Protein 7DRP (pdb70)

Structure (mmCIF, N/CA/C/O backbone):
data_7DRP
#
_entry.id   7DRP
#
_cell.length_a   89.587
_cell.length_b   91.656
_cell.length_c   98.198
_cell.angle_alpha   90.000
_cell.angle_beta   101.310
_cell.angle_gamma   90.000
#
_symmetry.space_group_name_H-M   'P 1 21 1'
#
loop_
_entity.id
_entity.type
_entity.pdbx_description
1 polymer 'ATP-grasp domain-containing protein'
2 polymer 'PsnA214-38, Precursor peptide, phospho-mimic'
3 non-polymer "ADENOSINE-5'-DIPHOSPHATE"
4 non-polymer 'MAGNESIUM ION'
5 water water
#
loop_
_atom_site.group_PDB
_atom_site.id
_atom_site.type_symbol
_atom_site.label_atom_id
_atom_site.label_alt_id
_atom_site.label_comp_id
_atom_site.label_asym_id
_atom_site.label_entity_id
_atom_site.label_seq_id
_atom_site.pdbx_PDB_ins_code
_atom_site.Cartn_x
_atom_site.Cartn_y
_atom_site.Cartn_z
_atom_site.occupancy
_atom_site.B_iso_or_equiv
_atom_site.auth_seq_id
_atom_site.auth_comp_id
_atom_site.auth_asym_id
_atom_site.auth_atom_id
_atom_site.pdbx_PDB_model_num
ATOM 1 N N . ASN A 1 23 ? 7.707 -18.999 -63.427 1.00 100.74 3 ASN A N 1
ATOM 2 C CA . ASN A 1 23 ? 8.849 -19.892 -63.271 1.00 99.41 3 ASN A CA 1
ATOM 3 C C . ASN A 1 23 ? 9.142 -20.143 -61.797 1.00 97.54 3 ASN A C 1
ATOM 4 O O . ASN A 1 23 ? 10.087 -20.847 -61.455 1.00 101.25 3 ASN A O 1
ATOM 6 N N . LEU A 1 24 ? 8.332 -19.554 -60.923 1.00 98.89 4 LEU A N 1
ATOM 7 C CA . LEU A 1 24 ? 8.538 -19.695 -59.491 1.00 95.05 4 LEU A CA 1
ATOM 8 C C . LEU A 1 24 ? 7.195 -19.562 -58.791 1.00 91.63 4 LEU A C 1
ATOM 9 O O . LEU A 1 24 ? 6.372 -18.724 -59.170 1.00 89.88 4 LEU A O 1
ATOM 14 N N . ASP A 1 25 ? 6.987 -20.399 -57.779 1.00 88.56 5 ASP A N 1
ATOM 15 C CA . ASP A 1 25 ? 5.694 -20.516 -57.118 1.00 87.04 5 ASP A CA 1
ATOM 16 C C . ASP A 1 25 ? 5.489 -19.323 -56.193 1.00 85.59 5 ASP A C 1
ATOM 17 O O . ASP A 1 25 ? 6.181 -19.185 -55.180 1.00 84.82 5 ASP A O 1
ATOM 22 N N . THR A 1 26 ? 4.528 -18.464 -56.544 1.00 85.89 6 THR A N 1
ATOM 23 C CA . THR A 1 26 ? 4.204 -17.291 -55.747 1.00 82.22 6 THR A CA 1
ATOM 24 C C . THR A 1 26 ? 2.797 -17.361 -55.159 1.00 80.82 6 THR A C 1
ATOM 25 O O . THR A 1 26 ? 2.225 -16.322 -54.817 1.00 80.17 6 THR A O 1
ATOM 29 N N . SER A 1 27 ? 2.228 -18.559 -55.025 1.00 77.57 7 SER A N 1
ATOM 30 C CA . SER A 1 27 ? 0.919 -18.664 -54.395 1.00 74.75 7 SER A CA 1
ATOM 31 C C . SER A 1 27 ? 0.971 -18.294 -52.917 1.00 70.16 7 SER A C 1
ATOM 32 O O . SER A 1 27 ? -0.060 -17.927 -52.341 1.00 68.24 7 SER A O 1
ATOM 35 N N . ILE A 1 28 ? 2.149 -18.368 -52.298 1.00 72.19 8 ILE A N 1
ATOM 36 C CA . ILE A 1 28 ? 2.355 -17.933 -50.920 1.00 69.22 8 ILE A CA 1
ATOM 37 C C . ILE A 1 28 ? 3.606 -17.068 -50.878 1.00 68.83 8 ILE A C 1
ATOM 38 O O . ILE A 1 28 ? 4.700 -17.520 -51.249 1.00 69.86 8 ILE A O 1
ATOM 43 N N . VAL A 1 29 ? 3.448 -15.829 -50.415 1.00 68.08 9 VAL A N 1
ATOM 44 C CA . VAL A 1 29 ? 4.541 -14.872 -50.301 1.00 66.63 9 VAL A CA 1
ATOM 45 C C . VAL A 1 29 ? 4.767 -14.569 -48.826 1.00 64.27 9 VAL A C 1
ATOM 46 O O . VAL A 1 29 ? 3.808 -14.363 -48.074 1.00 61.64 9 VAL A O 1
ATOM 50 N N . VAL A 1 30 ? 6.033 -14.558 -48.417 1.00 65.37 10 VAL A N 1
ATOM 51 C CA . VAL A 1 30 ? 6.433 -14.165 -47.074 1.00 64.41 10 VAL A CA 1
ATOM 52 C C . VAL A 1 30 ? 7.224 -12.870 -47.205 1.00 65.40 10 VAL A C 1
ATOM 53 O O . VAL A 1 30 ? 8.300 -12.852 -47.812 1.00 67.03 10 VAL A O 1
ATOM 57 N N . VAL A 1 31 ? 6.702 -11.795 -46.630 1.00 62.94 11 VAL A N 1
ATOM 58 C CA . VAL A 1 31 ? 7.301 -10.470 -46.767 1.00 62.75 11 VAL A CA 1
ATOM 59 C C . VAL A 1 31 ? 8.181 -10.232 -45.547 1.00 61.76 11 VAL A C 1
ATOM 60 O O . VAL A 1 31 ? 7.690 -9.920 -44.459 1.00 58.92 11 VAL A O 1
ATOM 64 N N . GLY A 1 32 ? 9.484 -10.370 -45.731 1.00 61.70 12 GLY A N 1
ATOM 65 C CA . GLY A 1 32 ? 10.408 -10.132 -44.645 1.00 61.23 12 GLY A CA 1
ATOM 66 C C . GLY A 1 32 ? 11.812 -10.495 -45.055 1.00 65.15 12 GLY A C 1
ATOM 67 O O . GLY A 1 32 ? 12.056 -11.060 -46.126 1.00 67.89 12 GLY A O 1
ATOM 68 N N . SER A 1 33 ? 12.744 -10.153 -44.178 1.00 66.04 13 SER A N 1
ATOM 69 C CA . SER A 1 33 ? 14.126 -10.531 -44.418 1.00 69.38 13 SER A CA 1
ATOM 70 C C . SER A 1 33 ? 14.313 -12.017 -44.121 1.00 69.55 13 SER A C 1
ATOM 71 O O . SER A 1 33 ? 13.806 -12.519 -43.114 1.00 68.76 13 SER A O 1
ATOM 74 N N . PRO A 1 34 ? 15.028 -12.744 -44.989 1.00 69.45 14 PRO A N 1
ATOM 75 C CA . PRO A 1 34 ? 15.342 -14.151 -44.685 1.00 70.70 14 PRO A CA 1
ATOM 76 C C . PRO A 1 34 ? 16.204 -14.319 -43.439 1.00 73.50 14 PRO A C 1
ATOM 77 O O . PRO A 1 34 ? 16.308 -15.442 -42.930 1.00 72.88 14 PRO A O 1
ATOM 81 N N . ASP A 1 35 ? 16.722 -13.231 -42.897 1.00 72.52 15 ASP A N 1
ATOM 82 C CA . ASP A 1 35 ? 17.498 -13.302 -41.669 1.00 75.55 15 ASP A CA 1
ATOM 83 C C . ASP A 1 35 ? 16.606 -13.165 -40.458 1.00 70.67 15 ASP A C 1
ATOM 84 O O . ASP A 1 35 ? 17.052 -13.401 -39.337 1.00 70.88 15 ASP A O 1
ATOM 86 N N . ASP A 1 36 ? 15.356 -12.774 -40.672 1.00 70.90 16 ASP A N 1
ATOM 87 C CA . ASP A 1 36 ? 14.404 -12.704 -39.574 1.00 68.42 16 ASP A CA 1
ATOM 88 C C . ASP A 1 36 ? 14.033 -14.113 -39.127 1.00 68.22 16 ASP A C 1
ATOM 89 O O . ASP A 1 36 ? 13.734 -14.980 -39.955 1.00 68.61 16 ASP A O 1
ATOM 94 N N . LEU A 1 37 ? 14.042 -14.337 -37.811 1.00 70.02 17 LEU A N 1
ATOM 95 C CA . LEU A 1 37 ? 13.844 -15.683 -37.281 1.00 71.25 17 LEU A CA 1
ATOM 96 C C . LEU A 1 37 ? 12.417 -16.173 -37.474 1.00 70.22 17 LEU A C 1
ATOM 97 O O . LEU A 1 37 ? 12.196 -17.379 -37.603 1.00 69.62 17 LEU A O 1
ATOM 102 N N . HIS A 1 38 ? 11.438 -15.271 -37.503 1.00 66.45 18 HIS A N 1
ATOM 103 C CA . HIS A 1 38 ? 10.069 -15.707 -37.749 1.00 64.98 18 HIS A CA 1
ATOM 104 C C . HIS A 1 38 ? 9.799 -15.922 -39.234 1.00 65.65 18 HIS A C 1
ATOM 105 O O . HIS A 1 38 ? 9.004 -16.804 -39.587 1.00 66.78 18 HIS A O 1
ATOM 112 N N . VAL A 1 39 ? 10.462 -15.163 -40.110 1.00 65.23 19 VAL A N 1
ATOM 113 C CA . VAL A 1 39 ? 10.486 -15.508 -41.531 1.00 66.30 19 V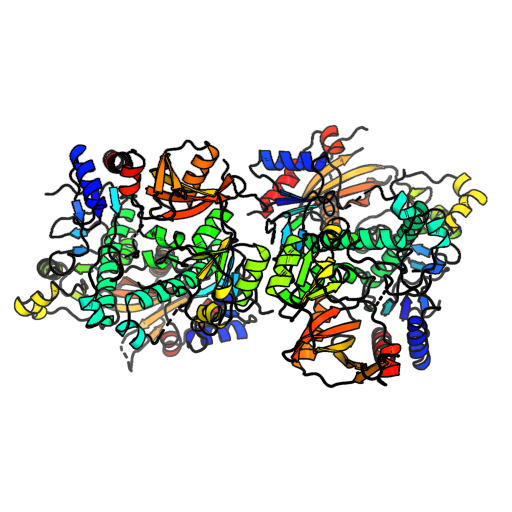AL A CA 1
ATOM 114 C C . VAL A 1 39 ? 11.077 -16.902 -41.718 1.00 69.45 19 VAL A C 1
ATOM 115 O O . VAL A 1 39 ? 10.540 -17.729 -42.468 1.00 71.39 19 VAL A O 1
ATOM 119 N N . GLN A 1 40 ? 12.191 -17.184 -41.032 1.00 66.80 20 GLN A N 1
ATOM 120 C CA . GLN A 1 40 ? 12.788 -18.519 -41.067 1.00 67.42 20 GLN A CA 1
ATOM 121 C C . GLN A 1 40 ? 11.804 -19.572 -40.583 1.00 67.72 20 GLN A C 1
ATOM 122 O O . GLN A 1 40 ? 11.677 -20.646 -41.183 1.00 69.53 20 GLN A O 1
ATOM 128 N N . SER A 1 41 ? 11.120 -19.296 -39.472 1.00 66.59 21 SER A N 1
ATOM 129 C CA . SER A 1 41 ? 10.216 -20.276 -38.884 1.00 66.81 21 SER A CA 1
ATOM 130 C C . SER A 1 41 ? 9.074 -20.604 -39.835 1.00 67.62 21 SER A C 1
ATOM 131 O O . SER A 1 41 ? 8.757 -21.780 -40.064 1.00 70.10 21 SER A O 1
ATOM 134 N N . VAL A 1 42 ? 8.447 -19.576 -40.410 1.00 67.49 22 VAL A N 1
ATOM 135 C CA . VAL A 1 42 ? 7.329 -19.816 -41.313 1.00 67.77 22 VAL A CA 1
ATOM 136 C C . VAL A 1 42 ? 7.805 -20.461 -42.610 1.00 68.97 22 VAL A C 1
ATOM 137 O O . VAL A 1 42 ? 7.097 -21.297 -43.187 1.00 68.22 22 VAL A O 1
ATOM 141 N N . THR A 1 43 ? 9.004 -20.106 -43.086 1.00 67.76 23 THR A N 1
ATOM 142 C CA . THR A 1 43 ? 9.543 -20.760 -44.274 1.00 69.24 23 THR A CA 1
ATOM 143 C C . THR A 1 43 ? 9.768 -22.246 -44.030 1.00 70.67 23 THR A C 1
ATOM 144 O O . THR A 1 43 ? 9.436 -23.083 -44.879 1.00 72.29 23 THR A O 1
ATOM 148 N N . GLU A 1 44 ? 10.337 -22.592 -42.871 1.00 69.66 24 GLU A N 1
ATOM 149 C CA . GLU A 1 44 ? 10.566 -23.995 -42.549 1.00 69.83 24 GLU A CA 1
ATOM 150 C C . GLU A 1 44 ? 9.255 -24.753 -42.414 1.00 69.99 24 GLU A C 1
ATOM 151 O O . GLU A 1 44 ? 9.135 -25.889 -42.890 1.00 72.93 24 GLU A O 1
ATOM 153 N N . GLY A 1 45 ? 8.252 -24.135 -41.786 1.00 68.57 25 GLY A N 1
ATOM 154 C CA . GLY A 1 45 ? 6.953 -24.787 -41.689 1.00 69.46 25 GLY A CA 1
ATOM 155 C C . GLY A 1 45 ? 6.321 -25.020 -43.047 1.00 70.03 25 GLY A C 1
ATOM 156 O O . GLY A 1 45 ? 5.837 -26.121 -43.346 1.00 69.40 25 GLY A O 1
ATOM 157 N N . LEU A 1 46 ? 6.323 -23.992 -43.900 1.00 66.44 26 LEU A N 1
ATOM 158 C CA . LEU A 1 46 ? 5.740 -24.123 -45.231 1.00 66.38 26 LEU A CA 1
ATOM 159 C C . LEU A 1 46 ? 6.469 -25.172 -46.064 1.00 69.45 26 LEU A C 1
ATOM 160 O O . LEU A 1 46 ? 5.833 -25.914 -46.822 1.00 71.12 26 LEU A O 1
ATOM 165 N N . ARG A 1 47 ? 7.798 -25.251 -45.944 1.00 67.69 27 ARG A N 1
ATOM 166 C CA . ARG A 1 47 ? 8.531 -26.323 -46.608 1.00 70.22 27 ARG A CA 1
ATOM 167 C C . ARG A 1 47 ? 8.097 -27.691 -46.085 1.00 70.46 27 ARG A C 1
ATOM 168 O O . ARG A 1 47 ? 7.801 -28.601 -46.867 1.00 71.24 27 ARG A O 1
ATOM 176 N N . ALA A 1 48 ? 8.054 -27.848 -44.758 1.00 69.99 28 ALA A N 1
ATOM 177 C CA . ALA A 1 48 ? 7.649 -29.114 -44.163 1.00 71.50 28 ALA A CA 1
ATOM 178 C C . ALA A 1 48 ? 6.249 -29.530 -44.584 1.00 72.66 28 ALA A C 1
ATOM 179 O O . ALA A 1 48 ? 5.903 -30.710 -44.469 1.00 76.36 28 ALA A O 1
ATOM 181 N N . ARG A 1 49 ? 5.432 -28.591 -45.064 1.00 72.57 29 ARG A N 1
ATOM 182 C CA . ARG A 1 49 ? 4.093 -28.918 -45.540 1.00 70.97 29 ARG A CA 1
ATOM 183 C C . ARG A 1 49 ? 3.973 -28.893 -47.065 1.00 73.13 29 ARG A C 1
ATOM 184 O O . ARG A 1 49 ? 2.857 -28.831 -47.594 1.00 72.87 29 ARG A O 1
ATOM 192 N N . GLY A 1 50 ? 5.093 -28.939 -47.784 1.00 70.41 30 GLY A N 1
ATOM 193 C CA . GLY A 1 50 ? 5.072 -29.169 -49.214 1.00 72.48 30 GLY A CA 1
ATOM 194 C C . GLY A 1 50 ? 5.016 -27.937 -50.092 1.00 70.18 30 GLY A C 1
ATOM 195 O O . GLY A 1 50 ? 5.131 -28.073 -51.320 1.00 70.75 30 GLY A O 1
ATOM 196 N N . HIS A 1 51 ? 4.829 -26.747 -49.523 1.00 71.36 31 HIS A N 1
ATOM 197 C CA . HIS A 1 51 ? 4.829 -25.509 -50.287 1.00 69.63 31 HIS A CA 1
ATOM 198 C C . HIS A 1 51 ? 6.182 -24.823 -50.168 1.00 71.57 31 HIS A C 1
ATOM 199 O O . HIS A 1 51 ? 6.916 -25.021 -49.201 1.00 70.54 31 HIS A O 1
ATOM 206 N N . GLU A 1 52 ? 6.507 -24.020 -51.176 1.00 73.56 32 GLU A N 1
ATOM 207 C CA . GLU A 1 52 ? 7.721 -23.218 -51.166 1.00 75.39 32 GLU A CA 1
ATOM 208 C C . GLU A 1 52 ? 7.342 -21.744 -51.179 1.00 72.57 32 GLU A C 1
ATOM 209 O O . GLU A 1 52 ? 6.716 -21.282 -52.148 1.00 72.51 32 GLU A O 1
ATOM 215 N N . PRO A 1 53 ? 7.684 -20.977 -50.148 1.00 73.35 33 PRO A N 1
ATOM 216 C CA . PRO A 1 53 ? 7.273 -19.569 -50.111 1.00 71.22 33 PRO A CA 1
ATOM 217 C C . PRO A 1 53 ? 8.199 -18.689 -50.934 1.00 71.31 33 PRO A C 1
ATOM 218 O O . PRO A 1 53 ? 9.417 -18.885 -50.967 1.00 71.73 33 PRO A O 1
ATOM 222 N N . TYR A 1 54 ? 7.609 -17.705 -51.610 1.00 70.76 34 TYR A N 1
ATOM 223 C CA . TYR A 1 54 ? 8.405 -16.658 -52.234 1.00 69.60 34 TYR A CA 1
ATOM 224 C C . TYR A 1 54 ? 8.736 -15.625 -51.165 1.00 67.73 34 TYR A C 1
ATOM 225 O O . TYR A 1 54 ? 7.848 -14.920 -50.678 1.00 66.58 34 TYR A O 1
ATOM 234 N N . VAL A 1 55 ? 10.004 -15.556 -50.770 1.00 69.53 35 VAL A N 1
ATOM 235 C CA . VAL A 1 55 ? 10.435 -14.616 -49.747 1.00 66.87 35 VAL A CA 1
ATOM 236 C C . VAL A 1 55 ? 10.733 -13.279 -50.417 1.00 68.64 35 VAL A C 1
ATOM 237 O O . VAL A 1 55 ? 11.645 -13.169 -51.239 1.00 70.52 35 VAL A O 1
ATOM 241 N N . PHE A 1 56 ? 9.944 -12.269 -50.059 1.00 69.21 36 PHE A N 1
ATOM 242 C CA . PHE A 1 56 ? 9.977 -10.942 -50.662 1.00 69.82 36 PHE A CA 1
ATOM 243 C C . PHE A 1 56 ? 10.645 -10.004 -49.664 1.00 69.48 36 PHE A C 1
ATOM 244 O O . PHE A 1 56 ? 10.030 -9.591 -48.679 1.00 67.92 36 PHE A O 1
ATOM 252 N N . ASP A 1 57 ? 11.904 -9.666 -49.930 1.00 72.18 37 ASP A N 1
ATOM 253 C CA . ASP A 1 57 ? 12.752 -8.926 -48.997 1.00 72.38 37 ASP A CA 1
ATOM 254 C C . ASP A 1 57 ? 12.893 -7.490 -49.500 1.00 71.88 37 ASP A C 1
ATOM 255 O O . ASP A 1 57 ? 13.706 -7.204 -50.381 1.00 72.41 37 ASP A O 1
ATOM 260 N N . THR A 1 58 ? 12.106 -6.578 -48.916 1.00 73.17 38 THR A N 1
ATOM 261 C CA . THR A 1 58 ? 12.122 -5.186 -49.352 1.00 72.49 38 THR A CA 1
ATOM 262 C C . THR A 1 58 ? 13.472 -4.521 -49.131 1.00 72.41 38 THR A C 1
ATOM 263 O O . THR A 1 58 ? 13.766 -3.516 -49.782 1.00 73.38 38 THR A O 1
ATOM 267 N N . GLN A 1 59 ? 14.297 -5.040 -48.222 1.00 71.46 39 GLN A N 1
ATOM 268 C CA . GLN A 1 59 ? 15.582 -4.404 -47.960 1.00 74.07 39 GLN A CA 1
ATOM 269 C C . GLN A 1 59 ? 16.584 -4.617 -49.084 1.00 78.56 39 GLN A C 1
ATOM 270 O O . GLN A 1 59 ? 17.676 -4.042 -49.031 1.00 79.68 39 GLN A O 1
ATOM 276 N N . ARG A 1 60 ? 16.249 -5.418 -50.094 1.00 74.28 40 ARG A N 1
ATOM 277 C CA . ARG A 1 60 ? 17.072 -5.556 -51.287 1.00 77.89 40 ARG A CA 1
ATOM 278 C C . ARG A 1 60 ? 16.552 -4.714 -52.439 1.00 79.58 40 ARG A C 1
ATOM 279 O O . ARG A 1 60 ? 17.060 -4.842 -53.554 1.00 81.50 40 ARG A O 1
ATOM 287 N N . PHE A 1 61 ? 15.576 -3.845 -52.183 1.00 75.04 41 PHE A N 1
ATOM 288 C CA . PHE A 1 61 ? 14.799 -3.258 -53.286 1.00 78.61 41 PHE A CA 1
ATOM 289 C C . PHE A 1 61 ? 15.674 -2.567 -54.311 1.00 82.63 41 PHE A C 1
ATOM 290 O O . PHE A 1 61 ? 15.727 -3.036 -55.469 1.00 93.52 41 PHE A O 1
ATOM 298 N N . PRO A 1 62 ? 16.353 -1.452 -54.017 1.00 83.23 42 PRO A N 1
ATOM 299 C CA . PRO A 1 62 ? 17.031 -0.729 -55.097 1.00 79.53 42 PRO A CA 1
ATOM 300 C C . PRO A 1 62 ? 18.256 -1.427 -55.664 1.00 80.03 42 PRO A C 1
ATOM 301 O O . PRO A 1 62 ? 18.369 -1.595 -56.881 1.00 83.41 42 PRO A O 1
ATOM 305 N N . GLU A 1 63 ? 19.175 -1.845 -54.792 1.00 81.00 43 GLU A N 1
ATOM 306 C CA . GLU A 1 63 ? 20.481 -2.308 -55.247 1.00 82.32 43 GLU A CA 1
ATOM 307 C C . GLU A 1 63 ? 20.401 -3.707 -55.856 1.00 83.93 43 GLU A C 1
ATOM 308 O O . GLU A 1 63 ? 20.895 -3.937 -56.968 1.00 84.61 43 GLU A O 1
ATOM 310 N N . GLU A 1 64 ? 19.762 -4.646 -55.157 1.00 80.90 44 GLU A N 1
ATOM 311 C CA . GLU A 1 64 ? 19.749 -6.050 -55.558 1.00 82.49 44 GLU A CA 1
ATOM 312 C C . GLU A 1 64 ? 18.338 -6.571 -55.835 1.00 80.88 44 GLU A C 1
ATOM 313 O O . GLU A 1 64 ? 18.054 -7.749 -55.599 1.00 82.52 44 GLU A O 1
ATOM 319 N N . MET A 1 65 ? 17.445 -5.726 -56.352 1.00 83.97 45 MET A N 1
ATOM 320 C CA . MET A 1 65 ? 16.109 -6.183 -56.720 1.00 83.79 45 MET A CA 1
ATOM 321 C C . MET A 1 65 ? 15.570 -5.282 -57.820 1.00 84.57 45 MET A C 1
ATOM 322 O O . MET A 1 65 ? 16.089 -4.191 -58.067 1.00 86.22 45 MET A O 1
ATOM 327 N N . THR A 1 66 ? 14.514 -5.760 -58.478 1.00 84.67 46 THR A N 1
ATOM 328 C CA . THR A 1 66 ? 13.848 -5.032 -59.546 1.00 84.56 46 THR A CA 1
ATOM 329 C C . THR A 1 66 ? 12.345 -5.164 -59.354 1.00 81.92 46 THR A C 1
ATOM 330 O O . THR A 1 66 ? 11.833 -6.279 -59.224 1.00 83.51 46 THR A O 1
ATOM 334 N N . VAL A 1 67 ? 11.646 -4.027 -59.326 1.00 78.04 47 VAL A N 1
ATOM 335 C CA . VAL A 1 67 ? 10.189 -3.983 -59.243 1.00 77.08 47 VAL A CA 1
ATOM 336 C C . VAL A 1 67 ? 9.669 -3.110 -60.375 1.00 78.45 47 VAL A C 1
ATOM 337 O O . VAL A 1 67 ? 10.282 -2.093 -60.716 1.00 78.55 47 VAL A O 1
ATOM 341 N N . SER A 1 68 ? 8.539 -3.506 -60.955 1.00 72.85 48 SER A N 1
ATOM 342 C CA . SER A 1 68 ? 7.939 -2.781 -62.068 1.00 73.09 48 SER A CA 1
ATOM 343 C C . SER A 1 68 ? 6.427 -2.887 -61.950 1.00 72.50 48 SER A C 1
ATOM 344 O O . SER A 1 68 ? 5.886 -3.994 -61.899 1.00 72.87 48 SER A O 1
ATOM 347 N N . LEU A 1 69 ? 5.753 -1.744 -61.914 1.00 69.06 49 LEU A N 1
ATOM 348 C CA . LEU A 1 69 ? 4.302 -1.693 -61.798 1.00 68.27 49 LEU A CA 1
ATOM 349 C C . LEU A 1 69 ? 3.711 -0.988 -63.006 1.00 70.21 49 LEU A C 1
ATOM 350 O O . LEU A 1 69 ? 4.222 0.049 -63.442 1.00 71.41 49 LEU A O 1
ATOM 355 N N . GLY A 1 70 ? 2.631 -1.554 -63.548 1.00 71.18 50 GLY A N 1
ATOM 356 C CA . GLY A 1 70 ? 1.898 -0.943 -64.632 1.00 71.77 50 GLY A CA 1
ATOM 357 C C . GLY A 1 70 ? 0.610 -0.294 -64.147 1.00 69.06 50 GLY A C 1
ATOM 358 O O . GLY A 1 70 ? 0.228 -0.383 -62.983 1.00 67.26 50 GLY A O 1
ATOM 359 N N . GLU A 1 71 ? -0.070 0.374 -65.082 1.00 74.72 51 GLU A N 1
ATOM 360 C CA . GLU A 1 71 ? -1.315 1.055 -64.738 1.00 75.54 51 GLU A CA 1
ATOM 361 C C . GLU A 1 71 ? -2.432 0.082 -64.385 1.00 77.02 51 GLU A C 1
ATOM 362 O O . GLU A 1 71 ? -3.390 0.474 -63.715 1.00 76.40 51 GLU A O 1
ATOM 368 N N . GLN A 1 72 ? -2.242 -1.187 -64.700 1.00 77.74 52 GLN A N 1
ATOM 369 C CA . GLN A 1 72 ? -3.239 -2.193 -64.390 1.00 77.69 52 GLN A CA 1
ATOM 370 C C . GLN A 1 72 ? -2.844 -2.829 -63.095 1.00 73.88 52 GLN A C 1
ATOM 371 O O . GLN A 1 72 ? -1.650 -2.982 -62.849 1.00 70.54 52 GLN A O 1
ATOM 377 N N . GLY A 1 73 ? -3.830 -3.197 -62.274 1.00 72.25 53 GLY A N 1
ATOM 378 C CA . GLY A 1 73 ? -3.511 -3.739 -60.963 1.00 71.63 53 GLY A CA 1
ATOM 379 C C . GLY A 1 73 ? -2.688 -5.007 -61.040 1.00 72.69 53 GLY A C 1
ATOM 380 O O . GLY A 1 73 ? -1.678 -5.148 -60.347 1.00 76.69 53 GLY A O 1
ATOM 381 N N . ALA A 1 74 ? -3.096 -5.936 -61.906 1.00 70.11 54 ALA A N 1
ATOM 382 C CA . ALA A 1 74 ? -2.407 -7.211 -62.044 1.00 69.55 54 ALA A CA 1
ATOM 383 C C . ALA A 1 74 ? -0.976 -7.072 -62.542 1.00 68.41 54 ALA A C 1
ATOM 384 O O . ALA A 1 74 ? -0.243 -8.067 -62.560 1.00 68.69 54 ALA A O 1
ATOM 386 N N . SER A 1 75 ? -0.556 -5.867 -62.931 1.00 70.81 55 SER A N 1
ATOM 387 C CA . SER A 1 75 ? 0.709 -5.670 -63.635 1.00 70.03 55 SER A CA 1
ATOM 388 C C . SER A 1 75 ? 1.833 -5.379 -62.636 1.00 70.09 55 SER A C 1
ATOM 389 O O . SER A 1 75 ? 2.288 -4.248 -62.461 1.00 69.42 55 SER A O 1
ATOM 392 N N . ILE A 1 76 ? 2.297 -6.450 -61.991 1.00 70.45 56 ILE A N 1
ATOM 393 C CA . ILE A 1 76 ? 3.333 -6.386 -60.968 1.00 69.06 56 ILE A CA 1
ATOM 394 C C . ILE A 1 76 ? 4.451 -7.337 -61.373 1.00 70.32 56 ILE A C 1
ATOM 395 O O . ILE A 1 76 ? 4.199 -8.518 -61.620 1.00 71.89 56 ILE A O 1
ATOM 400 N N . PHE A 1 77 ? 5.684 -6.831 -61.415 1.00 70.53 57 PHE A N 1
ATOM 401 C CA . PHE A 1 77 ? 6.834 -7.590 -61.900 1.00 72.33 57 PHE A CA 1
ATOM 402 C C . PHE A 1 77 ? 7.988 -7.427 -60.922 1.00 73.80 57 PHE A C 1
ATOM 403 O O . PHE A 1 77 ? 8.568 -6.346 -60.830 1.00 75.21 57 PHE A O 1
ATOM 411 N N . VAL A 1 78 ? 8.327 -8.492 -60.202 1.00 78.42 58 VAL A N 1
ATOM 412 C CA . VAL A 1 78 ? 9.414 -8.471 -59.227 1.00 78.78 58 VAL A CA 1
ATOM 413 C C . VAL A 1 78 ? 10.579 -9.280 -59.779 1.00 80.39 58 VAL A C 1
ATOM 414 O O . VAL A 1 78 ? 10.433 -10.477 -60.051 1.00 81.61 58 VAL A O 1
ATOM 418 N N . ASP A 1 79 ? 11.731 -8.626 -59.938 1.00 80.24 59 ASP A N 1
ATOM 419 C CA . ASP A 1 79 ? 12.942 -9.253 -60.473 1.00 83.84 59 ASP A CA 1
ATOM 420 C C . ASP A 1 79 ? 12.662 -9.993 -61.781 1.00 85.85 59 ASP A C 1
ATOM 421 O O . ASP A 1 79 ? 13.258 -11.035 -62.063 1.00 87.72 59 ASP A O 1
ATOM 426 N N . GLY A 1 80 ? 11.757 -9.453 -62.591 1.00 80.57 60 GLY A N 1
ATOM 427 C CA . GLY A 1 80 ? 11.407 -10.056 -63.857 1.00 80.59 60 GLY A CA 1
ATOM 428 C C . GLY A 1 80 ? 10.055 -10.736 -63.872 1.00 80.90 60 GLY A C 1
ATOM 429 O O . GLY A 1 80 ? 9.291 -10.578 -64.828 1.00 82.49 60 GLY A O 1
ATOM 430 N N . GLN A 1 81 ? 9.738 -11.480 -62.815 1.00 81.55 61 GLN A N 1
ATOM 431 C CA . GLN A 1 81 ? 8.569 -12.353 -62.812 1.00 82.60 61 GLN A CA 1
ATOM 432 C C . GLN A 1 81 ? 7.317 -11.604 -62.370 1.00 78.77 61 GLN A C 1
ATOM 433 O O . GLN A 1 81 ? 7.373 -10.737 -61.496 1.00 77.59 61 GLN A O 1
ATOM 439 N N . GLN A 1 82 ? 6.184 -11.966 -62.969 1.00 72.32 62 GLN A N 1
ATOM 440 C CA . GLN A 1 82 ? 4.904 -11.345 -62.652 1.00 71.41 62 GLN A CA 1
ATOM 441 C C . GLN A 1 82 ? 4.248 -12.044 -61.462 1.00 69.14 62 GLN A C 1
ATOM 442 O O . GLN A 1 82 ? 4.025 -13.256 -61.488 1.00 70.93 62 GLN A O 1
ATOM 448 N N . ILE A 1 83 ? 3.936 -11.275 -60.428 1.00 70.62 63 ILE A N 1
ATOM 449 C CA . ILE A 1 83 ? 3.195 -11.758 -59.267 1.00 68.06 63 ILE A CA 1
ATOM 450 C C . ILE A 1 83 ? 1.934 -10.905 -59.182 1.00 68.20 63 ILE A C 1
ATOM 451 O O . ILE A 1 83 ? 1.894 -9.892 -58.482 1.00 67.56 63 ILE A O 1
ATOM 456 N N . ALA A 1 84 ? 0.896 -11.304 -59.919 1.00 69.30 64 ALA A N 1
ATOM 457 C CA . ALA A 1 84 ? -0.344 -10.542 -59.913 1.00 68.30 64 ALA A CA 1
ATOM 458 C C . ALA A 1 84 ? -1.131 -10.780 -58.636 1.00 68.04 64 ALA A C 1
ATOM 459 O O . ALA A 1 84 ? -1.690 -9.840 -58.057 1.00 66.79 64 ALA A O 1
ATOM 461 N N . ARG A 1 85 ? -1.183 -12.024 -58.173 1.00 67.06 65 ARG A N 1
ATOM 462 C CA . ARG A 1 85 ? -2.092 -12.354 -57.093 1.00 66.73 65 ARG A CA 1
ATOM 463 C C . ARG A 1 85 ? -1.660 -13.635 -56.390 1.00 65.87 65 ARG A C 1
ATOM 464 O O . ARG A 1 85 ? -2.021 -14.734 -56.829 1.00 66.77 65 ARG A O 1
ATOM 472 N N . PRO A 1 86 ? -0.869 -13.539 -55.324 1.00 66.79 66 PRO A N 1
ATOM 473 C CA . PRO A 1 86 ? -0.663 -14.701 -54.458 1.00 66.07 66 PRO A CA 1
ATOM 474 C C . PRO A 1 86 ? -1.973 -15.107 -53.806 1.00 65.17 66 PRO A C 1
ATOM 475 O O . PRO A 1 86 ? -2.896 -14.306 -53.654 1.00 64.86 66 PRO A O 1
ATOM 479 N N . ALA A 1 87 ? -2.057 -16.382 -53.420 1.00 63.77 67 ALA A N 1
ATOM 480 C CA . ALA A 1 87 ? -3.227 -16.833 -52.682 1.00 63.18 67 ALA A CA 1
ATOM 481 C C . ALA A 1 87 ? -3.239 -16.257 -51.273 1.00 62.02 67 ALA A C 1
ATOM 482 O O . ALA A 1 87 ? -4.300 -15.888 -50.755 1.00 62.97 67 ALA A O 1
ATOM 484 N N . ALA A 1 88 ? -2.067 -16.154 -50.648 1.00 60.36 68 ALA A N 1
ATOM 485 C CA . ALA A 1 88 ? -1.963 -15.672 -49.282 1.00 58.78 68 ALA A CA 1
ATOM 486 C C . ALA A 1 88 ? -0.580 -15.075 -49.068 1.00 58.43 68 ALA A C 1
ATOM 487 O O . ALA A 1 88 ? 0.375 -15.412 -49.774 1.00 59.08 68 ALA A O 1
ATOM 489 N N . VAL A 1 89 ? -0.484 -14.185 -48.080 1.00 59.72 69 VAL A N 1
ATOM 490 C CA . VAL A 1 89 ? 0.754 -13.469 -47.785 1.00 60.29 69 VAL A CA 1
ATOM 491 C C . VAL A 1 89 ? 0.933 -13.397 -46.277 1.00 59.26 69 VAL A C 1
ATOM 492 O O . VAL A 1 89 ? -0.016 -13.104 -45.544 1.00 57.45 69 VAL A O 1
ATOM 496 N N . TYR A 1 90 ? 2.153 -13.668 -45.813 1.00 59.02 70 TYR A N 1
ATOM 497 C CA . TYR A 1 90 ? 2.534 -13.464 -44.420 1.00 58.32 70 TYR A CA 1
ATOM 498 C C . TYR A 1 90 ? 3.427 -12.229 -44.350 1.00 57.63 70 TYR A C 1
ATOM 499 O O . TYR A 1 90 ? 4.544 -12.231 -44.886 1.00 58.77 70 TYR A O 1
ATOM 508 N N . LEU A 1 91 ? 2.936 -11.181 -43.692 1.00 58.54 71 LEU A N 1
ATOM 509 C CA . LEU A 1 91 ? 3.618 -9.887 -43.651 1.00 58.60 71 LEU A CA 1
ATOM 510 C C . LEU A 1 91 ? 4.369 -9.789 -42.327 1.00 57.70 71 LEU A C 1
ATOM 511 O O . LEU A 1 91 ? 3.816 -9.389 -41.302 1.00 56.30 71 LEU A O 1
ATOM 516 N N . ARG A 1 92 ? 5.648 -10.152 -42.360 1.00 60.90 72 ARG A N 1
ATOM 517 C CA . ARG A 1 92 ? 6.507 -9.915 -41.205 1.00 59.44 72 ARG A CA 1
ATOM 518 C C . ARG A 1 92 ? 6.835 -8.433 -41.075 1.00 58.65 72 ARG A C 1
ATOM 519 O O . ARG A 1 92 ? 6.627 -7.832 -40.015 1.00 55.81 72 ARG A O 1
ATOM 527 N N . SER A 1 93 ? 7.340 -7.820 -42.147 1.00 61.02 73 SER A N 1
ATOM 528 C CA . SER A 1 93 ? 7.660 -6.397 -42.135 1.00 62.56 73 SER A CA 1
ATOM 529 C C . SER A 1 93 ? 7.948 -5.935 -43.552 1.00 62.71 73 SER A C 1
ATOM 530 O O . SER A 1 93 ? 8.478 -6.696 -44.363 1.00 62.78 73 SER A O 1
ATOM 533 N N . LEU A 1 94 ? 7.598 -4.685 -43.834 1.00 59.84 74 LEU A N 1
ATOM 534 C CA . LEU A 1 94 ? 8.025 -4.007 -45.049 1.00 62.61 74 LEU A CA 1
ATOM 535 C C . LEU A 1 94 ? 9.262 -3.146 -44.827 1.00 64.22 74 LEU A C 1
ATOM 536 O O . LEU A 1 94 ? 9.822 -2.634 -45.801 1.00 65.20 74 LEU A O 1
ATOM 541 N N . TYR A 1 95 ? 9.693 -2.975 -43.576 1.00 64.31 75 TYR A N 1
ATOM 542 C CA . TYR A 1 95 ? 10.858 -2.170 -43.215 1.00 64.99 75 TYR A CA 1
ATOM 543 C C . TYR A 1 95 ? 10.732 -0.758 -43.793 1.00 65.10 75 TYR A C 1
ATOM 544 O O . TYR A 1 95 ? 11.474 -0.333 -44.678 1.00 67.05 75 TYR A O 1
ATOM 553 N N . GLN A 1 96 ? 9.755 -0.038 -43.246 1.00 65.84 76 GLN A N 1
ATOM 554 C CA . GLN A 1 96 ? 9.322 1.228 -43.818 1.00 67.57 76 GLN A CA 1
ATOM 555 C C . GLN A 1 96 ? 10.139 2.413 -43.327 1.00 67.11 76 GLN A C 1
ATOM 556 O O . GLN A 1 96 ? 10.256 3.409 -44.052 1.00 67.10 76 GLN A O 1
ATOM 562 N N . SER A 1 97 ? 10.713 2.339 -42.136 1.00 69.70 77 SER A N 1
ATOM 563 C CA . SER A 1 97 ? 11.516 3.421 -41.592 1.00 68.53 77 SER A CA 1
ATOM 564 C C . SER A 1 97 ? 12.872 2.886 -41.160 1.00 68.80 77 SER A C 1
ATOM 565 O O . SER A 1 97 ? 13.020 1.691 -40.880 1.00 69.40 77 SER A O 1
ATOM 568 N N . PRO A 1 98 ? 13.891 3.748 -41.099 1.00 66.01 78 PRO A N 1
ATOM 569 C CA . PRO A 1 98 ? 15.220 3.282 -40.664 1.00 67.99 78 PRO A CA 1
ATOM 570 C C . PRO A 1 98 ? 15.242 2.749 -39.245 1.00 69.21 78 PRO A C 1
ATOM 571 O O . PRO A 1 98 ? 16.167 2.005 -38.892 1.00 71.44 78 PRO A O 1
ATOM 575 N N . GLY A 1 99 ? 14.254 3.094 -38.422 1.00 71.09 79 GLY A N 1
ATOM 576 C CA . GLY A 1 99 ? 14.179 2.578 -37.075 1.00 71.19 79 GLY A CA 1
ATOM 577 C C . GLY A 1 99 ? 13.292 1.361 -36.968 1.00 72.63 79 GLY A C 1
ATOM 578 O O . GLY A 1 99 ? 12.919 0.960 -35.863 1.00 71.72 79 GLY A O 1
ATOM 579 N N . ALA A 1 100 ? 13.050 0.679 -38.070 1.00 74.21 80 ALA A N 1
ATOM 580 C CA . ALA A 1 100 ? 12.279 -0.545 -37.995 1.00 74.54 80 ALA A CA 1
ATOM 581 C C . ALA A 1 100 ? 13.088 -1.673 -37.447 1.00 74.45 80 ALA A C 1
ATOM 582 O O . ALA A 1 100 ? 14.306 -1.604 -37.418 1.00 74.63 80 ALA A O 1
ATOM 584 N N . TYR A 1 101 ? 12.418 -2.732 -37.026 1.00 79.99 81 TYR A N 1
ATOM 585 C CA . TYR A 1 101 ? 13.110 -3.825 -36.366 1.00 81.18 81 TYR A CA 1
ATOM 586 C C . TYR A 1 101 ? 14.301 -4.436 -37.070 1.00 83.54 81 TYR A C 1
ATOM 587 O O . TYR A 1 101 ? 15.422 -4.340 -36.572 1.00 90.99 81 TYR A O 1
ATOM 596 N N . GLY A 1 102 ? 14.096 -5.080 -38.197 1.00 73.50 82 GLY A N 1
ATOM 597 C CA . GLY A 1 102 ? 15.218 -5.759 -38.805 1.00 74.56 82 GLY A CA 1
ATOM 598 C C . GLY A 1 102 ? 16.116 -4.877 -39.614 1.00 73.34 82 GLY A C 1
ATOM 599 O O . GLY A 1 102 ? 16.865 -5.375 -40.437 1.00 74.63 82 GLY A O 1
ATOM 600 N N . VAL A 1 103 ? 16.069 -3.577 -39.376 1.00 73.76 83 VAL A N 1
ATOM 601 C CA . VAL A 1 103 ? 16.829 -2.668 -40.232 1.00 75.73 83 VAL A CA 1
ATOM 602 C C . VAL A 1 103 ? 18.096 -2.225 -39.515 1.00 78.93 83 VAL A C 1
ATOM 603 O O . VAL A 1 103 ? 18.081 -1.963 -38.305 1.00 81.16 83 VAL A O 1
ATOM 607 N N . ASP A 1 104 ? 19.201 -2.153 -40.262 1.00 75.56 84 ASP A N 1
ATOM 608 C CA . ASP A 1 104 ? 20.485 -1.638 -39.789 1.00 78.22 84 ASP A CA 1
ATOM 609 C C . ASP A 1 104 ? 20.805 -0.389 -40.612 1.00 79.08 84 ASP A C 1
ATOM 610 O O . ASP A 1 104 ? 21.508 -0.453 -41.623 1.00 79.90 84 ASP A O 1
ATOM 615 N N . ALA A 1 105 ? 20.295 0.759 -40.168 1.00 76.77 85 ALA A N 1
ATOM 616 C CA . ALA A 1 105 ? 20.408 2.004 -40.918 1.00 77.17 85 ALA A CA 1
ATOM 617 C C . ALA A 1 105 ? 21.153 3.101 -40.168 1.00 76.90 85 ALA A C 1
ATOM 618 O O . ALA A 1 105 ? 21.139 4.253 -40.614 1.00 77.51 85 ALA A O 1
ATOM 620 N N . ASP A 1 106 ? 21.810 2.781 -39.049 1.00 76.47 86 ASP A N 1
ATOM 621 C CA . ASP A 1 106 ? 22.408 3.832 -38.231 1.00 76.06 86 ASP A CA 1
ATOM 622 C C . ASP A 1 106 ? 23.539 4.552 -38.953 1.00 74.46 86 ASP A C 1
ATOM 623 O O . ASP A 1 106 ? 23.750 5.745 -38.718 1.00 74.72 86 ASP A O 1
ATOM 628 N N . LYS A 1 107 ? 24.280 3.865 -39.822 1.00 73.14 87 LYS A N 1
ATOM 629 C CA . LYS A 1 107 ? 25.334 4.533 -40.582 1.00 74.14 87 LYS A CA 1
ATOM 630 C C . LYS A 1 107 ? 24.755 5.606 -41.497 1.00 72.90 87 LYS A C 1
ATOM 631 O O . LYS A 1 107 ? 25.104 6.792 -41.399 1.00 73.09 87 LYS A O 1
ATOM 633 N N . ALA A 1 108 ? 23.850 5.202 -42.391 1.00 72.88 88 ALA A N 1
ATOM 634 C CA . ALA A 1 108 ? 23.246 6.144 -43.327 1.00 71.73 88 ALA A CA 1
ATOM 635 C C . ALA A 1 108 ? 22.504 7.258 -42.603 1.00 70.57 88 ALA A C 1
ATOM 636 O O . ALA A 1 108 ? 22.513 8.408 -43.054 1.00 71.59 88 ALA A O 1
ATOM 638 N N . MET A 1 109 ? 21.853 6.940 -41.481 1.00 71.83 89 MET A N 1
ATOM 639 C CA . MET A 1 109 ? 21.135 7.964 -40.727 1.00 71.47 89 MET A CA 1
ATOM 640 C C . MET A 1 109 ? 22.093 8.932 -40.044 1.00 73.59 89 MET A C 1
ATOM 641 O O . MET A 1 109 ? 21.820 10.134 -39.975 1.00 72.29 89 MET A O 1
ATOM 646 N N . GLN A 1 110 ? 23.224 8.430 -39.541 1.00 73.04 90 GLN A N 1
ATOM 647 C CA . GLN A 1 110 ? 24.237 9.310 -38.971 1.00 76.47 90 GLN A CA 1
ATOM 648 C C . GLN A 1 110 ? 24.789 10.271 -40.015 1.00 77.92 90 GLN A C 1
ATOM 649 O O . GLN A 1 110 ? 24.953 11.467 -39.745 1.00 77.17 90 GLN A O 1
ATOM 655 N N . ASP A 1 111 ? 25.069 9.771 -41.221 1.00 74.29 91 ASP A N 1
ATOM 656 C CA . ASP A 1 111 ? 25.747 10.599 -42.216 1.00 76.37 91 ASP A CA 1
ATOM 657 C C . ASP A 1 111 ? 24.810 11.613 -42.868 1.00 74.41 91 ASP A C 1
ATOM 658 O O . ASP A 1 111 ? 25.169 12.787 -43.013 1.00 77.04 91 ASP A O 1
ATOM 663 N N . ASN A 1 112 ? 23.608 11.190 -43.266 1.00 75.48 92 ASN A N 1
ATOM 664 C CA . ASN A 1 112 ? 22.622 12.109 -43.850 1.00 72.00 92 ASN A CA 1
ATOM 665 C C . ASN A 1 112 ? 21.237 11.528 -43.561 1.00 69.52 92 ASN A C 1
ATOM 666 O O . ASN A 1 112 ? 20.687 10.768 -44.364 1.00 70.59 92 ASN A O 1
ATOM 671 N N . TRP A 1 113 ? 20.673 11.915 -42.415 1.00 72.74 93 TRP A N 1
ATOM 672 C CA . TRP A 1 113 ? 19.395 11.363 -41.988 1.00 70.36 93 TRP A CA 1
ATOM 673 C C . TRP A 1 113 ? 18.248 11.796 -42.895 1.00 70.99 93 TRP A C 1
ATOM 674 O O . TRP A 1 113 ? 17.283 11.045 -43.060 1.00 70.46 93 TRP A O 1
ATOM 685 N N . ARG A 1 114 ? 18.333 12.989 -43.489 1.00 70.02 94 ARG A N 1
ATOM 686 C CA . ARG A 1 114 ? 17.281 13.452 -44.387 1.00 68.86 94 ARG A CA 1
ATOM 687 C C . ARG A 1 114 ? 17.188 12.570 -45.627 1.00 69.07 94 ARG A C 1
ATOM 688 O O . ARG A 1 114 ? 16.113 12.053 -45.962 1.00 68.99 94 ARG A O 1
ATOM 696 N N . ARG A 1 115 ? 18.315 12.386 -46.321 1.00 67.90 95 ARG A N 1
ATOM 697 C CA . ARG A 1 115 ? 18.324 11.562 -47.528 1.00 68.63 95 ARG A CA 1
ATOM 698 C C . ARG A 1 115 ? 17.949 10.120 -47.213 1.00 65.91 95 ARG A C 1
ATOM 699 O O . ARG A 1 115 ? 17.241 9.470 -47.993 1.00 64.62 95 ARG A O 1
ATOM 701 N N . THR A 1 116 ? 18.406 9.602 -46.070 1.00 69.67 96 THR A N 1
ATOM 702 C CA . THR A 1 116 ? 18.080 8.227 -45.701 1.00 67.33 96 THR A CA 1
ATOM 703 C C . THR A 1 116 ? 16.587 8.064 -45.439 1.00 66.40 96 THR A C 1
ATOM 704 O O . THR A 1 116 ? 15.956 7.116 -45.930 1.00 68.07 96 THR A O 1
ATOM 708 N N . LEU A 1 117 ? 16.001 8.986 -44.666 1.00 63.87 97 LEU A N 1
ATOM 709 C CA . LEU A 1 117 ? 14.564 8.935 -44.412 1.00 64.06 97 LEU A CA 1
ATOM 710 C C . LEU A 1 117 ? 13.771 9.044 -45.709 1.00 66.21 97 LEU A C 1
ATOM 711 O O . LEU A 1 117 ? 12.761 8.351 -45.896 1.00 65.09 97 LEU A O 1
ATOM 716 N N . LEU A 1 118 ? 14.218 9.912 -46.625 1.00 65.34 98 LEU A N 1
ATOM 717 C CA . LEU A 1 118 ? 13.539 10.049 -47.914 1.00 65.85 98 LEU A CA 1
ATOM 718 C C . LEU A 1 118 ? 13.599 8.754 -48.719 1.00 63.86 98 LEU A C 1
ATOM 719 O O . LEU A 1 118 ? 12.601 8.338 -49.327 1.00 62.03 98 LEU A O 1
ATOM 724 N N . ALA A 1 119 ? 14.768 8.105 -48.743 1.00 63.37 99 ALA A N 1
ATOM 725 C CA . ALA A 1 119 ? 14.902 6.836 -49.452 1.00 63.04 99 ALA A CA 1
ATOM 726 C C . ALA A 1 119 ? 13.965 5.785 -48.874 1.00 62.15 99 ALA A C 1
ATOM 727 O O . ALA A 1 119 ? 13.312 5.037 -49.620 1.00 62.81 99 ALA A O 1
ATOM 729 N N . PHE A 1 120 ? 13.888 5.712 -47.542 1.00 65.34 100 PHE A N 1
ATOM 730 C CA . PHE A 1 120 ? 12.986 4.748 -46.918 1.00 64.77 100 PHE A CA 1
ATOM 731 C C . PHE A 1 120 ? 11.532 5.037 -47.266 1.00 65.17 100 PHE A C 1
ATOM 732 O O . PHE A 1 120 ? 10.753 4.110 -47.526 1.00 65.93 100 PHE A O 1
ATOM 740 N N . ARG A 1 121 ? 11.145 6.315 -47.282 1.00 62.95 101 ARG A N 1
ATOM 741 C CA . ARG A 1 121 ? 9.772 6.669 -47.636 1.00 64.66 101 ARG A CA 1
ATOM 742 C C . ARG A 1 121 ? 9.455 6.270 -49.074 1.00 67.23 101 ARG A C 1
ATOM 743 O O . ARG A 1 121 ? 8.372 5.740 -49.364 1.00 67.73 101 ARG A O 1
ATOM 745 N N . GLU A 1 122 ? 10.397 6.514 -49.989 1.00 68.03 102 GLU A N 1
ATOM 746 C CA . GLU A 1 122 ? 10.184 6.136 -51.382 1.00 70.46 102 GLU A CA 1
ATOM 747 C C . GLU A 1 122 ? 10.008 4.628 -51.518 1.00 69.90 102 GLU A C 1
ATOM 748 O O . GLU A 1 122 ? 9.065 4.160 -52.166 1.00 70.16 102 GLU A O 1
ATOM 754 N N . ARG A 1 123 ? 10.906 3.848 -50.905 1.00 68.46 103 ARG A N 1
ATOM 755 C CA . ARG A 1 123 ? 10.768 2.393 -50.935 1.00 66.60 103 ARG A CA 1
ATOM 756 C C . ARG A 1 123 ? 9.416 1.959 -50.377 1.00 64.44 103 ARG A C 1
ATOM 757 O O . ARG A 1 123 ? 8.741 1.087 -50.949 1.00 65.36 103 ARG A O 1
ATOM 765 N N . SER A 1 124 ? 9.008 2.574 -49.260 1.00 65.72 104 SER A N 1
ATOM 766 C CA . SER A 1 124 ? 7.761 2.201 -48.605 1.00 65.61 104 SER A CA 1
ATOM 767 C C . SER A 1 124 ? 6.570 2.415 -49.520 1.00 66.43 104 SER A C 1
ATOM 768 O O . SER A 1 124 ? 5.642 1.600 -49.535 1.00 67.77 104 SER A O 1
ATOM 771 N N . THR A 1 125 ? 6.569 3.516 -50.272 1.00 66.06 105 THR A N 1
ATOM 772 C CA . THR A 1 125 ? 5.443 3.791 -51.164 1.00 66.77 105 THR A CA 1
ATOM 773 C C . THR A 1 125 ? 5.217 2.639 -52.145 1.00 68.90 105 THR A C 1
ATOM 774 O O . THR A 1 125 ? 4.099 2.120 -52.271 1.00 71.06 105 THR A O 1
ATOM 778 N N . LEU A 1 126 ? 6.266 2.219 -52.830 1.00 66.53 106 LEU A N 1
ATOM 779 C CA . LEU A 1 126 ? 6.126 1.175 -53.840 1.00 67.09 106 LEU A CA 1
ATOM 780 C C . LEU A 1 126 ? 5.756 -0.149 -53.266 1.00 67.08 106 LEU A C 1
ATOM 781 O O . LEU A 1 126 ? 4.889 -0.816 -53.781 1.00 67.68 106 LEU A O 1
ATOM 786 N N . MET A 1 127 ? 6.409 -0.548 -52.194 1.00 66.65 107 MET A N 1
ATOM 787 C CA . MET A 1 127 ? 6.149 -1.847 -51.626 1.00 65.08 107 MET A CA 1
ATOM 788 C C . MET A 1 127 ? 4.758 -1.918 -51.055 1.00 62.23 107 MET A C 1
ATOM 789 O O . MET A 1 127 ? 4.122 -2.940 -51.122 1.00 61.11 107 MET A O 1
ATOM 794 N N . SER A 1 128 ? 4.272 -0.830 -50.497 1.00 62.58 108 SER A N 1
ATOM 795 C CA . SER A 1 128 ? 2.920 -0.812 -50.005 1.00 62.40 108 SER A CA 1
ATOM 796 C C . SER A 1 128 ? 1.977 -0.901 -51.160 1.00 63.23 108 SER A C 1
ATOM 797 O O . SER A 1 128 ? 1.024 -1.642 -51.095 1.00 64.42 108 SER A O 1
ATOM 800 N N . ALA A 1 129 ? 2.230 -0.146 -52.218 1.00 61.53 109 ALA A N 1
ATOM 801 C CA . ALA A 1 129 ? 1.391 -0.253 -53.406 1.00 62.88 109 ALA A CA 1
ATOM 802 C C . ALA A 1 129 ? 1.281 -1.698 -53.865 1.00 64.59 109 ALA A C 1
ATOM 803 O O . ALA A 1 129 ? 0.199 -2.153 -54.238 1.00 66.28 109 ALA A O 1
ATOM 805 N N . VAL A 1 130 ? 2.391 -2.438 -53.822 1.00 61.10 110 VAL A N 1
ATOM 806 C CA . VAL A 1 130 ? 2.359 -3.857 -54.184 1.00 61.86 110 VAL A CA 1
ATOM 807 C C . VAL A 1 130 ? 1.412 -4.623 -53.259 1.00 59.74 110 VAL A C 1
ATOM 808 O O . VAL A 1 130 ? 0.563 -5.404 -53.713 1.00 60.37 110 VAL A O 1
ATOM 812 N N . LEU A 1 131 ? 1.555 -4.416 -51.948 1.00 61.51 111 LEU A N 1
ATOM 813 C CA . LEU A 1 131 ? 0.725 -5.162 -51.000 1.00 61.07 111 LEU A CA 1
ATOM 814 C C . LEU A 1 131 ? -0.753 -4.806 -51.158 1.00 61.75 111 LEU A C 1
ATOM 815 O O . LEU A 1 131 ? -1.619 -5.693 -51.137 1.00 58.90 111 LEU A O 1
ATOM 820 N N . LEU A 1 132 ? -1.059 -3.516 -51.328 1.00 61.12 112 LEU A N 1
ATOM 821 C CA . LEU A 1 132 ? -2.443 -3.083 -51.506 1.00 60.38 112 LEU A CA 1
ATOM 822 C C . LEU A 1 132 ? -3.024 -3.599 -52.815 1.00 61.97 112 LEU A C 1
ATOM 823 O O . LEU A 1 132 ? -4.215 -3.921 -52.883 1.00 62.01 112 LEU A O 1
ATOM 828 N N . ARG A 1 133 ? -2.199 -3.708 -53.860 1.00 60.25 113 ARG A N 1
ATOM 829 C CA . ARG A 1 133 ? -2.658 -4.310 -55.110 1.00 61.85 113 ARG A CA 1
ATOM 830 C C . ARG A 1 133 ? -2.999 -5.779 -54.921 1.00 61.32 113 ARG A C 1
ATOM 831 O O . ARG A 1 133 ? -4.026 -6.256 -55.418 1.00 61.53 113 ARG A O 1
ATOM 839 N N . TRP A 1 134 ? -2.133 -6.523 -54.233 1.00 60.30 114 TRP A N 1
ATOM 840 C CA . TRP A 1 134 ? -2.433 -7.925 -53.951 1.00 61.04 114 TRP A CA 1
ATOM 841 C C . TRP A 1 134 ? -3.745 -8.054 -53.189 1.00 62.19 114 TRP A C 1
ATOM 842 O O . TRP A 1 134 ? -4.610 -8.865 -53.538 1.00 61.67 114 TRP A O 1
ATOM 853 N N . GLU A 1 135 ? -3.906 -7.249 -52.140 1.00 59.08 115 GLU A N 1
ATOM 854 C CA . GLU A 1 135 ? -5.153 -7.253 -51.379 1.00 61.57 115 GLU A CA 1
ATOM 855 C C . GLU A 1 135 ? -6.342 -6.890 -52.258 1.00 63.55 115 GLU A C 1
ATOM 856 O O . GLU A 1 135 ? -7.457 -7.376 -52.032 1.00 65.76 115 GLU A O 1
ATOM 862 N N . GLU A 1 136 ? -6.127 -6.113 -53.306 1.00 64.26 116 GLU A N 1
ATOM 863 C CA . GLU A 1 136 ? -7.240 -5.694 -54.149 1.00 66.08 116 GLU A CA 1
ATOM 864 C C . GLU A 1 136 ? -7.590 -6.774 -55.129 1.00 65.62 116 GLU A C 1
ATOM 865 O O . GLU A 1 136 ? -8.761 -6.913 -55.460 1.00 66.44 116 GLU A O 1
ATOM 871 N N . ALA A 1 137 ? -6.601 -7.525 -55.608 1.00 64.42 117 ALA A N 1
ATOM 872 C CA . ALA A 1 137 ? -6.885 -8.669 -56.461 1.00 66.21 117 ALA A CA 1
ATOM 873 C C . ALA A 1 137 ? -7.511 -9.832 -55.696 1.00 67.78 117 ALA A C 1
ATOM 874 O O . ALA A 1 137 ? -8.006 -10.774 -56.325 1.00 69.27 117 ALA A O 1
ATOM 876 N N . GLY A 1 138 ? -7.506 -9.789 -54.365 1.00 67.63 118 GLY A N 1
ATOM 877 C CA . GLY A 1 138 ? -8.113 -10.819 -53.552 1.00 64.60 118 GLY A CA 1
ATOM 878 C C . GLY A 1 138 ? -7.147 -11.634 -52.720 1.00 62.97 118 GLY A C 1
ATOM 879 O O . GLY A 1 138 ? -7.578 -12.599 -52.081 1.00 64.46 118 GLY A O 1
ATOM 880 N N . THR A 1 139 ? -5.863 -11.284 -52.706 1.00 63.93 119 THR A N 1
ATOM 881 C CA . THR A 1 139 ? -4.907 -11.985 -51.859 1.00 62.47 119 THR A CA 1
ATOM 882 C C . THR A 1 139 ? -5.316 -11.881 -50.398 1.00 60.56 119 THR A C 1
ATOM 883 O O . THR A 1 139 ? -5.644 -10.798 -49.901 1.00 58.91 119 THR A O 1
ATOM 887 N N . ALA A 1 140 ? -5.302 -13.018 -49.714 1.00 60.31 120 ALA A N 1
ATOM 888 C CA . ALA A 1 140 ? -5.470 -13.044 -48.264 1.00 60.72 120 ALA A CA 1
ATOM 889 C C . ALA A 1 140 ? -4.139 -12.646 -47.638 1.00 58.37 120 ALA A C 1
ATOM 890 O O . ALA A 1 140 ? -3.260 -13.486 -47.427 1.00 58.32 120 ALA A O 1
ATOM 892 N N . VAL A 1 141 ? -3.975 -11.354 -47.371 1.00 59.14 121 VAL A N 1
ATOM 893 C CA . VAL A 1 141 ? -2.769 -10.845 -46.732 1.00 59.81 121 VAL A CA 1
ATOM 894 C C . VAL A 1 141 ? -2.936 -11.027 -45.233 1.00 58.00 121 VAL A C 1
ATOM 895 O O . VAL A 1 141 ? -3.860 -10.473 -44.628 1.00 57.09 121 VAL A O 1
ATOM 899 N N . TYR A 1 142 ? -2.050 -11.807 -44.627 1.00 57.48 122 TYR A N 1
ATOM 900 C CA . TYR A 1 142 ? -2.150 -12.013 -43.187 1.00 56.36 122 TYR A CA 1
ATOM 901 C C . TYR A 1 142 ? -1.549 -10.760 -42.583 1.00 57.50 122 TYR A C 1
ATOM 902 O O . TYR A 1 142 ? -0.332 -10.569 -42.535 1.00 55.54 122 TYR A O 1
ATOM 911 N N . ASN A 1 143 ? -2.474 -9.897 -42.148 1.00 59.19 123 ASN A N 1
ATOM 912 C CA . ASN A 1 143 ? -2.283 -8.546 -41.636 1.00 57.85 123 ASN A CA 1
ATOM 913 C C . ASN A 1 143 ? -1.978 -7.568 -42.760 1.00 56.53 123 ASN A C 1
ATOM 914 O O . ASN A 1 143 ? -0.819 -7.277 -43.075 1.00 56.14 123 ASN A O 1
ATOM 919 N N . SER A 1 144 ? -3.052 -7.085 -43.373 1.00 57.20 124 SER A N 1
ATOM 920 C CA . SER A 1 144 ? -2.964 -5.999 -44.326 1.00 56.22 124 SER A CA 1
ATOM 921 C C . SER A 1 144 ? -2.391 -4.755 -43.651 1.00 55.50 124 SER A C 1
ATOM 922 O O . SER A 1 144 ? -2.677 -4.501 -42.472 1.00 52.88 124 SER A O 1
ATOM 925 N N . PRO A 1 145 ? -1.567 -3.974 -44.350 1.00 56.29 125 PRO A N 1
ATOM 926 C CA . PRO A 1 145 ? -1.134 -2.683 -43.788 1.00 55.46 125 PRO A CA 1
ATOM 927 C C . PRO A 1 145 ? -2.290 -1.740 -43.481 1.00 54.15 125 PRO A C 1
ATOM 928 O O . PRO A 1 145 ? -2.142 -0.854 -42.625 1.00 54.05 125 PRO A O 1
ATOM 932 N N . ARG A 1 146 ? -3.439 -1.911 -44.146 1.00 55.16 126 ARG A N 1
ATOM 933 C CA . ARG A 1 146 ? -4.604 -1.064 -43.883 1.00 55.90 126 ARG A CA 1
ATOM 934 C C . ARG A 1 146 ? -5.065 -1.130 -42.436 1.00 56.63 126 ARG A C 1
ATOM 935 O O . ARG A 1 146 ? -5.811 -0.249 -41.991 1.00 60.12 126 ARG A O 1
ATOM 943 N N . ALA A 1 147 ? -4.652 -2.161 -41.694 1.00 58.32 127 ALA A N 1
ATOM 944 C CA . ALA A 1 147 ? -5.021 -2.264 -40.289 1.00 56.52 127 ALA A CA 1
ATOM 945 C C . ALA A 1 147 ? -4.355 -1.198 -39.427 1.00 55.55 127 ALA A C 1
ATOM 946 O O . ALA A 1 147 ? -4.820 -0.956 -38.309 1.00 56.04 127 ALA A O 1
ATOM 948 N N . SER A 1 148 ? -3.280 -0.563 -39.914 1.00 56.45 128 SER A N 1
ATOM 949 C CA . SER A 1 148 ? -2.515 0.359 -39.082 1.00 55.70 128 SER A CA 1
ATOM 950 C C . SER A 1 148 ? -3.379 1.501 -38.567 1.00 55.15 128 SER A C 1
ATOM 951 O O . SER A 1 148 ? -3.208 1.940 -37.425 1.00 56.59 128 SER A O 1
ATOM 954 N N . ALA A 1 149 ? -4.313 1.991 -39.388 1.00 55.76 129 ALA A N 1
ATOM 955 C CA . ALA A 1 149 ? -5.228 3.037 -38.939 1.00 55.72 129 ALA A CA 1
ATOM 956 C C . ALA A 1 149 ? -5.934 2.634 -37.650 1.00 57.34 129 ALA A C 1
ATOM 957 O O . ALA A 1 149 ? -6.033 3.430 -36.709 1.00 57.30 129 ALA A O 1
ATOM 959 N N . ASN A 1 150 ? -6.412 1.388 -37.579 1.00 57.28 130 ASN A N 1
ATOM 960 C CA . ASN A 1 150 ? -7.067 0.910 -36.369 1.00 55.20 130 ASN A CA 1
ATOM 961 C C . ASN A 1 150 ? -6.081 0.480 -35.292 1.00 56.30 130 ASN A C 1
ATOM 962 O O . ASN A 1 150 ? -6.457 0.425 -34.119 1.00 56.24 130 ASN A O 1
ATOM 967 N N . ILE A 1 151 ? -4.828 0.185 -35.653 1.00 54.24 131 ILE A N 1
ATOM 968 C CA . ILE A 1 151 ? -3.857 -0.219 -34.636 1.00 55.31 131 ILE A CA 1
ATOM 969 C C . ILE A 1 151 ? -3.444 0.964 -33.759 1.00 56.20 131 ILE A C 1
ATOM 970 O O . ILE A 1 151 ? -3.022 0.776 -32.610 1.00 60.23 131 ILE A O 1
ATOM 975 N N . THR A 1 152 ? -3.571 2.192 -34.272 1.00 58.81 132 THR A N 1
ATOM 976 C CA . THR A 1 152 ? -3.289 3.420 -33.530 1.00 56.42 132 THR A CA 1
ATOM 977 C C . THR A 1 152 ? -3.871 3.302 -32.126 1.00 53.64 132 THR A C 1
ATOM 978 O O . THR A 1 152 ? -5.093 3.263 -31.957 1.00 51.70 132 THR A O 1
ATOM 982 N N . LYS A 1 153 ? -2.990 3.260 -31.117 1.00 51.95 133 LYS A N 1
ATOM 983 C CA . LYS A 1 153 ? -3.374 2.753 -29.798 1.00 52.80 133 LYS A CA 1
ATOM 984 C C . LYS A 1 153 ? -4.434 3.623 -29.137 1.00 52.46 133 LYS A C 1
ATOM 985 O O . LYS A 1 153 ? -5.474 3.074 -28.724 1.00 53.33 133 LYS A O 1
ATOM 991 N N . PRO A 1 154 ? -4.271 4.947 -29.003 1.00 55.06 134 PRO A N 1
ATOM 992 C CA . PRO A 1 154 ? -5.332 5.745 -28.363 1.00 53.04 134 PRO A CA 1
ATOM 993 C C . PRO A 1 154 ? -6.651 5.699 -29.114 1.00 53.37 134 PRO A C 1
ATOM 994 O O . PRO A 1 154 ? -7.682 6.074 -28.545 1.00 54.35 134 PRO A O 1
ATOM 998 N N . PHE A 1 155 ? -6.651 5.254 -30.368 1.00 52.94 135 PHE A N 1
ATOM 999 C CA . PHE A 1 155 ? -7.892 4.936 -31.065 1.00 53.57 135 PHE A CA 1
ATOM 1000 C C . PHE A 1 155 ? -8.286 3.479 -30.885 1.00 54.97 135 PHE A C 1
ATOM 1001 O O . PHE A 1 155 ? -9.481 3.171 -30.810 1.00 55.07 135 PHE A O 1
ATOM 1009 N N . GLN A 1 156 ? -7.297 2.580 -30.821 1.00 55.60 136 GLN A N 1
ATOM 1010 C CA . GLN A 1 156 ? -7.586 1.153 -30.750 1.00 54.56 136 GLN A CA 1
ATOM 1011 C C . GLN A 1 156 ? -8.322 0.808 -29.463 1.00 53.65 136 GLN A C 1
ATOM 1012 O O . GLN A 1 156 ? -9.333 0.096 -29.485 1.00 52.81 136 GLN A O 1
ATOM 1018 N N . LEU A 1 157 ? -7.867 1.302 -28.338 1.00 53.43 137 LEU A N 1
ATOM 1019 C CA . LEU A 1 157 ? -8.506 0.932 -27.097 1.00 54.35 137 LEU A CA 1
ATOM 1020 C C . LEU A 1 157 ? -9.897 1.522 -27.005 1.00 56.18 137 LEU A C 1
ATOM 1021 O O . LEU A 1 157 ? -10.788 0.848 -26.495 1.00 58.01 137 LEU A O 1
ATOM 1026 N N . ALA A 1 158 ? -10.108 2.735 -27.522 1.00 56.75 138 ALA A N 1
ATOM 1027 C CA . ALA A 1 158 ? -11.454 3.300 -27.525 1.00 56.84 138 ALA A CA 1
ATOM 1028 C C . ALA A 1 158 ? -12.394 2.481 -28.399 1.00 56.09 138 ALA A C 1
ATOM 1029 O O . ALA A 1 158 ? -13.541 2.212 -28.016 1.00 55.81 138 ALA A O 1
ATOM 1031 N N . LEU A 1 159 ? -11.934 2.090 -29.590 1.00 55.83 139 LEU A N 1
ATOM 1032 C CA . LEU A 1 159 ? -12.745 1.254 -30.471 1.00 55.71 139 LEU A CA 1
ATOM 1033 C C . LEU A 1 159 ? -13.119 -0.057 -29.788 1.00 58.53 139 LEU A C 1
ATOM 1034 O O . LEU A 1 159 ? -14.287 -0.475 -29.798 1.00 58.22 139 LEU A O 1
ATOM 1039 N N . LEU A 1 160 ? -12.152 -0.686 -29.157 1.00 59.03 140 LEU A N 1
ATOM 1040 C CA . LEU A 1 160 ? -12.410 -1.939 -28.490 1.00 59.51 140 LEU A CA 1
ATOM 1041 C C . LEU A 1 160 ? -13.411 -1.771 -27.363 1.00 60.40 140 LEU A C 1
ATOM 1042 O O . LEU A 1 160 ? -14.350 -2.562 -27.235 1.00 62.71 140 LEU A O 1
ATOM 1047 N N . ARG A 1 161 ? -13.208 -0.750 -26.538 1.00 60.77 141 ARG A N 1
ATOM 1048 C CA . ARG A 1 161 ? -14.127 -0.512 -25.429 1.00 61.35 141 ARG A CA 1
ATOM 1049 C C . ARG A 1 161 ? -15.542 -0.257 -25.923 1.00 63.64 141 ARG A C 1
ATOM 1050 O O . ARG A 1 161 ? -16.511 -0.765 -25.349 1.00 64.07 141 ARG A O 1
ATOM 1058 N N . ASP A 1 162 ? -15.678 0.450 -27.037 1.00 61.09 142 ASP A N 1
ATOM 1059 C CA . ASP A 1 162 ? -17.002 0.805 -27.568 1.00 64.27 142 ASP A CA 1
ATOM 1060 C C . ASP A 1 162 ? -17.626 -0.347 -28.272 1.00 64.96 142 ASP A C 1
ATOM 1061 O O . ASP A 1 162 ? -18.779 -0.235 -28.706 1.00 64.28 142 ASP A O 1
ATOM 1063 N N . ALA A 1 163 ? -16.846 -1.387 -28.538 1.00 67.45 143 ALA A N 1
ATOM 1064 C CA . ALA A 1 163 ? -17.412 -2.643 -29.003 1.00 65.93 143 ALA A CA 1
ATOM 1065 C C . ALA A 1 163 ? -17.640 -3.636 -27.869 1.00 65.88 143 ALA A C 1
ATOM 1066 O O . ALA A 1 163 ? -18.013 -4.787 -28.125 1.00 66.06 143 ALA A O 1
ATOM 1068 N N . GLY A 1 164 ? -17.417 -3.222 -26.624 1.00 64.70 144 GLY A N 1
ATOM 1069 C CA . GLY A 1 164 ? -17.705 -4.069 -25.486 1.00 63.68 144 GLY A CA 1
ATOM 1070 C C . GLY A 1 164 ? -16.554 -4.891 -24.956 1.00 63.45 144 GLY A C 1
ATOM 1071 O O . GLY A 1 164 ? -16.787 -5.945 -24.353 1.00 65.83 144 GLY A O 1
ATOM 1072 N N . LEU A 1 165 ? -15.315 -4.450 -25.153 1.00 62.34 145 LEU A N 1
ATOM 1073 C CA . LEU A 1 165 ? -14.181 -5.171 -24.600 1.00 61.14 145 LEU A CA 1
ATOM 1074 C C . LEU A 1 165 ? -13.554 -4.357 -23.483 1.00 59.47 145 LEU A C 1
ATOM 1075 O O . LEU A 1 165 ? -13.314 -3.155 -23.658 1.00 59.59 145 LEU A O 1
ATOM 1080 N N . PRO A 1 166 ? -13.282 -4.967 -22.331 1.00 60.11 146 PRO A N 1
ATOM 1081 C CA . PRO A 1 166 ? -12.731 -4.205 -21.207 1.00 57.50 146 PRO A CA 1
ATOM 1082 C C . PRO A 1 166 ? -11.310 -3.746 -21.505 1.00 56.73 146 PRO A C 1
ATOM 1083 O O . PRO A 1 166 ? -10.474 -4.523 -21.972 1.00 58.68 146 PRO A O 1
ATOM 1087 N N . VAL A 1 167 ? -11.054 -2.468 -21.248 1.00 57.70 147 VAL A N 1
ATOM 1088 C CA . VAL A 1 167 ? -9.729 -1.886 -21.421 1.00 56.06 147 VAL A CA 1
ATOM 1089 C C . VAL A 1 167 ? -9.358 -1.191 -20.112 1.00 58.39 147 VAL A C 1
ATOM 1090 O O . VAL A 1 167 ? -10.242 -0.829 -19.321 1.00 61.16 147 VAL A O 1
ATOM 1094 N N . PRO A 1 168 ? -8.064 -1.008 -19.847 1.00 59.15 148 PRO A N 1
ATOM 1095 C CA . PRO A 1 168 ? -7.683 -0.324 -18.607 1.00 59.13 148 PRO A CA 1
ATOM 1096 C C . PRO A 1 168 ? -8.145 1.123 -18.621 1.00 60.74 148 PRO A C 1
ATOM 1097 O O . PRO A 1 168 ? -8.325 1.732 -19.681 1.00 58.80 148 PRO A O 1
ATOM 1101 N N . ARG A 1 169 ? -8.215 1.708 -17.439 1.00 75.02 149 ARG A N 1
ATOM 1102 C CA . ARG A 1 169 ? -8.537 3.104 -17.337 1.00 73.05 149 ARG A CA 1
ATOM 1103 C C . ARG A 1 169 ? -7.297 3.713 -17.877 1.00 74.68 149 ARG A C 1
ATOM 1104 O O . ARG A 1 169 ? -6.225 3.413 -17.401 1.00 73.54 149 ARG A O 1
ATOM 1112 N N . SER A 1 170 ? -7.427 4.589 -18.850 1.00 57.20 150 SER A N 1
ATOM 1113 C CA . SER A 1 170 ? -6.274 5.116 -19.564 1.00 59.13 150 SER A CA 1
ATOM 1114 C C . SER A 1 170 ? -6.369 6.621 -19.744 1.00 56.57 150 SER A C 1
ATOM 1115 O O . SER A 1 170 ? -7.460 7.192 -19.801 1.00 55.91 150 SER A O 1
ATOM 1118 N N . LEU A 1 171 ? -5.198 7.244 -19.869 1.00 52.33 151 LEU A N 1
ATOM 1119 C CA . LEU A 1 171 ? -5.069 8.670 -20.158 1.00 51.48 151 LEU A CA 1
ATOM 1120 C C . LEU A 1 171 ? -3.844 8.864 -21.045 1.00 51.28 151 LEU A C 1
ATOM 1121 O O . LEU A 1 171 ? -2.716 8.646 -20.594 1.00 51.90 151 LEU A O 1
ATOM 1126 N N . TRP A 1 172 ? -4.058 9.241 -22.301 1.00 48.42 152 TRP A N 1
ATOM 1127 C CA . TRP A 1 172 ? -2.973 9.588 -23.215 1.00 49.68 152 TRP A CA 1
ATOM 1128 C C . TRP A 1 172 ? -2.886 11.108 -23.235 1.00 51.18 152 TRP A C 1
ATOM 1129 O O . TRP A 1 172 ? -3.816 11.774 -23.704 1.00 51.49 152 TRP A O 1
ATOM 1140 N N . THR A 1 173 ? -1.791 11.668 -22.724 1.00 50.07 153 THR A N 1
ATOM 1141 C CA . THR A 1 173 ? -1.771 13.121 -22.594 1.00 51.17 153 THR A CA 1
ATOM 1142 C C . THR A 1 173 ? -0.350 13.659 -22.525 1.00 50.74 153 THR A C 1
ATOM 1143 O O . THR A 1 173 ? 0.619 12.930 -22.312 1.00 49.69 153 THR A O 1
ATOM 1147 N N . ASN A 1 174 ? -0.261 14.977 -22.710 1.00 52.80 154 ASN A N 1
ATOM 1148 C CA . ASN A 1 174 ? 0.946 15.762 -22.478 1.00 54.01 154 ASN A CA 1
ATOM 1149 C C . ASN A 1 174 ? 0.722 16.809 -21.396 1.00 55.45 154 ASN A C 1
ATOM 1150 O O . ASN A 1 174 ? 1.539 17.721 -21.244 1.00 56.69 154 ASN A O 1
ATOM 1155 N N . ASP A 1 175 ? -0.385 16.710 -20.659 1.00 53.09 155 ASP A N 1
ATOM 1156 C CA . ASP A 1 175 ? -0.766 17.682 -19.640 1.00 53.92 155 ASP A CA 1
ATOM 1157 C C . ASP A 1 175 ? -0.464 17.124 -18.258 1.00 54.21 155 ASP A C 1
ATOM 1158 O O . ASP A 1 175 ? -1.059 16.107 -17.859 1.00 54.86 155 ASP A O 1
ATOM 1163 N N . PRO A 1 176 ? 0.435 17.750 -17.493 1.00 54.58 156 PRO A N 1
ATOM 1164 C CA . PRO A 1 176 ? 0.718 17.244 -16.142 1.00 54.84 156 PRO A CA 1
ATOM 1165 C C . PRO A 1 176 ? -0.477 17.324 -15.206 1.00 54.13 156 PRO A C 1
ATOM 1166 O O . PRO A 1 176 ? -0.606 16.479 -14.308 1.00 54.54 156 PRO A O 1
ATOM 1170 N N . GLU A 1 177 ? -1.371 18.279 -15.376 1.00 51.53 157 GLU A N 1
ATOM 1171 C CA . GLU A 1 177 ? -2.497 18.322 -14.476 1.00 52.23 157 GLU A CA 1
ATOM 1172 C C . GLU A 1 177 ? -3.440 17.189 -14.714 1.00 50.84 157 GLU A C 1
ATOM 1173 O O . GLU A 1 177 ? -3.892 16.565 -13.780 1.00 52.31 157 GLU A O 1
ATOM 1179 N N . ALA A 1 178 ? -3.756 16.922 -15.965 1.00 52.03 158 ALA A N 1
ATOM 1180 C CA . ALA A 1 178 ? -4.589 15.757 -16.239 1.00 50.87 158 ALA A CA 1
ATOM 1181 C C . ALA A 1 178 ? -3.989 14.500 -15.632 1.00 50.07 158 ALA A C 1
ATOM 1182 O O . ALA A 1 178 ? -4.722 13.635 -15.147 1.00 48.42 158 ALA A O 1
ATOM 1184 N N . VAL A 1 179 ? -2.658 14.392 -15.624 1.00 49.18 159 VAL A N 1
ATOM 1185 C CA . VAL A 1 179 ? -1.997 13.230 -15.040 1.00 49.59 159 VAL A CA 1
ATOM 1186 C C . VAL A 1 179 ? -2.205 13.197 -13.532 1.00 49.88 159 VAL A C 1
ATOM 1187 O O . VAL A 1 179 ? -2.506 12.149 -12.953 1.00 49.79 159 VAL A O 1
ATOM 1191 N N . ARG A 1 180 ? -2.007 14.340 -12.866 1.00 54.91 160 ARG A N 1
ATOM 1192 C CA . ARG A 1 180 ? -2.203 14.385 -11.419 1.00 53.67 160 ARG A CA 1
ATOM 1193 C C . ARG A 1 180 ? -3.638 14.030 -11.054 1.00 51.88 160 ARG A C 1
ATOM 1194 O O . ARG A 1 180 ? -3.883 13.252 -10.120 1.00 51.91 160 ARG A O 1
ATOM 1202 N N . ARG A 1 181 ? -4.607 14.557 -11.808 1.00 49.52 161 ARG A N 1
ATOM 1203 C CA . ARG A 1 181 ? -6.003 14.255 -11.508 1.00 50.35 161 ARG A CA 1
ATOM 1204 C C . ARG A 1 181 ? -6.359 12.804 -11.833 1.00 51.55 161 ARG A C 1
ATOM 1205 O O . ARG A 1 181 ? -7.142 12.186 -11.106 1.00 53.25 161 ARG A O 1
ATOM 1213 N N . PHE A 1 182 ? -5.775 12.235 -12.891 1.00 51.52 162 PHE A N 1
ATOM 1214 C CA . PHE A 1 182 ? -6.028 10.833 -13.214 1.00 50.52 162 PHE A CA 1
ATOM 1215 C C . PHE A 1 182 ? -5.441 9.916 -12.148 1.00 52.34 162 PHE A C 1
ATOM 1216 O O . PHE A 1 182 ? -6.089 8.952 -11.713 1.00 53.42 162 PHE A O 1
ATOM 1224 N N . HIS A 1 183 ? -4.208 10.193 -11.720 1.00 47.93 163 HIS A N 1
ATOM 1225 C CA . HIS A 1 183 ? -3.596 9.433 -10.639 1.00 49.62 163 HIS A CA 1
ATOM 1226 C C . HIS A 1 183 ? -4.439 9.512 -9.375 1.00 51.46 163 HIS A C 1
ATOM 1227 O O . HIS A 1 183 ? -4.615 8.508 -8.677 1.00 51.38 163 HIS A O 1
ATOM 1234 N N . ALA A 1 184 ? -4.983 10.697 -9.070 1.00 51.69 164 ALA A N 1
ATOM 1235 C CA . ALA A 1 184 ? -5.878 10.820 -7.925 1.00 51.85 164 ALA A CA 1
ATOM 1236 C C . ALA A 1 184 ? -7.176 10.053 -8.137 1.00 52.71 164 ALA A C 1
ATOM 1237 O O . ALA A 1 184 ? -7.752 9.542 -7.171 1.00 53.28 164 ALA A O 1
ATOM 1239 N N . GLU A 1 185 ? -7.629 9.894 -9.346 1.00 49.58 165 GLU A N 1
ATOM 1240 C CA . GLU A 1 185 ? -8.849 9.172 -9.480 1.00 53.71 165 GLU A CA 1
ATOM 1241 C C . GLU A 1 185 ? -8.647 7.707 -9.415 1.00 54.90 165 GLU A C 1
ATOM 1242 O O . GLU A 1 185 ? -9.511 7.046 -8.862 1.00 56.14 165 GLU A O 1
ATOM 1248 N N . VAL A 1 186 ? -7.502 7.195 -9.854 1.00 56.72 166 VAL A N 1
ATOM 1249 C CA . VAL A 1 186 ? -7.326 5.761 -10.043 1.00 55.15 166 VAL A CA 1
ATOM 1250 C C . VAL A 1 186 ? -6.530 5.122 -8.910 1.00 53.36 166 VAL A C 1
ATOM 1251 O O . VAL A 1 186 ? -6.871 4.033 -8.448 1.00 53.65 166 VAL A O 1
ATOM 1255 N N . GLY A 1 187 ? -5.457 5.763 -8.465 1.00 51.62 167 GLY A N 1
ATOM 1256 C CA . GLY A 1 187 ? -4.546 5.138 -7.528 1.00 50.22 167 GLY A CA 1
ATOM 1257 C C . GLY A 1 187 ? -3.206 4.840 -8.170 1.00 51.58 167 GLY A C 1
ATOM 1258 O O . GLY A 1 187 ? -2.618 5.715 -8.815 1.00 53.13 167 GLY A O 1
ATOM 1259 N N . ASP A 1 188 ? -2.710 3.615 -8.014 1.00 55.48 168 ASP A N 1
ATOM 1260 C CA . ASP A 1 188 ? -1.417 3.260 -8.584 1.00 55.77 168 ASP A CA 1
ATOM 1261 C C . ASP A 1 188 ? -1.506 3.206 -10.103 1.00 55.07 168 ASP A C 1
ATOM 1262 O O . ASP A 1 188 ? -2.452 2.636 -10.659 1.00 55.03 168 ASP A O 1
ATOM 1267 N N . CYS A 1 189 ? -0.523 3.801 -10.771 1.00 57.51 169 CYS A N 1
ATOM 1268 C CA . CYS A 1 189 ? -0.528 3.941 -12.217 1.00 55.03 169 CYS A CA 1
ATOM 1269 C C . CYS A 1 189 ? 0.772 3.428 -12.815 1.00 56.11 169 CYS A C 1
ATOM 1270 O O . CYS A 1 189 ? 1.795 3.309 -12.138 1.00 57.82 169 CYS A O 1
ATOM 1273 N N . ILE A 1 190 ? 0.715 3.135 -14.108 1.00 54.21 170 ILE A N 1
ATOM 1274 C CA . ILE A 1 190 ? 1.895 2.888 -14.919 1.00 54.37 170 ILE A CA 1
ATOM 1275 C C . ILE A 1 190 ? 1.934 3.938 -16.020 1.00 52.44 170 ILE A C 1
ATOM 1276 O O . ILE A 1 190 ? 0.920 4.565 -16.351 1.00 51.85 170 ILE A O 1
ATOM 1281 N N . TYR A 1 191 ? 3.121 4.126 -16.600 1.00 51.07 171 TYR A N 1
ATOM 1282 C CA . TYR A 1 191 ? 3.257 4.890 -17.830 1.00 50.62 171 TYR A CA 1
ATOM 1283 C C . TYR A 1 191 ? 4.016 4.064 -18.859 1.00 52.29 171 TYR A C 1
ATOM 1284 O O . TYR A 1 191 ? 4.901 3.276 -18.520 1.00 53.39 171 TYR A O 1
ATOM 1293 N N . LYS A 1 192 ? 3.630 4.244 -20.121 1.00 52.26 172 LYS A N 1
ATOM 1294 C CA . LYS A 1 192 ? 4.197 3.512 -21.246 1.00 51.70 172 LYS A CA 1
ATOM 1295 C C . LYS A 1 192 ? 4.053 4.372 -22.496 1.00 52.89 172 LYS A C 1
ATOM 1296 O O . LYS A 1 192 ? 3.351 5.393 -22.474 1.00 53.65 172 LYS A O 1
ATOM 1302 N N . PRO A 1 193 ? 4.744 4.025 -23.585 1.00 52.66 173 PRO A N 1
ATOM 1303 C CA . PRO A 1 193 ? 4.650 4.847 -24.798 1.00 52.32 173 PRO A CA 1
ATOM 1304 C C . PRO A 1 193 ? 3.247 4.865 -25.389 1.00 52.47 173 PRO A C 1
ATOM 1305 O O . PRO A 1 193 ? 2.461 3.927 -25.233 1.00 51.52 173 PRO A O 1
ATOM 1309 N N . VAL A 1 194 ? 2.945 5.959 -26.087 1.00 55.51 174 VAL A N 1
ATOM 1310 C CA . VAL A 1 194 ? 1.698 6.047 -26.840 1.00 55.60 174 VAL A CA 1
ATOM 1311 C C . VAL A 1 194 ? 1.682 5.010 -27.955 1.00 55.09 174 VAL A C 1
ATOM 1312 O O . VAL A 1 194 ? 0.680 4.322 -28.172 1.00 56.18 174 VAL A O 1
ATOM 1316 N N . ALA A 1 195 ? 2.793 4.886 -28.679 1.00 55.73 175 ALA A N 1
ATOM 1317 C CA . ALA A 1 195 ? 2.909 3.955 -29.795 1.00 57.43 175 ALA A CA 1
ATOM 1318 C C . ALA A 1 195 ? 3.783 2.750 -29.467 1.00 58.20 175 ALA A C 1
ATOM 1319 O O . ALA A 1 195 ? 3.393 1.611 -29.733 1.00 58.34 175 ALA A O 1
ATOM 1321 N N . GLY A 1 196 ? 4.952 2.976 -28.891 1.00 54.59 176 GLY A N 1
ATOM 1322 C CA . GLY A 1 196 ? 5.835 1.885 -28.540 1.00 54.66 176 GLY A CA 1
ATOM 1323 C C . GLY A 1 196 ? 7.250 2.392 -28.370 1.00 56.45 176 GLY A C 1
ATOM 1324 O O . GLY A 1 196 ? 7.541 3.572 -28.566 1.00 57.38 176 GLY A O 1
ATOM 1325 N N . GLY A 1 197 ? 8.118 1.477 -27.979 1.00 59.59 177 GLY A N 1
ATOM 1326 C CA . GLY A 1 197 ? 9.535 1.746 -27.904 1.00 61.61 177 GLY A CA 1
ATOM 1327 C C . GLY A 1 197 ? 10.140 1.915 -26.518 1.00 61.39 177 GLY A C 1
ATOM 1328 O O . GLY A 1 197 ? 11.252 2.448 -26.419 1.00 61.85 177 GLY A O 1
ATOM 1329 N N . ALA A 1 198 ? 9.462 1.472 -25.465 1.00 58.26 178 ALA A N 1
ATOM 1330 C CA . ALA A 1 198 ? 10.011 1.519 -24.116 1.00 56.55 178 ALA A CA 1
ATOM 1331 C C . ALA A 1 198 ? 9.166 0.626 -23.229 1.00 57.33 178 ALA A C 1
ATOM 1332 O O . ALA A 1 198 ? 7.988 0.387 -23.512 1.00 56.53 178 ALA A O 1
ATOM 1334 N N . ARG A 1 199 ? 9.747 0.191 -22.130 1.00 58.32 179 ARG A N 1
ATOM 1335 C CA . ARG A 1 199 ? 9.040 -0.661 -21.213 1.00 58.44 179 ARG A CA 1
ATOM 1336 C C . ARG A 1 199 ? 8.058 0.086 -20.393 1.00 55.84 179 ARG A C 1
ATOM 1337 O O . ARG A 1 199 ? 8.196 1.293 -20.221 1.00 55.36 179 ARG A O 1
ATOM 1339 N N . THR A 1 200 ? 7.035 -0.614 -19.926 1.00 57.04 180 THR A N 1
ATOM 1340 C CA . THR A 1 200 ? 6.096 -0.005 -18.990 1.00 55.12 180 THR A CA 1
ATOM 1341 C C . THR A 1 200 ? 6.759 0.157 -17.629 1.00 55.31 180 THR A C 1
ATOM 1342 O O . THR A 1 200 ? 7.456 -0.740 -17.152 1.00 54.58 180 THR A O 1
ATOM 1346 N N . ARG A 1 201 ? 6.561 1.316 -17.010 1.00 52.75 181 ARG A N 1
ATOM 1347 C CA . ARG A 1 201 ? 7.082 1.593 -15.681 1.00 54.09 181 ARG A CA 1
ATOM 1348 C C . ARG A 1 201 ? 5.944 1.965 -14.745 1.00 54.38 181 ARG A C 1
ATOM 1349 O O . ARG A 1 201 ? 4.848 2.324 -15.182 1.00 54.24 181 ARG A O 1
ATOM 1357 N N . LYS A 1 202 ? 6.215 1.883 -13.445 1.00 55.28 182 LYS A N 1
ATOM 1358 C CA . LYS A 1 202 ? 5.283 2.398 -12.460 1.00 56.44 182 LYS A CA 1
ATOM 1359 C C . LYS A 1 202 ? 5.443 3.904 -12.342 1.00 55.37 182 LYS A C 1
ATOM 1360 O O . LYS A 1 202 ? 6.557 4.432 -12.388 1.00 55.34 182 LYS A O 1
ATOM 1366 N N . LEU A 1 203 ? 4.320 4.597 -12.195 1.00 57.06 183 LEU A N 1
ATOM 1367 C CA . LEU A 1 203 ? 4.333 6.021 -11.885 1.00 58.26 183 LEU A CA 1
ATOM 1368 C C . LEU A 1 203 ? 4.701 6.185 -10.417 1.00 60.01 183 LEU A C 1
ATOM 1369 O O . LEU A 1 203 ? 3.853 6.056 -9.532 1.00 57.86 183 LEU A O 1
ATOM 1374 N N . GLU A 1 204 ? 5.977 6.444 -10.145 1.00 59.18 184 GLU A N 1
ATOM 1375 C CA . GLU A 1 204 ? 6.432 6.682 -8.786 1.00 61.93 184 GLU A CA 1
ATOM 1376 C C . GLU A 1 204 ? 6.187 8.139 -8.406 1.00 60.68 184 GLU A C 1
ATOM 1377 O O . GLU A 1 204 ? 5.742 8.956 -9.219 1.00 60.73 184 GLU A O 1
ATOM 1383 N N . ALA A 1 205 ? 6.482 8.476 -7.149 1.00 61.95 185 ALA A N 1
ATOM 1384 C CA . ALA A 1 205 ? 6.205 9.827 -6.662 1.00 61.57 185 ALA A CA 1
ATOM 1385 C C . ALA A 1 205 ? 7.105 10.860 -7.331 1.00 61.90 185 ALA A C 1
ATOM 1386 O O . ALA A 1 205 ? 6.659 11.968 -7.643 1.00 60.89 185 ALA A O 1
ATOM 1388 N N . LYS A 1 206 ? 8.376 10.514 -7.553 1.00 61.26 186 LYS A N 1
ATOM 1389 C CA . LYS A 1 206 ? 9.295 11.425 -8.228 1.00 63.47 186 LYS A CA 1
ATOM 1390 C C . LYS A 1 206 ? 8.756 11.855 -9.587 1.00 62.48 186 LYS A C 1
ATOM 1391 O O . LYS A 1 206 ? 8.968 12.994 -10.019 1.00 63.04 186 LYS A O 1
ATOM 1397 N N . ASP A 1 207 ? 8.031 10.960 -10.266 1.00 61.80 187 ASP A N 1
ATOM 1398 C CA . ASP A 1 207 ? 7.578 11.236 -11.623 1.00 60.39 187 ASP A CA 1
ATOM 1399 C C . ASP A 1 207 ? 6.484 12.292 -11.670 1.00 60.43 187 ASP A C 1
ATOM 1400 O O . ASP A 1 207 ? 6.221 12.844 -12.745 1.00 60.66 187 ASP A O 1
ATOM 1405 N N . LEU A 1 208 ? 5.903 12.622 -10.521 1.00 62.00 188 LEU A N 1
ATOM 1406 C CA . LEU A 1 208 ? 4.850 13.631 -10.449 1.00 60.52 188 LEU A CA 1
ATOM 1407 C C . LEU A 1 208 ? 5.397 14.951 -9.969 1.00 61.28 188 LEU A C 1
ATOM 1408 O O . LEU A 1 208 ? 4.678 15.956 -9.983 1.00 59.53 188 LEU A O 1
ATOM 1413 N N . GLU A 1 209 ? 6.681 14.965 -9.636 1.00 56.15 189 GLU A N 1
ATOM 1414 C CA . GLU A 1 209 ? 7.332 16.194 -9.235 1.00 58.65 189 GLU A CA 1
ATOM 1415 C C . GLU A 1 209 ? 7.486 17.021 -10.466 1.00 61.23 189 GLU A C 1
ATOM 1416 O O . GLU A 1 209 ? 7.535 16.459 -11.562 1.00 65.34 189 GLU A O 1
ATOM 1418 N N . ALA A 1 210 ? 7.633 18.332 -10.313 1.00 63.05 190 ALA A N 1
ATOM 1419 C CA . ALA A 1 210 ? 7.602 19.235 -11.463 1.00 61.01 190 ALA A CA 1
ATOM 1420 C C . ALA A 1 210 ? 8.739 18.958 -12.443 1.00 60.39 190 ALA A C 1
ATOM 1421 O O . ALA A 1 210 ? 8.510 18.828 -13.652 1.00 60.07 190 ALA A O 1
ATOM 1423 N N . ASP A 1 211 ? 9.975 18.860 -11.942 1.00 64.25 191 ASP A N 1
ATOM 1424 C CA . ASP A 1 211 ? 11.136 18.694 -12.814 1.00 64.01 191 ASP A CA 1
ATOM 1425 C C . ASP A 1 211 ? 11.048 17.440 -13.671 1.00 64.76 191 ASP A C 1
ATOM 1426 O O . ASP A 1 211 ? 11.766 17.337 -14.673 1.00 65.55 191 ASP A O 1
ATOM 1428 N N . ARG A 1 212 ? 10.190 16.491 -13.312 1.00 62.19 192 ARG A N 1
ATOM 1429 C CA . ARG A 1 212 ? 9.968 15.278 -14.085 1.00 60.34 192 ARG A CA 1
ATOM 1430 C C . ARG A 1 212 ? 8.697 15.352 -14.923 1.00 58.79 192 ARG A C 1
ATOM 1431 O O . ARG A 1 212 ? 8.737 15.127 -16.135 1.00 59.31 192 ARG A O 1
ATOM 1439 N N . ILE A 1 213 ? 7.566 15.694 -14.297 1.00 58.73 193 ILE A N 1
ATOM 1440 C CA . ILE A 1 213 ? 6.284 15.674 -14.986 1.00 58.74 193 ILE A CA 1
ATOM 1441 C C . ILE A 1 213 ? 6.192 16.758 -16.049 1.00 60.26 193 ILE A C 1
ATOM 1442 O O . ILE A 1 213 ? 5.412 16.623 -16.998 1.00 58.07 193 ILE A O 1
ATOM 1447 N N . GLU A 1 214 ? 6.994 17.823 -15.936 1.00 63.73 194 GLU A N 1
ATOM 1448 C CA . GLU A 1 214 ? 6.964 18.899 -16.921 1.00 65.68 194 GLU A CA 1
ATOM 1449 C C . GLU A 1 214 ? 7.478 18.475 -18.288 1.00 63.77 194 GLU A C 1
ATOM 1450 O O . GLU A 1 214 ? 7.203 19.168 -19.274 1.00 63.24 194 GLU A O 1
ATOM 1452 N N . ARG A 1 215 ? 8.208 17.361 -18.379 1.00 58.94 195 ARG A N 1
ATOM 1453 C CA . ARG A 1 215 ? 8.780 16.969 -19.662 1.00 57.86 195 ARG A CA 1
ATOM 1454 C C . ARG A 1 215 ? 7.741 16.435 -20.635 1.00 56.10 195 ARG A C 1
ATOM 1455 O O . ARG A 1 215 ? 8.087 16.173 -21.793 1.00 56.59 195 ARG A O 1
ATOM 1463 N N . LEU A 1 216 ? 6.487 16.261 -20.202 1.00 56.70 196 LEU A N 1
ATOM 1464 C CA . LEU A 1 216 ? 5.408 15.898 -21.114 1.00 55.26 196 LEU A CA 1
ATOM 1465 C C . LEU A 1 216 ? 5.222 16.918 -22.227 1.00 58.00 196 LEU A C 1
ATOM 1466 O O . LEU A 1 216 ? 4.560 16.610 -23.223 1.00 58.06 196 LEU A O 1
ATOM 1471 N N . SER A 1 217 ? 5.792 18.115 -22.087 1.00 59.08 197 SER A N 1
ATOM 1472 C CA . SER A 1 217 ? 5.766 19.096 -23.166 1.00 59.83 197 SER A CA 1
ATOM 1473 C C . SER A 1 217 ? 6.544 18.633 -24.391 1.00 58.58 197 SER A C 1
ATOM 1474 O O . SER A 1 217 ? 6.362 19.199 -25.474 1.00 59.91 197 SER A O 1
ATOM 1477 N N . ALA A 1 218 ? 7.399 17.619 -24.249 1.00 58.07 198 ALA A N 1
ATOM 1478 C CA . ALA A 1 218 ? 8.162 17.131 -25.395 1.00 56.59 198 ALA A CA 1
ATOM 1479 C C . ALA A 1 218 ? 7.374 16.114 -26.212 1.00 55.31 198 ALA A C 1
ATOM 1480 O O . ALA A 1 218 ? 7.401 16.149 -27.447 1.00 55.96 198 ALA A O 1
ATOM 1482 N N . ALA A 1 219 ? 6.656 15.206 -25.549 1.00 54.78 199 ALA A N 1
ATOM 1483 C CA . ALA A 1 219 ? 5.891 14.190 -26.256 1.00 53.48 199 ALA A CA 1
ATOM 1484 C C . ALA A 1 219 ? 4.864 13.605 -25.302 1.00 52.37 199 ALA A C 1
ATOM 1485 O O . ALA A 1 219 ? 5.169 13.447 -24.109 1.00 51.26 199 ALA A O 1
ATOM 1487 N N . PRO A 1 220 ? 3.661 13.275 -25.772 1.00 52.46 200 PRO A N 1
ATOM 1488 C CA . PRO A 1 220 ? 2.656 12.683 -24.880 1.00 51.35 200 PRO A CA 1
ATOM 1489 C C . PRO A 1 220 ? 3.061 11.292 -24.408 1.00 51.96 200 PRO A C 1
ATOM 1490 O O . PRO A 1 220 ? 3.919 10.626 -24.989 1.00 54.07 200 PRO A O 1
ATOM 1494 N N . VAL A 1 221 ? 2.411 10.857 -23.328 1.00 49.47 201 VAL A N 1
ATOM 1495 C CA . VAL A 1 221 ? 2.692 9.586 -22.672 1.00 48.20 201 VAL A CA 1
ATOM 1496 C C . VAL A 1 221 ? 1.360 8.930 -22.336 1.00 49.65 201 VAL A C 1
ATOM 1497 O O . VAL A 1 221 ? 0.330 9.605 -22.212 1.00 49.03 201 VAL A O 1
ATOM 1501 N N . CYS A 1 222 ? 1.367 7.590 -22.237 1.00 49.60 202 CYS A N 1
ATOM 1502 C CA . CYS A 1 222 ? 0.184 6.824 -21.868 1.00 49.97 202 CYS A CA 1
ATOM 1503 C C . CYS A 1 222 ? 0.257 6.442 -20.395 1.00 50.13 202 CYS A C 1
ATOM 1504 O O . CYS A 1 222 ? 1.234 5.827 -19.958 1.00 50.31 202 CYS A O 1
ATOM 1507 N N . PHE A 1 223 ? -0.771 6.809 -19.638 1.00 51.33 203 PHE A N 1
ATOM 1508 C CA . PHE A 1 223 ? -0.878 6.493 -18.224 1.00 48.69 203 PHE A CA 1
ATOM 1509 C C . PHE A 1 223 ? -2.062 5.559 -18.026 1.00 49.42 203 PHE A C 1
ATOM 1510 O O . PHE A 1 223 ? -3.104 5.723 -18.669 1.00 50.43 203 PHE A O 1
ATOM 1518 N N . GLN A 1 224 ? -1.908 4.578 -17.141 1.00 52.88 204 GLN A N 1
ATOM 1519 C CA . GLN A 1 224 ? -2.958 3.582 -16.998 1.00 53.15 204 GLN A CA 1
ATOM 1520 C C . GLN A 1 224 ? -3.040 3.093 -15.563 1.00 52.84 204 GLN A C 1
ATOM 1521 O O . GLN A 1 224 ? -2.074 3.168 -14.798 1.00 50.86 204 GLN A O 1
ATOM 1527 N N . GLU A 1 225 ? -4.222 2.587 -15.211 1.00 51.16 205 GLU A N 1
ATOM 1528 C CA . GLU A 1 225 ? -4.387 1.891 -13.942 1.00 52.77 205 GLU A CA 1
ATOM 1529 C C . GLU A 1 225 ? -3.445 0.691 -13.886 1.00 53.41 205 GLU A C 1
ATOM 1530 O O . GLU A 1 225 ? -3.293 -0.043 -14.866 1.00 54.82 205 GLU A O 1
ATOM 1536 N N . LEU A 1 226 ? -2.777 0.515 -12.749 1.00 49.54 206 LEU A N 1
ATOM 1537 C CA . LEU A 1 226 ? -1.840 -0.594 -12.597 1.00 52.77 206 LEU A CA 1
ATOM 1538 C C . LEU A 1 226 ? -2.648 -1.860 -12.384 1.00 53.24 206 LEU A C 1
ATOM 1539 O O . LEU A 1 226 ? -3.109 -2.132 -11.275 1.00 51.55 206 LEU A O 1
ATOM 1544 N N . LEU A 1 227 ? -2.831 -2.639 -13.449 1.00 53.64 207 LEU A N 1
ATOM 1545 C CA . LEU A 1 227 ? -3.437 -3.955 -13.306 1.00 55.46 207 LEU A CA 1
ATOM 1546 C C . LEU A 1 227 ? -2.467 -4.894 -12.609 1.00 57.11 207 LEU A C 1
ATOM 1547 O O . LEU A 1 227 ? -1.282 -4.945 -12.948 1.00 61.25 207 LEU A O 1
ATOM 1552 N N . THR A 1 228 ? -2.971 -5.638 -11.626 1.00 58.11 208 THR A N 1
ATOM 1553 C CA . THR A 1 228 ? -2.121 -6.440 -10.758 1.00 58.24 208 THR A CA 1
ATOM 1554 C C . THR A 1 228 ? -2.191 -7.936 -11.034 1.00 59.33 208 THR A C 1
ATOM 1555 O O . THR A 1 228 ? -1.350 -8.681 -10.516 1.00 59.93 208 THR A O 1
ATOM 1559 N N . GLY A 1 229 ? -3.154 -8.394 -11.832 1.00 58.59 209 GLY A N 1
ATOM 1560 C CA . GLY A 1 229 ? -3.244 -9.803 -12.166 1.00 60.82 209 GLY A CA 1
ATOM 1561 C C . GLY A 1 229 ? -2.177 -10.228 -13.156 1.00 63.73 209 GLY A C 1
ATOM 1562 O O . GLY A 1 229 ? -1.107 -9.620 -13.226 1.00 63.42 209 GLY A O 1
ATOM 1563 N N . ASP A 1 230 ? -2.487 -11.238 -13.939 1.00 63.60 210 ASP A N 1
ATOM 1564 C CA . ASP A 1 230 ? -1.488 -11.771 -14.816 1.00 65.93 210 ASP A CA 1
ATOM 1565 C C . ASP A 1 230 ? -1.584 -11.430 -16.254 1.00 61.87 210 ASP A C 1
ATOM 1566 O O . ASP A 1 230 ? -2.673 -11.142 -16.742 1.00 61.97 210 ASP A O 1
ATOM 1568 N N . ASP A 1 231 ? -0.435 -11.396 -16.912 1.00 61.92 211 ASP A N 1
ATOM 1569 C CA . ASP A 1 231 ? -0.392 -11.218 -18.355 1.00 62.32 211 ASP A CA 1
ATOM 1570 C C . ASP A 1 231 ? -0.804 -12.506 -19.054 1.00 62.39 211 ASP A C 1
ATOM 1571 O O . ASP A 1 231 ? -0.309 -13.587 -18.725 1.00 63.05 211 ASP A O 1
ATOM 1576 N N . VAL A 1 232 ? -1.709 -12.403 -20.025 1.00 59.06 212 VAL A N 1
ATOM 1577 C CA . VAL A 1 232 ? -2.039 -13.518 -20.901 1.00 58.49 212 VAL A CA 1
ATOM 1578 C C . VAL A 1 232 ? -1.856 -13.067 -22.346 1.00 57.86 212 VAL A C 1
ATOM 1579 O O . VAL A 1 232 ? -2.158 -11.921 -22.698 1.00 57.78 212 VAL A O 1
ATOM 1583 N N . ARG A 1 233 ? -1.330 -13.969 -23.170 1.00 57.02 213 ARG A N 1
ATOM 1584 C CA . ARG A 1 233 ? -1.197 -13.764 -24.605 1.00 55.95 213 ARG A CA 1
ATOM 1585 C C . ARG A 1 233 ? -2.114 -14.749 -25.312 1.00 55.82 213 ARG A C 1
ATOM 1586 O O . ARG A 1 233 ? -1.995 -15.964 -25.112 1.00 58.06 213 ARG A O 1
ATOM 1594 N N . VAL A 1 234 ? -3.031 -14.230 -26.115 1.00 55.63 214 VAL A N 1
ATOM 1595 C CA . VAL A 1 234 ? -4.025 -15.040 -26.810 1.00 55.93 214 VAL A CA 1
ATOM 1596 C C . VAL A 1 234 ? -3.778 -14.923 -28.303 1.00 55.84 214 VAL A C 1
ATOM 1597 O O . VAL A 1 234 ? -3.902 -13.836 -28.872 1.00 54.13 214 VAL A O 1
ATOM 1601 N N . TYR A 1 235 ? -3.428 -16.031 -28.941 1.00 55.85 215 TYR A N 1
ATOM 1602 C CA . TYR A 1 235 ? -3.234 -16.039 -30.381 1.00 55.29 215 TYR A CA 1
ATOM 1603 C C . TYR A 1 235 ? -4.552 -16.359 -31.068 1.00 55.73 215 TYR A C 1
ATOM 1604 O O . TYR A 1 235 ? -5.252 -17.298 -30.671 1.00 58.22 215 TYR A O 1
ATOM 1613 N N . VAL A 1 236 ? -4.885 -15.579 -32.092 1.00 54.69 216 VAL A N 1
ATOM 1614 C CA . VAL A 1 236 ? -6.099 -15.772 -32.875 1.00 58.01 216 VAL A CA 1
ATOM 1615 C C . VAL A 1 236 ? -5.702 -15.860 -34.341 1.00 61.58 216 VAL A C 1
ATOM 1616 O O . VAL A 1 236 ? -4.991 -14.980 -34.853 1.00 61.24 216 VAL A O 1
ATOM 1620 N N . ILE A 1 237 ? -6.152 -16.925 -35.008 1.00 64.00 217 ILE A N 1
ATOM 1621 C CA . ILE A 1 237 ? -5.923 -17.143 -36.432 1.00 64.12 217 ILE A CA 1
ATOM 1622 C C . ILE A 1 237 ? -7.257 -17.515 -37.068 1.00 65.10 217 ILE A C 1
ATOM 1623 O O . ILE A 1 237 ? -7.922 -18.454 -36.613 1.00 64.55 217 ILE A O 1
ATOM 1628 N N . ASP A 1 238 ? -7.649 -16.767 -38.096 1.00 62.89 218 ASP A N 1
ATOM 1629 C CA . ASP A 1 238 ? -8.880 -16.992 -38.855 1.00 65.43 218 ASP A CA 1
ATOM 1630 C C . ASP A 1 238 ? -10.069 -17.279 -37.939 1.00 68.68 218 ASP A C 1
ATOM 1631 O O . ASP A 1 238 ? -10.764 -18.287 -38.065 1.00 70.19 218 ASP A O 1
ATOM 1636 N N . ASP A 1 239 ? -10.278 -16.367 -36.991 1.00 70.15 219 ASP A N 1
ATOM 1637 C CA . ASP A 1 239 ? -11.453 -16.391 -36.118 1.00 72.17 219 ASP A CA 1
ATOM 1638 C C . ASP A 1 239 ? -11.515 -17.653 -35.258 1.00 70.00 219 ASP A C 1
ATOM 1639 O O . ASP A 1 239 ? -12.598 -18.102 -34.869 1.00 69.68 219 ASP A O 1
ATOM 1644 N N . GLN A 1 240 ? -10.358 -18.234 -34.964 1.00 68.52 220 GLN A N 1
ATOM 1645 C CA . GLN A 1 240 ? -10.263 -19.308 -33.985 1.00 69.70 220 GLN A CA 1
ATOM 1646 C C . GLN A 1 240 ? -9.098 -19.008 -33.058 1.00 66.14 220 GLN A C 1
ATOM 1647 O O . GLN A 1 240 ? -8.016 -18.625 -33.514 1.00 65.45 220 GLN A O 1
ATOM 1653 N N . VAL A 1 241 ? -9.323 -19.166 -31.757 1.00 64.96 221 VAL A N 1
ATOM 1654 C CA . VAL A 1 241 ? -8.249 -19.011 -30.783 1.00 62.23 221 VAL A CA 1
ATOM 1655 C C . VAL A 1 241 ? -7.342 -20.233 -30.874 1.00 62.93 221 VAL A C 1
ATOM 1656 O O . VAL A 1 241 ? -7.798 -21.369 -30.702 1.00 64.74 221 VAL A O 1
ATOM 1660 N N . ILE A 1 242 ? -6.063 -20.001 -31.157 1.00 61.55 222 ILE A N 1
ATOM 1661 C CA . ILE A 1 242 ? -5.106 -21.094 -31.234 1.00 63.31 222 ILE A CA 1
ATOM 1662 C C . ILE A 1 242 ? -4.692 -21.544 -29.840 1.00 62.45 222 ILE A C 1
ATOM 1663 O O . ILE A 1 242 ? -4.637 -22.745 -29.555 1.00 65.24 222 ILE A O 1
ATOM 1668 N N . CYS A 1 243 ? -4.402 -20.591 -28.951 1.00 64.05 223 CYS A N 1
ATOM 1669 C CA . CYS A 1 243 ? -4.048 -20.888 -27.569 1.00 64.41 223 CYS A CA 1
ATOM 1670 C C . CYS A 1 243 ? -3.977 -19.595 -26.768 1.00 61.79 223 CYS A C 1
ATOM 1671 O O . CYS A 1 243 ? -3.691 -18.526 -27.314 1.00 61.73 223 CYS A O 1
ATOM 1674 N N . ALA A 1 244 ? -4.231 -19.716 -25.470 1.00 59.63 224 ALA A N 1
ATOM 1675 C CA . ALA A 1 244 ? -4.027 -18.641 -24.513 1.00 60.49 224 ALA A CA 1
ATOM 1676 C C . ALA A 1 244 ? -2.853 -19.019 -23.621 1.00 62.53 224 ALA A C 1
ATOM 1677 O O . ALA A 1 244 ? -2.882 -20.069 -22.971 1.00 64.04 224 ALA A O 1
ATOM 1679 N N . LEU A 1 245 ? -1.823 -18.181 -23.604 1.00 62.46 225 LEU A N 1
ATOM 1680 C CA . LEU A 1 245 ? -0.616 -18.430 -22.826 1.00 62.03 225 LEU A CA 1
ATOM 1681 C C . LEU A 1 245 ? -0.528 -17.411 -21.697 1.00 63.84 225 LEU A C 1
ATOM 1682 O O . LEU A 1 245 ? -0.563 -16.200 -21.942 1.00 63.55 225 LEU A O 1
ATOM 1687 N N . ARG A 1 246 ? -0.329 -17.924 -20.488 1.00 65.06 226 ARG A N 1
ATOM 1688 C CA . ARG A 1 246 ? -0.210 -17.077 -19.328 1.00 65.78 226 ARG A CA 1
ATOM 1689 C C . ARG A 1 246 ? 1.208 -16.891 -18.923 1.00 65.61 226 ARG A C 1
ATOM 1690 O O . ARG A 1 246 ? 1.940 -17.846 -18.781 1.00 65.84 226 ARG A O 1
ATOM 1698 N N . ILE A 1 247 ? 1.586 -15.657 -18.705 1.00 66.84 227 ILE A N 1
ATOM 1699 C CA . ILE A 1 247 ? 2.942 -15.303 -18.304 1.00 67.97 227 ILE A CA 1
ATOM 1700 C C . ILE A 1 247 ? 2.916 -14.972 -16.822 1.00 71.23 227 ILE A C 1
ATOM 1701 O O . ILE A 1 247 ? 2.122 -14.130 -16.381 1.00 72.37 227 ILE A O 1
ATOM 1706 N N . VAL A 1 248 ? 3.778 -15.624 -16.052 1.00 74.46 228 VAL A N 1
ATOM 1707 C CA . VAL A 1 248 ? 3.898 -15.331 -14.633 1.00 76.54 228 VAL A CA 1
ATOM 1708 C C . VAL A 1 248 ? 5.347 -14.967 -14.331 1.00 78.78 228 VAL A C 1
ATOM 1709 O O . VAL A 1 248 ? 6.289 -15.495 -14.939 1.00 79.05 228 VAL A O 1
ATOM 1713 N N . THR A 1 249 ? 5.507 -14.039 -13.395 1.00 78.25 229 THR A N 1
ATOM 1714 C CA . THR A 1 249 ? 6.806 -13.518 -13.002 1.00 82.06 229 THR A CA 1
ATOM 1715 C C . THR A 1 249 ? 7.275 -14.222 -11.737 1.00 83.42 229 THR A C 1
ATOM 1716 O O . THR A 1 249 ? 6.558 -14.251 -10.728 1.00 83.22 229 THR A O 1
ATOM 1720 N N . ASP A 1 250 ? 8.483 -14.775 -11.794 1.00 83.19 230 ASP A N 1
ATOM 1721 C CA . ASP A 1 250 ? 9.083 -15.491 -10.670 1.00 84.96 230 ASP A CA 1
ATOM 1722 C C . ASP A 1 250 ? 9.659 -14.473 -9.693 1.00 87.20 230 ASP A C 1
ATOM 1723 O O . ASP A 1 250 ? 10.801 -14.026 -9.826 1.00 88.99 230 ASP A O 1
ATOM 1728 N N . GLU A 1 251 ? 8.913 -14.152 -8.654 1.00 99.40 231 GLU A N 1
ATOM 1729 C CA . GLU A 1 251 ? 9.405 -13.212 -7.668 1.00 96.00 231 GLU A CA 1
ATOM 1730 C C . GLU A 1 251 ? 10.165 -13.924 -6.576 1.00 92.24 231 GLU A C 1
ATOM 1731 O O . GLU A 1 251 ? 10.539 -13.284 -5.588 1.00 94.66 231 GLU A O 1
ATOM 1733 N N . ILE A 1 252 ? 10.457 -15.204 -6.768 1.00 77.29 232 ILE A N 1
ATOM 1734 C CA . ILE A 1 252 ? 11.084 -16.016 -5.729 1.00 74.04 232 ILE A CA 1
ATOM 1735 C C . ILE A 1 252 ? 12.478 -15.479 -5.424 1.00 72.75 232 ILE A C 1
ATOM 1736 O O . ILE A 1 252 ? 12.725 -14.944 -4.336 1.00 74.77 232 ILE A O 1
ATOM 1741 N N . ASP A 1 253 ? 13.405 -15.606 -6.371 1.00 69.92 233 ASP A N 1
ATOM 1742 C CA . ASP A 1 253 ? 14.781 -15.152 -6.186 1.00 69.86 233 ASP A CA 1
ATOM 1743 C C . ASP A 1 253 ? 14.916 -13.756 -6.780 1.00 72.14 233 ASP A C 1
ATOM 1744 O O . ASP A 1 253 ? 14.828 -13.581 -8.000 1.00 72.83 233 ASP A O 1
ATOM 1749 N N . PHE A 1 254 ? 15.135 -12.760 -5.914 1.00 70.50 234 PHE A N 1
ATOM 1750 C CA . PHE A 1 254 ? 15.229 -11.378 -6.371 1.00 71.14 234 PHE A CA 1
ATOM 1751 C C . PHE A 1 254 ? 16.457 -11.126 -7.234 1.00 71.01 234 PHE A C 1
ATOM 1752 O O . PHE A 1 254 ? 16.554 -10.047 -7.828 1.00 73.05 234 PHE A O 1
ATOM 1760 N N . ARG A 1 255 ? 17.387 -12.079 -7.320 1.00 69.99 235 ARG A N 1
ATOM 1761 C CA . ARG A 1 255 ? 18.613 -11.890 -8.082 1.00 69.69 235 ARG A CA 1
ATOM 1762 C C . ARG A 1 255 ? 18.488 -12.334 -9.530 1.00 72.11 235 ARG A C 1
ATOM 1763 O O . ARG A 1 255 ? 19.166 -11.772 -10.401 1.00 74.74 235 ARG A O 1
ATOM 1771 N N . GLN A 1 256 ? 17.645 -13.335 -9.818 1.00 74.23 236 GLN A N 1
ATOM 1772 C CA . GLN A 1 256 ? 17.482 -13.865 -11.165 1.00 76.16 236 GLN A CA 1
ATOM 1773 C C . GLN A 1 256 ? 16.009 -14.231 -11.373 1.00 76.92 236 GLN A C 1
ATOM 1774 O O . GLN A 1 256 ? 15.624 -15.399 -11.431 1.00 76.64 236 GLN A O 1
ATOM 1780 N N . ALA A 1 257 ? 15.166 -13.209 -11.488 1.00 81.00 237 ALA A N 1
ATOM 1781 C CA . ALA A 1 257 ? 13.759 -13.437 -11.780 1.00 82.22 237 ALA A CA 1
ATOM 1782 C C . ALA A 1 257 ? 13.598 -13.952 -13.204 1.00 83.28 237 ALA A C 1
ATOM 1783 O O . ALA A 1 257 ? 14.089 -13.334 -14.157 1.00 82.93 237 ALA A O 1
ATOM 1785 N N . GLU A 1 258 ? 12.928 -15.087 -13.346 1.00 86.04 238 GLU A N 1
ATOM 1786 C CA . GLU A 1 258 ? 12.627 -15.676 -14.641 1.00 86.56 238 GLU A CA 1
ATOM 1787 C C . GLU A 1 258 ? 11.152 -15.483 -14.971 1.00 86.11 238 GLU A C 1
ATOM 1788 O O . GLU A 1 258 ? 10.350 -15.054 -14.137 1.00 85.23 238 GLU A O 1
ATOM 1790 N N . GLU A 1 259 ? 10.806 -15.788 -16.214 1.00 86.56 239 GLU A N 1
ATOM 1791 C CA . GLU A 1 259 ? 9.430 -15.736 -16.691 1.00 83.82 239 GLU A CA 1
ATOM 1792 C C . GLU A 1 259 ? 8.969 -17.153 -16.999 1.00 81.65 239 GLU A C 1
ATOM 1793 O O . GLU A 1 259 ? 9.680 -17.908 -17.669 1.00 81.30 239 GLU A O 1
ATOM 1795 N N . ARG A 1 260 ? 7.789 -17.517 -16.502 1.00 78.54 240 ARG A N 1
ATOM 1796 C CA . ARG A 1 260 ? 7.217 -18.833 -16.745 1.00 76.32 240 ARG A CA 1
ATOM 1797 C C . ARG A 1 260 ? 5.972 -18.668 -17.605 1.00 72.81 240 ARG A C 1
ATOM 1798 O O . ARG A 1 260 ? 5.021 -17.986 -17.208 1.00 72.50 240 ARG A O 1
ATOM 1800 N N . ILE A 1 261 ? 5.991 -19.269 -18.785 1.00 73.36 241 ILE A N 1
ATOM 1801 C CA . ILE A 1 261 ? 4.857 -19.212 -19.685 1.00 68.26 241 ILE A CA 1
ATOM 1802 C C . ILE A 1 261 ? 4.225 -20.590 -19.806 1.00 67.03 241 ILE A C 1
ATOM 1803 O O . ILE A 1 261 ? 4.925 -21.589 -20.018 1.00 69.34 241 ILE A O 1
ATOM 1808 N N . GLU A 1 262 ? 2.912 -20.645 -19.629 1.00 64.60 242 GLU A N 1
ATOM 1809 C CA . GLU A 1 262 ? 2.201 -21.914 -19.716 1.00 67.93 242 GLU A CA 1
ATOM 1810 C C . GLU A 1 262 ? 0.860 -21.706 -20.397 1.00 66.51 242 GLU A C 1
ATOM 1811 O O . GLU A 1 262 ? 0.209 -20.676 -20.218 1.00 65.25 242 GLU A O 1
ATOM 1817 N N . ALA A 1 263 ? 0.445 -22.693 -21.186 1.00 63.83 243 ALA A N 1
ATOM 1818 C CA . ALA A 1 263 ? -0.877 -22.638 -21.792 1.00 63.58 243 ALA A CA 1
ATOM 1819 C C . ALA A 1 263 ? -1.950 -22.780 -20.719 1.00 63.21 243 ALA A C 1
ATOM 1820 O O . ALA A 1 263 ? -1.743 -23.418 -19.683 1.00 65.18 243 ALA A O 1
ATOM 1822 N N . ILE A 1 264 ? -3.098 -22.143 -20.960 1.00 64.62 244 ILE A N 1
ATOM 1823 C CA . ILE A 1 264 ? -4.220 -22.197 -20.031 1.00 64.70 244 ILE A CA 1
ATOM 1824 C C . ILE A 1 264 ? -5.518 -22.306 -20.816 1.00 64.78 244 ILE A C 1
ATOM 1825 O O . ILE A 1 264 ? -5.577 -22.032 -22.016 1.00 64.88 244 ILE A O 1
ATOM 1830 N N . GLU A 1 265 ? -6.567 -22.717 -20.114 1.00 64.72 245 GLU A N 1
ATOM 1831 C CA . GLU A 1 265 ? -7.916 -22.714 -20.651 1.00 66.14 245 GLU A CA 1
ATOM 1832 C C . GLU A 1 265 ? -8.592 -21.388 -20.339 1.00 66.79 245 GLU A C 1
ATOM 1833 O O . GLU A 1 265 ? -8.355 -20.774 -19.292 1.00 67.72 245 GLU A O 1
ATOM 1835 N N . ILE A 1 266 ? -9.427 -20.937 -21.272 1.00 66.18 246 ILE A N 1
ATOM 1836 C CA . ILE A 1 266 ? -10.218 -19.725 -21.107 1.00 64.68 246 ILE A CA 1
ATOM 1837 C C . ILE A 1 266 ? -11.650 -20.049 -21.504 1.00 63.65 246 ILE A C 1
ATOM 1838 O O . ILE A 1 266 ? -11.895 -20.926 -22.341 1.00 64.00 246 ILE A O 1
ATOM 1843 N N . SER A 1 267 ? -12.599 -19.349 -20.885 1.00 64.86 247 SER A N 1
ATOM 1844 C CA . SER A 1 267 ? -14.006 -19.573 -21.176 1.00 67.17 247 SER A CA 1
ATOM 1845 C C . SER A 1 267 ? -14.308 -19.263 -22.640 1.00 69.72 247 SER A C 1
ATOM 1846 O O . SER A 1 267 ? -13.526 -18.619 -23.343 1.00 69.99 247 SER A O 1
ATOM 1849 N N . ASP A 1 268 ? -15.464 -19.742 -23.105 1.00 69.30 248 ASP A N 1
ATOM 1850 C CA . ASP A 1 268 ? -15.898 -19.399 -24.456 1.00 72.18 248 ASP A CA 1
ATOM 1851 C C . ASP A 1 268 ? -16.158 -17.906 -24.582 1.00 71.28 248 ASP A C 1
ATOM 1852 O O . ASP A 1 268 ? -15.999 -17.339 -25.670 1.00 72.62 248 ASP A O 1
ATOM 1857 N N . GLU A 1 269 ? -16.557 -17.260 -23.483 1.00 70.31 249 GLU A N 1
ATOM 1858 C CA . GLU A 1 269 ? -16.740 -15.813 -23.464 1.00 67.55 249 GLU A CA 1
ATOM 1859 C C . GLU A 1 269 ? -15.455 -15.094 -23.860 1.00 66.21 249 GLU A C 1
ATOM 1860 O O . GLU A 1 269 ? -15.460 -14.236 -24.753 1.00 65.63 249 GLU A O 1
ATOM 1866 N N . VAL A 1 270 ? -14.342 -15.435 -23.206 1.00 68.92 250 VAL A N 1
ATOM 1867 C CA . VAL A 1 270 ? -13.061 -14.798 -23.500 1.00 65.99 250 VAL A CA 1
ATOM 1868 C C . VAL A 1 270 ? -12.633 -15.092 -24.933 1.00 66.82 250 VAL A C 1
ATOM 1869 O O . VAL A 1 270 ? -12.132 -14.208 -25.641 1.00 65.37 250 VAL A O 1
ATOM 1873 N N . LYS A 1 271 ? -12.817 -16.340 -25.377 1.00 65.57 251 LYS A N 1
ATOM 1874 C CA . LYS A 1 271 ? -12.484 -16.713 -26.749 1.00 66.95 251 LYS A CA 1
ATOM 1875 C C . LYS A 1 271 ? -13.230 -15.847 -27.761 1.00 66.98 251 LYS A C 1
ATOM 1876 O O . LYS A 1 271 ? -12.629 -15.282 -28.688 1.00 65.81 251 LYS A O 1
ATOM 1882 N N . ASP A 1 272 ? -14.553 -15.753 -27.608 1.00 65.89 252 ASP A N 1
ATOM 1883 C CA . ASP A 1 272 ? -15.359 -14.987 -28.549 1.00 67.79 252 ASP A CA 1
ATOM 1884 C C . ASP A 1 272 ? -15.027 -13.501 -28.489 1.00 65.20 252 ASP A C 1
ATOM 1885 O O . ASP A 1 272 ? -15.060 -12.821 -29.519 1.00 64.56 252 ASP A O 1
ATOM 1890 N N . GLN A 1 273 ? -14.689 -12.983 -27.303 1.00 66.45 253 GLN A N 1
ATOM 1891 C CA . GLN A 1 273 ? -14.282 -11.586 -27.220 1.00 64.66 253 GLN A CA 1
ATOM 1892 C C . GLN A 1 273 ? -12.973 -11.351 -27.968 1.00 64.15 253 GLN A C 1
ATOM 1893 O O . GLN A 1 273 ? -12.822 -10.343 -28.671 1.00 64.89 253 GLN A O 1
ATOM 1899 N N . CYS A 1 274 ? -12.023 -12.285 -27.852 1.00 62.60 254 CYS A N 1
ATOM 1900 C CA . CYS A 1 274 ? -10.772 -12.160 -28.593 1.00 61.09 254 CYS A CA 1
ATOM 1901 C C . CYS A 1 274 ? -11.008 -12.206 -30.100 1.00 60.38 254 CYS A C 1
ATOM 1902 O O . CYS A 1 274 ? -10.387 -11.447 -30.861 1.00 60.47 254 CYS A O 1
ATOM 1905 N N . VAL A 1 275 ? -11.910 -13.081 -30.549 1.00 59.34 255 VAL A N 1
ATOM 1906 C CA . VAL A 1 275 ? -12.193 -13.169 -31.980 1.00 60.44 255 VAL A CA 1
ATOM 1907 C C . VAL A 1 275 ? -12.879 -11.900 -32.482 1.00 61.30 255 VAL A C 1
ATOM 1908 O O . VAL A 1 275 ? -12.556 -11.385 -33.566 1.00 62.07 255 VAL A O 1
ATOM 1912 N N . ARG A 1 276 ? -13.839 -11.379 -31.713 1.00 62.30 256 ARG A N 1
ATOM 1913 C CA . ARG A 1 276 ? -14.470 -10.108 -32.059 1.00 61.66 256 ARG A CA 1
ATOM 1914 C C . ARG A 1 276 ? -13.443 -8.990 -32.142 1.00 57.22 256 ARG A C 1
ATOM 1915 O O . ARG A 1 276 ? -13.499 -8.155 -33.048 1.00 57.17 256 ARG A O 1
ATOM 1923 N N . ALA A 1 277 ? -12.501 -8.956 -31.194 1.00 56.76 257 ALA A N 1
ATOM 1924 C CA . ALA A 1 277 ? -11.450 -7.947 -31.215 1.00 57.01 257 ALA A CA 1
ATOM 1925 C C . ALA A 1 277 ? -10.627 -8.042 -32.491 1.00 58.69 257 ALA A C 1
ATOM 1926 O O . ALA A 1 277 ? -10.339 -7.026 -33.137 1.00 59.55 257 ALA A O 1
ATOM 1928 N N . ALA A 1 278 ? -10.232 -9.263 -32.861 1.00 56.68 258 ALA A N 1
ATOM 1929 C CA . ALA A 1 278 ? -9.442 -9.454 -34.073 1.00 57.01 258 ALA A CA 1
ATOM 1930 C C . ALA A 1 278 ? -10.190 -8.950 -35.304 1.00 57.03 258 ALA A C 1
ATOM 1931 O O . ALA A 1 278 ? -9.641 -8.186 -36.109 1.00 58.84 258 ALA A O 1
ATOM 1933 N N . LYS A 1 279 ? -11.449 -9.369 -35.469 1.00 56.60 259 LYS A N 1
ATOM 1934 C CA . LYS A 1 279 ? -12.233 -8.913 -36.619 1.00 58.16 259 LYS A CA 1
ATOM 1935 C C . LYS A 1 279 ? -12.439 -7.405 -36.588 1.00 58.18 259 LYS A C 1
ATOM 1936 O O . LYS A 1 279 ? -12.492 -6.759 -37.641 1.00 58.83 259 LYS A O 1
ATOM 1938 N N . LEU A 1 280 ? -12.545 -6.830 -35.393 1.00 59.88 260 LEU A N 1
ATOM 1939 C CA . LEU A 1 280 ? -12.831 -5.409 -35.254 1.00 57.29 260 LEU A CA 1
ATOM 1940 C C . LEU A 1 280 ? -11.645 -4.568 -35.705 1.00 57.66 260 LEU A C 1
ATOM 1941 O O . LEU A 1 280 ? -11.782 -3.663 -36.538 1.00 57.30 260 LEU A O 1
ATOM 1946 N N . VAL A 1 281 ? -10.464 -4.843 -35.146 1.00 55.79 261 VAL A N 1
ATOM 1947 C CA . VAL A 1 281 ? -9.270 -4.132 -35.583 1.00 54.67 261 VAL A CA 1
ATOM 1948 C C . VAL A 1 281 ? -8.989 -4.424 -37.050 1.00 55.30 261 VAL A C 1
ATOM 1949 O O . VAL A 1 281 ? -8.585 -3.537 -37.812 1.00 54.22 261 VAL A O 1
ATOM 1953 N N . GLY A 1 282 ? -9.221 -5.665 -37.475 1.00 56.07 262 GLY A N 1
ATOM 1954 C CA . GLY A 1 282 ? -9.092 -6.025 -38.875 1.00 56.50 262 GLY A CA 1
ATOM 1955 C C . GLY A 1 282 ? -7.894 -6.897 -39.188 1.00 58.05 262 GLY A C 1
ATOM 1956 O O . GLY A 1 282 ? -7.239 -6.718 -40.218 1.00 59.21 262 GLY A O 1
ATOM 1957 N N . LEU A 1 283 ? -7.605 -7.856 -38.318 1.00 55.95 263 LEU A N 1
ATOM 1958 C CA . LEU A 1 283 ? -6.461 -8.732 -38.475 1.00 55.95 263 LEU A CA 1
ATOM 1959 C C . LEU A 1 283 ? -6.924 -10.158 -38.733 1.00 57.75 263 LEU A C 1
ATOM 1960 O O . LEU A 1 283 ? -8.029 -10.558 -38.353 1.00 57.18 263 LEU A O 1
ATOM 1965 N N . ARG A 1 284 ? -6.061 -10.918 -39.402 1.00 55.72 264 ARG A N 1
ATOM 1966 C CA . ARG A 1 284 ? -6.254 -12.349 -39.583 1.00 55.78 264 ARG A CA 1
ATOM 1967 C C . ARG A 1 284 ? -5.399 -13.188 -38.651 1.00 56.67 264 ARG A C 1
ATOM 1968 O O . ARG A 1 284 ? -5.810 -14.291 -38.278 1.00 59.44 264 ARG A O 1
ATOM 1976 N N . TYR A 1 285 ? -4.219 -12.694 -38.282 1.00 56.89 265 TYR A N 1
ATOM 1977 C CA . TYR A 1 285 ? -3.327 -13.353 -37.331 1.00 57.17 265 TYR A CA 1
ATOM 1978 C C . TYR A 1 285 ? -2.923 -12.322 -36.286 1.00 56.91 265 TYR A C 1
ATOM 1979 O O . TYR A 1 285 ? -2.268 -11.327 -36.617 1.00 56.04 265 TYR A O 1
ATOM 1988 N N . THR A 1 286 ? -3.307 -12.540 -35.034 1.00 56.75 266 THR A N 1
ATOM 1989 C CA . THR A 1 286 ? -2.976 -11.565 -34.007 1.00 55.67 266 THR A CA 1
ATOM 1990 C C . THR A 1 286 ? -2.591 -12.243 -32.703 1.00 53.80 266 THR A C 1
ATOM 1991 O O . THR A 1 286 ? -3.089 -13.319 -32.367 1.00 54.54 266 THR A O 1
ATOM 1995 N N . GLY A 1 287 ? -1.670 -11.605 -31.988 1.00 56.08 267 GLY A N 1
ATOM 1996 C CA . GLY A 1 287 ? -1.394 -11.939 -30.611 1.00 56.02 267 GLY A CA 1
ATOM 1997 C C . GLY A 1 287 ? -1.960 -10.866 -29.701 1.00 57.38 267 GLY A C 1
ATOM 1998 O O . GLY A 1 287 ? -1.353 -9.806 -29.527 1.00 58.61 267 GLY A O 1
ATOM 1999 N N . MET A 1 288 ? -3.154 -11.110 -29.159 1.00 57.40 268 MET A N 1
ATOM 2000 C CA . MET A 1 288 ? -3.737 -10.220 -28.164 1.00 56.33 268 MET A CA 1
ATOM 2001 C C . MET A 1 288 ? -2.916 -10.277 -26.889 1.00 54.87 268 MET A C 1
ATOM 2002 O O . MET A 1 288 ? -2.675 -11.364 -26.353 1.00 55.54 268 MET A O 1
ATOM 2007 N N . ASP A 1 289 ? -2.470 -9.121 -26.410 1.00 55.46 269 ASP A N 1
ATOM 2008 C CA . ASP A 1 289 ? -1.966 -8.993 -25.051 1.00 54.25 269 ASP A CA 1
ATOM 2009 C C . ASP A 1 289 ? -3.117 -8.528 -24.173 1.00 55.23 269 ASP A C 1
ATOM 2010 O O . ASP A 1 289 ? -3.665 -7.441 -24.402 1.00 55.77 269 ASP A O 1
ATOM 2015 N N . ILE A 1 290 ? -3.504 -9.371 -23.207 1.00 57.04 270 ILE A N 1
ATOM 2016 C CA . ILE A 1 290 ? -4.509 -9.039 -22.208 1.00 55.28 270 ILE A CA 1
ATOM 2017 C C . ILE A 1 290 ? -3.872 -9.161 -20.828 1.00 56.23 270 ILE A C 1
ATOM 2018 O O . ILE A 1 290 ? -2.823 -9.788 -20.650 1.00 56.82 270 ILE A O 1
ATOM 2023 N N . LYS A 1 291 ? -4.536 -8.565 -19.845 1.00 59.53 271 LYS A N 1
ATOM 2024 C CA . LYS A 1 291 ? -4.008 -8.511 -18.489 1.00 59.40 271 LYS A CA 1
ATOM 2025 C C . LYS A 1 291 ? -5.176 -8.445 -17.517 1.00 59.55 271 LYS A C 1
ATOM 2026 O O . LYS A 1 291 ? -6.138 -7.709 -17.749 1.00 57.31 271 LYS A O 1
ATOM 2032 N N . ALA A 1 292 ? -5.089 -9.217 -16.439 1.00 60.46 272 ALA A N 1
ATOM 2033 C CA . ALA A 1 292 ? -6.169 -9.299 -15.468 1.00 61.26 272 ALA A CA 1
ATOM 2034 C C . ALA A 1 292 ? -5.974 -8.289 -14.346 1.00 61.01 272 ALA A C 1
ATOM 2035 O O . ALA A 1 292 ? -4.850 -7.941 -13.981 1.00 61.58 272 ALA A O 1
ATOM 2037 N N . GLY A 1 293 ? -7.089 -7.809 -13.803 1.00 61.23 273 GLY A N 1
ATOM 2038 C CA . GLY A 1 293 ? -7.054 -6.918 -12.667 1.00 61.56 273 GLY A CA 1
ATOM 2039 C C . GLY A 1 293 ? -6.959 -7.682 -11.360 1.00 61.87 273 GLY A C 1
ATOM 2040 O O . GLY A 1 293 ? -6.779 -8.901 -11.320 1.00 60.85 273 GLY A O 1
ATOM 2041 N N . ALA A 1 294 ? -7.075 -6.935 -10.260 1.00 60.76 274 ALA A N 1
ATOM 2042 C CA . ALA A 1 294 ? -7.132 -7.568 -8.948 1.00 62.14 274 ALA A CA 1
ATOM 2043 C C . ALA A 1 294 ? -8.381 -8.425 -8.798 1.00 63.70 274 ALA A C 1
ATOM 2044 O O . ALA A 1 294 ? -8.367 -9.420 -8.062 1.00 62.79 274 ALA A O 1
ATOM 2046 N N . ASP A 1 295 ? -9.465 -8.057 -9.483 1.00 62.97 275 ASP A N 1
ATOM 2047 C CA . ASP A 1 295 ? -10.683 -8.855 -9.496 1.00 65.43 275 ASP A CA 1
ATOM 2048 C C . ASP A 1 295 ? -10.530 -10.159 -10.269 1.00 66.69 275 ASP A C 1
ATOM 2049 O O . ASP A 1 295 ? -11.453 -10.982 -10.246 1.00 67.90 275 ASP A O 1
ATOM 2054 N N . GLY A 1 296 ? -9.412 -10.355 -10.968 1.00 66.98 276 GLY A N 1
ATOM 2055 C CA . GLY A 1 296 ? -9.197 -11.566 -1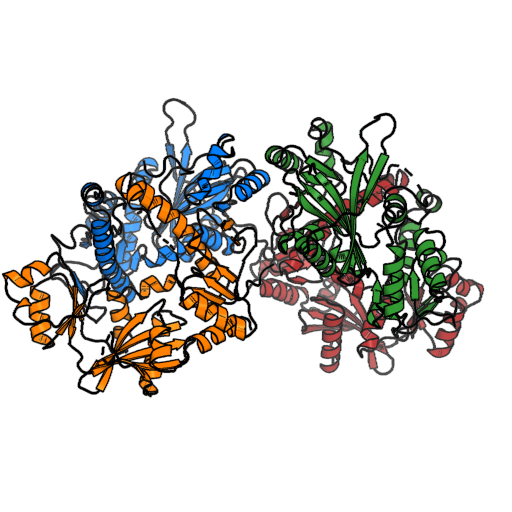1.738 1.00 65.85 276 GLY A CA 1
ATOM 2056 C C . GLY A 1 296 ? -9.822 -11.578 -13.108 1.00 64.86 276 GLY A C 1
ATOM 2057 O O . GLY A 1 296 ? -9.949 -12.651 -13.707 1.00 66.27 276 GLY A O 1
ATOM 2058 N N . ASN A 1 297 ? -10.224 -10.424 -13.628 1.00 65.46 277 ASN A N 1
ATOM 2059 C CA . ASN A 1 297 ? -10.820 -10.320 -14.952 1.00 66.69 277 ASN A CA 1
ATOM 2060 C C . ASN A 1 297 ? -9.875 -9.586 -15.891 1.00 64.94 277 ASN A C 1
ATOM 2061 O O . ASN A 1 297 ? -9.226 -8.612 -15.501 1.00 64.00 277 ASN A O 1
ATOM 2066 N N . TYR A 1 298 ? -9.812 -10.048 -17.136 1.00 62.82 278 TYR A N 1
ATOM 2067 C CA . TYR A 1 298 ? -8.844 -9.530 -18.092 1.00 60.86 278 TYR A CA 1
ATOM 2068 C C . TYR A 1 298 ? -9.317 -8.221 -18.706 1.00 58.38 278 TYR A C 1
ATOM 2069 O O . TYR A 1 298 ? -10.506 -8.043 -18.984 1.00 56.90 278 TYR A O 1
ATOM 2078 N N . ARG A 1 299 ? -8.373 -7.311 -18.918 1.00 56.90 279 ARG A N 1
ATOM 2079 C CA . ARG A 1 299 ? -8.567 -6.154 -19.775 1.00 56.85 279 ARG A CA 1
ATOM 2080 C C . ARG A 1 299 ? -7.673 -6.312 -20.997 1.00 55.20 279 ARG A C 1
ATOM 2081 O O . ARG A 1 299 ? -6.598 -6.911 -20.921 1.00 54.97 279 ARG A O 1
ATOM 2089 N N . VAL A 1 300 ? -8.120 -5.763 -22.121 1.00 56.21 280 VAL A N 1
ATOM 2090 C CA . VAL A 1 300 ? -7.325 -5.804 -23.343 1.00 54.76 280 VAL A CA 1
ATOM 2091 C C . VAL A 1 300 ? -6.242 -4.734 -23.267 1.00 52.22 280 VAL A C 1
ATOM 2092 O O . VAL A 1 300 ? -6.531 -3.553 -23.039 1.00 50.49 280 VAL A O 1
ATOM 2096 N N . LEU A 1 301 ? -4.985 -5.149 -23.433 1.00 53.67 281 LEU A N 1
ATOM 2097 C CA . LEU A 1 301 ? -3.888 -4.199 -23.541 1.00 52.26 281 LEU A CA 1
ATOM 2098 C C . LEU A 1 301 ? -3.616 -3.819 -24.989 1.00 53.42 281 LEU A C 1
ATOM 2099 O O . LEU A 1 301 ? -3.510 -2.629 -25.307 1.00 53.72 281 LEU A O 1
ATOM 2104 N N . GLU A 1 302 ? -3.505 -4.802 -25.880 1.00 52.87 282 GLU A N 1
ATOM 2105 C CA . GLU A 1 302 ? -3.290 -4.447 -27.278 1.00 54.42 282 GLU A CA 1
ATOM 2106 C C . GLU A 1 302 ? -3.548 -5.657 -28.159 1.00 54.63 282 GLU A C 1
ATOM 2107 O O . GLU A 1 302 ? -3.570 -6.798 -27.694 1.00 53.46 282 GLU A O 1
ATOM 2113 N N . LEU A 1 303 ? -3.754 -5.378 -29.441 1.00 54.82 283 LEU A N 1
ATOM 2114 C CA . LEU A 1 303 ? -3.675 -6.373 -30.498 1.00 54.35 283 LEU A CA 1
ATOM 2115 C C . LEU A 1 303 ? -2.437 -6.067 -31.324 1.00 55.73 283 LEU A C 1
ATOM 2116 O O . LEU A 1 303 ? -2.237 -4.924 -31.743 1.00 58.14 283 LEU A O 1
ATOM 2121 N N . ASN A 1 304 ? -1.599 -7.078 -31.531 1.00 58.35 284 ASN A N 1
ATOM 2122 C CA . ASN A 1 304 ? -0.376 -6.923 -32.301 1.00 57.78 284 ASN A CA 1
ATOM 2123 C C . ASN A 1 304 ? -0.628 -7.338 -33.743 1.00 59.87 284 ASN A C 1
ATOM 2124 O O . ASN A 1 304 ? -1.278 -8.353 -34.005 1.00 60.24 284 ASN A O 1
ATOM 2129 N N . ALA A 1 305 ? -0.126 -6.531 -34.683 1.00 57.88 285 ALA A N 1
ATOM 2130 C CA . ALA A 1 305 ? -0.368 -6.757 -36.103 1.00 57.85 285 ALA A CA 1
ATOM 2131 C C . ALA A 1 305 ? 0.731 -7.561 -36.779 1.00 58.61 285 ALA A C 1
ATOM 2132 O O . ALA A 1 305 ? 0.532 -8.029 -37.903 1.00 58.91 285 ALA A O 1
ATOM 2134 N N . SER A 1 306 ? 1.887 -7.716 -36.137 1.00 60.63 286 SER A N 1
ATOM 2135 C CA . SER A 1 306 ? 2.927 -8.622 -36.595 1.00 61.84 286 SER A CA 1
ATOM 2136 C C . SER A 1 306 ? 3.501 -9.342 -35.371 1.00 60.35 286 SER A C 1
ATOM 2137 O O . SER A 1 306 ? 4.681 -9.247 -35.044 1.00 60.47 286 SER A O 1
ATOM 2140 N N . ALA A 1 307 ? 2.633 -10.070 -34.673 1.00 61.78 287 ALA A N 1
ATOM 2141 C CA . ALA A 1 307 ? 3.025 -10.723 -33.433 1.00 61.10 287 ALA A CA 1
ATOM 2142 C C . ALA A 1 307 ? 4.102 -11.770 -33.686 1.00 62.27 287 ALA A C 1
ATOM 2143 O O . ALA A 1 307 ? 4.108 -12.444 -34.717 1.00 64.13 287 ALA A O 1
ATOM 2145 N N . MET A 1 308 ? 5.031 -11.884 -32.742 1.00 61.14 288 MET A N 1
ATOM 2146 C CA . MET A 1 308 ? 5.991 -12.976 -32.703 1.00 62.29 288 MET A CA 1
ATOM 2147 C C . MET A 1 308 ? 5.409 -14.177 -31.951 1.00 61.02 288 MET A C 1
ATOM 2148 O O . MET A 1 308 ? 4.407 -14.074 -31.241 1.00 60.07 288 MET A O 1
ATOM 2153 N N . PHE A 1 309 ? 6.061 -15.332 -32.105 1.00 59.57 289 PHE A N 1
ATOM 2154 C CA . PHE A 1 309 ? 5.559 -16.524 -31.438 1.00 60.69 289 PHE A CA 1
ATOM 2155 C C . PHE A 1 309 ? 6.642 -17.496 -30.974 1.00 62.52 289 PHE A C 1
ATOM 2156 O O . PHE A 1 309 ? 6.362 -18.379 -30.160 1.00 64.17 289 PHE A O 1
ATOM 2164 N N . ARG A 1 310 ? 7.872 -17.345 -31.475 1.00 59.17 290 ARG A N 1
ATOM 2165 C CA . ARG A 1 310 ? 8.906 -18.346 -31.214 1.00 61.79 290 ARG A CA 1
ATOM 2166 C C . ARG A 1 310 ? 9.249 -18.436 -29.731 1.00 61.83 290 ARG A C 1
ATOM 2167 O O . ARG A 1 310 ? 9.420 -19.539 -29.195 1.00 64.84 290 ARG A O 1
ATOM 2175 N N . GLY A 1 311 ? 9.373 -17.293 -29.055 1.00 58.79 291 GLY A N 1
ATOM 2176 C CA . GLY A 1 311 ? 9.643 -17.324 -27.625 1.00 58.56 291 GLY A CA 1
ATOM 2177 C C . GLY A 1 311 ? 8.534 -18.005 -26.846 1.00 59.77 291 GLY A C 1
ATOM 2178 O O . GLY A 1 311 ? 8.787 -18.850 -25.978 1.00 61.20 291 GLY A O 1
ATOM 2179 N N . PHE A 1 312 ? 7.304 -17.732 -27.202 1.00 61.57 292 PHE A N 1
ATOM 2180 C CA . PHE A 1 312 ? 6.211 -18.305 -26.470 1.00 61.33 292 PHE A CA 1
ATOM 2181 C C . PHE A 1 312 ? 6.101 -19.757 -26.875 1.00 60.21 292 PHE A C 1
ATOM 2182 O O . PHE A 1 312 ? 5.882 -20.598 -26.034 1.00 59.24 292 PHE A O 1
ATOM 2190 N N . GLU A 1 313 ? 6.243 -20.063 -28.162 1.00 58.73 293 GLU A N 1
ATOM 2191 C CA . GLU A 1 313 ? 6.271 -21.453 -28.606 1.00 61.80 293 GLU A CA 1
ATOM 2192 C C . GLU A 1 313 ? 7.245 -22.276 -27.776 1.00 64.69 293 GLU A C 1
ATOM 2193 O O . GLU A 1 313 ? 6.918 -23.386 -27.337 1.00 66.22 293 GLU A O 1
ATOM 2199 N N . GLY A 1 314 ? 8.450 -21.747 -27.557 1.00 60.84 294 GLY A N 1
ATOM 2200 C CA . GLY A 1 314 ? 9.446 -22.492 -26.811 1.00 63.94 294 GLY A CA 1
ATOM 2201 C C . GLY A 1 314 ? 9.117 -22.609 -25.335 1.00 65.04 294 GLY A C 1
ATOM 2202 O O . GLY A 1 314 ? 9.128 -23.704 -24.768 1.00 65.40 294 GLY A O 1
ATOM 2203 N N . ARG A 1 315 ? 8.845 -21.495 -24.677 1.00 63.83 295 ARG A N 1
ATOM 2204 C CA . ARG A 1 315 ? 8.625 -21.525 -23.240 1.00 63.02 295 ARG A CA 1
ATOM 2205 C C . ARG A 1 315 ? 7.349 -22.187 -22.794 1.00 60.88 295 ARG A C 1
ATOM 2206 O O . ARG A 1 315 ? 7.322 -22.773 -21.721 1.00 59.75 295 ARG A O 1
ATOM 2208 N N . ALA A 1 316 ? 6.299 -22.097 -23.604 1.00 67.34 296 ALA A N 1
ATOM 2209 C CA . ALA A 1 316 ? 5.029 -22.716 -23.246 1.00 64.17 296 ALA A CA 1
ATOM 2210 C C . ALA A 1 316 ? 4.836 -24.101 -23.847 1.00 65.95 296 ALA A C 1
ATOM 2211 O O . ALA A 1 316 ? 3.861 -24.777 -23.494 1.00 66.38 296 ALA A O 1
ATOM 2213 N N . ASN A 1 317 ? 5.732 -24.533 -24.741 1.00 67.94 297 ASN A N 1
ATOM 2214 C CA . ASN A 1 317 ? 5.649 -25.838 -25.400 1.00 70.70 297 ASN A CA 1
ATOM 2215 C C . ASN A 1 317 ? 4.323 -25.979 -26.152 1.00 70.13 297 ASN A C 1
ATOM 2216 O O . ASN A 1 317 ? 3.524 -26.882 -25.900 1.00 71.94 297 ASN A O 1
ATOM 2221 N N . VAL A 1 318 ? 4.101 -25.049 -27.077 1.00 67.08 298 VAL A N 1
ATOM 2222 C CA . VAL A 1 318 ? 2.901 -25.017 -27.897 1.00 66.43 298 VAL A CA 1
ATOM 2223 C C . VAL A 1 318 ? 3.318 -24.776 -29.339 1.00 67.76 298 VAL A C 1
ATOM 2224 O O . VAL A 1 318 ? 4.479 -24.492 -29.632 1.00 69.41 298 VAL A O 1
ATOM 2228 N N . ASP A 1 319 ? 2.353 -24.893 -30.247 1.00 66.25 299 ASP A N 1
ATOM 2229 C CA . ASP A 1 319 ? 2.605 -24.750 -31.677 1.00 67.23 299 ASP A CA 1
ATOM 2230 C C . ASP A 1 319 ? 1.761 -23.606 -32.230 1.00 65.20 299 ASP A C 1
ATOM 2231 O O . ASP A 1 319 ? 0.535 -23.724 -32.338 1.00 64.75 299 ASP A O 1
ATOM 2236 N N . ILE A 1 320 ? 2.424 -22.506 -32.584 1.00 64.75 300 ILE A N 1
ATOM 2237 C CA . ILE A 1 320 ? 1.785 -21.394 -33.271 1.00 62.92 300 ILE A CA 1
ATOM 2238 C C . ILE A 1 320 ? 2.205 -21.322 -34.738 1.00 62.58 300 ILE A C 1
ATOM 2239 O O . ILE A 1 320 ? 1.390 -20.995 -35.601 1.00 63.97 300 ILE A O 1
ATOM 2244 N N . CYS A 1 321 ? 3.464 -21.649 -35.041 1.00 61.71 301 CYS A N 1
ATOM 2245 C CA . CYS A 1 321 ? 3.944 -21.603 -36.420 1.00 64.28 301 CYS A CA 1
ATOM 2246 C C . CYS A 1 321 ? 3.136 -22.538 -37.320 1.00 65.71 301 CYS A C 1
ATOM 2247 O O . CYS A 1 321 ? 2.775 -22.180 -38.450 1.00 66.09 301 CYS A O 1
ATOM 2250 N N . GLY A 1 322 ? 2.846 -23.741 -36.823 1.00 64.79 302 GLY A N 1
ATOM 2251 C CA . GLY A 1 322 ? 2.072 -24.723 -37.544 1.00 67.57 302 GLY A CA 1
ATOM 2252 C C . GLY A 1 322 ? 0.703 -24.241 -37.989 1.00 67.83 302 GLY A C 1
ATOM 2253 O O . GLY A 1 322 ? 0.367 -24.297 -39.174 1.00 69.35 302 GLY A O 1
ATOM 2254 N N . PRO A 1 323 ? -0.132 -23.801 -37.041 1.00 65.67 303 PRO A N 1
ATOM 2255 C CA . PRO A 1 323 ? -1.464 -23.301 -37.428 1.00 63.94 303 PRO A CA 1
ATOM 2256 C C . PRO A 1 323 ? -1.416 -22.125 -38.395 1.00 63.26 303 PRO A C 1
ATOM 2257 O O . PRO A 1 323 ? -2.275 -22.018 -39.281 1.00 62.82 303 PRO A O 1
ATOM 2261 N N . LEU A 1 324 ? -0.423 -21.244 -38.255 1.00 63.36 304 LEU A N 1
ATOM 2262 C CA . LEU A 1 324 ? -0.271 -20.131 -39.186 1.00 62.20 304 LEU A CA 1
ATOM 2263 C C . LEU A 1 324 ? 0.037 -20.631 -40.593 1.00 63.91 304 LEU A C 1
ATOM 2264 O O . LEU A 1 324 ? -0.598 -20.205 -41.574 1.00 63.79 304 LEU A O 1
ATOM 2269 N N . CYS A 1 325 ? 1.011 -21.536 -40.709 1.00 61.70 305 CYS A N 1
ATOM 2270 C CA . CYS A 1 325 ? 1.321 -22.136 -42.003 1.00 63.48 305 CYS A CA 1
ATOM 2271 C C . CYS A 1 325 ? 0.108 -22.839 -42.591 1.00 64.54 305 CYS A C 1
ATOM 2272 O O . CYS A 1 325 ? -0.126 -22.785 -43.805 1.00 64.27 305 CYS A O 1
ATOM 2275 N N . ASP A 1 326 ? -0.680 -23.499 -41.744 1.00 63.92 306 ASP A N 1
ATOM 2276 C CA . ASP A 1 326 ? -1.848 -24.219 -42.240 1.00 66.96 306 ASP A CA 1
ATOM 2277 C C . ASP A 1 326 ? -2.928 -23.265 -42.729 1.00 63.35 306 ASP A C 1
ATOM 2278 O O . ASP A 1 326 ? -3.625 -23.575 -43.698 1.00 61.55 306 ASP A O 1
ATOM 2283 N N . ALA A 1 327 ? -3.079 -22.103 -42.091 1.00 65.06 307 ALA A N 1
ATOM 2284 C CA . ALA A 1 327 ? -4.003 -21.092 -42.611 1.00 63.73 307 ALA A CA 1
ATOM 2285 C C . ALA A 1 327 ? -3.545 -20.580 -43.972 1.00 64.08 307 ALA A C 1
ATOM 2286 O O . ALA A 1 327 ? -4.339 -20.488 -44.928 1.00 64.22 307 ALA A O 1
ATOM 2288 N N . LEU A 1 328 ? -2.256 -20.241 -44.079 1.00 63.51 308 LEU A N 1
ATOM 2289 C CA . LEU A 1 328 ? -1.715 -19.784 -45.358 1.00 62.98 308 LEU A CA 1
ATOM 2290 C C . LEU A 1 328 ? -1.955 -20.813 -46.459 1.00 64.84 308 LEU A C 1
ATOM 2291 O O . LEU A 1 328 ? -2.367 -20.466 -47.573 1.00 64.31 308 LEU A O 1
ATOM 2296 N N . ILE A 1 329 ? -1.716 -22.092 -46.155 1.00 63.85 309 ILE A N 1
ATOM 2297 C CA . ILE A 1 329 ? -1.905 -23.145 -47.147 1.00 65.38 309 ILE A CA 1
ATOM 2298 C C . ILE A 1 329 ? -3.380 -23.319 -47.475 1.00 65.38 309 ILE A C 1
ATOM 2299 O O . ILE A 1 329 ? -3.754 -23.485 -48.643 1.00 64.84 309 ILE A O 1
ATOM 2304 N N . ALA A 1 330 ? -4.242 -23.284 -46.453 1.00 61.81 310 ALA A N 1
ATOM 2305 C CA . ALA A 1 330 ? -5.677 -23.379 -46.677 1.00 62.85 310 ALA A CA 1
ATOM 2306 C C . ALA A 1 330 ? -6.152 -22.330 -47.668 1.00 64.16 310 ALA A C 1
ATOM 2307 O O . ALA A 1 330 ? -7.118 -22.560 -48.404 1.00 64.92 310 ALA A O 1
ATOM 2309 N N . GLN A 1 331 ? -5.498 -21.169 -47.690 1.00 64.82 311 GLN A N 1
ATOM 2310 C CA . GLN A 1 331 ? -5.891 -20.147 -48.658 1.00 66.10 311 GLN A CA 1
ATOM 2311 C C . GLN A 1 331 ? -5.630 -20.593 -50.099 1.00 69.80 311 GLN A C 1
ATOM 2312 O O . GLN A 1 331 ? -6.427 -20.292 -50.994 1.00 70.42 311 GLN A O 1
ATOM 2318 N N . THR A 1 332 ? -4.528 -21.312 -50.349 1.00 67.73 312 THR A N 1
ATOM 2319 C CA . THR A 1 332 ? -4.229 -21.724 -51.720 1.00 68.36 312 THR A CA 1
ATOM 2320 C C . THR A 1 332 ? -5.257 -22.709 -52.261 1.00 71.41 312 THR A C 1
ATOM 2321 O O . THR A 1 332 ? -5.429 -22.792 -53.480 1.00 70.99 312 THR A O 1
ATOM 2325 N N . LYS A 1 333 ? -5.925 -23.469 -51.394 1.00 68.37 313 LYS A N 1
ATOM 2326 C CA . LYS A 1 333 ? -7.019 -24.323 -51.842 1.00 72.02 313 LYS A CA 1
ATOM 2327 C C . LYS A 1 333 ? -8.324 -23.557 -51.985 1.00 73.11 313 LYS A C 1
ATOM 2328 O O . LYS A 1 333 ? -9.250 -24.053 -52.633 1.00 73.66 313 LYS A O 1
ATOM 2334 N N . ARG A 1 334 ? -8.412 -22.361 -51.408 1.00 75.87 314 ARG A N 1
ATOM 2335 C CA . ARG A 1 334 ? -9.629 -21.560 -51.431 1.00 75.78 314 ARG A CA 1
ATOM 2336 C C . ARG A 1 334 ? -9.790 -20.855 -52.775 1.00 77.66 314 ARG A C 1
ATOM 2337 O O . ARG A 1 334 ? -10.189 -21.475 -53.763 1.00 79.36 314 ARG A O 1
ATOM 2339 N N . ASN B 1 23 ? -17.686 26.438 -24.279 1.00 79.60 3 ASN B N 1
ATOM 2340 C CA . ASN B 1 23 ? -16.984 27.709 -24.355 1.00 79.78 3 ASN B CA 1
ATOM 2341 C C . ASN B 1 23 ? -16.890 28.200 -25.787 1.00 81.03 3 ASN B C 1
ATOM 2342 O O . ASN B 1 23 ? -17.420 29.255 -26.118 1.00 84.05 3 ASN B O 1
ATOM 2344 N N . LEU B 1 24 ? -16.208 27.451 -26.638 1.00 86.49 4 LEU B N 1
ATOM 2345 C CA . LEU B 1 24 ? -16.089 27.798 -28.019 1.00 84.62 4 LEU B CA 1
ATOM 2346 C C . LEU B 1 24 ? -16.993 26.849 -28.751 1.00 83.43 4 LEU B C 1
ATOM 2347 O O . LEU B 1 24 ? -17.321 25.784 -28.241 1.00 81.74 4 LEU B O 1
ATOM 2352 N N . ASP B 1 25 ? -17.421 27.238 -29.940 1.00 81.89 5 ASP B N 1
ATOM 2353 C CA . ASP B 1 25 ? -18.287 26.384 -30.724 1.00 83.28 5 ASP B CA 1
ATOM 2354 C C . ASP B 1 25 ? -17.437 25.353 -31.413 1.00 82.55 5 ASP B C 1
ATOM 2355 O O . ASP B 1 25 ? -16.570 25.692 -32.213 1.00 84.93 5 ASP B O 1
ATOM 2360 N N . THR B 1 26 ? -17.683 24.090 -31.112 1.00 84.53 6 THR B N 1
ATOM 2361 C CA . THR B 1 26 ? -16.871 23.010 -31.656 1.00 78.90 6 THR B CA 1
ATOM 2362 C C . THR B 1 26 ? -17.581 22.243 -32.761 1.00 76.43 6 THR B C 1
ATOM 2363 O O . THR B 1 26 ? -17.113 21.173 -33.160 1.00 77.19 6 THR B O 1
ATOM 2367 N N . SER B 1 27 ? -18.707 22.753 -33.266 1.00 77.40 7 SER B N 1
ATOM 2368 C CA . SER B 1 27 ? -19.436 22.030 -34.298 1.00 76.28 7 SER B CA 1
ATOM 2369 C C . SER B 1 27 ? -18.662 21.978 -35.608 1.00 75.27 7 SER B C 1
ATOM 2370 O O . SER B 1 27 ? -18.816 21.022 -36.375 1.00 74.53 7 SER B O 1
ATOM 2373 N N . ILE B 1 28 ? -17.826 22.976 -35.881 1.00 75.17 8 ILE B N 1
ATOM 2374 C CA . ILE B 1 28 ? -16.997 22.997 -37.082 1.00 73.83 8 ILE B CA 1
ATOM 2375 C C . ILE B 1 28 ? -15.555 23.234 -36.658 1.00 72.84 8 ILE B C 1
ATOM 2376 O O . ILE B 1 28 ? -15.261 24.226 -35.975 1.00 73.52 8 ILE B O 1
ATOM 2381 N N . VAL B 1 29 ? -14.666 22.331 -37.055 1.00 72.72 9 VAL B N 1
ATOM 2382 C CA . VAL B 1 29 ? -13.270 22.352 -36.636 1.00 69.94 9 VAL B CA 1
ATOM 2383 C C . VAL B 1 29 ? -12.378 22.456 -37.866 1.00 69.45 9 VAL B C 1
ATOM 2384 O O . VAL B 1 29 ? -12.665 21.862 -38.910 1.00 71.24 9 VAL B O 1
ATOM 2388 N N . VAL B 1 30 ? -11.298 23.221 -37.738 1.00 66.88 10 VAL B N 1
ATOM 2389 C CA . VAL B 1 30 ? -10.327 23.447 -38.799 1.00 68.99 10 VAL B CA 1
ATOM 2390 C C . VAL B 1 30 ? -8.968 23.050 -38.245 1.00 71.20 10 VAL B C 1
ATOM 2391 O O . VAL B 1 30 ? -8.416 23.747 -37.392 1.00 73.51 10 VAL B O 1
ATOM 2395 N N . VAL B 1 31 ? -8.430 21.936 -38.722 1.00 69.19 11 VAL B N 1
ATOM 2396 C CA . VAL B 1 31 ? -7.157 21.425 -38.229 1.00 68.65 11 VAL B CA 1
ATOM 2397 C C . VAL B 1 31 ? -6.032 22.062 -39.033 1.00 71.33 11 VAL B C 1
ATOM 2398 O O . VAL B 1 31 ? -6.022 21.986 -40.265 1.00 72.46 11 VAL B O 1
ATOM 2402 N N . GLY B 1 32 ? -5.092 22.704 -38.347 1.00 73.42 12 GLY B N 1
ATOM 2403 C CA . GLY B 1 32 ? -3.999 23.348 -39.037 1.00 76.27 12 GLY B CA 1
ATOM 2404 C C . GLY B 1 32 ? -3.627 24.689 -38.435 1.00 77.89 12 GLY B C 1
ATOM 2405 O O . GLY B 1 32 ? -4.357 25.235 -37.596 1.00 77.37 12 GLY B O 1
ATOM 2406 N N . SER B 1 33 ? -2.489 25.233 -38.865 1.00 79.81 13 SER B N 1
ATOM 2407 C CA . SER B 1 33 ? -2.003 26.489 -38.311 1.00 80.69 13 SER B CA 1
ATOM 2408 C C . SER B 1 33 ? -2.857 27.649 -38.811 1.00 81.36 13 SER B C 1
ATOM 2409 O O . SER B 1 33 ? -3.245 27.678 -39.983 1.00 79.93 13 SER B O 1
ATOM 2412 N N . PRO B 1 34 ? -3.167 28.621 -37.948 1.00 80.20 14 PRO B N 1
ATOM 2413 C CA . PRO B 1 34 ? -3.919 29.804 -38.400 1.00 80.26 14 PRO B CA 1
ATOM 2414 C C . PRO B 1 34 ? -3.121 30.701 -39.320 1.00 82.51 14 PRO B C 1
ATOM 2415 O O . PRO B 1 34 ? -3.707 31.588 -39.954 1.00 82.92 14 PRO B O 1
ATOM 2419 N N . ASP B 1 35 ? -1.807 30.515 -39.405 1.00 82.87 15 ASP B N 1
ATOM 2420 C CA . ASP B 1 35 ? -0.990 31.265 -40.345 1.00 85.32 15 ASP B CA 1
ATOM 2421 C C . ASP B 1 35 ? -0.966 30.627 -41.724 1.00 85.90 15 ASP B C 1
ATOM 2422 O O . ASP B 1 35 ? -0.415 31.223 -42.655 1.00 85.59 15 ASP B O 1
ATOM 2427 N N . ASP B 1 36 ? -1.542 29.437 -41.870 1.00 84.36 16 ASP B N 1
ATOM 2428 C CA . ASP B 1 36 ? -1.751 28.833 -43.179 1.00 83.91 16 ASP B CA 1
ATOM 2429 C C . ASP B 1 36 ? -2.831 29.601 -43.927 1.00 81.78 16 ASP B C 1
ATOM 2430 O O . ASP B 1 36 ? -3.908 29.861 -43.383 1.00 79.42 16 ASP B O 1
ATOM 2435 N N . LEU B 1 37 ? -2.538 29.962 -45.181 1.00 82.67 17 LEU B N 1
ATOM 2436 C CA . LEU B 1 37 ? -3.430 30.846 -45.929 1.00 81.89 17 LEU B CA 1
ATOM 2437 C C . LEU B 1 37 ? -4.788 30.207 -46.194 1.00 81.40 17 LEU B C 1
ATOM 2438 O O . LEU B 1 37 ? -5.814 30.900 -46.163 1.00 81.34 17 LEU B O 1
ATOM 2443 N N . HIS B 1 38 ? -4.827 28.897 -46.450 1.00 84.07 18 HIS B N 1
ATOM 2444 C CA . HIS B 1 38 ? -6.113 28.245 -46.678 1.00 82.44 18 HIS B CA 1
ATOM 2445 C C . HIS B 1 38 ? -6.925 28.138 -45.398 1.00 80.94 18 HIS B C 1
ATOM 2446 O O . HIS B 1 38 ? -8.160 28.198 -45.446 1.00 81.66 18 HIS B O 1
ATOM 2453 N N . VAL B 1 39 ? -6.258 27.992 -44.251 1.00 81.43 19 VAL B N 1
ATOM 2454 C CA . VAL B 1 39 ? -6.963 28.050 -42.973 1.00 79.76 19 VAL B CA 1
ATOM 2455 C C . VAL B 1 39 ? -7.618 29.415 -42.788 1.00 81.80 19 VAL B C 1
ATOM 2456 O O . VAL B 1 39 ? -8.773 29.513 -42.357 1.00 82.94 19 VAL B O 1
ATOM 2460 N N . GLN B 1 40 ? -6.886 30.490 -43.103 1.00 78.95 20 GLN B N 1
ATOM 2461 C CA . GLN B 1 40 ? -7.459 31.830 -43.023 1.00 80.48 20 GLN B CA 1
ATOM 2462 C C . GLN B 1 40 ? -8.645 31.979 -43.967 1.00 81.16 20 GLN B C 1
ATOM 2463 O O . GLN B 1 40 ? -9.676 32.556 -43.597 1.00 81.43 20 GLN B O 1
ATOM 2469 N N . SER B 1 41 ? -8.511 31.475 -45.197 1.00 81.21 21 SER B N 1
ATOM 2470 C CA . SER B 1 41 ? -9.609 31.563 -46.157 1.00 82.34 21 SER B CA 1
ATOM 2471 C C . SER B 1 41 ? -10.856 30.874 -45.626 1.00 81.13 21 SER B C 1
ATOM 2472 O O . SER B 1 41 ? -11.945 31.464 -45.609 1.00 81.23 21 SER B O 1
ATOM 2475 N N . VAL B 1 42 ? -10.714 29.626 -45.170 1.00 83.26 22 VAL B N 1
ATOM 2476 C CA . VAL B 1 42 ? -11.877 28.884 -44.698 1.00 82.88 22 VAL B CA 1
ATOM 2477 C C . VAL B 1 42 ? -12.436 29.498 -43.422 1.00 83.53 22 VAL B C 1
ATOM 2478 O O . VAL B 1 42 ? -13.656 29.513 -43.221 1.00 82.53 22 VAL B O 1
ATOM 2482 N N . THR B 1 43 ? -11.575 30.027 -42.550 1.00 81.95 23 THR B N 1
ATOM 2483 C CA . THR B 1 43 ? -12.050 30.645 -41.319 1.00 83.74 23 THR B CA 1
ATOM 2484 C C . THR B 1 43 ? -12.891 31.875 -41.621 1.00 86.18 23 THR B C 1
ATOM 2485 O O . THR B 1 43 ? -13.993 32.024 -41.086 1.00 85.46 23 THR B O 1
ATOM 2489 N N . GLU B 1 44 ? -12.397 32.765 -42.489 1.00 85.29 24 GLU B N 1
ATOM 2490 C CA . GLU B 1 44 ? -13.189 33.932 -42.862 1.00 86.64 24 GLU B CA 1
ATOM 2491 C C . GLU B 1 44 ? -14.442 33.533 -43.628 1.00 85.36 24 GLU B C 1
ATOM 2492 O O . GLU B 1 44 ? -15.490 34.173 -43.481 1.00 87.21 24 GLU B O 1
ATOM 2494 N N . GLY B 1 45 ? -14.350 32.500 -44.467 1.00 88.24 25 GLY B N 1
ATOM 2495 C CA . GLY B 1 45 ? -15.515 32.062 -45.214 1.00 87.28 25 GLY B CA 1
ATOM 2496 C C . GLY B 1 45 ? -16.607 31.521 -44.314 1.00 86.40 25 GLY B C 1
ATOM 2497 O O . GLY B 1 45 ? -17.793 31.740 -44.568 1.00 86.18 25 GLY B O 1
ATOM 2498 N N . LEU B 1 46 ? -16.225 30.809 -43.252 1.00 88.98 26 LEU B N 1
ATOM 2499 C CA . LEU B 1 46 ? -17.196 30.367 -42.257 1.00 86.62 26 LEU B CA 1
ATOM 2500 C C . LEU B 1 46 ? -17.683 31.537 -41.416 1.00 87.71 26 LEU B C 1
ATOM 2501 O O . LEU B 1 46 ? -18.865 31.606 -41.056 1.00 87.08 26 LEU B O 1
ATOM 2506 N N . ARG B 1 47 ? -16.777 32.463 -41.096 1.00 84.83 27 ARG B N 1
ATOM 2507 C CA . ARG B 1 47 ? -17.106 33.637 -40.295 1.00 86.54 27 ARG B CA 1
ATOM 2508 C C . ARG B 1 47 ? -18.195 34.461 -40.961 1.00 88.65 27 ARG B C 1
ATOM 2509 O O . ARG B 1 47 ? -19.198 34.817 -40.331 1.00 88.80 27 ARG B O 1
ATOM 2517 N N . ALA B 1 48 ? -18.012 34.771 -42.244 1.00 88.47 28 ALA B N 1
ATOM 2518 C CA . ALA B 1 48 ? -18.971 35.551 -43.015 1.00 87.64 28 ALA B CA 1
ATOM 2519 C C . ALA B 1 48 ? -20.272 34.805 -43.284 1.00 88.51 28 ALA B C 1
ATOM 2520 O O . ALA B 1 48 ? -21.174 35.390 -43.885 1.00 88.91 28 ALA B O 1
ATOM 2522 N N . ARG B 1 49 ? -20.401 33.581 -42.788 1.00 87.70 29 ARG B N 1
ATOM 2523 C CA . ARG B 1 49 ? -21.610 32.799 -43.011 1.00 89.29 29 ARG B CA 1
ATOM 2524 C C . ARG B 1 49 ? -22.351 32.526 -41.731 1.00 92.65 29 ARG B C 1
ATOM 2525 O O . ARG B 1 49 ? -23.475 32.041 -41.772 1.00 92.37 29 ARG B O 1
ATOM 2533 N N . GLY B 1 50 ? -21.742 32.812 -40.590 1.00 90.73 30 GLY B N 1
ATOM 2534 C CA . GLY B 1 50 ? -22.438 32.693 -39.323 1.00 92.22 30 GLY B CA 1
ATOM 2535 C C . GLY B 1 50 ? -21.875 31.672 -38.355 1.00 90.73 30 GLY B C 1
ATOM 2536 O O . GLY B 1 50 ? -22.463 31.438 -37.292 1.00 90.31 30 GLY B O 1
ATOM 2537 N N . HIS B 1 51 ? -20.743 31.057 -38.691 1.00 93.11 31 HIS B N 1
ATOM 2538 C CA . HIS B 1 51 ? -20.122 30.064 -37.827 1.00 88.67 31 HIS B CA 1
ATOM 2539 C C . HIS B 1 51 ? -18.683 30.457 -37.542 1.00 88.48 31 HIS B C 1
ATOM 2540 O O . HIS B 1 51 ? -17.910 30.712 -38.472 1.00 90.67 31 HIS B O 1
ATOM 2547 N N . GLU B 1 52 ? -18.332 30.511 -36.257 1.00 88.00 32 GLU B N 1
ATOM 2548 C CA . GLU B 1 52 ? -16.943 30.666 -35.853 1.00 86.99 32 GLU B CA 1
ATOM 2549 C C . GLU B 1 52 ? -16.336 29.280 -35.721 1.00 81.94 32 GLU B C 1
ATOM 2550 O O . GLU B 1 52 ? -16.698 28.545 -34.789 1.00 82.07 32 GLU B O 1
ATOM 2556 N N . PRO B 1 53 ? -15.443 28.870 -36.616 1.00 82.64 33 PRO B N 1
ATOM 2557 C CA . PRO B 1 53 ? -14.828 27.551 -36.480 1.00 80.35 33 PRO B CA 1
ATOM 2558 C C . PRO B 1 53 ? -13.857 27.518 -35.314 1.00 76.69 33 PRO B C 1
ATOM 2559 O O . PRO B 1 53 ? -13.163 28.501 -35.032 1.00 75.29 33 PRO B O 1
ATOM 2563 N N . TYR B 1 54 ? -13.821 26.384 -34.623 1.00 73.80 34 TYR B N 1
ATOM 2564 C CA . TYR B 1 54 ? -12.715 26.127 -33.715 1.00 71.29 34 TYR B CA 1
ATOM 2565 C C . TYR B 1 54 ? -11.494 25.751 -34.545 1.00 72.16 34 TYR B C 1
ATOM 2566 O O . TYR B 1 54 ? -11.571 24.878 -35.413 1.00 72.29 34 TYR B O 1
ATOM 2575 N N . VAL B 1 55 ? -10.370 26.413 -34.286 1.00 70.58 35 VAL B N 1
ATOM 2576 C CA . VAL B 1 55 ? -9.135 26.189 -35.024 1.00 71.32 35 VAL B CA 1
ATOM 2577 C C . VAL B 1 55 ? -8.202 25.359 -34.150 1.00 71.04 35 VAL B C 1
ATOM 2578 O O . VAL B 1 55 ? -7.779 25.799 -33.075 1.00 68.11 35 VAL B O 1
ATOM 2582 N N . PHE B 1 56 ? -7.880 24.158 -34.632 1.00 70.33 36 PHE B N 1
ATOM 2583 C CA . PHE B 1 56 ? -7.098 23.163 -33.904 1.00 71.46 36 PHE B CA 1
ATOM 2584 C C . PHE B 1 56 ? -5.669 23.304 -34.417 1.00 77.99 36 PHE B C 1
ATOM 2585 O O . PHE B 1 56 ? -5.214 22.576 -35.301 1.00 79.21 36 PHE B O 1
ATOM 2593 N N . ASP B 1 57 ? -4.959 24.285 -33.860 1.00 76.09 37 ASP B N 1
ATOM 2594 C CA . ASP B 1 57 ? -3.577 24.555 -34.254 1.00 75.85 37 ASP B CA 1
ATOM 2595 C C . ASP B 1 57 ? -2.745 23.410 -33.698 1.00 73.41 37 ASP B C 1
ATOM 2596 O O . ASP B 1 57 ? -2.371 23.406 -32.522 1.00 72.71 37 ASP B O 1
ATOM 2601 N N . THR B 1 58 ? -2.446 22.428 -34.552 1.00 76.31 38 THR B N 1
ATOM 2602 C CA . THR B 1 58 ? -1.715 21.244 -34.121 1.00 72.60 38 THR B CA 1
ATOM 2603 C C . THR B 1 58 ? -0.219 21.507 -33.987 1.00 69.39 38 THR B C 1
ATOM 2604 O O . THR B 1 58 ? 0.467 20.740 -33.304 1.00 66.92 38 THR B O 1
ATOM 2608 N N . GLN B 1 59 ? 0.299 22.557 -34.632 1.00 72.37 39 GLN B N 1
ATOM 2609 C CA . GLN B 1 59 ? 1.714 22.879 -34.492 1.00 69.50 39 GLN B CA 1
ATOM 2610 C C . GLN B 1 59 ? 2.053 23.261 -33.058 1.00 70.69 39 GLN B C 1
ATOM 2611 O O . GLN B 1 59 ? 3.181 23.044 -32.607 1.00 68.42 39 GLN B O 1
ATOM 2613 N N . ARG B 1 60 ? 1.100 23.726 -32.290 1.00 68.82 40 ARG B N 1
ATOM 2614 C CA . ARG B 1 60 ? 1.411 24.039 -30.924 1.00 69.58 40 ARG B CA 1
ATOM 2615 C C . ARG B 1 60 ? 1.220 22.855 -30.063 1.00 68.11 40 ARG B C 1
ATOM 2616 O O . ARG B 1 60 ? 1.297 22.999 -28.869 1.00 65.36 40 ARG B O 1
ATOM 2624 N N . PHE B 1 61 ? 1.115 21.661 -30.625 1.00 61.50 41 PHE B N 1
ATOM 2625 C CA . PHE B 1 61 ? 0.671 20.524 -29.823 1.00 65.78 41 PHE B CA 1
ATOM 2626 C C . PHE B 1 61 ? 1.571 20.219 -28.629 1.00 72.89 41 PHE B C 1
ATOM 2627 O O . PHE B 1 61 ? 1.150 20.467 -27.497 1.00 87.46 41 PHE B O 1
ATOM 2635 N N . PRO B 1 62 ? 2.787 19.691 -28.794 1.00 68.81 42 PRO B N 1
ATOM 2636 C CA . PRO B 1 62 ? 3.489 19.183 -27.599 1.00 64.20 42 PRO B CA 1
ATOM 2637 C C . PRO B 1 62 ? 3.853 20.274 -26.608 1.00 61.81 42 PRO B C 1
ATOM 2638 O O . PRO B 1 62 ? 3.583 20.143 -25.406 1.00 60.40 42 PRO B O 1
ATOM 2642 N N . GLU B 1 63 ? 4.452 21.360 -27.089 1.00 65.30 43 GLU B N 1
ATOM 2643 C CA . GLU B 1 63 ? 5.079 22.349 -26.222 1.00 65.09 43 GLU B CA 1
ATOM 2644 C C . GLU B 1 63 ? 4.118 23.413 -25.698 1.00 65.87 43 GLU B C 1
ATOM 2645 O O . GLU B 1 63 ? 4.316 23.917 -24.586 1.00 65.70 43 GLU B O 1
ATOM 2647 N N . GLU B 1 64 ? 3.078 23.776 -26.454 1.00 65.56 44 GLU B N 1
ATOM 2648 C CA . GLU B 1 64 ? 2.264 24.935 -26.104 1.00 69.09 44 GLU B CA 1
ATOM 2649 C C . GLU B 1 64 ? 0.765 24.643 -26.089 1.00 66.92 44 GLU B C 1
ATOM 2650 O O . GLU B 1 64 ? -0.034 25.587 -26.070 1.00 69.08 44 GLU B O 1
ATOM 2656 N N . MET B 1 65 ? 0.361 23.376 -26.093 1.00 63.56 45 MET B N 1
ATOM 2657 C CA . MET B 1 65 ? -1.045 23.012 -26.154 1.00 61.64 45 MET B CA 1
ATOM 2658 C C . MET B 1 65 ? -1.210 21.651 -25.494 1.00 61.76 45 MET B C 1
ATOM 2659 O O . MET B 1 65 ? -0.283 20.839 -25.480 1.00 68.01 45 MET B O 1
ATOM 2664 N N . THR B 1 66 ? -2.386 21.405 -24.924 1.00 59.02 46 THR B N 1
ATOM 2665 C CA . THR B 1 66 ? -2.626 20.169 -24.192 1.00 56.58 46 THR B CA 1
ATOM 2666 C C . THR B 1 66 ? -3.760 19.391 -24.840 1.00 56.49 46 THR B C 1
ATOM 2667 O O . THR B 1 66 ? -4.854 19.930 -25.050 1.00 57.54 46 THR B O 1
ATOM 2671 N N . VAL B 1 67 ? -3.492 18.126 -25.150 1.00 55.93 47 VAL B N 1
ATOM 2672 C CA . VAL B 1 67 ? -4.491 17.174 -25.622 1.00 55.09 47 VAL B CA 1
ATOM 2673 C C . VAL B 1 67 ? -4.502 15.998 -24.655 1.00 54.01 47 VAL B C 1
ATOM 2674 O O . VAL B 1 67 ? -3.445 15.544 -24.200 1.00 53.94 47 VAL B O 1
ATOM 2678 N N . SER B 1 68 ? -5.698 15.515 -24.325 1.00 52.92 48 SER B N 1
ATOM 2679 C CA . SER B 1 68 ? -5.853 14.403 -23.400 1.00 53.16 48 SER B CA 1
ATOM 2680 C C . SER B 1 68 ? -6.946 13.469 -23.902 1.00 52.85 48 SER B C 1
ATOM 2681 O O . SER B 1 68 ? -8.058 13.912 -24.204 1.00 52.84 48 SER B O 1
ATOM 2684 N N . LEU B 1 69 ? -6.621 12.182 -23.991 1.00 51.27 49 LEU B N 1
ATOM 2685 C CA . LEU B 1 69 ? -7.547 11.159 -24.453 1.00 52.13 49 LEU B CA 1
ATOM 2686 C C . LEU B 1 69 ? -7.744 10.121 -23.354 1.00 50.77 49 LEU B C 1
ATOM 2687 O O . LEU B 1 69 ? -6.769 9.583 -22.818 1.00 47.65 49 LEU B O 1
ATOM 2692 N N . GLY B 1 70 ? -9.011 9.861 -23.014 1.00 54.72 50 GLY B N 1
ATOM 2693 C CA . GLY B 1 70 ? -9.374 8.762 -22.146 1.00 54.92 50 GLY B CA 1
ATOM 2694 C C . GLY B 1 70 ? -9.838 7.566 -22.958 1.00 57.03 50 GLY B C 1
ATOM 2695 O O . GLY B 1 70 ? -10.053 7.645 -24.164 1.00 57.56 50 GLY B O 1
ATOM 2696 N N . GLU B 1 71 ? -9.992 6.432 -22.263 1.00 55.70 51 GLU B N 1
ATOM 2697 C CA . GLU B 1 71 ? -10.330 5.187 -22.954 1.00 58.03 51 GLU B CA 1
ATOM 2698 C C . GLU B 1 71 ? -11.709 5.234 -23.610 1.00 60.52 51 GLU B C 1
ATOM 2699 O O . GLU B 1 71 ? -11.950 4.494 -24.571 1.00 60.88 51 GLU B O 1
ATOM 2705 N N . GLN B 1 72 ? -12.554 6.173 -23.205 1.00 59.65 52 GLN B N 1
ATOM 2706 C CA . GLN B 1 72 ? -13.849 6.353 -23.843 1.00 62.12 52 GLN B CA 1
ATOM 2707 C C . GLN B 1 72 ? -13.614 7.229 -25.024 1.00 60.18 52 GLN B C 1
ATOM 2708 O O . GLN B 1 72 ? -12.884 8.215 -24.907 1.00 58.53 52 GLN B O 1
ATOM 2714 N N . GLY B 1 73 ? -14.247 6.905 -26.148 1.00 60.42 53 GLY B N 1
ATOM 2715 C CA . GLY B 1 73 ? -13.981 7.640 -27.373 1.00 59.76 53 GLY B CA 1
ATOM 2716 C C . GLY B 1 73 ? -14.245 9.127 -27.253 1.00 59.69 53 GLY B C 1
ATOM 2717 O O . GLY B 1 73 ? -13.556 9.933 -27.881 1.00 61.26 53 GLY B O 1
ATOM 2718 N N . ALA B 1 74 ? -15.232 9.513 -26.448 1.00 62.46 54 ALA B N 1
ATOM 2719 C CA . ALA B 1 74 ? -15.632 10.910 -26.328 1.00 61.37 54 ALA B CA 1
ATOM 2720 C C . ALA B 1 74 ? -14.831 11.681 -25.284 1.00 60.72 54 ALA B C 1
ATOM 2721 O O . ALA B 1 74 ? -15.063 12.883 -25.110 1.00 62.34 54 ALA B O 1
ATOM 2723 N N . SER B 1 75 ? -13.911 11.024 -24.578 1.00 61.48 55 SER B N 1
ATOM 2724 C CA . SER B 1 75 ? -13.024 11.702 -23.629 1.00 60.11 55 SER B CA 1
ATOM 2725 C C . SER B 1 75 ? -11.836 12.297 -24.387 1.00 59.22 55 SER B C 1
ATOM 2726 O O . SER B 1 75 ? -10.703 11.820 -24.329 1.00 59.04 55 SER B O 1
ATOM 2729 N N . ILE B 1 76 ? -12.123 13.366 -25.119 1.00 59.57 56 ILE B N 1
ATOM 2730 C CA . ILE B 1 76 ? -11.120 14.104 -25.881 1.00 60.53 56 ILE B CA 1
ATOM 2731 C C . ILE B 1 76 ? -11.123 15.534 -25.358 1.00 61.20 56 ILE B C 1
ATOM 2732 O O . ILE B 1 76 ? -12.147 16.224 -25.441 1.00 60.26 56 ILE B O 1
ATOM 2737 N N . PHE B 1 77 ? -9.988 15.975 -24.823 1.00 60.46 57 PHE B N 1
ATOM 2738 C CA . PHE B 1 77 ? -9.887 17.275 -24.166 1.00 60.75 57 PHE B CA 1
ATOM 2739 C C . PHE B 1 77 ? -8.740 18.061 -24.784 1.00 60.71 57 PHE B C 1
ATOM 2740 O O . PHE B 1 77 ? -7.580 17.655 -24.686 1.00 61.15 57 PHE B O 1
ATOM 2748 N N . VAL B 1 78 ? -9.060 19.189 -25.403 1.00 62.67 58 VAL B N 1
ATOM 2749 C CA . VAL B 1 78 ? -8.077 20.085 -25.996 1.00 60.57 58 VAL B CA 1
ATOM 2750 C C . VAL B 1 78 ? -8.048 21.354 -25.154 1.00 60.32 58 VAL B C 1
ATOM 2751 O O . VAL B 1 78 ? -9.063 22.051 -25.042 1.00 58.45 58 VAL B O 1
ATOM 2755 N N . ASP B 1 79 ? -6.892 21.643 -24.556 1.00 57.96 59 ASP B N 1
ATOM 2756 C CA . ASP B 1 79 ? -6.695 22.841 -23.733 1.00 59.87 59 ASP B CA 1
ATOM 2757 C C . ASP B 1 79 ? -7.773 22.957 -22.656 1.00 59.40 59 ASP B C 1
ATOM 2758 O O . ASP B 1 79 ? -8.319 24.032 -22.400 1.00 60.58 59 ASP B O 1
ATOM 2763 N N . GLY B 1 80 ? -8.083 21.824 -22.025 1.00 62.05 60 GLY B N 1
ATOM 2764 C CA . GLY B 1 80 ? -9.030 21.763 -20.941 1.00 60.11 60 GLY B CA 1
ATOM 2765 C C . GLY B 1 80 ? -10.475 21.584 -21.364 1.00 60.71 60 GLY B C 1
ATOM 2766 O O . GLY B 1 80 ? -11.284 21.105 -20.569 1.00 62.86 60 GLY B O 1
ATOM 2767 N N . GLN B 1 81 ? -10.815 21.948 -22.596 1.00 62.21 61 GLN B N 1
ATOM 2768 C CA . GLN B 1 81 ? -12.186 21.870 -23.075 1.00 64.13 61 GLN B CA 1
ATOM 2769 C C . GLN B 1 81 ? -12.416 20.552 -23.805 1.00 66.64 61 GLN B C 1
ATOM 2770 O O . GLN B 1 81 ? -11.592 20.129 -24.622 1.00 68.97 61 GLN B O 1
ATOM 2776 N N . GLN B 1 82 ? -13.549 19.917 -23.514 1.00 63.88 62 GLN B N 1
ATOM 2777 C CA . GLN B 1 82 ? -13.883 18.644 -24.132 1.00 64.16 62 GLN B CA 1
ATOM 2778 C C . GLN B 1 82 ? -14.420 18.861 -25.540 1.00 64.54 62 GLN B C 1
ATOM 2779 O O . GLN B 1 82 ? -15.306 19.694 -25.754 1.00 66.12 62 GLN B O 1
ATOM 2785 N N . ILE B 1 83 ? -13.877 18.117 -26.503 1.00 65.94 63 ILE B N 1
ATOM 2786 C CA . ILE B 1 83 ? -14.343 18.140 -27.891 1.00 66.44 63 ILE B CA 1
ATOM 2787 C C . ILE B 1 83 ? -14.628 16.689 -28.267 1.00 67.31 63 ILE B C 1
ATOM 2788 O O . ILE B 1 83 ? -13.731 15.954 -28.702 1.00 67.47 63 ILE B O 1
ATOM 2793 N N . ALA B 1 84 ? -15.882 16.266 -28.110 1.00 67.61 64 ALA B N 1
ATOM 2794 C CA . ALA B 1 84 ? -16.226 14.859 -28.309 1.00 67.24 64 ALA B CA 1
ATOM 2795 C C . ALA B 1 84 ? -16.461 14.541 -29.783 1.00 67.74 64 ALA B C 1
ATOM 2796 O O . ALA B 1 84 ? -15.821 13.646 -30.345 1.00 67.43 64 ALA B O 1
ATOM 2798 N N . ARG B 1 85 ? -17.377 15.264 -30.426 1.00 65.32 65 ARG B N 1
ATOM 2799 C CA . ARG B 1 85 ? -17.805 14.929 -31.783 1.00 65.74 65 ARG B CA 1
ATOM 2800 C C . ARG B 1 85 ? -18.200 16.199 -32.513 1.00 66.86 65 ARG B C 1
ATOM 2801 O O . ARG B 1 85 ? -19.362 16.625 -32.472 1.00 69.74 65 ARG B O 1
ATOM 2809 N N . PRO B 1 86 ? -17.251 16.841 -33.191 1.00 66.80 66 PRO B N 1
ATOM 2810 C CA . PRO B 1 86 ? -17.610 17.931 -34.096 1.00 65.82 66 PRO B CA 1
ATOM 2811 C C . PRO B 1 86 ? -18.515 17.426 -35.209 1.00 66.87 66 PRO B C 1
ATOM 2812 O O . PRO B 1 86 ? -18.520 16.242 -35.552 1.00 68.20 66 PRO B O 1
ATOM 2816 N N . ALA B 1 87 ? -19.306 18.342 -35.768 1.00 68.33 67 ALA B N 1
ATOM 2817 C CA . ALA B 1 87 ? -20.157 17.975 -36.896 1.00 68.80 67 ALA B CA 1
ATOM 2818 C C . ALA B 1 87 ? -19.342 17.794 -38.170 1.00 69.30 67 ALA B C 1
ATOM 2819 O O . ALA B 1 87 ? -19.599 16.868 -38.947 1.00 68.93 67 ALA B O 1
ATOM 2821 N N . ALA B 1 88 ? -18.357 18.658 -38.395 1.00 69.56 68 ALA B N 1
ATOM 2822 C CA . ALA B 1 88 ? -17.492 18.538 -39.560 1.00 69.41 68 ALA B CA 1
ATOM 2823 C C . ALA B 1 88 ? -16.091 19.002 -39.191 1.00 68.06 68 ALA B C 1
ATOM 2824 O O . ALA B 1 88 ? -15.900 19.779 -38.253 1.00 67.45 68 ALA B O 1
ATOM 2826 N N . VAL B 1 89 ? -15.111 18.510 -39.941 1.00 65.91 69 VAL B N 1
ATOM 2827 C CA . VAL B 1 89 ? -13.710 18.872 -39.740 1.00 65.66 69 VAL B CA 1
ATOM 2828 C C . VAL B 1 89 ? -13.071 19.073 -41.104 1.00 66.78 69 VAL B C 1
ATOM 2829 O O . VAL B 1 89 ? -13.126 18.180 -41.957 1.00 68.47 69 VAL B O 1
ATOM 2833 N N . TYR B 1 90 ? -12.471 20.242 -41.315 1.00 65.92 70 TYR B N 1
ATOM 2834 C CA . TYR B 1 90 ? -11.658 20.504 -42.498 1.00 68.16 70 TYR B CA 1
ATOM 2835 C C . TYR B 1 90 ? -10.201 20.265 -42.118 1.00 67.98 70 TYR B C 1
ATOM 2836 O O . TYR B 1 90 ? -9.569 21.105 -41.471 1.00 67.78 70 TYR B O 1
ATOM 2845 N N . LEU B 1 91 ? -9.679 19.107 -42.519 1.00 69.49 71 LEU B N 1
ATOM 2846 C CA . LEU B 1 91 ? -8.296 18.737 -42.246 1.00 71.22 71 LEU B CA 1
ATOM 2847 C C . LEU B 1 91 ? -7.404 19.358 -43.317 1.00 75.23 71 LEU B C 1
ATOM 2848 O O . LEU B 1 91 ? -7.394 18.909 -44.467 1.00 76.69 71 LEU B O 1
ATOM 2853 N N . ARG B 1 92 ? -6.654 20.392 -42.939 1.00 72.88 72 ARG B N 1
ATOM 2854 C CA . ARG B 1 92 ? -5.660 20.987 -43.824 1.00 77.51 72 ARG B CA 1
ATOM 2855 C C . ARG B 1 92 ? -4.321 20.263 -43.712 1.00 80.76 72 ARG B C 1
ATOM 2856 O O . ARG B 1 92 ? -3.850 19.653 -44.679 1.00 82.12 72 ARG B O 1
ATOM 2864 N N . SER B 1 93 ? -3.699 20.317 -42.536 1.00 79.99 73 SER B N 1
ATOM 2865 C CA . SER B 1 93 ? -2.430 19.645 -42.313 1.00 82.10 73 SER B CA 1
ATOM 2866 C C . SER B 1 93 ? -2.344 19.208 -40.861 1.00 83.66 73 SER B C 1
ATOM 2867 O O . SER B 1 93 ? -3.170 19.586 -40.025 1.00 83.85 73 SER B O 1
ATOM 2869 N N . LEU B 1 94 ? -1.327 18.405 -40.569 1.00 85.54 74 LEU B N 1
ATOM 2870 C CA . LEU B 1 94 ? -1.124 17.892 -39.222 1.00 82.90 74 LEU B CA 1
ATOM 2871 C C . LEU B 1 94 ? 0.295 18.149 -38.732 1.00 83.26 74 LEU B C 1
ATOM 2872 O O . LEU B 1 94 ? 0.595 17.965 -37.552 1.00 82.29 74 LEU B O 1
ATOM 2877 N N . VAL B 1 103 ? 8.915 20.758 -38.919 1.00 87.64 83 VAL B N 1
ATOM 2878 C CA . VAL B 1 103 ? 9.426 21.278 -37.659 1.00 87.48 83 VAL B CA 1
ATOM 2879 C C . VAL B 1 103 ? 10.947 21.243 -37.667 1.00 91.14 83 VAL B C 1
ATOM 2880 O O . VAL B 1 103 ? 11.556 20.551 -38.481 1.00 92.81 83 VAL B O 1
ATOM 2882 N N . ASP B 1 104 ? 11.560 21.993 -36.756 1.00 86.51 84 ASP B N 1
ATOM 2883 C CA . ASP B 1 104 ? 13.014 22.038 -36.643 1.00 89.28 84 ASP B CA 1
ATOM 2884 C C . ASP B 1 104 ? 13.472 20.921 -35.713 1.00 90.76 84 ASP B C 1
ATOM 2885 O O . ASP B 1 104 ? 13.188 20.951 -34.511 1.00 93.57 84 ASP B O 1
ATOM 2890 N N . ALA B 1 105 ? 14.198 19.939 -36.271 1.00 87.16 85 ALA B N 1
ATOM 2891 C CA . ALA B 1 105 ? 14.751 18.857 -35.465 1.00 81.57 85 ALA B CA 1
ATOM 2892 C C . ALA B 1 105 ? 16.110 18.388 -35.971 1.00 76.46 85 ALA B C 1
ATOM 2893 O O . ALA B 1 105 ? 16.502 17.252 -35.684 1.00 75.91 85 ALA B O 1
ATOM 2895 N N . ASP B 1 106 ? 16.837 19.231 -36.704 1.00 75.60 86 ASP B N 1
ATOM 2896 C CA . ASP B 1 106 ? 18.111 18.803 -37.278 1.00 75.86 86 ASP B CA 1
ATOM 2897 C C . ASP B 1 106 ? 19.115 18.444 -36.188 1.00 74.31 86 ASP B C 1
ATOM 2898 O O . ASP B 1 106 ? 19.780 17.403 -36.258 1.00 74.85 86 ASP B O 1
ATOM 2903 N N . LYS B 1 107 ? 19.221 19.292 -35.158 1.00 78.40 87 LYS B N 1
ATOM 2904 C CA . LYS B 1 107 ? 20.127 19.014 -34.047 1.00 76.58 87 LYS B CA 1
ATOM 2905 C C . LYS B 1 107 ? 19.762 17.710 -33.345 1.00 74.52 87 LYS B C 1
ATOM 2906 O O . LYS B 1 107 ? 20.629 16.862 -33.089 1.00 74.25 87 LYS B O 1
ATOM 2908 N N . ALA B 1 108 ? 18.480 17.540 -33.020 1.00 71.66 88 ALA B N 1
ATOM 2909 C CA . ALA B 1 108 ? 18.035 16.308 -32.375 1.00 71.25 88 ALA B CA 1
ATOM 2910 C C . ALA B 1 108 ? 18.317 15.093 -33.247 1.00 72.24 88 ALA B C 1
ATOM 2911 O O . ALA B 1 108 ? 18.773 14.053 -32.757 1.00 71.18 88 ALA B O 1
ATOM 2913 N N . MET B 1 109 ? 18.055 15.210 -34.552 1.00 67.77 89 MET B N 1
ATOM 2914 C CA . MET B 1 109 ? 18.282 14.096 -35.465 1.00 69.51 89 MET B CA 1
ATOM 2915 C C . MET B 1 109 ? 19.754 13.733 -35.561 1.00 73.67 89 MET B C 1
ATOM 2916 O O . MET B 1 109 ? 20.085 12.558 -35.745 1.00 74.26 89 MET B O 1
ATOM 2921 N N . GLN B 1 110 ? 20.652 14.712 -35.432 1.00 71.69 90 GLN B N 1
ATOM 2922 C CA . GLN B 1 110 ? 22.075 14.386 -35.436 1.00 76.93 90 GLN B CA 1
ATOM 2923 C C . GLN B 1 110 ? 22.527 13.799 -34.103 1.00 78.92 90 GLN B C 1
ATOM 2924 O O . GLN B 1 110 ? 23.434 12.963 -34.075 1.00 80.09 90 GLN B O 1
ATOM 2930 N N . ASP B 1 111 ? 21.852 14.139 -33.024 1.00 78.01 91 ASP B N 1
ATOM 2931 C CA . ASP B 1 111 ? 22.297 13.664 -31.736 1.00 78.39 91 ASP B CA 1
ATOM 2932 C C . ASP B 1 111 ? 21.877 12.240 -31.487 1.00 74.88 91 ASP B C 1
ATOM 2933 O O . ASP B 1 111 ? 22.700 11.415 -31.076 1.00 76.09 91 ASP B O 1
ATOM 2938 N N . ASN B 1 112 ? 20.623 11.932 -31.767 1.00 76.58 92 ASN B N 1
ATOM 2939 C CA . ASN B 1 112 ? 20.079 10.602 -31.477 1.00 72.63 92 ASN B CA 1
ATOM 2940 C C . ASN B 1 112 ? 18.818 10.462 -32.336 1.00 67.60 92 ASN B C 1
ATOM 2941 O O . ASN B 1 112 ? 17.738 10.895 -31.936 1.00 66.60 92 ASN B O 1
ATOM 2946 N N . TRP B 1 113 ? 18.975 9.846 -33.509 1.00 69.66 93 TRP B N 1
ATOM 2947 C CA . TRP B 1 113 ? 17.878 9.829 -34.475 1.00 66.30 93 TRP B CA 1
ATOM 2948 C C . TRP B 1 113 ? 16.780 8.844 -34.087 1.00 65.62 93 TRP B C 1
ATOM 2949 O O . TRP B 1 113 ? 15.606 9.084 -34.394 1.00 64.62 93 TRP B O 1
ATOM 2960 N N . ARG B 1 114 ? 17.120 7.743 -33.408 1.00 64.51 94 ARG B N 1
ATOM 2961 C CA . ARG B 1 114 ? 16.091 6.802 -32.966 1.00 63.08 94 ARG B CA 1
ATOM 2962 C C . ARG B 1 114 ? 15.150 7.453 -31.952 1.00 61.25 94 ARG B C 1
ATOM 2963 O O . ARG B 1 114 ? 13.920 7.382 -32.086 1.00 59.09 94 ARG B O 1
ATOM 2971 N N . ARG B 1 115 ? 15.721 8.088 -30.926 1.00 63.86 95 ARG B N 1
ATOM 2972 C CA . ARG B 1 115 ? 14.916 8.767 -29.914 1.00 64.56 95 ARG B CA 1
ATOM 2973 C C . ARG B 1 115 ? 14.002 9.815 -30.546 1.00 63.53 95 ARG B C 1
ATOM 2974 O O . ARG B 1 115 ? 12.812 9.906 -30.206 1.00 62.19 95 ARG B O 1
ATOM 2982 N N . THR B 1 116 ? 14.538 10.602 -31.481 1.00 63.76 96 THR B N 1
ATOM 2983 C CA . THR B 1 116 ? 13.759 11.678 -32.086 1.00 63.08 96 THR B CA 1
ATOM 2984 C C . THR B 1 116 ? 12.633 11.134 -32.960 1.00 62.35 96 THR B C 1
ATOM 2985 O O . THR B 1 116 ? 11.494 11.625 -32.890 1.00 61.62 96 THR B O 1
ATOM 2989 N N . LEU B 1 117 ? 12.933 10.132 -33.793 1.00 61.75 97 LEU B N 1
ATOM 2990 C CA . LEU B 1 117 ? 11.893 9.511 -34.609 1.00 61.64 97 LEU B CA 1
ATOM 2991 C C . LEU B 1 117 ? 10.786 8.935 -33.737 1.00 60.89 97 LEU B C 1
ATOM 2992 O O . LEU B 1 117 ? 9.596 9.104 -34.039 1.00 60.54 97 LEU B O 1
ATOM 2997 N N . LEU B 1 118 ? 11.155 8.275 -32.635 1.00 59.41 98 LEU B N 1
ATOM 2998 C CA . LEU B 1 118 ? 10.142 7.711 -31.747 1.00 59.11 98 LEU B CA 1
ATOM 2999 C C . LEU B 1 118 ? 9.276 8.803 -31.119 1.00 57.99 98 LEU B C 1
ATOM 3000 O O . LEU B 1 118 ? 8.049 8.650 -31.015 1.00 57.32 98 LEU B O 1
ATOM 3005 N N . ALA B 1 119 ? 9.889 9.910 -30.692 1.00 57.45 99 ALA B N 1
ATOM 3006 C CA . ALA B 1 119 ? 9.118 10.987 -30.071 1.00 56.45 99 ALA B CA 1
ATOM 3007 C C . ALA B 1 119 ? 8.129 11.601 -31.061 1.00 57.50 99 ALA B C 1
ATOM 3008 O O . ALA B 1 119 ? 6.964 11.874 -30.719 1.00 57.84 99 ALA B O 1
ATOM 3010 N N . PHE B 1 120 ? 8.582 11.824 -32.300 1.00 54.71 100 PHE B N 1
ATOM 3011 C CA . PHE B 1 120 ? 7.675 12.316 -33.328 1.00 56.70 100 PHE B CA 1
ATOM 3012 C C . PHE B 1 120 ? 6.531 11.338 -33.563 1.00 57.11 100 PHE B C 1
ATOM 3013 O O . PHE B 1 120 ? 5.385 11.755 -33.796 1.00 57.81 100 PHE B O 1
ATOM 3021 N N . ARG B 1 121 ? 6.822 10.034 -33.507 1.00 57.19 101 ARG B N 1
ATOM 3022 C CA . ARG B 1 121 ? 5.759 9.053 -33.672 1.00 55.59 101 ARG B CA 1
ATOM 3023 C C . ARG B 1 121 ? 4.744 9.143 -32.535 1.00 54.63 101 ARG B C 1
ATOM 3024 O O . ARG B 1 121 ? 3.538 8.993 -32.758 1.00 54.03 101 ARG B O 1
ATOM 3032 N N . GLU B 1 122 ? 5.217 9.398 -31.309 1.00 55.22 102 GLU B N 1
ATOM 3033 C CA . GLU B 1 122 ? 4.295 9.568 -30.184 1.00 55.22 102 GLU B CA 1
ATOM 3034 C C . GLU B 1 122 ? 3.328 10.722 -30.439 1.00 54.46 102 GLU B C 1
ATOM 3035 O O . GLU B 1 122 ? 2.093 10.569 -30.337 1.00 54.57 102 GLU B O 1
ATOM 3041 N N . ARG B 1 123 ? 3.883 11.894 -30.767 1.00 53.14 103 ARG B N 1
ATOM 3042 C CA . ARG B 1 123 ? 3.048 13.069 -31.017 1.00 53.13 103 ARG B CA 1
ATOM 3043 C C . ARG B 1 123 ? 2.040 12.806 -32.137 1.00 53.56 103 ARG B C 1
ATOM 3044 O O . ARG B 1 123 ? 0.823 13.030 -31.984 1.00 54.82 103 ARG B O 1
ATOM 3052 N N . SER B 1 124 ? 2.535 12.305 -33.275 1.00 51.89 104 SER B N 1
ATOM 3053 C CA . SER B 1 124 ? 1.673 12.075 -34.423 1.00 52.49 104 SER B CA 1
ATOM 3054 C C . SER B 1 124 ? 0.612 11.023 -34.139 1.00 54.29 104 SER B C 1
ATOM 3055 O O . SER B 1 124 ? -0.507 11.123 -34.651 1.00 53.74 104 SER B O 1
ATOM 3058 N N . THR B 1 125 ? 0.943 10.013 -33.328 1.00 57.79 105 THR B N 1
ATOM 3059 C CA . THR B 1 125 ? -0.040 9.000 -32.983 1.00 55.66 105 THR B CA 1
ATOM 3060 C C . THR B 1 125 ? -1.185 9.608 -32.194 1.00 53.80 105 THR B C 1
ATOM 3061 O O . THR B 1 125 ? -2.353 9.315 -32.471 1.00 51.94 105 THR B O 1
ATOM 3065 N N . LEU B 1 126 ? -0.879 10.471 -31.217 1.00 53.21 106 LEU B N 1
ATOM 3066 C CA . LEU B 1 126 ? -1.968 11.105 -30.468 1.00 54.54 106 LEU B CA 1
ATOM 3067 C C . LEU B 1 126 ? -2.870 11.931 -31.388 1.00 55.38 106 LEU B C 1
ATOM 3068 O O . LEU B 1 126 ? -4.109 11.856 -31.309 1.00 56.75 106 LEU B O 1
ATOM 3073 N N . MET B 1 127 ? -2.269 12.720 -32.289 1.00 55.09 107 MET B N 1
ATOM 3074 C CA . MET B 1 127 ? -3.097 13.560 -33.168 1.00 56.81 107 MET B CA 1
ATOM 3075 C C . MET B 1 127 ? -3.944 12.714 -34.133 1.00 55.71 107 MET B C 1
ATOM 3076 O O . MET B 1 127 ? -5.146 12.986 -34.334 1.00 55.38 107 MET B O 1
ATOM 3081 N N . SER B 1 128 ? -3.337 11.687 -34.734 1.00 57.84 108 SER B N 1
ATOM 3082 C CA . SER B 1 128 ? -4.088 10.779 -35.593 1.00 57.66 108 SER B CA 1
ATOM 3083 C C . SER B 1 128 ? -5.241 10.133 -34.835 1.00 55.87 108 SER B C 1
ATOM 3084 O O . SER B 1 128 ? -6.339 9.981 -35.380 1.00 56.36 108 SER B O 1
ATOM 3087 N N . ALA B 1 129 ? -5.004 9.749 -33.577 1.00 53.48 109 ALA B N 1
ATOM 3088 C CA . ALA B 1 129 ? -6.059 9.149 -32.769 1.00 55.71 109 ALA B CA 1
ATOM 3089 C C . ALA B 1 129 ? -7.215 10.114 -32.565 1.00 56.91 109 ALA B C 1
ATOM 3090 O O . ALA B 1 129 ? -8.380 9.699 -32.563 1.00 57.15 109 ALA B O 1
ATOM 3092 N N . VAL B 1 130 ? -6.915 11.403 -32.369 1.00 57.78 110 VAL B N 1
ATOM 3093 C CA . VAL B 1 130 ? -7.987 12.401 -32.282 1.00 56.53 110 VAL B CA 1
ATOM 3094 C C . VAL B 1 130 ? -8.859 12.357 -33.536 1.00 56.49 110 VAL B C 1
ATOM 3095 O O . VAL B 1 130 ? -10.093 12.212 -33.470 1.00 54.84 110 VAL B O 1
ATOM 3099 N N . LEU B 1 131 ? -8.221 12.500 -34.700 1.00 57.27 111 LEU B N 1
ATOM 3100 C CA . LEU B 1 131 ? -8.987 12.520 -35.952 1.00 59.86 111 LEU B CA 1
ATOM 3101 C C . LEU B 1 131 ? -9.782 11.230 -36.148 1.00 59.58 111 LEU B C 1
ATOM 3102 O O . LEU B 1 131 ? -10.941 11.258 -36.597 1.00 58.12 111 LEU B O 1
ATOM 3107 N N . LEU B 1 132 ? -9.188 10.091 -35.794 1.00 60.39 112 LEU B N 1
ATOM 3108 C CA . LEU B 1 132 ? -9.850 8.811 -36.011 1.00 60.04 112 LEU B CA 1
ATOM 3109 C C . LEU B 1 132 ? -11.043 8.636 -35.079 1.00 58.74 112 LEU B C 1
ATOM 3110 O O . LEU B 1 132 ? -12.100 8.148 -35.506 1.00 57.45 112 LEU B O 1
ATOM 3115 N N . ARG B 1 133 ? -10.894 9.018 -33.802 1.00 60.37 113 ARG B N 1
ATOM 3116 C CA . ARG B 1 133 ? -12.020 8.960 -32.872 1.00 59.74 113 ARG B CA 1
ATOM 3117 C C . ARG B 1 133 ? -13.168 9.827 -33.359 1.00 61.14 113 ARG B C 1
ATOM 3118 O O . ARG B 1 133 ? -14.337 9.424 -33.274 1.00 63.30 113 ARG B O 1
ATOM 3126 N N . TRP B 1 134 ? -12.860 11.030 -33.853 1.00 61.67 114 TRP B N 1
ATOM 3127 C CA . TRP B 1 134 ? -13.914 11.886 -34.385 1.00 62.22 114 TRP B CA 1
ATOM 3128 C C . TRP B 1 134 ? -14.642 11.208 -35.536 1.00 64.84 114 TRP B C 1
ATOM 3129 O O . TRP B 1 134 ? -15.878 11.131 -35.545 1.00 65.49 114 TRP B O 1
ATOM 3140 N N . GLU B 1 135 ? -13.886 10.704 -36.517 1.00 61.33 115 GLU B N 1
ATOM 3141 C CA . GLU B 1 135 ? -14.514 10.056 -37.670 1.00 62.44 115 GLU B CA 1
ATOM 3142 C C . GLU B 1 135 ? -15.374 8.865 -37.243 1.00 60.86 115 GLU B C 1
ATOM 3143 O O . GLU B 1 135 ? -16.477 8.667 -37.766 1.00 62.62 115 GLU B O 1
ATOM 3149 N N . GLU B 1 136 ? -14.890 8.069 -36.290 1.00 62.17 116 GLU B N 1
ATOM 3150 C CA . GLU B 1 136 ? -15.671 6.932 -35.804 1.00 64.15 116 GLU B CA 1
ATOM 3151 C C . GLU B 1 136 ? -16.900 7.385 -35.023 1.00 63.92 116 GLU B C 1
ATOM 3152 O O . GLU B 1 136 ? -17.907 6.671 -34.986 1.00 65.50 116 GLU B O 1
ATOM 3158 N N . ALA B 1 137 ? -16.837 8.569 -34.407 1.00 67.45 117 ALA B N 1
ATOM 3159 C CA . ALA B 1 137 ? -17.995 9.094 -33.693 1.00 69.00 117 ALA B CA 1
ATOM 3160 C C . ALA B 1 137 ? -19.103 9.552 -34.637 1.00 69.91 117 ALA B C 1
ATOM 3161 O O . ALA B 1 137 ? -20.266 9.611 -34.225 1.00 69.31 117 ALA B O 1
ATOM 3163 N N . GLY B 1 138 ? -18.772 9.868 -35.885 1.00 68.22 118 GLY B N 1
ATOM 3164 C CA . GLY B 1 138 ? -19.767 10.312 -36.839 1.00 69.27 118 GLY B CA 1
ATOM 3165 C C . GLY B 1 138 ? -19.407 11.635 -37.485 1.00 67.78 118 GLY B C 1
ATOM 3166 O O . GLY B 1 138 ? -20.119 12.118 -38.372 1.00 68.90 118 GLY B O 1
ATOM 3167 N N . THR B 1 139 ? -18.301 12.228 -37.043 1.00 66.88 119 THR B N 1
ATOM 3168 C CA . THR B 1 139 ? -17.837 13.487 -37.609 1.00 66.10 119 THR B CA 1
ATOM 3169 C C . THR B 1 139 ? -17.563 13.332 -39.099 1.00 68.40 119 THR B C 1
ATOM 3170 O O . THR B 1 139 ? -16.940 12.359 -39.535 1.00 69.12 119 THR B O 1
ATOM 3174 N N . ALA B 1 140 ? -18.042 14.293 -39.885 1.00 65.96 120 ALA B N 1
ATOM 3175 C CA . ALA B 1 140 ? -17.710 14.355 -41.304 1.00 65.56 120 ALA B CA 1
ATOM 3176 C C . ALA B 1 140 ? -16.362 15.054 -41.425 1.00 66.53 120 ALA B C 1
ATOM 3177 O O . ALA B 1 140 ? -16.274 16.279 -41.334 1.00 67.93 120 ALA B O 1
ATOM 3179 N N . VAL B 1 141 ? -15.306 14.273 -41.603 1.00 66.79 121 VAL B N 1
ATOM 3180 C CA . VAL B 1 141 ? -13.959 14.804 -41.751 1.00 65.89 121 VAL B CA 1
ATOM 3181 C C . VAL B 1 141 ? -13.688 15.002 -43.232 1.00 68.02 121 VAL B C 1
ATOM 3182 O O . VAL B 1 141 ? -13.733 14.048 -44.015 1.00 67.79 121 VAL B O 1
ATOM 3186 N N . TYR B 1 142 ? -13.404 16.238 -43.625 1.00 68.51 122 TYR B N 1
ATOM 3187 C CA . TYR B 1 142 ? -13.207 16.517 -45.040 1.00 70.87 122 TYR B CA 1
ATOM 3188 C C . TYR B 1 142 ? -11.798 16.092 -45.405 1.00 72.02 122 TYR B C 1
ATOM 3189 O O . TYR B 1 142 ? -10.821 16.807 -45.167 1.00 69.24 122 TYR B O 1
ATOM 3198 N N . ASN B 1 143 ? -11.736 14.884 -45.976 1.00 71.91 123 ASN B N 1
ATOM 3199 C CA . ASN B 1 143 ? -10.546 14.076 -46.219 1.00 72.18 123 ASN B CA 1
ATOM 3200 C C . ASN B 1 143 ? -10.022 13.496 -44.909 1.00 70.78 123 ASN B C 1
ATOM 3201 O O . ASN B 1 143 ? -9.251 14.137 -44.184 1.00 68.98 123 ASN B O 1
ATOM 3206 N N . SER B 1 144 ? -10.485 12.284 -44.605 1.00 67.04 124 SER B N 1
ATOM 3207 C CA . SER B 1 144 ? -10.003 11.540 -43.459 1.00 63.61 124 SER B CA 1
ATOM 3208 C C . SER B 1 144 ? -8.605 10.999 -43.742 1.00 61.20 124 SER B C 1
ATOM 3209 O O . SER B 1 144 ? -8.294 10.656 -44.889 1.00 61.06 124 SER B O 1
ATOM 3212 N N . PRO B 1 145 ? -7.739 10.913 -42.726 1.00 61.61 125 PRO B N 1
ATOM 3213 C CA . PRO B 1 145 ? -6.391 10.368 -42.961 1.00 61.40 125 PRO B CA 1
ATOM 3214 C C . PRO B 1 145 ? -6.390 8.913 -43.392 1.00 61.48 125 PRO B C 1
ATOM 3215 O O . PRO B 1 145 ? -5.405 8.467 -43.999 1.00 63.25 125 PRO B O 1
ATOM 3219 N N . ARG B 1 146 ? -7.464 8.164 -43.119 1.00 59.62 126 ARG B N 1
ATOM 3220 C CA . ARG B 1 146 ? -7.553 6.786 -43.593 1.00 61.15 126 ARG B CA 1
ATOM 3221 C C . ARG B 1 146 ? -7.349 6.690 -45.095 1.00 63.97 126 ARG B C 1
ATOM 3222 O O . ARG B 1 146 ? -6.884 5.658 -45.591 1.00 66.51 126 ARG B O 1
ATOM 3230 N N . ALA B 1 147 ? -7.698 7.749 -45.830 1.00 61.50 127 ALA B N 1
ATOM 3231 C CA . ALA B 1 147 ? -7.599 7.736 -47.281 1.00 61.62 127 ALA B CA 1
ATOM 3232 C C . ALA B 1 147 ? -6.162 7.626 -47.764 1.00 62.43 127 ALA B C 1
ATOM 3233 O O . ALA B 1 147 ? -5.950 7.319 -48.940 1.00 64.39 127 ALA B O 1
ATOM 3235 N N . SER B 1 148 ? -5.176 7.874 -46.894 1.00 61.79 128 SER B N 1
ATOM 3236 C CA . SER B 1 148 ? -3.780 7.861 -47.324 1.00 63.01 128 SER B CA 1
ATOM 3237 C C . SER B 1 148 ? -3.426 6.565 -48.039 1.00 64.58 128 SER B C 1
ATOM 3238 O O . SER B 1 148 ? -2.695 6.579 -49.036 1.00 63.86 128 SER B O 1
ATOM 3241 N N . ALA B 1 149 ? -3.952 5.434 -47.552 1.00 64.37 129 ALA B N 1
ATOM 3242 C CA . ALA B 1 149 ? -3.640 4.141 -48.157 1.00 64.08 129 ALA B CA 1
ATOM 3243 C C . ALA B 1 149 ? -4.079 4.085 -49.616 1.00 64.50 129 ALA B C 1
ATOM 3244 O O . ALA B 1 149 ? -3.367 3.532 -50.462 1.00 65.45 129 ALA B O 1
ATOM 3246 N N . ASN B 1 150 ? -5.242 4.655 -49.933 1.00 61.94 130 ASN B N 1
ATOM 3247 C CA . ASN B 1 150 ? -5.653 4.694 -51.332 1.00 64.41 130 ASN B CA 1
ATOM 3248 C C . ASN B 1 150 ? -4.887 5.756 -52.112 1.00 66.98 130 ASN B C 1
ATOM 3249 O O . ASN B 1 150 ? -4.741 5.627 -53.331 1.00 69.87 130 ASN B O 1
ATOM 3254 N N . ILE B 1 151 ? -4.392 6.790 -51.465 1.00 64.73 131 ILE B N 1
ATOM 3255 C CA . ILE B 1 151 ? -3.691 7.844 -52.177 1.00 66.44 131 ILE B CA 1
ATOM 3256 C C . ILE B 1 151 ? -2.346 7.361 -52.675 1.00 66.19 131 ILE B C 1
ATOM 3257 O O . ILE B 1 151 ? -1.823 7.936 -53.632 1.00 66.49 131 ILE B O 1
ATOM 3262 N N . THR B 1 152 ? -1.770 6.351 -52.026 1.00 68.22 132 THR B N 1
ATOM 3263 C CA . THR B 1 152 ? -0.523 5.738 -52.466 1.00 67.24 132 THR B CA 1
ATOM 3264 C C . THR B 1 152 ? -0.608 5.661 -53.984 1.00 66.61 132 THR B C 1
ATOM 3265 O O . THR B 1 152 ? -1.471 4.968 -54.534 1.00 67.87 132 THR B O 1
ATOM 3269 N N . LYS B 1 153 ? 0.279 6.402 -54.659 1.00 66.95 133 LYS B N 1
ATOM 3270 C CA . LYS B 1 153 ? 0.155 6.720 -56.078 1.00 68.67 133 LYS B CA 1
ATOM 3271 C C . LYS B 1 153 ? 0.226 5.451 -56.931 1.00 68.88 133 LYS B C 1
ATOM 3272 O O . LYS B 1 153 ? -0.696 5.209 -57.729 1.00 69.40 133 LYS B O 1
ATOM 3278 N N . PRO B 1 154 ? 1.261 4.607 -56.798 1.00 67.77 134 PRO B N 1
ATOM 3279 C CA . PRO B 1 154 ? 1.327 3.407 -57.647 1.00 68.74 134 PRO B CA 1
ATOM 3280 C C . PRO B 1 154 ? 0.168 2.460 -57.416 1.00 68.42 134 PRO B C 1
ATOM 3281 O O . PRO B 1 154 ? -0.071 1.585 -58.255 1.00 71.80 134 PRO B O 1
ATOM 3285 N N . PHE B 1 155 ? -0.555 2.604 -56.306 1.00 67.53 135 PHE B N 1
ATOM 3286 C CA . PHE B 1 155 ? -1.809 1.894 -56.097 1.00 68.08 135 PHE B CA 1
ATOM 3287 C C . PHE B 1 155 ? -3.030 2.725 -56.447 1.00 69.20 135 PHE B C 1
ATOM 3288 O O . PHE B 1 155 ? -4.029 2.162 -56.904 1.00 70.10 135 PHE B O 1
ATOM 3296 N N . GLN B 1 156 ? -2.986 4.042 -56.219 1.00 68.80 136 GLN B N 1
ATOM 3297 C CA . GLN B 1 156 ? -4.124 4.889 -56.560 1.00 67.22 136 GLN B CA 1
ATOM 3298 C C . GLN B 1 156 ? -4.455 4.795 -58.040 1.00 67.95 136 GLN B C 1
ATOM 3299 O O . GLN B 1 156 ? -5.627 4.659 -58.420 1.00 68.16 136 GLN B O 1
ATOM 3305 N N . LEU B 1 157 ? -3.430 4.864 -58.894 1.00 66.31 137 LEU B N 1
ATOM 3306 C CA . LEU B 1 157 ? -3.686 4.814 -60.330 1.00 70.70 137 LEU B CA 1
ATOM 3307 C C . LEU B 1 157 ? -4.259 3.462 -60.744 1.00 71.64 137 LEU B C 1
ATOM 3308 O O . LEU B 1 157 ? -5.149 3.396 -61.603 1.00 74.25 137 LEU B O 1
ATOM 3313 N N . ALA B 1 158 ? -3.785 2.378 -60.132 1.00 70.06 138 ALA B N 1
ATOM 3314 C CA . ALA B 1 158 ? -4.329 1.060 -60.446 1.00 70.88 138 ALA B CA 1
ATOM 3315 C C . ALA B 1 158 ? -5.768 0.929 -59.964 1.00 69.78 138 ALA B C 1
ATOM 3316 O O . ALA B 1 158 ? -6.609 0.334 -60.652 1.00 70.84 138 ALA B O 1
ATOM 3318 N N . LEU B 1 159 ? -6.068 1.472 -58.781 1.00 69.14 139 LEU B N 1
ATOM 3319 C CA . LEU B 1 159 ? -7.442 1.461 -58.287 1.00 69.61 139 LEU B CA 1
ATOM 3320 C C . LEU B 1 159 ? -8.369 2.191 -59.242 1.00 71.82 139 LEU B C 1
ATOM 3321 O O . LEU B 1 159 ? -9.474 1.722 -59.527 1.00 70.77 139 LEU B O 1
ATOM 3326 N N . LEU B 1 160 ? -7.931 3.346 -59.749 1.00 73.09 140 LEU B N 1
ATOM 3327 C CA . LEU B 1 160 ? -8.752 4.083 -60.708 1.00 73.34 140 LEU B CA 1
ATOM 3328 C C . LEU B 1 160 ? -8.872 3.339 -62.036 1.00 75.04 140 LEU B C 1
ATOM 3329 O O . LEU B 1 160 ? -9.942 3.327 -62.653 1.00 78.23 140 LEU B O 1
ATOM 3334 N N . ARG B 1 161 ? -7.802 2.700 -62.490 1.00 71.74 141 ARG B N 1
ATOM 3335 C CA . ARG B 1 161 ? -7.838 1.970 -63.754 1.00 74.72 141 ARG B CA 1
ATOM 3336 C C . ARG B 1 161 ? -8.777 0.802 -63.718 1.00 77.98 141 ARG B C 1
ATOM 3337 O O . ARG B 1 161 ? -9.659 0.705 -64.563 1.00 80.58 141 ARG B O 1
ATOM 3345 N N . ASP B 1 162 ? -8.548 -0.117 -62.785 1.00 78.09 142 ASP B N 1
ATOM 3346 C CA . ASP B 1 162 ? -9.384 -1.313 -62.714 1.00 79.33 142 ASP B CA 1
ATOM 3347 C C . ASP B 1 162 ? -10.843 -1.004 -62.417 1.00 79.33 142 ASP B C 1
ATOM 3348 O O . ASP B 1 162 ? -11.669 -1.927 -62.432 1.00 80.53 142 ASP B O 1
ATOM 3353 N N . ALA B 1 163 ? -11.184 0.252 -62.157 1.00 80.53 143 ALA B N 1
ATOM 3354 C CA . ALA B 1 163 ? -12.559 0.649 -61.893 1.00 79.13 143 ALA B CA 1
ATOM 3355 C C . ALA B 1 163 ? -13.223 1.303 -63.096 1.00 81.56 143 ALA B C 1
ATOM 3356 O O . ALA B 1 163 ? -14.332 1.835 -62.964 1.00 82.02 143 ALA B O 1
ATOM 3358 N N . GLY B 1 164 ? -12.578 1.283 -64.259 1.00 79.23 144 GLY B N 1
ATOM 3359 C CA . GLY B 1 164 ? -13.172 1.808 -65.471 1.00 80.43 144 GLY B CA 1
ATOM 3360 C C . GLY B 1 164 ? -12.870 3.258 -65.777 1.00 78.67 144 GLY B C 1
ATOM 3361 O O . GLY B 1 164 ? -13.377 3.778 -66.781 1.00 79.59 144 GLY B O 1
ATOM 3362 N N . LEU B 1 165 ? -12.073 3.928 -64.956 1.00 81.72 145 LEU B N 1
ATOM 3363 C CA . LEU B 1 165 ? -11.754 5.325 -65.215 1.00 80.58 145 LEU B CA 1
ATOM 3364 C C . LEU B 1 165 ? -10.480 5.446 -66.039 1.00 80.20 145 LEU B C 1
ATOM 3365 O O . LEU B 1 165 ? -9.575 4.613 -65.924 1.00 78.19 145 LEU B O 1
ATOM 3370 N N . PRO B 1 166 ? -10.378 6.478 -66.877 1.00 79.84 146 PRO B N 1
ATOM 3371 C CA . PRO B 1 166 ? -9.235 6.578 -67.801 1.00 79.45 146 PRO B CA 1
ATOM 3372 C C . PRO B 1 166 ? -7.974 7.031 -67.081 1.00 75.66 146 PRO B C 1
ATOM 3373 O O . PRO B 1 166 ? -7.991 7.999 -66.313 1.00 72.75 146 PRO B O 1
ATOM 3377 N N . VAL B 1 167 ? -6.872 6.328 -67.336 1.00 71.77 147 VAL B N 1
ATOM 3378 C CA . VAL B 1 167 ? -5.580 6.684 -66.751 1.00 69.68 147 VAL B CA 1
ATOM 3379 C C . VAL B 1 167 ? -4.504 6.556 -67.808 1.00 71.70 147 VAL B C 1
ATOM 3380 O O . VAL B 1 167 ? -4.611 5.761 -68.752 1.00 75.58 147 VAL B O 1
ATOM 3384 N N . PRO B 1 168 ? -3.450 7.353 -67.686 1.00 71.77 148 PRO B N 1
ATOM 3385 C CA . PRO B 1 168 ? -2.306 7.202 -68.590 1.00 73.20 148 PRO B CA 1
ATOM 3386 C C . PRO B 1 168 ? -1.606 5.871 -68.364 1.00 73.54 148 PRO B C 1
ATOM 3387 O O . PRO B 1 168 ? -1.534 5.375 -67.238 1.00 71.97 148 PRO B O 1
ATOM 3391 N N . ARG B 1 169 ? -0.994 5.357 -69.422 1.00 72.43 149 ARG B N 1
ATOM 3392 C CA . ARG B 1 169 ? -0.232 4.131 -69.334 1.00 73.74 149 ARG B CA 1
ATOM 3393 C C . ARG B 1 169 ? 0.994 4.477 -68.571 1.00 71.51 149 ARG B C 1
ATOM 3394 O O . ARG B 1 169 ? 1.688 5.411 -68.957 1.00 71.66 149 ARG B O 1
ATOM 3402 N N . SER B 1 170 ? 1.337 3.678 -67.561 1.00 73.82 150 SER B N 1
ATOM 3403 C CA . SER B 1 170 ? 2.391 4.067 -66.638 1.00 73.36 150 SER B CA 1
ATOM 3404 C C . SER B 1 170 ? 3.332 2.896 -66.391 1.00 76.17 150 SER B C 1
ATOM 3405 O O . SER B 1 170 ? 3.042 1.743 -66.724 1.00 78.28 150 SER B O 1
ATOM 3408 N N . LEU B 1 171 ? 4.478 3.225 -65.789 1.00 76.21 151 LEU B N 1
ATOM 3409 C CA . LEU B 1 171 ? 5.501 2.236 -65.453 1.00 73.75 151 LEU B CA 1
ATOM 3410 C C . LEU B 1 171 ? 6.323 2.816 -64.302 1.00 72.39 151 LEU B C 1
ATOM 3411 O O . LEU B 1 171 ? 7.170 3.683 -64.526 1.00 74.71 151 LEU B O 1
ATOM 3416 N N . TRP B 1 172 ? 6.050 2.352 -63.086 1.00 71.33 152 TRP B N 1
ATOM 3417 C CA . TRP B 1 172 ? 6.911 2.634 -61.944 1.00 69.66 152 TRP B CA 1
ATOM 3418 C C . TRP B 1 172 ? 8.015 1.589 -61.939 1.00 69.96 152 TRP B C 1
ATOM 3419 O O . TRP B 1 172 ? 7.725 0.388 -61.898 1.00 72.03 152 TRP B O 1
ATOM 3430 N N . THR B 1 173 ? 9.271 2.024 -61.977 1.00 74.13 153 THR B N 1
ATOM 3431 C CA . THR B 1 173 ? 10.314 1.015 -62.114 1.00 76.75 153 THR B CA 1
ATOM 3432 C C . THR B 1 173 ? 11.673 1.523 -61.662 1.00 79.04 153 THR B C 1
ATOM 3433 O O . THR B 1 173 ? 11.879 2.719 -61.403 1.00 79.45 153 THR B O 1
ATOM 3437 N N . ASN B 1 174 ? 12.610 0.562 -61.627 1.00 82.34 154 ASN B N 1
ATOM 3438 C CA . ASN B 1 174 ? 14.005 0.823 -61.325 1.00 84.21 154 ASN B CA 1
ATOM 3439 C C . ASN B 1 174 ? 14.752 -0.096 -62.312 1.00 88.88 154 ASN B C 1
ATOM 3440 O O . ASN B 1 174 ? 15.928 -0.366 -62.129 1.00 93.21 154 ASN B O 1
ATOM 3445 N N . ASP B 1 175 ? 14.081 -0.585 -63.354 1.00 87.32 155 ASP B N 1
ATOM 3446 C CA . ASP B 1 175 ? 14.696 -1.493 -64.343 1.00 89.56 155 ASP B CA 1
ATOM 3447 C C . ASP B 1 175 ? 14.869 -0.899 -65.710 1.00 90.24 155 ASP B C 1
ATOM 3448 O O . ASP B 1 175 ? 13.898 -0.619 -66.392 1.00 89.77 155 ASP B O 1
ATOM 3453 N N . PRO B 1 176 ? 16.111 -0.750 -66.140 1.00 91.39 156 PRO B N 1
ATOM 3454 C CA . PRO B 1 176 ? 16.344 -0.110 -67.425 1.00 94.51 156 PRO B CA 1
ATOM 3455 C C . PRO B 1 176 ? 15.661 -0.793 -68.599 1.00 96.88 156 PRO B C 1
ATOM 3456 O O . PRO B 1 176 ? 15.231 -0.112 -69.518 1.00 97.17 156 PRO B O 1
ATOM 3460 N N . GLU B 1 177 ? 15.560 -2.111 -68.577 1.00 93.36 157 GLU B N 1
ATOM 3461 C CA . GLU B 1 177 ? 14.944 -2.850 -69.673 1.00 95.29 157 GLU B CA 1
ATOM 3462 C C . GLU B 1 177 ? 13.447 -2.585 -69.751 1.00 93.31 157 GLU B C 1
ATOM 3463 O O . GLU B 1 177 ? 12.891 -2.435 -70.847 1.00 95.41 157 GLU B O 1
ATOM 3469 N N . ALA B 1 178 ? 12.776 -2.533 -68.599 1.00 89.79 158 ALA B N 1
ATOM 3470 C CA . ALA B 1 178 ? 11.353 -2.211 -68.593 1.00 86.65 158 ALA B CA 1
ATOM 3471 C C . ALA B 1 178 ? 11.091 -0.853 -69.227 1.00 86.06 158 ALA B C 1
ATOM 3472 O O . ALA B 1 178 ? 10.091 -0.683 -69.930 1.00 87.29 158 ALA B O 1
ATOM 3474 N N . VAL B 1 179 ? 11.986 0.110 -69.014 1.00 85.93 159 VAL B N 1
ATOM 3475 C CA . VAL B 1 179 ? 11.842 1.422 -69.635 1.00 85.08 159 VAL B CA 1
ATOM 3476 C C . VAL B 1 179 ? 12.052 1.327 -71.139 1.00 88.04 159 VAL B C 1
ATOM 3477 O O . VAL B 1 179 ? 11.318 1.943 -71.921 1.00 90.47 159 VAL B O 1
ATOM 3481 N N . ARG B 1 180 ? 13.085 0.593 -71.566 1.00 90.07 160 ARG B N 1
ATOM 3482 C CA . ARG B 1 180 ? 13.348 0.459 -72.997 1.00 90.86 160 ARG B CA 1
ATOM 3483 C C . ARG B 1 180 ? 12.160 -0.167 -73.713 1.00 90.68 160 ARG B C 1
ATOM 3484 O O . ARG B 1 180 ? 11.848 0.197 -74.853 1.00 93.53 160 ARG B O 1
ATOM 3492 N N . ARG B 1 181 ? 11.467 -1.091 -73.049 1.00 86.93 161 ARG B N 1
ATOM 3493 C CA . ARG B 1 181 ? 10.295 -1.710 -73.656 1.00 87.50 161 ARG B CA 1
ATOM 3494 C C . ARG B 1 181 ? 9.069 -0.802 -73.579 1.00 86.06 161 ARG B C 1
ATOM 3495 O O . ARG B 1 181 ? 8.277 -0.744 -74.531 1.00 84.99 161 ARG B O 1
ATOM 3503 N N . PHE B 1 182 ? 8.910 -0.069 -72.474 1.00 82.84 162 PHE B N 1
ATOM 3504 C CA . PHE B 1 182 ? 7.753 0.804 -72.304 1.00 81.49 162 PHE B CA 1
ATOM 3505 C C . PHE B 1 182 ? 7.780 1.956 -73.304 1.00 83.99 162 PHE B C 1
ATOM 3506 O O . PHE B 1 182 ? 6.747 2.324 -73.881 1.00 84.03 162 PHE B O 1
ATOM 3514 N N . HIS B 1 183 ? 8.963 2.540 -73.522 1.00 84.91 163 HIS B N 1
ATOM 3515 C CA . HIS B 1 183 ? 9.104 3.574 -74.544 1.00 85.49 163 HIS B CA 1
ATOM 3516 C C . HIS B 1 183 ? 8.754 3.028 -75.921 1.00 84.22 163 HIS B C 1
ATOM 3517 O O . HIS B 1 183 ? 7.929 3.600 -76.640 1.00 83.66 163 HIS B O 1
ATOM 3524 N N . ALA B 1 184 ? 9.369 1.904 -76.300 1.00 79.90 164 ALA B N 1
ATOM 3525 C CA . ALA B 1 184 ? 9.093 1.270 -77.587 1.00 82.01 164 ALA B CA 1
ATOM 3526 C C . ALA B 1 184 ? 7.624 0.921 -77.751 1.00 85.01 164 ALA B C 1
ATOM 3527 O O . ALA B 1 184 ? 7.156 0.767 -78.884 1.00 88.74 164 ALA B O 1
ATOM 3529 N N . GLU B 1 185 ? 6.865 0.900 -76.680 1.00 84.88 165 GLU B N 1
ATOM 3530 C CA . GLU B 1 185 ? 5.485 0.513 -76.812 1.00 86.96 165 GLU B CA 1
ATOM 3531 C C . GLU B 1 185 ? 4.557 1.686 -76.851 1.00 85.86 165 GLU B C 1
ATOM 3532 O O . GLU B 1 185 ? 3.680 1.703 -77.702 1.00 88.60 165 GLU B O 1
ATOM 3534 N N . VAL B 1 186 ? 4.744 2.664 -75.968 1.00 84.59 166 VAL B N 1
ATOM 3535 C CA . VAL B 1 186 ? 3.797 3.771 -75.866 1.00 83.66 166 VAL B CA 1
ATOM 3536 C C . VAL B 1 186 ? 4.196 4.984 -76.698 1.00 86.30 166 VAL B C 1
ATOM 3537 O O . VAL B 1 186 ? 3.408 5.941 -76.788 1.00 89.16 166 VAL B O 1
ATOM 3541 N N . GLY B 1 187 ? 5.373 4.976 -77.312 1.00 84.37 167 GLY B N 1
ATOM 3542 C CA . GLY B 1 187 ? 5.832 6.144 -78.037 1.00 85.46 167 GLY B CA 1
ATOM 3543 C C . GLY B 1 187 ? 6.574 7.108 -77.136 1.00 85.55 167 GLY B C 1
ATOM 3544 O O . GLY B 1 187 ? 7.382 6.687 -76.303 1.00 84.06 167 GLY B O 1
ATOM 3545 N N . ASP B 1 188 ? 6.319 8.404 -77.289 1.00 83.77 168 ASP B N 1
ATOM 3546 C CA . ASP B 1 188 ? 6.941 9.389 -76.410 1.00 82.31 168 ASP B CA 1
ATOM 3547 C C . ASP B 1 188 ? 6.323 9.317 -75.021 1.00 79.16 168 ASP B C 1
ATOM 3548 O O . ASP B 1 188 ? 5.109 9.147 -74.870 1.00 78.61 168 ASP B O 1
ATOM 3553 N N . CYS B 1 189 ? 7.166 9.450 -74.003 1.00 82.63 169 CYS B N 1
ATOM 3554 C CA . CYS B 1 189 ? 6.709 9.372 -72.629 1.00 82.21 169 CYS B CA 1
ATOM 3555 C C . CYS B 1 189 ? 7.486 10.366 -71.774 1.00 80.10 169 CYS B C 1
ATOM 3556 O O . CYS B 1 189 ? 8.489 10.949 -72.197 1.00 79.35 169 CYS B O 1
ATOM 3559 N N . ILE B 1 190 ? 6.982 10.557 -70.557 1.00 82.20 170 ILE B N 1
ATOM 3560 C CA . ILE B 1 190 ? 7.532 11.471 -69.567 1.00 80.16 170 ILE B CA 1
ATOM 3561 C C . ILE B 1 190 ? 7.878 10.671 -68.323 1.00 78.75 170 ILE B C 1
ATOM 3562 O O . ILE B 1 190 ? 7.483 9.518 -68.175 1.00 78.42 170 ILE B O 1
ATOM 3567 N N . TYR B 1 191 ? 8.629 11.296 -67.419 1.00 79.76 171 TYR B N 1
ATOM 3568 C CA . TYR B 1 191 ? 8.920 10.650 -66.151 1.00 78.13 171 TYR B CA 1
ATOM 3569 C C . TYR B 1 191 ? 8.827 11.662 -65.022 1.00 77.34 171 TYR B C 1
ATOM 3570 O O . TYR B 1 191 ? 9.358 12.771 -65.120 1.00 79.48 171 TYR B O 1
ATOM 3579 N N . LYS B 1 192 ? 8.137 11.260 -63.963 1.00 75.43 172 LYS B N 1
ATOM 3580 C CA . LYS B 1 192 ? 7.987 12.012 -62.731 1.00 76.36 172 LYS B CA 1
ATOM 3581 C C . LYS B 1 192 ? 8.521 11.189 -61.565 1.00 76.91 172 LYS B C 1
ATOM 3582 O O . LYS B 1 192 ? 8.790 9.991 -61.713 1.00 77.46 172 LYS B O 1
ATOM 3588 N N . PRO B 1 193 ? 8.751 11.810 -60.410 1.00 80.17 173 PRO B N 1
ATOM 3589 C CA . PRO B 1 193 ? 9.311 11.062 -59.281 1.00 79.15 173 PRO B CA 1
ATOM 3590 C C . PRO B 1 193 ? 8.255 10.204 -58.609 1.00 78.87 173 PRO B C 1
ATOM 3591 O O . PRO B 1 193 ? 7.058 10.505 -58.648 1.00 77.12 173 PRO B O 1
ATOM 3595 N N . VAL B 1 194 ? 8.724 9.121 -57.982 1.00 78.88 174 VAL B N 1
ATOM 3596 C CA . VAL B 1 194 ? 7.835 8.236 -57.228 1.00 81.92 174 VAL B CA 1
ATOM 3597 C C . VAL B 1 194 ? 7.027 9.030 -56.206 1.00 90.62 174 VAL B C 1
ATOM 3598 O O . VAL B 1 194 ? 5.807 8.852 -56.076 1.00 89.92 174 VAL B O 1
ATOM 3602 N N . ALA B 1 195 ? 7.698 9.907 -55.463 1.00 88.84 175 ALA B N 1
ATOM 3603 C CA . ALA B 1 195 ? 7.024 10.667 -54.414 1.00 88.65 175 ALA B CA 1
ATOM 3604 C C . ALA B 1 195 ? 6.316 11.894 -54.985 1.00 89.18 175 ALA B C 1
ATOM 3605 O O . ALA B 1 195 ? 5.108 12.073 -54.799 1.00 91.99 175 ALA B O 1
ATOM 3607 N N . GLY B 1 196 ? 7.054 12.742 -55.691 1.00 88.84 176 GLY B N 1
ATOM 3608 C CA . GLY B 1 196 ? 6.536 13.980 -56.227 1.00 87.38 176 GLY B CA 1
ATOM 3609 C C . GLY B 1 196 ? 7.503 15.100 -55.928 1.00 85.39 176 GLY B C 1
ATOM 3610 O O . GLY B 1 196 ? 8.612 14.867 -55.459 1.00 87.71 176 GLY B O 1
ATOM 3611 N N . GLY B 1 197 ? 7.069 16.325 -56.201 1.00 84.34 177 GLY B N 1
ATOM 3612 C CA . GLY B 1 197 ? 7.894 17.482 -55.937 1.00 83.92 177 GLY B CA 1
ATOM 3613 C C . GLY B 1 197 ? 9.046 17.673 -56.906 1.00 84.60 177 GLY B C 1
ATOM 3614 O O . GLY B 1 197 ? 10.174 17.976 -56.483 1.00 88.04 177 GLY B O 1
ATOM 3615 N N . ALA B 1 198 ? 8.797 17.491 -58.199 1.00 83.80 178 ALA B N 1
ATOM 3616 C CA . ALA B 1 198 ? 9.771 17.798 -59.235 1.00 81.63 178 ALA B CA 1
ATOM 3617 C C . ALA B 1 198 ? 9.033 17.920 -60.560 1.00 81.19 178 ALA B C 1
ATOM 3618 O O . ALA B 1 198 ? 7.970 17.323 -60.749 1.00 80.41 178 ALA B O 1
ATOM 3620 N N . ARG B 1 199 ? 9.594 18.687 -61.469 1.00 76.42 179 ARG B N 1
ATOM 3621 C CA . ARG B 1 199 ? 8.915 18.897 -62.716 1.00 76.17 179 ARG B CA 1
ATOM 3622 C C . ARG B 1 199 ? 8.892 17.669 -63.583 1.00 74.16 179 ARG B C 1
ATOM 3623 O O . ARG B 1 199 ? 9.859 16.888 -63.617 1.00 74.25 179 ARG B O 1
ATOM 3631 N N . THR B 1 200 ? 7.762 17.456 -64.226 1.00 78.06 180 THR B N 1
ATOM 3632 C CA . THR B 1 200 ? 7.634 16.372 -65.190 1.00 76.80 180 THR B CA 1
ATOM 3633 C C . THR B 1 200 ? 8.547 16.631 -66.380 1.00 79.71 180 THR B C 1
ATOM 3634 O O . THR B 1 200 ? 8.525 17.712 -66.974 1.00 82.31 180 THR B O 1
ATOM 3638 N N . ARG B 1 201 ? 9.350 15.632 -66.730 1.00 79.44 181 ARG B N 1
ATOM 3639 C CA . ARG B 1 201 ? 10.348 15.766 -67.781 1.00 80.93 181 ARG B CA 1
ATOM 3640 C C . ARG B 1 201 ? 10.069 14.770 -68.900 1.00 83.32 181 ARG B C 1
ATOM 3641 O O . ARG B 1 201 ? 9.593 13.657 -68.652 1.00 84.48 181 ARG B O 1
ATOM 3649 N N . LYS B 1 202 ? 10.379 15.180 -70.127 1.00 83.19 182 LYS B N 1
ATOM 3650 C CA . LYS B 1 202 ? 10.130 14.354 -71.301 1.00 82.62 182 LYS B CA 1
ATOM 3651 C C . LYS B 1 202 ? 11.274 13.372 -71.507 1.00 82.04 182 LYS B C 1
ATOM 3652 O O . LYS B 1 202 ? 12.449 13.750 -71.452 1.00 81.29 182 LYS B O 1
ATOM 3654 N N . LEU B 1 203 ? 10.974 12.102 -71.729 1.00 86.36 183 LEU B N 1
ATOM 3655 C CA . LEU B 1 203 ? 12.033 11.121 -71.877 1.00 87.24 183 LEU B CA 1
ATOM 3656 C C . LEU B 1 203 ? 12.505 11.144 -73.296 1.00 90.68 183 LEU B C 1
ATOM 3657 O O . LEU B 1 203 ? 11.738 10.910 -74.224 1.00 92.66 183 LEU B O 1
ATOM 3662 N N . GLU B 1 204 ? 13.773 11.448 -73.469 1.00 92.99 184 GLU B N 1
ATOM 3663 C CA . GLU B 1 204 ? 14.327 11.494 -74.790 1.00 99.28 184 GLU B CA 1
ATOM 3664 C C . GLU B 1 204 ? 15.261 10.325 -74.932 1.00 100.52 184 GLU B C 1
ATOM 3665 O O . GLU B 1 204 ? 15.658 9.726 -73.942 1.00 96.89 184 GLU B O 1
ATOM 3671 N N . ALA B 1 205 ? 15.647 10.004 -76.159 1.00 104.49 185 ALA B N 1
ATOM 3672 C CA . ALA B 1 205 ? 16.485 8.838 -76.406 1.00 106.57 185 ALA B CA 1
ATOM 3673 C C . ALA B 1 205 ? 17.909 8.971 -75.920 1.00 109.95 185 ALA B C 1
ATOM 3674 O O . ALA B 1 205 ? 18.661 8.004 -75.905 1.00 109.53 185 ALA B O 1
ATOM 3676 N N . LYS B 1 206 ? 18.289 10.164 -75.506 1.00 113.78 186 LYS B N 1
ATOM 3677 C CA . LYS B 1 206 ? 19.609 10.355 -74.979 1.00 112.36 186 LYS B CA 1
ATOM 3678 C C . LYS B 1 206 ? 19.627 9.718 -73.634 1.00 109.12 186 LYS B C 1
ATOM 3679 O O . LYS B 1 206 ? 20.643 9.186 -73.198 1.00 110.59 186 LYS B O 1
ATOM 3681 N N . ASP B 1 207 ? 18.487 9.766 -72.965 1.00 111.90 187 ASP B N 1
ATOM 3682 C CA . ASP B 1 207 ? 18.417 9.215 -71.639 1.00 108.55 187 ASP B CA 1
ATOM 3683 C C . ASP B 1 207 ? 18.507 7.705 -71.686 1.00 109.05 187 ASP B C 1
ATOM 3684 O O . ASP B 1 207 ? 19.045 7.105 -70.779 1.00 108.65 187 ASP B O 1
ATOM 3689 N N . LEU B 1 208 ? 18.011 7.083 -72.749 1.00 108.29 188 LEU B N 1
ATOM 3690 C CA . LEU B 1 208 ? 18.001 5.625 -72.820 1.00 107.95 188 LEU B CA 1
ATOM 3691 C C . LEU B 1 208 ? 19.344 4.936 -73.087 1.00 111.95 188 LEU B C 1
ATOM 3692 O O . LEU B 1 208 ? 19.410 3.723 -73.023 1.00 112.40 188 LEU B O 1
ATOM 3697 N N . GLU B 1 209 ? 20.403 5.681 -73.384 1.00 109.98 189 GLU B N 1
ATOM 3698 C CA . GLU B 1 209 ? 21.707 5.099 -73.652 1.00 111.97 189 GLU B CA 1
ATOM 3699 C C . GLU B 1 209 ? 22.278 4.470 -72.383 1.00 112.49 189 GLU B C 1
ATOM 3700 O O . GLU B 1 209 ? 21.908 4.824 -71.261 1.00 113.97 189 GLU B O 1
ATOM 3706 N N . ALA B 1 210 ? 23.190 3.520 -72.586 1.00 117.15 190 ALA B N 1
ATOM 3707 C CA . ALA B 1 210 ? 23.752 2.684 -71.531 1.00 113.29 190 ALA B CA 1
ATOM 3708 C C . ALA B 1 210 ? 24.161 3.450 -70.277 1.00 111.19 190 ALA B C 1
ATOM 3709 O O . ALA B 1 210 ? 23.606 3.238 -69.190 1.00 107.35 190 ALA B O 1
ATOM 3711 N N . ASP B 1 211 ? 25.139 4.346 -70.428 1.00 113.46 191 ASP B N 1
ATOM 3712 C CA . ASP B 1 211 ? 25.680 5.069 -69.280 1.00 116.75 191 ASP B CA 1
ATOM 3713 C C . ASP B 1 211 ? 24.611 5.946 -68.633 1.00 117.35 191 ASP B C 1
ATOM 3714 O O . ASP B 1 211 ? 24.479 5.987 -67.403 1.00 115.37 191 ASP B O 1
ATOM 3716 N N . ARG B 1 212 ? 23.821 6.648 -69.453 1.00 115.79 192 ARG B N 1
ATOM 3717 C CA . ARG B 1 212 ? 22.821 7.567 -68.916 1.00 112.90 192 ARG B CA 1
ATOM 3718 C C . ARG B 1 212 ? 21.723 6.817 -68.165 1.00 109.39 192 ARG B C 1
ATOM 3719 O O . ARG B 1 212 ? 21.363 7.188 -67.042 1.00 107.04 192 ARG B O 1
ATOM 3721 N N . ILE B 1 213 ? 21.182 5.758 -68.768 1.00 109.18 193 ILE B N 1
ATOM 3722 C CA . ILE B 1 213 ? 20.024 5.102 -68.170 1.00 107.21 193 ILE B CA 1
ATOM 3723 C C . ILE B 1 213 ? 20.430 4.231 -66.990 1.00 103.77 193 ILE B C 1
ATOM 3724 O O . ILE B 1 213 ? 19.614 3.973 -66.099 1.00 101.34 193 ILE B O 1
ATOM 3729 N N . GLU B 1 214 ? 21.684 3.765 -66.950 1.00 108.41 194 GLU B N 1
ATOM 3730 C CA . GLU B 1 214 ? 22.114 2.882 -65.871 1.00 104.55 194 GLU B CA 1
ATOM 3731 C C . GLU B 1 214 ? 21.933 3.513 -64.495 1.00 101.35 194 GLU B C 1
ATOM 3732 O O . GLU B 1 214 ? 21.856 2.784 -63.502 1.00 100.36 194 GLU B O 1
ATOM 3734 N N . ARG B 1 215 ? 21.843 4.844 -64.415 1.00 102.46 195 ARG B N 1
ATOM 3735 C CA . ARG B 1 215 ? 21.588 5.546 -63.162 1.00 98.39 195 ARG B CA 1
ATOM 3736 C C . ARG B 1 215 ? 20.186 5.305 -62.617 1.00 96.42 195 ARG B C 1
ATOM 3737 O O . ARG B 1 215 ? 19.873 5.796 -61.526 1.00 95.45 195 ARG B O 1
ATOM 3739 N N . LEU B 1 216 ? 19.342 4.567 -63.336 1.00 94.98 196 LEU B N 1
ATOM 3740 C CA . LEU B 1 216 ? 17.974 4.322 -62.906 1.00 93.15 196 LEU B CA 1
ATOM 3741 C C . LEU B 1 216 ? 17.859 3.166 -61.919 1.00 93.60 196 LEU B C 1
ATOM 3742 O O . LEU B 1 216 ? 16.907 3.130 -61.131 1.00 91.38 196 LEU B O 1
ATOM 3747 N N . SER B 1 217 ? 18.816 2.232 -61.931 1.00 93.12 197 SER B N 1
ATOM 3748 C CA . SER B 1 217 ? 18.698 1.022 -61.123 1.00 93.70 197 SER B CA 1
ATOM 3749 C C . SER B 1 217 ? 18.728 1.304 -59.626 1.00 88.42 197 SER B C 1
ATOM 3750 O O . SER B 1 217 ? 18.368 0.424 -58.836 1.00 86.91 197 SER B O 1
ATOM 3753 N N . ALA B 1 218 ? 19.149 2.498 -59.220 1.00 90.69 198 ALA B N 1
ATOM 3754 C CA . ALA B 1 218 ? 19.105 2.907 -57.823 1.00 86.10 198 ALA B CA 1
ATOM 3755 C C . ALA B 1 218 ? 18.163 4.079 -57.586 1.00 83.35 198 ALA B C 1
ATOM 3756 O O . ALA B 1 218 ? 18.025 4.528 -56.443 1.00 81.19 198 ALA B O 1
ATOM 3758 N N . ALA B 1 219 ? 17.508 4.580 -58.630 1.00 87.07 199 ALA B N 1
ATOM 3759 C CA . ALA B 1 219 ? 16.637 5.753 -58.548 1.00 85.37 199 ALA B CA 1
ATOM 3760 C C . ALA B 1 219 ? 15.328 5.432 -59.251 1.00 84.15 199 ALA B C 1
ATOM 3761 O O . ALA B 1 219 ? 15.116 5.829 -60.405 1.00 85.80 199 ALA B O 1
ATOM 3763 N N . PRO B 1 220 ? 14.426 4.715 -58.583 1.00 83.66 200 PRO B N 1
ATOM 3764 C CA . PRO B 1 220 ? 13.135 4.395 -59.200 1.00 82.49 200 PRO B CA 1
ATOM 3765 C C . PRO B 1 220 ? 12.357 5.661 -59.516 1.00 82.40 200 PRO B C 1
ATOM 3766 O O . PRO B 1 220 ? 12.352 6.618 -58.737 1.00 82.67 200 PRO B O 1
ATOM 3770 N N . VAL B 1 221 ? 11.695 5.670 -60.677 1.00 80.02 201 VAL B N 1
ATOM 3771 C CA . VAL B 1 221 ? 10.813 6.771 -61.055 1.00 79.23 201 VAL B CA 1
ATOM 3772 C C . VAL B 1 221 ? 9.574 6.210 -61.742 1.00 76.24 201 VAL B C 1
ATOM 3773 O O . VAL B 1 221 ? 9.481 5.014 -62.045 1.00 74.59 201 VAL B O 1
ATOM 3777 N N . CYS B 1 222 ? 8.613 7.098 -61.990 1.00 76.02 202 CYS B N 1
ATOM 3778 C CA . CYS B 1 222 ? 7.410 6.797 -62.748 1.00 75.36 202 CYS B CA 1
ATOM 3779 C C . CYS B 1 222 ? 7.566 7.299 -64.181 1.00 76.69 202 CYS B C 1
ATOM 3780 O O . CYS B 1 222 ? 8.057 8.405 -64.412 1.00 76.63 202 CYS B O 1
ATOM 3783 N N . PHE B 1 223 ? 7.166 6.467 -65.137 1.00 73.85 203 PHE B N 1
ATOM 3784 C CA . PHE B 1 223 ? 7.092 6.830 -66.541 1.00 73.32 203 PHE B CA 1
ATOM 3785 C C . PHE B 1 223 ? 5.638 6.771 -66.988 1.00 74.25 203 PHE B C 1
ATOM 3786 O O . PHE B 1 223 ? 4.861 5.958 -66.486 1.00 73.78 203 PHE B O 1
ATOM 3794 N N . GLN B 1 224 ? 5.273 7.624 -67.940 1.00 73.51 204 GLN B N 1
ATOM 3795 C CA . GLN B 1 224 ? 3.906 7.657 -68.449 1.00 73.98 204 GLN B CA 1
ATOM 3796 C C . GLN B 1 224 ? 3.904 8.167 -69.878 1.00 78.25 204 GLN B C 1
ATOM 3797 O O . GLN B 1 224 ? 4.651 9.080 -70.212 1.00 79.45 204 GLN B O 1
ATOM 3803 N N . GLU B 1 225 ? 3.028 7.606 -70.710 1.00 74.48 205 GLU B N 1
ATOM 3804 C CA . GLU B 1 225 ? 2.852 8.142 -72.054 1.00 76.87 205 GLU B CA 1
ATOM 3805 C C . GLU B 1 225 ? 2.606 9.647 -71.984 1.00 78.45 205 GLU B C 1
ATOM 3806 O O . GLU B 1 225 ? 1.843 10.131 -71.141 1.00 78.19 205 GLU B O 1
ATOM 3812 N N . LEU B 1 226 ? 3.289 10.391 -72.853 1.00 77.23 206 LEU B N 1
ATOM 3813 C CA . LEU B 1 226 ? 3.164 11.843 -72.850 1.00 76.89 206 LEU B CA 1
ATOM 3814 C C . LEU B 1 226 ? 1.804 12.242 -73.405 1.00 78.00 206 LEU B C 1
ATOM 3815 O O . LEU B 1 226 ? 1.476 11.924 -74.555 1.00 79.27 206 LEU B O 1
ATOM 3820 N N . LEU B 1 227 ? 1.005 12.922 -72.587 1.00 79.45 207 LEU B N 1
ATOM 3821 C CA . LEU B 1 227 ? -0.286 13.451 -73.010 1.00 80.23 207 LEU B CA 1
ATOM 3822 C C . LEU B 1 227 ? -0.086 14.884 -73.486 1.00 82.66 207 LEU B C 1
ATOM 3823 O O . LEU B 1 227 ? 0.431 15.721 -72.740 1.00 80.40 207 LEU B O 1
ATOM 3828 N N . THR B 1 228 ? -0.487 15.161 -74.725 1.00 80.80 208 THR B N 1
ATOM 3829 C CA . THR B 1 228 ? -0.270 16.466 -75.336 1.00 80.48 208 THR B CA 1
ATOM 3830 C C . THR B 1 228 ? -1.387 17.461 -75.052 1.00 79.20 208 THR B C 1
ATOM 3831 O O . THR B 1 228 ? -1.207 18.654 -75.317 1.00 81.38 208 THR B O 1
ATOM 3835 N N . GLY B 1 229 ? -2.525 17.010 -74.533 1.00 80.62 209 GLY B N 1
ATOM 3836 C CA . GLY B 1 229 ? -3.627 17.901 -74.242 1.00 82.35 209 GLY B CA 1
ATOM 3837 C C . GLY B 1 229 ? -3.386 1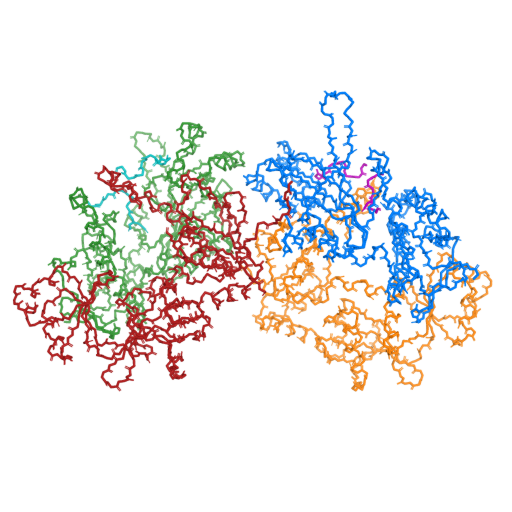8.748 -73.002 1.00 83.20 209 GLY B C 1
ATOM 3838 O O . GLY B 1 229 ? -2.334 18.705 -72.364 1.00 83.29 209 GLY B O 1
ATOM 3839 N N . ASP B 1 230 ? -4.407 19.526 -72.655 1.00 85.25 210 ASP B N 1
ATOM 3840 C CA . ASP B 1 230 ? -4.283 20.530 -71.606 1.00 87.15 210 ASP B CA 1
ATOM 3841 C C . ASP B 1 230 ? -4.621 19.967 -70.233 1.00 83.60 210 ASP B C 1
ATOM 3842 O O . ASP B 1 230 ? -5.412 19.027 -70.097 1.00 83.12 210 ASP B O 1
ATOM 3847 N N . ASP B 1 231 ? -4.010 20.563 -69.207 1.00 86.99 211 ASP B N 1
ATOM 3848 C CA . ASP B 1 231 ? -4.275 20.182 -67.825 1.00 82.50 211 ASP B CA 1
ATOM 3849 C C . ASP B 1 231 ? -5.566 20.815 -67.331 1.00 79.96 211 ASP B C 1
ATOM 3850 O O . ASP B 1 231 ? -5.873 21.963 -67.655 1.00 81.10 211 ASP B O 1
ATOM 3855 N N . VAL B 1 232 ? -6.326 20.058 -66.542 1.00 77.38 212 VAL B N 1
ATOM 3856 C CA . VAL B 1 232 ? -7.542 20.545 -65.905 1.00 77.08 212 VAL B CA 1
ATOM 3857 C C . VAL B 1 232 ? -7.553 20.059 -64.463 1.00 76.62 212 VAL B C 1
ATOM 3858 O O . VAL B 1 232 ? -7.395 18.859 -64.209 1.00 76.38 212 VAL B O 1
ATOM 3862 N N . ARG B 1 233 ? -7.858 20.980 -63.552 1.00 78.05 213 ARG B N 1
ATOM 3863 C CA . ARG B 1 233 ? -8.049 20.615 -62.165 1.00 76.74 213 ARG B CA 1
ATOM 3864 C C . ARG B 1 233 ? -9.532 20.680 -61.903 1.00 76.72 213 ARG B C 1
ATOM 3865 O O . ARG B 1 233 ? -10.134 21.729 -62.044 1.00 77.24 213 ARG B O 1
ATOM 3873 N N . VAL B 1 234 ? -10.124 19.562 -61.543 1.00 78.68 214 VAL B N 1
ATOM 3874 C CA . VAL B 1 234 ? -11.551 19.467 -61.267 1.00 77.89 214 VAL B CA 1
ATOM 3875 C C . VAL B 1 234 ? -11.732 19.383 -59.760 1.00 77.38 214 VAL B C 1
ATOM 3876 O O . VAL B 1 234 ? -11.127 18.528 -59.103 1.00 75.47 214 VAL B O 1
ATOM 3880 N N . TYR B 1 235 ? -12.554 20.267 -59.209 1.00 82.51 215 TYR B N 1
ATOM 3881 C CA . TYR B 1 235 ? -12.814 20.285 -57.777 1.00 79.91 215 TYR B CA 1
ATOM 3882 C C . TYR B 1 235 ? -14.126 19.564 -57.502 1.00 80.23 215 TYR B C 1
ATOM 3883 O O . TYR B 1 235 ? -15.144 19.863 -58.133 1.00 80.58 215 TYR B O 1
ATOM 3892 N N . VAL B 1 236 ? -14.098 18.610 -56.585 1.00 79.94 216 VAL B N 1
ATOM 3893 C CA . VAL B 1 236 ? -15.302 17.908 -56.157 1.00 80.29 216 VAL B CA 1
ATOM 3894 C C . VAL B 1 236 ? -15.487 18.146 -54.668 1.00 80.69 216 VAL B C 1
ATOM 3895 O O . VAL B 1 236 ? -14.532 18.023 -53.889 1.00 79.34 216 VAL B O 1
ATOM 3899 N N . ILE B 1 237 ? -16.715 18.491 -54.280 1.00 82.00 217 ILE B N 1
ATOM 3900 C CA . ILE B 1 237 ? -17.075 18.711 -52.884 1.00 82.44 217 ILE B CA 1
ATOM 3901 C C . ILE B 1 237 ? -18.432 18.062 -52.635 1.00 84.27 217 ILE B C 1
ATOM 3902 O O . ILE B 1 237 ? -19.467 18.591 -53.058 1.00 84.46 217 ILE B O 1
ATOM 3907 N N . ASP B 1 238 ? -18.431 16.910 -51.955 1.00 83.17 218 ASP B N 1
ATOM 3908 C CA . ASP B 1 238 ? -19.650 16.166 -51.608 1.00 85.86 218 ASP B CA 1
ATOM 3909 C C . ASP B 1 238 ? -20.369 15.657 -52.855 1.00 86.37 218 ASP B C 1
ATOM 3910 O O . ASP B 1 238 ? -21.554 15.925 -53.064 1.00 87.25 218 ASP B O 1
ATOM 3915 N N . ASP B 1 239 ? -19.634 14.916 -53.686 1.00 85.46 219 ASP B N 1
ATOM 3916 C CA . ASP B 1 239 ? -20.190 14.242 -54.859 1.00 88.11 219 ASP B CA 1
ATOM 3917 C C . ASP B 1 239 ? -20.742 15.227 -55.887 1.00 87.85 219 ASP B C 1
ATOM 3918 O O . ASP B 1 239 ? -21.624 14.880 -56.679 1.00 88.27 219 ASP B O 1
ATOM 3923 N N . GLN B 1 240 ? -20.228 16.451 -55.894 1.00 87.27 220 GLN B N 1
ATOM 3924 C CA . GLN B 1 240 ? -20.612 17.465 -56.864 1.00 87.14 220 GLN B CA 1
ATOM 3925 C C . GLN B 1 240 ? -19.357 18.153 -57.381 1.00 85.93 220 GLN B C 1
ATOM 3926 O O . GLN B 1 240 ? -18.462 18.495 -56.599 1.00 83.80 220 GLN B O 1
ATOM 3932 N N . VAL B 1 241 ? -19.294 18.348 -58.695 1.00 88.73 221 VAL B N 1
ATOM 3933 C CA . VAL B 1 241 ? -18.188 19.078 -59.302 1.00 86.96 221 VAL B CA 1
ATOM 3934 C C . VAL B 1 241 ? -18.460 20.570 -59.171 1.00 85.67 221 VAL B C 1
ATOM 3935 O O . VAL B 1 241 ? -19.456 21.083 -59.691 1.00 86.03 221 VAL B O 1
ATOM 3939 N N . ILE B 1 242 ? -17.565 21.268 -58.473 1.00 85.60 222 ILE B N 1
ATOM 3940 C CA . ILE B 1 242 ? -17.719 22.694 -58.206 1.00 86.33 222 ILE B CA 1
ATOM 3941 C C . ILE B 1 242 ? -17.314 23.520 -59.422 1.00 90.10 222 ILE B C 1
ATOM 3942 O O . ILE B 1 242 ? -18.020 24.452 -59.818 1.00 92.93 222 ILE B O 1
ATOM 3947 N N . CYS B 1 243 ? -16.176 23.191 -60.030 1.00 85.81 223 CYS B N 1
ATOM 3948 C CA . CYS B 1 243 ? -15.692 23.876 -61.225 1.00 87.72 223 CYS B CA 1
ATOM 3949 C C . CYS B 1 243 ? -14.601 23.026 -61.863 1.00 87.00 223 CYS B C 1
ATOM 3950 O O . CYS B 1 243 ? -14.168 22.014 -61.307 1.00 87.74 223 CYS B O 1
ATOM 3953 N N . ALA B 1 244 ? -14.170 23.451 -63.047 1.00 84.43 224 ALA B N 1
ATOM 3954 C CA . ALA B 1 244 ? -13.027 22.867 -63.737 1.00 83.80 224 ALA B CA 1
ATOM 3955 C C . ALA B 1 244 ? -12.212 24.005 -64.327 1.00 82.75 224 ALA B C 1
ATOM 3956 O O . ALA B 1 244 ? -12.775 24.920 -64.931 1.00 83.34 224 ALA B O 1
ATOM 3958 N N . LEU B 1 245 ? -10.893 23.946 -64.154 1.00 82.28 225 LEU B N 1
ATOM 3959 C CA . LEU B 1 245 ? -10.001 25.031 -64.541 1.00 84.57 225 LEU B CA 1
ATOM 3960 C C . LEU B 1 245 ? -8.889 24.496 -65.429 1.00 86.08 225 LEU B C 1
ATOM 3961 O O . LEU B 1 245 ? -8.237 23.508 -65.079 1.00 85.19 225 LEU B O 1
ATOM 3966 N N . ARG B 1 246 ? -8.677 25.141 -66.571 1.00 85.51 226 ARG B N 1
ATOM 3967 C CA . ARG B 1 246 ? -7.579 24.822 -67.464 1.00 88.79 226 ARG B CA 1
ATOM 3968 C C . ARG B 1 246 ? -6.380 25.701 -67.146 1.00 90.94 226 ARG B C 1
ATOM 3969 O O . ARG B 1 246 ? -6.526 26.902 -66.884 1.00 91.54 226 ARG B O 1
ATOM 3977 N N . ILE B 1 247 ? -5.197 25.084 -67.182 1.00 92.29 227 ILE B N 1
ATOM 3978 C CA . ILE B 1 247 ? -3.925 25.724 -66.888 1.00 92.76 227 ILE B CA 1
ATOM 3979 C C . ILE B 1 247 ? -3.040 25.589 -68.119 1.00 97.00 227 ILE B C 1
ATOM 3980 O O . ILE B 1 247 ? -3.056 24.553 -68.793 1.00 97.93 227 ILE B O 1
ATOM 3985 N N . VAL B 1 248 ? -2.284 26.640 -68.424 1.00 98.57 228 VAL B N 1
ATOM 3986 C CA . VAL B 1 248 ? -1.377 26.623 -69.567 1.00 100.68 228 VAL B CA 1
ATOM 3987 C C . VAL B 1 248 ? -0.221 27.593 -69.341 1.00 101.69 228 VAL B C 1
ATOM 3988 O O . VAL B 1 248 ? 0.841 27.203 -68.852 1.00 100.99 228 VAL B O 1
ATOM 3992 N N . ALA B 1 257 ? 6.619 32.688 -63.779 1.00 89.26 237 ALA B N 1
ATOM 3993 C CA . ALA B 1 257 ? 5.501 32.801 -62.851 1.00 86.87 237 ALA B CA 1
ATOM 3994 C C . ALA B 1 257 ? 4.268 33.349 -63.552 1.00 93.62 237 ALA B C 1
ATOM 3995 O O . ALA B 1 257 ? 3.515 34.122 -62.971 1.00 92.39 237 ALA B O 1
ATOM 3997 N N . GLU B 1 258 ? 4.066 32.950 -64.806 1.00 100.98 238 GLU B N 1
ATOM 3998 C CA . GLU B 1 258 ? 2.976 33.486 -65.625 1.00 101.82 238 GLU B CA 1
ATOM 3999 C C . GLU B 1 258 ? 2.244 32.314 -66.271 1.00 99.25 238 GLU B C 1
ATOM 4000 O O . GLU B 1 258 ? 2.549 31.913 -67.396 1.00 100.27 238 GLU B O 1
ATOM 4002 N N . GLU B 1 259 ? 1.272 31.766 -65.545 1.00 102.91 239 GLU B N 1
ATOM 4003 C CA . GLU B 1 259 ? 0.416 30.696 -66.038 1.00 101.17 239 GLU B CA 1
ATOM 4004 C C . GLU B 1 259 ? -1.010 31.219 -66.167 1.00 102.05 239 GLU B C 1
ATOM 4005 O O . GLU B 1 259 ? -1.457 32.033 -65.354 1.00 101.84 239 GLU B O 1
ATOM 4007 N N . ARG B 1 260 ? -1.710 30.751 -67.198 1.00 104.87 240 ARG B N 1
ATOM 4008 C CA . ARG B 1 260 ? -3.066 31.195 -67.494 1.00 102.21 240 ARG B CA 1
ATOM 4009 C C . ARG B 1 260 ? -4.051 30.120 -67.052 1.00 97.45 240 ARG B C 1
ATOM 4010 O O . ARG B 1 260 ? -3.984 28.979 -67.524 1.00 97.62 240 ARG B O 1
ATOM 4012 N N . ILE B 1 261 ? -4.965 30.489 -66.160 1.00 99.09 241 ILE B N 1
ATOM 4013 C CA . ILE B 1 261 ? -5.944 29.570 -65.597 1.00 95.12 241 ILE B CA 1
ATOM 4014 C C . ILE B 1 261 ? -7.332 30.145 -65.851 1.00 94.27 241 ILE B C 1
ATOM 4015 O O . ILE B 1 261 ? -7.623 31.279 -65.452 1.00 95.15 241 ILE B O 1
ATOM 4020 N N . GLU B 1 262 ? -8.189 29.357 -66.502 1.00 90.93 242 GLU B N 1
ATOM 4021 C CA . GLU B 1 262 ? -9.541 29.813 -66.803 1.00 92.42 242 GLU B CA 1
ATOM 4022 C C . GLU B 1 262 ? -10.514 28.646 -66.718 1.00 92.44 242 GLU B C 1
ATOM 4023 O O . GLU B 1 262 ? -10.151 27.498 -66.969 1.00 91.75 242 GLU B O 1
ATOM 4029 N N . ALA B 1 263 ? -11.763 28.953 -66.378 1.00 93.29 243 ALA B N 1
ATOM 4030 C CA . ALA B 1 263 ? -12.758 27.913 -66.168 1.00 88.77 243 ALA B CA 1
ATOM 4031 C C . ALA B 1 263 ? -13.133 27.228 -67.481 1.00 90.31 243 ALA B C 1
ATOM 4032 O O . ALA B 1 263 ? -13.098 27.828 -68.559 1.00 93.12 243 ALA B O 1
ATOM 4034 N N . ILE B 1 264 ? -13.496 25.950 -67.371 1.00 91.06 244 ILE B N 1
ATOM 4035 C CA . ILE B 1 264 ? -13.917 25.127 -68.502 1.00 90.64 244 ILE B CA 1
ATOM 4036 C C . ILE B 1 264 ? -15.273 24.522 -68.169 1.00 90.97 244 ILE B C 1
ATOM 4037 O O . ILE B 1 264 ? -15.605 24.303 -66.999 1.00 89.67 244 ILE B O 1
ATOM 4042 N N . GLU B 1 265 ? -16.068 24.270 -69.209 1.00 88.93 245 GLU B N 1
ATOM 4043 C CA . GLU B 1 265 ? -17.248 23.420 -69.117 1.00 88.02 245 GLU B CA 1
ATOM 4044 C C . GLU B 1 265 ? -16.846 22.018 -69.567 1.00 87.76 245 GLU B C 1
ATOM 4045 O O . GLU B 1 265 ? -16.420 21.830 -70.712 1.00 89.72 245 GLU B O 1
ATOM 4047 N N . ILE B 1 266 ? -16.970 21.045 -68.669 1.00 88.75 246 ILE B N 1
ATOM 4048 C CA . ILE B 1 266 ? -16.641 19.660 -68.976 1.00 89.87 246 ILE B CA 1
ATOM 4049 C C . ILE B 1 266 ? -17.928 18.849 -69.032 1.00 91.33 246 ILE B C 1
ATOM 4050 O O . ILE B 1 266 ? -18.970 19.240 -68.497 1.00 93.10 246 ILE B O 1
ATOM 4055 N N . SER B 1 267 ? -17.843 17.698 -69.695 1.00 91.23 247 SER B N 1
ATOM 4056 C CA . SER B 1 267 ? -19.020 16.876 -69.940 1.00 92.63 247 SER B CA 1
ATOM 4057 C C . SER B 1 267 ? -19.600 16.350 -68.634 1.00 92.60 247 SER B C 1
ATOM 4058 O O . SER B 1 267 ? -18.911 16.252 -67.615 1.00 90.69 247 SER B O 1
ATOM 4061 N N . ASP B 1 268 ? -20.895 16.020 -68.670 1.00 94.19 248 ASP B N 1
ATOM 4062 C CA . ASP B 1 268 ? -21.511 15.310 -67.552 1.00 95.98 248 ASP B CA 1
ATOM 4063 C C . ASP B 1 268 ? -20.891 13.933 -67.376 1.00 94.98 248 ASP B C 1
ATOM 4064 O O . ASP B 1 268 ? -20.804 13.429 -66.251 1.00 93.62 248 ASP B O 1
ATOM 4069 N N . GLU B 1 269 ? -20.464 13.313 -68.479 1.00 98.79 249 GLU B N 1
ATOM 4070 C CA . GLU B 1 269 ? -19.720 12.059 -68.413 1.00 96.42 249 GLU B CA 1
ATOM 4071 C C . GLU B 1 269 ? -18.457 12.218 -67.573 1.00 92.16 249 GLU B C 1
ATOM 4072 O O . GLU B 1 269 ? -18.211 11.438 -66.641 1.00 89.32 249 GLU B O 1
ATOM 4078 N N . VAL B 1 270 ? -17.656 13.244 -67.871 1.00 96.39 250 VAL B N 1
ATOM 4079 C CA . VAL B 1 270 ? -16.405 13.462 -67.145 1.00 90.79 250 VAL B CA 1
ATOM 4080 C C . VAL B 1 270 ? -16.680 13.927 -65.719 1.00 88.55 250 VAL B C 1
ATOM 4081 O O . VAL B 1 270 ? -15.952 13.571 -64.781 1.00 84.43 250 VAL B O 1
ATOM 4085 N N . LYS B 1 271 ? -17.731 14.726 -65.527 1.00 89.14 251 LYS B N 1
ATOM 4086 C CA . LYS B 1 271 ? -18.116 15.136 -64.178 1.00 89.64 251 LYS B CA 1
ATOM 4087 C C . LYS B 1 271 ? -18.476 13.929 -63.310 1.00 91.31 251 LYS B C 1
ATOM 4088 O O . LYS B 1 271 ? -18.063 13.836 -62.143 1.00 89.58 251 LYS B O 1
ATOM 4094 N N . ASP B 1 272 ? -19.171 12.965 -63.879 1.00 88.65 252 ASP B N 1
ATOM 4095 C CA . ASP B 1 272 ? -19.525 11.777 -63.126 1.00 90.85 252 ASP B CA 1
ATOM 4096 C C . ASP B 1 272 ? -18.308 10.945 -62.867 1.00 87.15 252 ASP B C 1
ATOM 4097 O O . ASP B 1 272 ? -18.173 10.384 -61.782 1.00 85.26 252 ASP B O 1
ATOM 4102 N N . GLN B 1 273 ? -17.446 10.825 -63.873 1.00 92.55 253 GLN B N 1
ATOM 4103 C CA . GLN B 1 273 ? -16.195 10.101 -63.664 1.00 87.59 253 GLN B CA 1
ATOM 4104 C C . GLN B 1 273 ? -15.403 10.693 -62.506 1.00 83.92 253 GLN B C 1
ATOM 4105 O O . GLN B 1 273 ? -14.837 9.960 -61.691 1.00 81.84 253 GLN B O 1
ATOM 4111 N N . CYS B 1 274 ? -15.354 12.022 -62.410 1.00 86.85 254 CYS B N 1
ATOM 4112 C CA . CYS B 1 274 ? -14.589 12.661 -61.339 1.00 83.35 254 CYS B CA 1
ATOM 4113 C C . CYS B 1 274 ? -15.221 12.398 -59.974 1.00 80.88 254 CYS B C 1
ATOM 4114 O O . CYS B 1 274 ? -14.518 12.069 -59.004 1.00 78.71 254 CYS B O 1
ATOM 4117 N N . VAL B 1 275 ? -16.546 12.554 -59.875 1.00 82.25 255 VAL B N 1
ATOM 4118 C CA . VAL B 1 275 ? -17.238 12.224 -58.630 1.00 80.56 255 VAL B CA 1
ATOM 4119 C C . VAL B 1 275 ? -16.980 10.773 -58.238 1.00 80.64 255 VAL B C 1
ATOM 4120 O O . VAL B 1 275 ? -16.789 10.453 -57.057 1.00 78.00 255 VAL B O 1
ATOM 4124 N N . ARG B 1 276 ? -16.933 9.877 -59.227 1.00 79.17 256 ARG B N 1
ATOM 4125 C CA . ARG B 1 276 ? -16.717 8.462 -58.945 1.00 78.04 256 ARG B CA 1
ATOM 4126 C C . ARG B 1 276 ? -15.295 8.200 -58.470 1.00 77.07 256 ARG B C 1
ATOM 4127 O O . ARG B 1 276 ? -15.083 7.406 -57.546 1.00 77.38 256 ARG B O 1
ATOM 4135 N N . ALA B 1 277 ? -14.309 8.838 -59.101 1.00 79.55 257 ALA B N 1
ATOM 4136 C CA . ALA B 1 277 ? -12.925 8.694 -58.656 1.00 75.30 257 ALA B CA 1
ATOM 4137 C C . ALA B 1 277 ? -12.768 9.156 -57.215 1.00 72.26 257 ALA B C 1
ATOM 4138 O O . ALA B 1 277 ? -12.118 8.487 -56.401 1.00 71.52 257 ALA B O 1
ATOM 4140 N N . ALA B 1 278 ? -13.369 10.302 -56.880 1.00 72.13 258 ALA B N 1
ATOM 4141 C CA . ALA B 1 278 ? -13.288 10.797 -55.507 1.00 72.81 258 ALA B CA 1
ATOM 4142 C C . ALA B 1 278 ? -14.001 9.865 -54.532 1.00 74.55 258 ALA B C 1
ATOM 4143 O O . ALA B 1 278 ? -13.532 9.656 -53.405 1.00 73.50 258 ALA B O 1
ATOM 4145 N N . LYS B 1 279 ? -15.135 9.294 -54.943 1.00 73.48 259 LYS B N 1
ATOM 4146 C CA . LYS B 1 279 ? -15.827 8.335 -54.089 1.00 74.83 259 LYS B CA 1
ATOM 4147 C C . LYS B 1 279 ? -15.010 7.063 -53.906 1.00 73.31 259 LYS B C 1
ATOM 4148 O O . LYS B 1 279 ? -15.082 6.422 -52.852 1.00 71.64 259 LYS B O 1
ATOM 4154 N N . LEU B 1 280 ? -14.219 6.693 -54.914 1.00 70.79 260 LEU B N 1
ATOM 4155 C CA . LEU B 1 280 ? -13.469 5.447 -54.861 1.00 69.55 260 LEU B CA 1
ATOM 4156 C C . LEU B 1 280 ? -12.214 5.585 -54.012 1.00 68.87 260 LEU B C 1
ATOM 4157 O O . LEU B 1 280 ? -11.868 4.669 -53.256 1.00 69.84 260 LEU B O 1
ATOM 4162 N N . VAL B 1 281 ? -11.505 6.710 -54.130 1.00 69.81 261 VAL B N 1
ATOM 4163 C CA . VAL B 1 281 ? -10.329 6.924 -53.290 1.00 67.68 261 VAL B CA 1
ATOM 4164 C C . VAL B 1 281 ? -10.721 7.284 -51.861 1.00 66.10 261 VAL B C 1
ATOM 4165 O O . VAL B 1 281 ? -9.924 7.090 -50.934 1.00 63.82 261 VAL B O 1
ATOM 4169 N N . GLY B 1 282 ? -11.936 7.788 -51.654 1.00 67.82 262 GLY B N 1
ATOM 4170 C CA . GLY B 1 282 ? -12.415 8.077 -50.319 1.00 66.46 262 GLY B CA 1
ATOM 4171 C C . GLY B 1 282 ? -12.139 9.493 -49.858 1.00 68.37 262 GLY B C 1
ATOM 4172 O O . GLY B 1 282 ? -11.621 9.707 -48.757 1.00 68.47 262 GLY B O 1
ATOM 4173 N N . LEU B 1 283 ? -12.501 10.471 -50.685 1.00 71.17 263 LEU B N 1
ATOM 4174 C CA . LEU B 1 283 ? -12.267 11.878 -50.389 1.00 69.89 263 LEU B CA 1
ATOM 4175 C C . LEU B 1 283 ? -13.578 12.640 -50.482 1.00 71.91 263 LEU B C 1
ATOM 4176 O O . LEU B 1 283 ? -14.279 12.553 -51.496 1.00 73.49 263 LEU B O 1
ATOM 4181 N N . ARG B 1 284 ? -13.916 13.379 -49.421 1.00 70.81 264 ARG B N 1
ATOM 4182 C CA . ARG B 1 284 ? -15.096 14.237 -49.436 1.00 72.02 264 ARG B CA 1
ATOM 4183 C C . ARG B 1 284 ? -14.875 15.509 -50.244 1.00 73.64 264 ARG B C 1
ATOM 4184 O O . ARG B 1 284 ? -15.844 16.124 -50.691 1.00 73.65 264 ARG B O 1
ATOM 4192 N N . TYR B 1 285 ? -13.616 15.907 -50.430 1.00 76.74 265 TYR B N 1
ATOM 4193 C CA . TYR B 1 285 ? -13.279 17.113 -51.176 1.00 75.93 265 TYR B CA 1
ATOM 4194 C C . TYR B 1 285 ? -11.919 16.897 -51.818 1.00 74.49 265 TYR B C 1
ATOM 4195 O O . TYR B 1 285 ? -10.965 16.522 -51.131 1.00 73.56 265 TYR B O 1
ATOM 4204 N N . THR B 1 286 ? -11.828 17.113 -53.127 1.00 73.24 266 THR B N 1
ATOM 4205 C CA . THR B 1 286 ? -10.553 16.897 -53.801 1.00 74.05 266 THR B CA 1
ATOM 4206 C C . THR B 1 286 ? -10.389 17.835 -54.983 1.00 74.85 266 THR B C 1
ATOM 4207 O O . THR B 1 286 ? -11.365 18.295 -55.583 1.00 77.01 266 THR B O 1
ATOM 4211 N N . GLY B 1 287 ? -9.128 18.117 -55.295 1.00 75.24 267 GLY B N 1
ATOM 4212 C CA . GLY B 1 287 ? -8.735 18.717 -56.548 1.00 75.66 267 GLY B CA 1
ATOM 4213 C C . GLY B 1 287 ? -8.033 17.687 -57.409 1.00 74.72 267 GLY B C 1
ATOM 4214 O O . GLY B 1 287 ? -6.879 17.329 -57.146 1.00 73.98 267 GLY B O 1
ATOM 4215 N N . MET B 1 288 ? -8.709 17.280 -58.457 1.00 72.66 268 MET B N 1
ATOM 4216 C CA . MET B 1 288 ? -8.183 16.266 -59.315 1.00 74.88 268 MET B CA 1
ATOM 4217 C C . MET B 1 288 ? -7.405 16.837 -60.452 1.00 76.54 268 MET B C 1
ATOM 4218 O O . MET B 1 288 ? -7.919 17.727 -61.121 1.00 77.98 268 MET B O 1
ATOM 4223 N N . ASP B 1 289 ? -6.142 16.449 -60.585 1.00 74.91 269 ASP B N 1
ATOM 4224 C CA . ASP B 1 289 ? -5.368 16.795 -61.767 1.00 74.83 269 ASP B CA 1
ATOM 4225 C C . ASP B 1 289 ? -5.663 15.752 -62.835 1.00 76.79 269 ASP B C 1
ATOM 4226 O O . ASP B 1 289 ? -5.401 14.559 -62.630 1.00 76.50 269 ASP B O 1
ATOM 4231 N N . ILE B 1 290 ? -6.245 16.200 -63.952 1.00 76.42 270 ILE B N 1
ATOM 4232 C CA . ILE B 1 290 ? -6.496 15.369 -65.122 1.00 75.83 270 ILE B CA 1
ATOM 4233 C C . ILE B 1 290 ? -5.844 16.038 -66.320 1.00 77.31 270 ILE B C 1
ATOM 4234 O O . ILE B 1 290 ? -5.644 17.257 -66.343 1.00 77.06 270 ILE B O 1
ATOM 4239 N N . LYS B 1 291 ? -5.478 15.237 -67.313 1.00 74.32 271 LYS B N 1
ATOM 4240 C CA . LYS B 1 291 ? -4.868 15.766 -68.523 1.00 75.18 271 LYS B CA 1
ATOM 4241 C C . LYS B 1 291 ? -5.422 15.100 -69.747 1.00 76.25 271 LYS B C 1
ATOM 4242 O O . LYS B 1 291 ? -5.465 13.866 -69.832 1.00 74.37 271 LYS B O 1
ATOM 4248 N N . ALA B 1 292 ? -5.840 15.916 -70.698 1.00 74.55 272 ALA B N 1
ATOM 4249 C CA . ALA B 1 292 ? -6.351 15.396 -71.958 1.00 77.89 272 ALA B CA 1
ATOM 4250 C C . ALA B 1 292 ? -5.209 14.871 -72.821 1.00 84.09 272 ALA B C 1
ATOM 4251 O O . ALA B 1 292 ? -4.051 15.274 -72.677 1.00 85.00 272 ALA B O 1
ATOM 4253 N N . GLY B 1 293 ? -5.548 13.943 -73.714 1.00 81.72 273 GLY B N 1
ATOM 4254 C CA . GLY B 1 293 ? -4.633 13.468 -74.722 1.00 81.20 273 GLY B CA 1
ATOM 4255 C C . GLY B 1 293 ? -4.857 14.176 -76.047 1.00 83.30 273 GLY B C 1
ATOM 4256 O O . GLY B 1 293 ? -5.686 15.075 -76.177 1.00 83.14 273 GLY B O 1
ATOM 4257 N N . ALA B 1 294 ? -4.085 13.746 -77.046 1.00 84.61 274 ALA B N 1
ATOM 4258 C CA . ALA B 1 294 ? -4.232 14.307 -78.385 1.00 84.01 274 ALA B CA 1
ATOM 4259 C C . ALA B 1 294 ? -5.628 14.071 -78.944 1.00 82.31 274 ALA B C 1
ATOM 4260 O O . ALA B 1 294 ? -6.136 14.895 -79.714 1.00 83.19 274 ALA B O 1
ATOM 4262 N N . ASP B 1 295 ? -6.270 12.970 -78.555 1.00 83.13 275 ASP B N 1
ATOM 4263 C CA . ASP B 1 295 ? -7.601 12.631 -79.041 1.00 85.40 275 ASP B CA 1
ATOM 4264 C C . ASP B 1 295 ? -8.719 13.359 -78.304 1.00 84.33 275 ASP B C 1
ATOM 4265 O O . ASP B 1 295 ? -9.895 13.104 -78.593 1.00 84.61 275 ASP B O 1
ATOM 4270 N N . GLY B 1 296 ? -8.397 14.248 -77.370 1.00 84.04 276 GLY B N 1
ATOM 4271 C CA . GLY B 1 296 ? -9.419 15.005 -76.674 1.00 82.33 276 GLY B CA 1
ATOM 4272 C C . GLY B 1 296 ? -10.129 14.277 -75.559 1.00 78.67 276 GLY B C 1
ATOM 4273 O O . GLY B 1 296 ? -11.229 14.687 -75.175 1.00 76.68 276 GLY B O 1
ATOM 4274 N N . ASN B 1 297 ? -9.547 13.210 -75.023 1.00 80.52 277 ASN B N 1
ATOM 4275 C CA . ASN B 1 297 ? -10.115 12.478 -73.899 1.00 79.71 277 ASN B CA 1
ATOM 4276 C C . ASN B 1 297 ? -9.253 12.719 -72.666 1.00 76.71 277 ASN B C 1
ATOM 4277 O O . ASN B 1 297 ? -8.038 12.505 -72.702 1.00 77.46 277 ASN B O 1
ATOM 4282 N N . TYR B 1 298 ? -9.881 13.167 -71.581 1.00 74.42 278 TYR B N 1
ATOM 4283 C CA . TYR B 1 298 ? -9.147 13.395 -70.344 1.00 75.14 278 TYR B CA 1
ATOM 4284 C C . TYR B 1 298 ? -8.763 12.069 -69.691 1.00 73.45 278 TYR B C 1
ATOM 4285 O O . TYR B 1 298 ? -9.556 11.126 -69.654 1.00 75.09 278 TYR B O 1
ATOM 4294 N N . ARG B 1 299 ? -7.539 12.007 -69.176 1.00 74.88 279 ARG B N 1
ATOM 4295 C CA . ARG B 1 299 ? -7.114 10.936 -68.289 1.00 72.65 279 ARG B CA 1
ATOM 4296 C C . ARG B 1 299 ? -6.903 11.507 -66.894 1.00 71.53 279 ARG B C 1
ATOM 4297 O O . ARG B 1 299 ? -6.406 12.629 -66.740 1.00 71.85 279 ARG B O 1
ATOM 4305 N N . VAL B 1 300 ? -7.272 10.724 -65.884 1.00 73.70 280 VAL B N 1
ATOM 4306 C CA . VAL B 1 300 ? -7.044 11.105 -64.499 1.00 69.72 280 VAL B CA 1
ATOM 4307 C C . VAL B 1 300 ? -5.565 10.929 -64.184 1.00 68.26 280 VAL B C 1
ATOM 4308 O O . VAL B 1 300 ? -4.993 9.859 -64.412 1.00 69.55 280 VAL B O 1
ATOM 4312 N N . LEU B 1 301 ? -4.936 11.986 -63.670 1.00 69.75 281 LEU B N 1
ATOM 4313 C CA . LEU B 1 301 ? -3.545 11.928 -63.232 1.00 69.57 281 LEU B CA 1
ATOM 4314 C C . LEU B 1 301 ? -3.447 11.650 -61.736 1.00 68.71 281 LEU B C 1
ATOM 4315 O O . LEU B 1 301 ? -2.877 10.639 -61.321 1.00 69.27 281 LEU B O 1
ATOM 4320 N N . GLU B 1 302 ? -3.993 12.541 -60.914 1.00 67.81 282 GLU B N 1
ATOM 4321 C CA . GLU B 1 302 ? -3.961 12.306 -59.477 1.00 68.42 282 GLU B CA 1
ATOM 4322 C C . GLU B 1 302 ? -5.164 12.949 -58.804 1.00 67.14 282 GLU B C 1
ATOM 4323 O O . GLU B 1 302 ? -5.763 13.891 -59.324 1.00 69.94 282 GLU B O 1
ATOM 4329 N N . LEU B 1 303 ? -5.513 12.407 -57.645 1.00 70.20 283 LEU B N 1
ATOM 4330 C CA . LEU B 1 303 ? -6.389 13.065 -56.689 1.00 70.23 283 LEU B CA 1
ATOM 4331 C C . LEU B 1 303 ? -5.542 13.511 -55.508 1.00 72.23 283 LEU B C 1
ATOM 4332 O O . LEU B 1 303 ? -4.637 12.785 -55.079 1.00 72.54 283 LEU B O 1
ATOM 4337 N N . ASN B 1 304 ? -5.827 14.706 -54.996 1.00 71.95 284 ASN B N 1
ATOM 4338 C CA . ASN B 1 304 ? -5.061 15.298 -53.905 1.00 72.08 284 ASN B CA 1
ATOM 4339 C C . ASN B 1 304 ? -5.877 15.262 -52.622 1.00 72.38 284 ASN B C 1
ATOM 4340 O O . ASN B 1 304 ? -7.041 15.674 -52.607 1.00 73.06 284 ASN B O 1
ATOM 4345 N N . ALA B 1 305 ? -5.258 14.765 -51.550 1.00 73.80 285 ALA B N 1
ATOM 4346 C CA . ALA B 1 305 ? -5.953 14.597 -50.279 1.00 74.45 285 ALA B CA 1
ATOM 4347 C C . ALA B 1 305 ? -6.108 15.901 -49.509 1.00 74.90 285 ALA B C 1
ATOM 4348 O O . ALA B 1 305 ? -6.935 15.965 -48.596 1.00 74.27 285 ALA B O 1
ATOM 4350 N N . SER B 1 306 ? -5.347 16.937 -49.848 1.00 76.34 286 SER B N 1
ATOM 4351 C CA . SER B 1 306 ? -5.532 18.263 -49.272 1.00 76.76 286 SER B CA 1
ATOM 4352 C C . SER B 1 306 ? -5.076 19.273 -50.329 1.00 78.65 286 SER B C 1
ATOM 4353 O O . SER B 1 306 ? -4.037 19.927 -50.225 1.00 77.91 286 SER B O 1
ATOM 4356 N N . ALA B 1 307 ? -5.879 19.392 -51.382 1.00 78.64 287 ALA B N 1
ATOM 4357 C CA . ALA B 1 307 ? -5.537 20.264 -52.494 1.00 79.27 287 ALA B CA 1
ATOM 4358 C C . ALA B 1 307 ? -5.699 21.728 -52.103 1.00 78.28 287 ALA B C 1
ATOM 4359 O O . ALA B 1 307 ? -6.663 22.110 -51.439 1.00 77.47 287 ALA B O 1
ATOM 4361 N N . MET B 1 308 ? -4.782 22.537 -52.604 1.00 80.64 288 MET B N 1
ATOM 4362 C CA . MET B 1 308 ? -4.830 23.954 -52.369 1.00 83.03 288 MET B CA 1
ATOM 4363 C C . MET B 1 308 ? -5.723 24.580 -53.415 1.00 84.33 288 MET B C 1
ATOM 4364 O O . MET B 1 308 ? -5.867 24.026 -54.514 1.00 86.32 288 MET B O 1
ATOM 4369 N N . PHE B 1 309 ? -6.290 25.739 -53.110 1.00 85.62 289 PHE B N 1
ATOM 4370 C CA . PHE B 1 309 ? -7.241 26.373 -54.007 1.00 85.67 289 PHE B CA 1
ATOM 4371 C C . PHE B 1 309 ? -7.078 27.881 -54.115 1.00 85.13 289 PHE B C 1
ATOM 4372 O O . PHE B 1 309 ? -7.788 28.501 -54.909 1.00 85.06 289 PHE B O 1
ATOM 4380 N N . ARG B 1 310 ? -6.174 28.488 -53.337 1.00 84.84 290 ARG B N 1
ATOM 4381 C CA . ARG B 1 310 ? -6.019 29.939 -53.355 1.00 85.88 290 ARG B CA 1
ATOM 4382 C C . ARG B 1 310 ? -5.539 30.425 -54.717 1.00 87.63 290 ARG B C 1
ATOM 4383 O O . ARG B 1 310 ? -6.204 31.243 -55.365 1.00 88.29 290 ARG B O 1
ATOM 4385 N N . GLY B 1 311 ? -4.387 29.927 -55.169 1.00 83.69 291 GLY B N 1
ATOM 4386 C CA . GLY B 1 311 ? -3.815 30.346 -56.436 1.00 88.64 291 GLY B CA 1
ATOM 4387 C C . GLY B 1 311 ? -4.663 30.012 -57.651 1.00 89.93 291 GLY B C 1
ATOM 4388 O O . GLY B 1 311 ? -4.382 30.526 -58.739 1.00 91.27 291 GLY B O 1
ATOM 4389 N N . PHE B 1 312 ? -5.675 29.185 -57.498 1.00 89.42 292 PHE B N 1
ATOM 4390 C CA . PHE B 1 312 ? -6.497 28.816 -58.627 1.00 89.17 292 PHE B CA 1
ATOM 4391 C C . PHE B 1 312 ? -7.692 29.716 -58.649 1.00 88.47 292 PHE B C 1
ATOM 4392 O O . PHE B 1 312 ? -8.005 30.304 -59.667 1.00 89.80 292 PHE B O 1
ATOM 4400 N N . GLU B 1 313 ? -8.351 29.851 -57.514 1.00 88.35 293 GLU B N 1
ATOM 4401 C CA . GLU B 1 313 ? -9.557 30.645 -57.439 1.00 89.04 293 GLU B CA 1
ATOM 4402 C C . GLU B 1 313 ? -9.294 32.065 -57.814 1.00 89.74 293 GLU B C 1
ATOM 4403 O O . GLU B 1 313 ? -10.134 32.720 -58.407 1.00 90.72 293 GLU B O 1
ATOM 4405 N N . GLY B 1 314 ? -8.128 32.560 -57.450 1.00 89.32 294 GLY B N 1
ATOM 4406 C CA . GLY B 1 314 ? -7.776 33.910 -57.786 1.00 89.84 294 GLY B CA 1
ATOM 4407 C C . GLY B 1 314 ? -7.555 34.083 -59.259 1.00 91.66 294 GLY B C 1
ATOM 4408 O O . GLY B 1 314 ? -8.224 34.885 -59.897 1.00 94.13 294 GLY B O 1
ATOM 4409 N N . ARG B 1 315 ? -6.628 33.330 -59.814 1.00 88.93 295 ARG B N 1
ATOM 4410 C CA . ARG B 1 315 ? -6.304 33.503 -61.213 1.00 92.11 295 ARG B CA 1
ATOM 4411 C C . ARG B 1 315 ? -7.414 33.137 -62.203 1.00 95.39 295 ARG B C 1
ATOM 4412 O O . ARG B 1 315 ? -7.301 33.445 -63.382 1.00 98.49 295 ARG B O 1
ATOM 4420 N N . ALA B 1 316 ? -8.483 32.511 -61.741 1.00 92.45 296 ALA B N 1
ATOM 4421 C CA . ALA B 1 316 ? -9.574 32.120 -62.616 1.00 92.64 296 ALA B CA 1
ATOM 4422 C C . ALA B 1 316 ? -10.893 32.781 -62.253 1.00 92.25 296 ALA B C 1
ATOM 4423 O O . ALA B 1 316 ? -11.883 32.578 -62.967 1.00 93.59 296 ALA B O 1
ATOM 4425 N N . ASN B 1 317 ? -10.935 33.551 -61.168 1.00 94.29 297 ASN B N 1
ATOM 4426 C CA . ASN B 1 317 ? -12.144 34.237 -60.714 1.00 93.46 297 ASN B CA 1
ATOM 4427 C C . ASN B 1 317 ? -13.285 33.241 -60.508 1.00 93.91 297 ASN B C 1
ATOM 4428 O O . ASN B 1 317 ? -14.390 33.398 -61.029 1.00 94.98 297 ASN B O 1
ATOM 4433 N N . VAL B 1 318 ? -12.987 32.194 -59.741 1.00 93.86 298 VAL B N 1
ATOM 4434 C CA . VAL B 1 318 ? -13.942 31.162 -59.366 1.00 93.00 298 VAL B CA 1
ATOM 4435 C C . VAL B 1 318 ? -13.953 31.093 -57.839 1.00 91.25 298 VAL B C 1
ATOM 4436 O O . VAL B 1 318 ? -13.134 31.715 -57.165 1.00 92.87 298 VAL B O 1
ATOM 4440 N N . ASP B 1 319 ? -14.909 30.345 -57.291 1.00 91.97 299 ASP B N 1
ATOM 4441 C CA . ASP B 1 319 ? -15.118 30.300 -55.846 1.00 88.86 299 ASP B CA 1
ATOM 4442 C C . ASP B 1 319 ? -14.993 28.856 -55.370 1.00 88.51 299 ASP B C 1
ATOM 4443 O O . ASP B 1 319 ? -15.920 28.056 -55.547 1.00 89.61 299 ASP B O 1
ATOM 4448 N N . ILE B 1 320 ? -13.855 28.526 -54.768 1.00 89.33 300 ILE B N 1
ATOM 4449 C CA . ILE B 1 320 ? -13.657 27.212 -54.161 1.00 86.25 300 ILE B CA 1
ATOM 4450 C C . ILE B 1 320 ? -13.974 27.238 -52.673 1.00 85.41 300 ILE B C 1
ATOM 4451 O O . ILE B 1 320 ? -14.692 26.370 -52.170 1.00 85.18 300 ILE B O 1
ATOM 4456 N N . CYS B 1 321 ? -13.434 28.231 -51.958 1.00 85.78 301 CYS B N 1
ATOM 4457 C CA . CYS B 1 321 ? -13.599 28.304 -50.510 1.00 86.20 301 CYS B CA 1
ATOM 4458 C C . CYS B 1 321 ? -15.068 28.334 -50.108 1.00 85.06 301 CYS B C 1
ATOM 4459 O O . CYS B 1 321 ? -15.448 27.777 -49.068 1.00 83.36 301 CYS B O 1
ATOM 4462 N N . GLY B 1 322 ? -15.906 28.964 -50.928 1.00 86.91 302 GLY B N 1
ATOM 4463 C CA . GLY B 1 322 ? -17.315 29.108 -50.651 1.00 86.59 302 GLY B CA 1
ATOM 4464 C C . GLY B 1 322 ? -18.061 27.795 -50.520 1.00 86.49 302 GLY B C 1
ATOM 4465 O O . GLY B 1 322 ? -18.577 27.466 -49.449 1.00 86.12 302 GLY B O 1
ATOM 4466 N N . PRO B 1 323 ? -18.148 27.033 -51.615 1.00 85.47 303 PRO B N 1
ATOM 4467 C CA . PRO B 1 323 ? -18.823 25.725 -51.536 1.00 84.80 303 PRO B CA 1
ATOM 4468 C C . PRO B 1 323 ? -18.246 24.801 -50.474 1.00 81.93 303 PRO B C 1
ATOM 4469 O O . PRO B 1 323 ? -18.986 23.993 -49.900 1.00 80.22 303 PRO B O 1
ATOM 4473 N N . LEU B 1 324 ? -16.948 24.908 -50.181 1.00 84.99 304 LEU B N 1
ATOM 4474 C CA . LEU B 1 324 ? -16.353 24.106 -49.117 1.00 81.68 304 LEU B CA 1
ATOM 4475 C C . LEU B 1 324 ? -16.921 24.500 -47.754 1.00 81.24 304 LEU B C 1
ATOM 4476 O O . LEU B 1 324 ? -17.375 23.643 -46.982 1.00 80.35 304 LEU B O 1
ATOM 4481 N N . CYS B 1 325 ? -16.887 25.800 -47.442 1.00 80.79 305 CYS B N 1
ATOM 4482 C CA . CYS B 1 325 ? -17.510 26.275 -46.208 1.00 82.83 305 CYS B CA 1
ATOM 4483 C C . CYS B 1 325 ? -18.981 25.890 -46.143 1.00 84.80 305 CYS B C 1
ATOM 4484 O O . CYS B 1 325 ? -19.511 25.614 -45.057 1.00 82.88 305 CYS B O 1
ATOM 4487 N N . ASP B 1 326 ? -19.647 25.838 -47.297 1.00 82.15 306 ASP B N 1
ATOM 4488 C CA . ASP B 1 326 ? -21.067 25.505 -47.314 1.00 84.25 306 ASP B CA 1
ATOM 4489 C C . ASP B 1 326 ? -21.296 24.035 -46.984 1.00 82.29 306 ASP B C 1
ATOM 4490 O O . ASP B 1 326 ? -22.221 23.704 -46.237 1.00 80.85 306 ASP B O 1
ATOM 4495 N N . ALA B 1 327 ? -20.464 23.143 -47.530 1.00 85.01 307 ALA B N 1
ATOM 4496 C CA . ALA B 1 327 ? -20.539 21.733 -47.147 1.00 81.79 307 ALA B CA 1
ATOM 4497 C C . ALA B 1 327 ? -20.275 21.563 -45.654 1.00 78.90 307 ALA B C 1
ATOM 4498 O O . ALA B 1 327 ? -20.964 20.790 -44.963 1.00 79.40 307 ALA B O 1
ATOM 4500 N N . LEU B 1 328 ? -19.285 22.294 -45.137 1.00 79.25 308 LEU B N 1
ATOM 4501 C CA . LEU B 1 328 ? -18.987 22.254 -43.708 1.00 79.14 308 LEU B CA 1
ATOM 4502 C C . LEU B 1 328 ? -20.217 22.615 -42.885 1.00 79.49 308 LEU B C 1
ATOM 4503 O O . LEU B 1 328 ? -20.660 21.842 -42.027 1.00 78.57 308 LEU B O 1
ATOM 4508 N N . ILE B 1 329 ? -20.788 23.796 -43.138 1.00 80.09 309 ILE B N 1
ATOM 4509 C CA . ILE B 1 329 ? -21.967 24.236 -42.398 1.00 82.08 309 ILE B CA 1
ATOM 4510 C C . ILE B 1 329 ? -23.145 23.293 -42.621 1.00 84.47 309 ILE B C 1
ATOM 4511 O O . ILE B 1 329 ? -23.981 23.102 -41.725 1.00 83.94 309 ILE B O 1
ATOM 4516 N N . ALA B 1 330 ? -23.228 22.681 -43.801 1.00 83.42 310 ALA B N 1
ATOM 4517 C CA . ALA B 1 330 ? -24.307 21.743 -44.078 1.00 84.20 310 ALA B CA 1
ATOM 4518 C C . ALA B 1 330 ? -24.265 20.568 -43.112 1.00 83.66 310 ALA B C 1
ATOM 4519 O O . ALA B 1 330 ? -25.304 20.119 -42.617 1.00 83.74 310 ALA B O 1
ATOM 4521 N N . GLN B 1 331 ? -23.063 20.060 -42.825 1.00 86.20 311 GLN B N 1
ATOM 4522 C CA . GLN B 1 331 ? -22.981 18.909 -41.924 1.00 83.56 311 GLN B CA 1
ATOM 4523 C C . GLN B 1 331 ? -23.470 19.224 -40.514 1.00 82.41 311 GLN B C 1
ATOM 4524 O O . GLN B 1 331 ? -23.783 18.295 -39.762 1.00 79.68 311 GLN B O 1
ATOM 4530 N N . THR B 1 332 ? -23.565 20.506 -40.146 1.00 85.91 312 THR B N 1
ATOM 4531 C CA . THR B 1 332 ? -24.147 20.888 -38.863 1.00 86.37 312 THR B CA 1
ATOM 4532 C C . THR B 1 332 ? -25.656 20.652 -38.820 1.00 86.20 312 THR B C 1
ATOM 4533 O O . THR B 1 332 ? -26.234 20.626 -37.726 1.00 84.15 312 THR B O 1
ATOM 4537 N N . LYS B 1 333 ? -26.301 20.452 -39.963 1.00 88.85 313 LYS B N 1
ATOM 4538 C CA . LYS B 1 333 ? -27.729 20.166 -40.003 1.00 88.76 313 LYS B CA 1
ATOM 4539 C C . LYS B 1 333 ? -27.997 18.722 -40.440 1.00 88.52 313 LYS B C 1
ATOM 4540 O O . LYS B 1 333 ? -27.645 17.763 -39.742 1.00 86.23 313 LYS B O 1
ATOM 4542 N N . ASN C 1 23 ? -58.942 44.540 -5.327 1.00 89.49 3 ASN C N 1
ATOM 4543 C CA . ASN C 1 23 ? -57.896 44.883 -6.272 1.00 86.54 3 ASN C CA 1
ATOM 4544 C C . ASN C 1 23 ? -56.739 45.622 -5.638 1.00 85.79 3 ASN C C 1
ATOM 4545 O O . ASN C 1 23 ? -56.882 46.760 -5.210 1.00 85.53 3 ASN C O 1
ATOM 4547 N N . LEU C 1 24 ? -55.588 44.974 -5.572 1.00 87.09 4 LEU C N 1
ATOM 4548 C CA . LEU C 1 24 ? -54.409 45.614 -5.032 1.00 87.23 4 LEU C CA 1
ATOM 4549 C C . LEU C 1 24 ? -53.386 45.632 -6.146 1.00 88.08 4 LEU C C 1
ATOM 4550 O O . LEU C 1 24 ? -53.552 44.940 -7.142 1.00 91.29 4 LEU C O 1
ATOM 4555 N N . ASP C 1 25 ? -52.335 46.430 -6.002 1.00 86.38 5 ASP C N 1
ATOM 4556 C CA . ASP C 1 25 ? -51.351 46.533 -7.063 1.00 83.83 5 ASP C CA 1
ATOM 4557 C C . ASP C 1 25 ? -50.563 45.274 -7.036 1.00 82.41 5 ASP C C 1
ATOM 4558 O O . ASP C 1 25 ? -49.838 45.002 -6.090 1.00 83.61 5 ASP C O 1
ATOM 4563 N N . THR C 1 26 ? -50.729 44.481 -8.071 1.00 83.01 6 THR C N 1
ATOM 4564 C CA . THR C 1 26 ? -50.044 43.224 -8.121 1.00 78.44 6 THR C CA 1
ATOM 4565 C C . THR C 1 26 ? -49.006 43.271 -9.208 1.00 73.15 6 THR C C 1
ATOM 4566 O O . THR C 1 26 ? -48.449 42.262 -9.552 1.00 73.31 6 THR C O 1
ATOM 4570 N N . SER C 1 27 ? -48.741 44.451 -9.740 1.00 72.29 7 SER C N 1
ATOM 4571 C CA . SER C 1 27 ? -47.687 44.569 -10.741 1.00 68.44 7 SER C CA 1
ATOM 4572 C C . SER C 1 27 ? -46.360 44.050 -10.208 1.00 64.90 7 SER C C 1
ATOM 4573 O O . SER C 1 27 ? -45.549 43.520 -10.973 1.00 66.04 7 SER C O 1
ATOM 4576 N N . ILE C 1 28 ? -46.119 44.192 -8.909 1.00 65.08 8 ILE C N 1
ATOM 4577 C CA . ILE C 1 28 ? -44.901 43.695 -8.279 1.00 63.39 8 ILE C CA 1
ATOM 4578 C C . ILE C 1 28 ? -45.293 42.908 -7.035 1.00 63.05 8 ILE C C 1
ATOM 4579 O O . ILE C 1 28 ? -45.954 43.446 -6.134 1.00 63.78 8 ILE C O 1
ATOM 4584 N N . VAL C 1 29 ? -44.888 41.641 -6.983 1.00 60.79 9 VAL C N 1
ATOM 4585 C CA . VAL C 1 29 ? -45.154 40.767 -5.848 1.00 58.92 9 VAL C CA 1
ATOM 4586 C C . VAL C 1 29 ? -43.825 40.395 -5.207 1.00 58.62 9 VAL C C 1
ATOM 4587 O O . VAL C 1 29 ? -42.915 39.902 -5.887 1.00 56.39 9 VAL C O 1
ATOM 4591 N N . VAL C 1 30 ? -43.713 40.645 -3.908 1.00 57.81 10 VAL C N 1
ATOM 4592 C CA . VAL C 1 30 ? -42.602 40.171 -3.098 1.00 56.92 10 VAL C CA 1
ATOM 4593 C C . VAL C 1 30 ? -43.064 38.889 -2.427 1.00 57.62 10 VAL C C 1
ATOM 4594 O O . VAL C 1 30 ? -43.970 38.909 -1.587 1.00 61.26 10 VAL C O 1
ATOM 4598 N N . VAL C 1 31 ? -42.460 37.766 -2.806 1.00 57.93 11 VAL C N 1
ATOM 4599 C CA . VAL C 1 31 ? -42.822 36.460 -2.274 1.00 54.91 11 VAL C CA 1
ATOM 4600 C C . VAL C 1 31 ? -41.875 36.163 -1.120 1.00 55.32 11 VAL C C 1
ATOM 4601 O O . VAL C 1 31 ? -40.677 35.944 -1.319 1.00 56.58 11 VAL C O 1
ATOM 4605 N N . GLY C 1 32 ? -42.418 36.166 0.087 1.00 57.10 12 GLY C N 1
ATOM 4606 C CA . GLY C 1 32 ? -41.615 35.997 1.279 1.00 58.79 12 GLY C CA 1
ATOM 4607 C C . GLY C 1 32 ? -42.363 36.509 2.488 1.00 59.87 12 GLY C C 1
ATOM 4608 O O . GLY C 1 32 ? -43.525 36.913 2.411 1.00 59.79 12 GLY C O 1
ATOM 4609 N N . SER C 1 33 ? -41.663 36.492 3.620 1.00 61.43 13 SER C N 1
ATOM 4610 C CA . SER C 1 33 ? -42.426 36.912 4.786 1.00 61.96 13 SER C CA 1
ATOM 4611 C C . SER C 1 33 ? -42.134 38.365 5.135 1.00 61.33 13 SER C C 1
ATOM 4612 O O . SER C 1 33 ? -40.994 38.819 4.999 1.00 59.32 13 SER C O 1
ATOM 4615 N N . PRO C 1 34 ? -43.147 39.115 5.577 1.00 59.62 14 PRO C N 1
ATOM 4616 C CA . PRO C 1 34 ? -42.889 40.492 6.038 1.00 60.00 14 PRO C CA 1
ATOM 4617 C C . PRO C 1 34 ? -41.954 40.570 7.234 1.00 59.75 14 PRO C C 1
ATOM 4618 O O . PRO C 1 34 ? -41.413 41.648 7.509 1.00 60.35 14 PRO C O 1
ATOM 4622 N N . ASP C 1 35 ? -41.745 39.466 7.956 1.00 60.13 15 ASP C N 1
ATOM 4623 C CA . ASP C 1 35 ? -40.735 39.433 9.008 1.00 62.57 15 ASP C CA 1
ATOM 4624 C C . ASP C 1 35 ? -39.320 39.378 8.446 1.00 62.46 15 ASP C C 1
ATOM 4625 O O . ASP C 1 35 ? -38.370 39.723 9.157 1.00 65.14 15 ASP C O 1
ATOM 4630 N N . ASP C 1 36 ? -39.158 38.945 7.197 1.00 60.34 16 ASP C N 1
ATOM 4631 C CA . ASP C 1 36 ? -37.832 38.839 6.606 1.00 58.45 16 ASP C CA 1
ATOM 4632 C C . ASP C 1 36 ? -37.275 40.228 6.320 1.00 57.47 16 ASP C C 1
ATOM 4633 O O . ASP C 1 36 ? -37.945 41.064 5.706 1.00 57.64 16 ASP C O 1
ATOM 4638 N N . LEU C 1 37 ? -36.039 40.468 6.764 1.00 58.25 17 LEU C N 1
ATOM 4639 C CA . LEU C 1 37 ? -35.439 41.792 6.630 1.00 58.78 17 LEU C CA 1
ATOM 4640 C C . LEU C 1 37 ? -35.283 42.204 5.172 1.00 59.58 17 LEU C C 1
ATOM 4641 O O . LEU C 1 37 ? -35.377 43.391 4.844 1.00 61.43 17 LEU C O 1
ATOM 4646 N N . HIS C 1 38 ? -35.031 41.243 4.280 1.00 58.36 18 HIS C N 1
ATOM 4647 C CA . HIS C 1 38 ? -34.837 41.599 2.879 1.00 56.46 18 HIS C CA 1
ATOM 4648 C C . HIS C 1 38 ? -36.156 41.883 2.174 1.00 56.37 18 HIS C C 1
ATOM 4649 O O . HIS C 1 38 ? -36.207 42.764 1.308 1.00 56.96 18 HIS C O 1
ATOM 4656 N N . VAL C 1 39 ? -37.232 41.182 2.545 1.00 57.81 19 VAL C N 1
ATOM 4657 C CA . VAL C 1 39 ? -38.561 41.601 2.106 1.00 57.92 19 VAL C CA 1
ATOM 4658 C C . VAL C 1 39 ? -38.834 43.027 2.557 1.00 60.55 19 VAL C C 1
ATOM 4659 O O . VAL C 1 39 ? -39.398 43.834 1.812 1.00 61.81 19 VAL C O 1
ATOM 4663 N N . GLN C 1 40 ? -38.397 43.375 3.768 1.00 56.53 20 GLN C N 1
ATOM 4664 C CA . GLN C 1 40 ? -38.641 44.720 4.277 1.00 57.91 20 GLN C CA 1
ATOM 4665 C C . GLN C 1 40 ? -37.810 45.758 3.533 1.00 56.20 20 GLN C C 1
ATOM 4666 O O . GLN C 1 40 ? -38.325 46.820 3.175 1.00 58.80 20 GLN C O 1
ATOM 4672 N N . SER C 1 41 ? -36.534 45.466 3.281 1.00 58.01 21 SER C N 1
ATOM 4673 C CA . SER C 1 41 ? -35.699 46.387 2.518 1.00 60.10 21 SER C CA 1
ATOM 4674 C C . SER C 1 41 ? -36.240 46.585 1.111 1.00 62.75 21 SER C C 1
ATOM 4675 O O . SER C 1 41 ? -36.285 47.708 0.605 1.00 64.25 21 SER C O 1
ATOM 4678 N N . VAL C 1 42 ? -36.659 45.497 0.465 1.00 61.43 22 VAL C N 1
ATOM 4679 C CA . VAL C 1 42 ? -37.144 45.597 -0.906 1.00 60.78 22 VAL C CA 1
ATOM 4680 C C . VAL C 1 42 ? -38.477 46.335 -0.952 1.00 60.57 22 VAL C C 1
ATOM 4681 O O . VAL C 1 42 ? -38.697 47.191 -1.820 1.00 61.15 22 VAL C O 1
ATOM 4685 N N . THR C 1 43 ? -39.371 46.058 0.000 1.00 60.15 23 THR C N 1
ATOM 4686 C CA . THR C 1 43 ? -40.641 46.777 0.041 1.00 63.35 23 THR C CA 1
ATOM 4687 C C . THR C 1 43 ? -40.435 48.252 0.364 1.00 64.48 23 THR C C 1
ATOM 4688 O O . THR C 1 43 ? -41.145 49.108 -0.164 1.00 65.25 23 THR C O 1
ATOM 4692 N N . GLU C 1 44 ? -39.467 48.570 1.231 1.00 64.43 24 GLU C N 1
ATOM 4693 C CA . GLU C 1 44 ? -39.198 49.965 1.560 1.00 64.75 24 GLU C CA 1
ATOM 4694 C C . GLU C 1 44 ? -38.604 50.693 0.365 1.00 63.85 24 GLU C C 1
ATOM 4695 O O . GLU C 1 44 ? -38.996 51.825 0.068 1.00 64.50 24 GLU C O 1
ATOM 4697 N N . GLY C 1 45 ? -37.659 50.065 -0.338 1.00 63.91 25 GLY C N 1
ATOM 4698 C CA . GLY C 1 45 ? -37.127 50.671 -1.544 1.00 64.19 25 GLY C CA 1
ATOM 4699 C C . GLY C 1 45 ? -38.154 50.797 -2.650 1.00 63.37 25 GLY C C 1
ATOM 4700 O O . GLY C 1 45 ? -38.038 51.674 -3.513 1.00 62.47 25 GLY C O 1
ATOM 4701 N N . LEU C 1 46 ? -39.172 49.933 -2.646 1.00 63.06 26 LEU C N 1
ATOM 4702 C CA . LEU C 1 46 ? -40.259 50.081 -3.607 1.00 63.31 26 LEU C CA 1
ATOM 4703 C C . LEU C 1 46 ? -41.207 51.203 -3.205 1.00 64.68 26 LEU C C 1
ATOM 4704 O O . LEU C 1 46 ? -41.699 51.936 -4.068 1.00 63.57 26 LEU C O 1
ATOM 4709 N N . ARG C 1 47 ? -41.454 51.376 -1.928 1.00 64.00 27 ARG C N 1
ATOM 4710 C CA . ARG C 1 47 ? -42.289 52.477 -1.513 1.00 65.89 27 ARG C CA 1
ATOM 4711 C C . ARG C 1 47 ? -41.640 53.809 -1.835 1.00 66.47 27 ARG C C 1
ATOM 4712 O O . ARG C 1 47 ? -42.318 54.689 -2.354 1.00 66.31 27 ARG C O 1
ATOM 4720 N N . ALA C 1 48 ? -40.347 53.954 -1.539 1.00 65.40 28 ALA C N 1
ATOM 4721 C CA . ALA C 1 48 ? -39.633 55.195 -1.823 1.00 65.56 28 ALA C CA 1
ATOM 4722 C C . ALA C 1 48 ? -39.617 55.531 -3.308 1.00 66.69 28 ALA C C 1
ATOM 4723 O O . ALA C 1 48 ? -39.313 56.672 -3.675 1.00 69.73 28 ALA C O 1
ATOM 4725 N N . ARG C 1 49 ? -39.932 54.566 -4.166 1.00 64.63 29 ARG C N 1
ATOM 4726 C CA . ARG C 1 49 ? -40.058 54.801 -5.595 1.00 61.81 29 ARG C CA 1
ATOM 4727 C C . ARG C 1 49 ? -41.511 54.816 -6.049 1.00 61.99 29 ARG C C 1
ATOM 4728 O O . ARG C 1 49 ? -41.775 54.880 -7.254 1.00 61.42 29 ARG C O 1
ATOM 4736 N N . GLY C 1 50 ? -42.455 54.749 -5.113 1.00 64.75 30 GLY C N 1
ATOM 4737 C CA . GLY C 1 50 ? -43.855 54.953 -5.427 1.00 65.43 30 GLY C CA 1
ATOM 4738 C C . GLY C 1 50 ? -44.628 53.723 -5.832 1.00 65.85 30 GLY C C 1
ATOM 4739 O O . GLY C 1 50 ? -45.716 53.853 -6.401 1.00 66.79 30 GLY C O 1
ATOM 4740 N N . HIS C 1 51 ? -44.108 52.529 -5.560 1.00 65.46 31 HIS C N 1
ATOM 4741 C CA . HIS C 1 51 ? -44.795 51.281 -5.866 1.00 64.15 31 HIS C CA 1
ATOM 4742 C C . HIS C 1 51 ? -45.084 50.537 -4.569 1.00 64.04 31 HIS C C 1
ATOM 4743 O O . HIS C 1 51 ? -44.197 50.379 -3.725 1.00 65.29 31 HIS C O 1
ATOM 4750 N N . GLU C 1 52 ? -46.329 50.090 -4.413 1.00 67.17 32 GLU C N 1
ATOM 4751 C CA . GLU C 1 52 ? -46.723 49.282 -3.271 1.00 70.40 32 GLU C CA 1
ATOM 4752 C C . GLU C 1 52 ? -46.744 47.820 -3.696 1.00 68.76 32 GLU C C 1
ATOM 4753 O O . GLU C 1 52 ? -47.708 47.378 -4.335 1.00 68.66 32 GLU C O 1
ATOM 4759 N N . PRO C 1 53 ? -45.723 47.036 -3.369 1.00 66.74 33 PRO C N 1
ATOM 4760 C CA . PRO C 1 53 ? -45.729 45.627 -3.762 1.00 65.28 33 PRO C CA 1
ATOM 4761 C C . PRO C 1 53 ? -46.727 44.836 -2.935 1.00 64.44 33 PRO C C 1
ATOM 4762 O O . PRO C 1 53 ? -46.982 45.141 -1.768 1.00 66.51 33 PRO C O 1
ATOM 4766 N N . TYR C 1 54 ? -47.297 43.815 -3.560 1.00 63.11 34 TYR C N 1
ATOM 4767 C CA . TYR C 1 54 ? -48.088 42.840 -2.828 1.00 63.64 34 TYR C CA 1
ATOM 4768 C C . TYR C 1 54 ? -47.151 41.824 -2.201 1.00 62.46 34 TYR C C 1
ATOM 4769 O O . TYR C 1 54 ? -46.316 41.239 -2.894 1.00 62.93 34 TYR C O 1
ATOM 4778 N N . VAL C 1 55 ? -47.273 41.621 -0.895 1.00 60.31 35 VAL C N 1
ATOM 4779 C CA . VAL C 1 55 ? -46.417 40.685 -0.176 1.00 58.75 35 VAL C CA 1
ATOM 4780 C C . VAL C 1 55 ? -47.169 39.366 -0.054 1.00 60.68 35 VAL C C 1
ATOM 4781 O O . VAL C 1 55 ? -48.155 39.255 0.686 1.00 63.01 35 VAL C O 1
ATOM 4785 N N . PHE C 1 56 ? -46.697 38.359 -0.780 1.00 60.12 36 PHE C N 1
ATOM 4786 C CA . PHE C 1 56 ? -47.308 37.031 -0.807 1.00 60.50 36 PHE C CA 1
ATOM 4787 C C . PHE C 1 56 ? -46.534 36.149 0.166 1.00 59.79 36 PHE C C 1
ATOM 4788 O O . PHE C 1 56 ? -45.450 35.656 -0.153 1.00 58.86 36 PHE C O 1
ATOM 4796 N N . ASP C 1 57 ? -47.089 35.963 1.365 1.00 62.07 37 ASP C N 1
ATOM 4797 C CA . ASP C 1 57 ? -46.435 35.222 2.440 1.00 63.01 37 ASP C CA 1
ATOM 4798 C C . ASP C 1 57 ? -47.067 33.839 2.533 1.00 62.11 37 ASP C C 1
ATOM 4799 O O . ASP C 1 57 ? -48.195 33.692 3.016 1.00 61.76 37 ASP C O 1
ATOM 4804 N N . THR C 1 58 ? -46.331 32.819 2.081 1.00 63.78 38 THR C N 1
ATOM 4805 C CA . THR C 1 58 ? -46.872 31.466 2.060 1.00 63.89 38 THR C CA 1
ATOM 4806 C C . THR C 1 58 ? -47.000 30.863 3.453 1.00 65.72 38 THR C C 1
ATOM 4807 O O . THR C 1 58 ? -47.798 29.940 3.642 1.00 69.67 38 THR C O 1
ATOM 4811 N N . GLN C 1 59 ? -46.244 31.361 4.433 1.00 65.25 39 GLN C N 1
ATOM 4812 C CA . GLN C 1 59 ? -46.368 30.848 5.791 1.00 64.04 39 GLN C CA 1
ATOM 4813 C C . GLN C 1 59 ? -47.745 31.104 6.385 1.00 66.80 39 GLN C C 1
ATOM 4814 O O . GLN C 1 59 ? -48.064 30.532 7.433 1.00 68.75 39 GLN C O 1
ATOM 4820 N N . ARG C 1 60 ? -48.563 31.940 5.748 1.00 68.50 40 ARG C N 1
ATOM 4821 C CA . ARG C 1 60 ? -49.933 32.171 6.175 1.00 70.61 40 ARG C CA 1
ATOM 4822 C C . ARG C 1 60 ? -50.930 31.216 5.544 1.00 73.67 40 ARG C C 1
ATOM 4823 O O . ARG C 1 60 ? -52.128 31.354 5.807 1.00 75.07 40 ARG C O 1
ATOM 4831 N N . PHE C 1 61 ? -50.479 30.261 4.721 1.00 71.60 41 PHE C N 1
ATOM 4832 C CA . PHE C 1 61 ? -51.440 29.597 3.819 1.00 74.96 41 PHE C CA 1
ATOM 4833 C C . PHE C 1 61 ? -52.518 28.816 4.545 1.00 81.40 41 PHE C C 1
ATOM 4834 O O . PHE C 1 61 ? -53.709 29.136 4.368 1.00 91.13 41 PHE C O 1
ATOM 4842 N N . PRO C 1 62 ? -52.219 27.759 5.318 1.00 78.79 42 PRO C N 1
ATOM 4843 C CA . PRO C 1 62 ? -53.326 26.943 5.837 1.00 77.65 42 PRO C CA 1
ATOM 4844 C C . PRO C 1 62 ? -54.279 27.751 6.705 1.00 77.64 42 PRO C C 1
ATOM 4845 O O . PRO C 1 62 ? -55.480 27.825 6.427 1.00 79.25 42 PRO C O 1
ATOM 4849 N N . GLU C 1 63 ? -53.739 28.407 7.730 1.00 77.66 43 GLU C N 1
ATOM 4850 C CA . GLU C 1 63 ? -54.581 28.960 8.785 1.00 80.11 43 GLU C CA 1
ATOM 4851 C C . GLU C 1 63 ? -55.141 30.335 8.431 1.00 80.94 43 GLU C C 1
ATOM 4852 O O . GLU C 1 63 ? -56.336 30.586 8.634 1.00 80.92 43 GLU C O 1
ATOM 4854 N N . GLU C 1 64 ? -54.312 31.236 7.905 1.00 77.09 44 GLU C N 1
ATOM 4855 C CA . GLU C 1 64 ? -54.697 32.640 7.781 1.00 78.19 44 GLU C CA 1
ATOM 4856 C C . GLU C 1 64 ? -54.790 33.140 6.345 1.00 77.49 44 GLU C C 1
ATOM 4857 O O . GLU C 1 64 ? -54.921 34.352 6.137 1.00 80.95 44 GLU C O 1
ATOM 4863 N N . MET C 1 65 ? -54.722 32.261 5.349 1.00 76.73 45 MET C N 1
ATOM 4864 C CA . MET C 1 65 ? -54.823 32.688 3.960 1.00 75.85 45 MET C CA 1
ATOM 4865 C C . MET C 1 65 ? -55.714 31.725 3.192 1.00 74.98 45 MET C C 1
ATOM 4866 O O . MET C 1 65 ? -55.771 30.534 3.500 1.00 75.09 45 MET C O 1
ATOM 4871 N N . THR C 1 66 ? -56.422 32.250 2.197 1.00 72.21 46 THR C N 1
ATOM 4872 C CA . THR C 1 66 ? -57.206 31.434 1.280 1.00 72.80 46 THR C CA 1
ATOM 4873 C C . THR C 1 66 ? -56.601 31.515 -0.116 1.00 71.98 46 THR C C 1
ATOM 4874 O O . THR C 1 66 ? -56.284 32.600 -0.606 1.00 73.07 46 THR C O 1
ATOM 4878 N N . VAL C 1 67 ? -56.443 30.357 -0.754 1.00 72.74 47 VAL C N 1
ATOM 4879 C CA . VAL C 1 67 ? -55.940 30.265 -2.119 1.00 71.82 47 VAL C CA 1
ATOM 4880 C C . VAL C 1 67 ? -56.906 29.416 -2.932 1.00 71.88 47 VAL C C 1
ATOM 4881 O O . VAL C 1 67 ? -57.388 28.385 -2.456 1.00 72.98 47 VAL C O 1
ATOM 4885 N N . SER C 1 68 ? -57.185 29.848 -4.159 1.00 69.19 48 SER C N 1
ATOM 4886 C CA . SER C 1 68 ? -58.061 29.110 -5.061 1.00 69.14 48 SER C CA 1
ATOM 4887 C C . SER C 1 68 ? -57.445 29.130 -6.447 1.00 69.14 48 SER C C 1
ATOM 4888 O O . SER C 1 68 ? -57.167 30.205 -6.985 1.00 70.82 48 SER C O 1
ATOM 4891 N N . LEU C 1 69 ? -57.216 27.950 -7.016 1.00 68.78 49 LEU C N 1
ATOM 4892 C CA . LEU C 1 69 ? -56.709 27.814 -8.373 1.00 67.02 49 LEU C CA 1
ATOM 4893 C C . LEU C 1 69 ? -57.759 27.121 -9.228 1.00 69.73 49 LEU C C 1
ATOM 4894 O O . LEU C 1 69 ? -58.413 26.174 -8.772 1.00 70.96 49 LEU C O 1
ATOM 4899 N N . GLY C 1 70 ? -57.933 27.602 -10.459 1.00 68.35 50 GLY C N 1
ATOM 4900 C CA . GLY C 1 70 ? -58.794 26.971 -11.428 1.00 69.72 50 GLY C CA 1
ATOM 4901 C C . GLY C 1 70 ? -57.980 26.355 -12.557 1.00 68.70 50 GLY C C 1
ATOM 4902 O O . GLY C 1 70 ? -56.767 26.532 -12.651 1.00 67.91 50 GLY C O 1
ATOM 4903 N N . GLU C 1 71 ? -58.680 25.621 -13.427 1.00 71.11 51 GLU C N 1
ATOM 4904 C CA . GLU C 1 71 ? -57.992 24.889 -14.483 1.00 71.85 51 GLU C CA 1
ATOM 4905 C C . GLU C 1 71 ? -57.378 25.810 -15.530 1.00 73.55 51 GLU C C 1
ATOM 4906 O O . GLU C 1 71 ? -56.440 25.398 -16.221 1.00 74.10 51 GLU C O 1
ATOM 4912 N N . GLN C 1 72 ? -57.876 27.037 -15.666 1.00 74.19 52 GLN C N 1
ATOM 4913 C CA . GLN C 1 72 ? -57.206 28.028 -16.497 1.00 74.36 52 GLN C CA 1
ATOM 4914 C C . GLN C 1 72 ? -56.054 28.647 -15.722 1.00 72.33 52 GLN C C 1
ATOM 4915 O O . GLN C 1 72 ? -56.177 28.928 -14.525 1.00 70.34 52 GLN C O 1
ATOM 4921 N N . GLY C 1 73 ? -54.925 28.843 -16.411 1.00 72.20 53 GLY C N 1
ATOM 4922 C CA . GLY C 1 73 ? -53.741 29.361 -15.743 1.00 70.51 53 GLY C CA 1
ATOM 4923 C C . GLY C 1 73 ? -53.998 30.643 -14.976 1.00 69.46 53 GLY C C 1
ATOM 4924 O O . GLY C 1 73 ? -53.408 30.873 -13.917 1.00 68.82 53 GLY C O 1
ATOM 4925 N N . ALA C 1 74 ? -54.897 31.486 -15.485 1.00 68.26 54 ALA C N 1
ATOM 4926 C CA . ALA C 1 74 ? -55.144 32.794 -14.890 1.00 68.84 54 ALA C CA 1
ATOM 4927 C C . ALA C 1 74 ? -55.984 32.736 -13.619 1.00 70.60 54 ALA C C 1
ATOM 4928 O O . ALA C 1 74 ? -56.079 33.750 -12.918 1.00 71.67 54 ALA C O 1
ATOM 4930 N N . SER C 1 75 ? -56.590 31.594 -13.299 1.00 73.50 55 SER C N 1
ATOM 4931 C CA . SER C 1 75 ? -57.547 31.505 -12.193 1.00 73.71 55 SER C CA 1
ATOM 4932 C C . SER C 1 75 ? -56.802 31.346 -10.863 1.00 70.71 55 SER C C 1
ATOM 4933 O O . SER C 1 75 ? -56.809 30.294 -10.226 1.00 69.59 55 SER C O 1
ATOM 4936 N N . ILE C 1 76 ? -56.159 32.431 -10.441 1.00 70.27 56 ILE C N 1
ATOM 4937 C CA . ILE C 1 76 ? -55.389 32.468 -9.204 1.00 68.27 56 ILE C CA 1
ATOM 4938 C C . ILE C 1 76 ? -56.031 33.500 -8.293 1.00 70.65 56 ILE C C 1
ATOM 4939 O O . ILE C 1 76 ? -56.074 34.687 -8.632 1.00 72.18 56 ILE C O 1
ATOM 4944 N N . PHE C 1 77 ? -56.524 33.056 -7.136 1.00 68.22 57 PHE C N 1
ATOM 4945 C CA . PHE C 1 77 ? -57.252 33.927 -6.218 1.00 68.56 57 PHE C CA 1
ATOM 4946 C C . PHE C 1 77 ? -56.661 33.780 -4.822 1.00 69.86 57 PHE C C 1
ATOM 4947 O O . PHE C 1 77 ? -56.790 32.719 -4.203 1.00 72.38 57 PHE C O 1
ATOM 4955 N N . VAL C 1 78 ? -56.015 34.839 -4.335 1.00 70.55 58 VAL C N 1
ATOM 4956 C CA . VAL C 1 78 ? -55.413 34.882 -3.005 1.00 69.66 58 VAL C CA 1
ATOM 4957 C C . VAL C 1 78 ? -56.225 35.847 -2.156 1.00 71.88 58 VAL C C 1
ATOM 4958 O O . VAL C 1 78 ? -56.343 37.032 -2.496 1.00 74.03 58 VAL C O 1
ATOM 4962 N N . ASP C 1 79 ? -56.772 35.348 -1.045 1.00 72.43 59 ASP C N 1
ATOM 4963 C CA . ASP C 1 79 ? -57.633 36.131 -0.158 1.00 73.45 59 ASP C CA 1
ATOM 4964 C C . ASP C 1 79 ? -58.711 36.866 -0.949 1.00 74.01 59 ASP C C 1
ATOM 4965 O O . ASP C 1 79 ? -58.964 38.056 -0.750 1.00 74.21 59 ASP C O 1
ATOM 4970 N N . GLY C 1 80 ? -59.344 36.139 -1.867 1.00 72.66 60 GLY C N 1
ATOM 4971 C CA . GLY C 1 80 ? -60.448 36.658 -2.643 1.00 73.49 60 GLY C CA 1
ATOM 4972 C C . GLY C 1 80 ? -60.076 37.565 -3.796 1.00 72.60 60 GLY C C 1
ATOM 4973 O O . GLY C 1 80 ? -60.980 38.044 -4.493 1.00 74.13 60 GLY C O 1
ATOM 4974 N N . GLN C 1 81 ? -58.791 37.811 -4.035 1.00 73.73 61 GLN C N 1
ATOM 4975 C CA . GLN C 1 81 ? -58.340 38.719 -5.081 1.00 76.64 61 GLN C CA 1
ATOM 4976 C C . GLN C 1 81 ? -57.603 37.945 -6.167 1.00 74.00 61 GLN C C 1
ATOM 4977 O O . GLN C 1 81 ? -56.669 37.193 -5.868 1.00 74.44 61 GLN C O 1
ATOM 4979 N N . GLN C 1 82 ? -58.015 38.146 -7.415 1.00 69.18 62 GLN C N 1
ATOM 4980 C CA . GLN C 1 82 ? -57.386 37.460 -8.532 1.00 68.01 62 GLN C CA 1
ATOM 4981 C C . GLN C 1 82 ? -56.029 38.077 -8.844 1.00 66.99 62 GLN C C 1
ATOM 4982 O O . GLN C 1 82 ? -55.898 39.302 -8.938 1.00 69.11 62 GLN C O 1
ATOM 4988 N N . ILE C 1 83 ? -55.017 37.220 -9.003 1.00 66.49 63 ILE C N 1
ATOM 4989 C CA . ILE C 1 83 ? -53.672 37.645 -9.374 1.00 64.97 63 ILE C CA 1
ATOM 4990 C C . ILE C 1 83 ? -53.222 36.787 -10.552 1.00 65.61 63 ILE C C 1
ATOM 4991 O O . ILE C 1 83 ? -52.465 35.824 -10.385 1.00 64.33 63 ILE C O 1
ATOM 4996 N N . ALA C 1 84 ? -53.690 37.133 -11.754 1.00 66.69 64 ALA C N 1
ATOM 4997 C CA . ALA C 1 84 ? -53.413 36.298 -12.920 1.00 64.95 64 ALA C CA 1
ATOM 4998 C C . ALA C 1 84 ? -51.952 36.394 -13.347 1.00 63.48 64 ALA C C 1
ATOM 4999 O O . ALA C 1 84 ? -51.341 35.387 -13.728 1.00 62.06 64 ALA C O 1
ATOM 5001 N N . ARG C 1 85 ? -51.375 37.596 -13.293 1.00 61.43 65 ARG C N 1
ATOM 5002 C CA . ARG C 1 85 ? -50.033 37.777 -13.826 1.00 60.62 65 ARG C CA 1
ATOM 5003 C C . ARG C 1 85 ? -49.404 39.059 -13.292 1.00 60.22 65 ARG C C 1
ATOM 5004 O O . ARG C 1 85 ? -49.705 40.149 -13.792 1.00 60.70 65 ARG C O 1
ATOM 5012 N N . PRO C 1 86 ? -48.546 38.972 -12.278 1.00 62.33 66 PRO C N 1
ATOM 5013 C CA . PRO C 1 86 ? -47.740 40.137 -11.909 1.00 60.62 66 PRO C CA 1
ATOM 5014 C C . PRO C 1 86 ? -46.780 40.501 -13.028 1.00 60.00 66 PRO C C 1
ATOM 5015 O O . PRO C 1 86 ? -46.447 39.685 -13.890 1.00 60.26 66 PRO C O 1
ATOM 5019 N N . ALA C 1 87 ? -46.340 41.759 -13.014 1.00 60.16 67 ALA C N 1
ATOM 5020 C CA . ALA C 1 87 ? -45.317 42.168 -13.969 1.00 58.69 67 ALA C CA 1
ATOM 5021 C C . ALA C 1 87 ? -43.972 41.560 -13.608 1.00 57.04 67 ALA C C 1
ATOM 5022 O O . ALA C 1 87 ? -43.264 41.045 -14.478 1.00 56.95 67 ALA C O 1
ATOM 5024 N N . ALA C 1 88 ? -43.612 41.600 -12.328 1.00 56.93 68 ALA C N 1
ATOM 5025 C CA . ALA C 1 88 ? -42.375 40.997 -11.864 1.00 56.16 68 ALA C CA 1
ATOM 5026 C C . ALA C 1 88 ? -42.582 40.474 -10.450 1.00 57.06 68 ALA C C 1
ATOM 5027 O O . ALA C 1 88 ? -43.493 40.898 -9.733 1.00 59.85 68 ALA C O 1
ATOM 5029 N N . VAL C 1 89 ? -41.717 39.543 -10.052 1.00 56.07 69 VAL C N 1
ATOM 5030 C CA . VAL C 1 89 ? -41.772 38.927 -8.733 1.00 54.99 69 VAL C CA 1
ATOM 5031 C C . VAL C 1 89 ? -40.370 38.914 -8.139 1.00 54.57 69 VAL C C 1
ATOM 5032 O O . VAL C 1 89 ? -39.409 38.541 -8.819 1.00 53.82 69 VAL C O 1
ATOM 5036 N N . TYR C 1 90 ? -40.251 39.339 -6.886 1.00 54.69 70 TYR C N 1
ATOM 5037 C CA . TYR C 1 90 ? -39.043 39.129 -6.100 1.00 53.63 70 TYR C CA 1
ATOM 5038 C C . TYR C 1 90 ? -39.311 37.942 -5.188 1.00 53.86 70 TYR C C 1
ATOM 5039 O O . TYR C 1 90 ? -40.154 38.023 -4.291 1.00 55.48 70 TYR C O 1
ATOM 5048 N N . LEU C 1 91 ? -38.621 36.839 -5.422 1.00 55.40 71 LEU C N 1
ATOM 5049 C CA . LEU C 1 91 ? -38.801 35.617 -4.642 1.00 54.26 71 LEU C CA 1
ATOM 5050 C C . LEU C 1 91 ? -37.733 35.575 -3.554 1.00 55.88 71 LEU C C 1
ATOM 5051 O O . LEU C 1 91 ? -36.586 35.186 -3.798 1.00 53.85 71 LEU C O 1
ATOM 5056 N N . ARG C 1 92 ? -38.117 35.962 -2.350 1.00 55.20 72 ARG C N 1
ATOM 5057 C CA . ARG C 1 92 ? -37.229 35.796 -1.206 1.00 55.53 72 ARG C CA 1
ATOM 5058 C C . ARG C 1 92 ? -37.186 34.339 -0.751 1.00 54.00 72 ARG C C 1
ATOM 5059 O O . ARG C 1 92 ? -36.110 33.736 -0.677 1.00 53.14 72 ARG C O 1
ATOM 5067 N N . SER C 1 93 ? -38.347 33.758 -0.446 1.00 55.46 73 SER C N 1
ATOM 5068 C CA . SER C 1 93 ? -38.421 32.368 -0.023 1.00 56.77 73 SER C CA 1
ATOM 5069 C C . SER C 1 93 ? -39.867 31.914 -0.142 1.00 58.37 73 SER C C 1
ATOM 5070 O O . SER C 1 93 ? -40.792 32.707 0.060 1.00 59.48 73 SER C O 1
ATOM 5073 N N . LEU C 1 94 ? -40.052 30.636 -0.475 1.00 57.41 74 LEU C N 1
ATOM 5074 C CA . LEU C 1 94 ? -41.365 30.007 -0.440 1.00 57.29 74 LEU C CA 1
ATOM 5075 C C . LEU C 1 94 ? -41.549 29.208 0.844 1.00 56.04 74 LEU C C 1
ATOM 5076 O O . LEU C 1 94 ? -42.656 28.722 1.096 1.00 57.11 74 LEU C O 1
ATOM 5081 N N . TYR C 1 95 ? -40.499 29.075 1.655 1.00 55.02 75 TYR C N 1
ATOM 5082 C CA . TYR C 1 95 ? -40.538 28.342 2.921 1.00 58.23 75 TYR C CA 1
ATOM 5083 C C . TYR C 1 95 ? -41.127 26.947 2.714 1.00 61.83 75 TYR C C 1
ATOM 5084 O O . TYR C 1 95 ? -42.214 26.608 3.186 1.00 65.42 75 TYR C O 1
ATOM 5093 N N . GLN C 1 96 ? -40.369 26.141 1.971 1.00 63.61 76 GLN C N 1
ATOM 5094 C CA . GLN C 1 96 ? -40.900 24.883 1.457 1.00 63.03 76 GLN C CA 1
ATOM 5095 C C . GLN C 1 96 ? -40.740 23.729 2.436 1.00 61.45 76 GLN C C 1
ATOM 5096 O O . GLN C 1 96 ? -41.537 22.791 2.404 1.00 63.12 76 GLN C O 1
ATOM 5102 N N . SER C 1 97 ? -39.729 23.765 3.293 1.00 64.22 77 SER C N 1
ATOM 5103 C CA . SER C 1 97 ? -39.453 22.692 4.232 1.00 64.41 77 SER C CA 1
ATOM 5104 C C . SER C 1 97 ? -39.372 23.253 5.641 1.00 64.82 77 SER C C 1
ATOM 5105 O O . SER C 1 97 ? -39.060 24.433 5.830 1.00 64.74 77 SER C O 1
ATOM 5108 N N . PRO C 1 98 ? -39.652 22.427 6.653 1.00 62.39 78 PRO C N 1
ATOM 5109 C CA . PRO C 1 98 ? -39.589 22.911 8.041 1.00 62.64 78 PRO C CA 1
ATOM 5110 C C . PRO C 1 98 ? -38.219 23.421 8.449 1.00 60.67 78 PRO C C 1
ATOM 5111 O O . PRO C 1 98 ? -38.120 24.127 9.462 1.00 60.81 78 PRO C O 1
ATOM 5115 N N . GLY C 1 99 ? -37.170 23.103 7.697 1.00 64.24 79 GLY C N 1
ATOM 5116 C CA . GLY C 1 99 ? -35.841 23.583 8.010 1.00 65.36 79 GLY C CA 1
ATOM 5117 C C . GLY C 1 99 ? -35.408 24.734 7.128 1.00 66.80 79 GLY C C 1
ATOM 5118 O O . GLY C 1 99 ? -34.212 24.997 6.992 1.00 66.89 79 GLY C O 1
ATOM 5119 N N . ALA C 1 100 ? -36.372 25.422 6.517 1.00 65.42 80 ALA C N 1
ATOM 5120 C CA . ALA C 1 100 ? -36.084 26.595 5.706 1.00 65.73 80 ALA C CA 1
ATOM 5121 C C . ALA C 1 100 ? -35.803 27.797 6.606 1.00 67.03 80 ALA C C 1
ATOM 5122 O O . ALA C 1 100 ? -35.928 27.735 7.832 1.00 66.19 80 ALA C O 1
ATOM 5124 N N . TYR C 1 101 ? -35.440 28.921 5.985 1.00 67.54 81 TYR C N 1
ATOM 5125 C CA . TYR C 1 101 ? -34.803 30.010 6.718 1.00 67.99 81 TYR C CA 1
ATOM 5126 C C . TYR C 1 101 ? -35.781 30.903 7.468 1.00 67.49 81 TYR C C 1
ATOM 5127 O O . TYR C 1 101 ? -35.406 31.500 8.482 1.00 70.23 81 TYR C O 1
ATOM 5136 N N . GLY C 1 102 ? -37.013 31.035 7.002 1.00 63.71 82 GLY C N 1
ATOM 5137 C CA . GLY C 1 102 ? -37.931 31.858 7.757 1.00 63.38 82 GLY C CA 1
ATOM 5138 C C . GLY C 1 102 ? -38.841 31.099 8.696 1.00 62.43 82 GLY C C 1
ATOM 5139 O O . GLY C 1 102 ? -39.791 31.687 9.229 1.00 63.37 82 GLY C O 1
ATOM 5140 N N . VAL C 1 103 ? -38.572 29.821 8.940 1.00 62.71 83 VAL C N 1
ATOM 5141 C CA . VAL C 1 103 ? -39.570 28.893 9.458 1.00 64.10 83 VAL C CA 1
ATOM 5142 C C . VAL C 1 103 ? -39.198 28.469 10.870 1.00 65.98 83 VAL C C 1
ATOM 5143 O O . VAL C 1 103 ? -38.042 28.122 11.141 1.00 67.19 83 VAL C O 1
ATOM 5147 N N . ASP C 1 104 ? -40.183 28.507 11.769 1.00 65.07 84 ASP C N 1
ATOM 5148 C CA . ASP C 1 104 ? -40.122 27.844 13.068 1.00 68.85 84 ASP C CA 1
ATOM 5149 C C . ASP C 1 104 ? -41.127 26.697 13.029 1.00 67.04 84 ASP C C 1
ATOM 5150 O O . ASP C 1 104 ? -42.329 26.905 13.207 1.00 67.62 84 ASP C O 1
ATOM 5155 N N . ALA C 1 105 ? -40.630 25.487 12.784 1.00 66.04 85 ALA C N 1
ATOM 5156 C CA . ALA C 1 105 ? -41.464 24.292 12.753 1.00 66.88 85 ALA C CA 1
ATOM 5157 C C . ALA C 1 105 ? -41.053 23.275 13.808 1.00 70.39 85 ALA C C 1
ATOM 5158 O O . ALA C 1 105 ? -41.515 22.132 13.766 1.00 72.30 85 ALA C O 1
ATOM 5160 N N . ASP C 1 106 ? -40.174 23.649 14.735 1.00 67.03 86 ASP C N 1
ATOM 5161 C CA . ASP C 1 106 ? -39.648 22.687 15.713 1.00 71.00 86 ASP C CA 1
ATOM 5162 C C . ASP C 1 106 ? -40.705 22.065 16.579 1.00 69.20 86 ASP C C 1
ATOM 5163 O O . ASP C 1 106 ? -40.615 20.871 16.867 1.00 70.33 86 ASP C O 1
ATOM 5168 N N . LYS C 1 107 ? -41.660 22.857 17.037 1.00 70.97 87 LYS C N 1
ATOM 5169 C CA . LYS C 1 107 ? -42.795 22.311 17.777 1.00 71.65 87 LYS C CA 1
ATOM 5170 C C . LYS C 1 107 ? -43.451 21.170 17.007 1.00 70.31 87 LYS C C 1
ATOM 5171 O O . LYS C 1 107 ? -43.526 20.032 17.488 1.00 71.15 87 LYS C O 1
ATOM 5177 N N . ALA C 1 108 ? -43.920 21.467 15.793 1.00 71.44 88 ALA C N 1
ATOM 5178 C CA . ALA C 1 108 ? -44.620 20.468 14.992 1.00 69.88 88 ALA C CA 1
ATOM 5179 C C . ALA C 1 108 ? -43.715 19.306 14.604 1.00 68.78 88 ALA C C 1
ATOM 5180 O O . ALA C 1 108 ? -44.189 18.170 14.490 1.00 69.29 88 ALA C O 1
ATOM 5182 N N . MET C 1 109 ? -42.421 19.563 14.397 1.00 65.91 89 MET C N 1
ATOM 5183 C CA . MET C 1 109 ? -41.525 18.497 13.964 1.00 66.37 89 MET C CA 1
ATOM 5184 C C . MET C 1 109 ? -41.236 17.519 15.090 1.00 71.42 89 MET C C 1
ATOM 5185 O O . MET C 1 109 ? -41.251 16.302 14.881 1.00 70.91 89 MET C O 1
ATOM 5190 N N . GLN C 1 110 ? -40.949 18.031 16.292 1.00 71.11 90 GLN C N 1
ATOM 5191 C CA . GLN C 1 110 ? -40.779 17.149 17.443 1.00 74.94 90 GLN C CA 1
ATOM 5192 C C . GLN C 1 110 ? -42.078 16.439 17.797 1.00 76.88 90 GLN C C 1
ATOM 5193 O O . GLN C 1 110 ? -42.048 15.306 18.294 1.00 77.36 90 GLN C O 1
ATOM 5199 N N . ASP C 1 111 ? -43.225 17.077 17.546 1.00 76.94 91 ASP C N 1
ATOM 5200 C CA . ASP C 1 111 ? -44.497 16.445 17.885 1.00 78.56 91 ASP C CA 1
ATOM 5201 C C . ASP C 1 111 ? -44.843 15.318 16.918 1.00 76.17 91 ASP C C 1
ATOM 5202 O O . ASP C 1 111 ? -45.167 14.201 17.345 1.00 78.21 91 ASP C O 1
ATOM 5207 N N . ASN C 1 112 ? -44.792 15.596 15.608 1.00 77.59 92 ASN C N 1
ATOM 5208 C CA . ASN C 1 112 ? -45.168 14.601 14.599 1.00 73.83 92 ASN C CA 1
ATOM 5209 C C . ASN C 1 112 ? -44.563 15.054 13.265 1.00 70.86 92 ASN C C 1
ATOM 5210 O O . ASN C 1 112 ? -45.147 15.889 12.568 1.00 70.57 92 ASN C O 1
ATOM 5215 N N . TRP C 1 113 ? -43.410 14.480 12.916 1.00 67.43 93 TRP C N 1
ATOM 5216 C CA . TRP C 1 113 ? -42.651 14.971 11.772 1.00 64.96 93 TRP C CA 1
ATOM 5217 C C . TRP C 1 113 ? -43.221 14.487 10.445 1.00 64.07 93 TRP C C 1
ATOM 5218 O O . TRP C 1 113 ? -43.111 15.199 9.441 1.00 64.96 93 TRP C O 1
ATOM 5229 N N . ARG C 1 114 ? -43.816 13.292 10.407 1.00 64.02 94 ARG C N 1
ATOM 5230 C CA . ARG C 1 114 ? -44.400 12.821 9.154 1.00 64.14 94 ARG C CA 1
ATOM 5231 C C . ARG C 1 114 ? -45.522 13.749 8.700 1.00 64.01 94 ARG C C 1
ATOM 5232 O O . ARG C 1 114 ? -45.556 14.188 7.540 1.00 63.75 94 ARG C O 1
ATOM 5240 N N . ARG C 1 115 ? -46.444 14.074 9.608 1.00 63.80 95 ARG C N 1
ATOM 5241 C CA . ARG C 1 115 ? -47.557 14.943 9.253 1.00 66.52 95 ARG C CA 1
ATOM 5242 C C . ARG C 1 115 ? -47.068 16.333 8.875 1.00 64.34 95 ARG C C 1
ATOM 5243 O O . ARG C 1 115 ? -47.593 16.943 7.939 1.00 65.55 95 ARG C O 1
ATOM 5251 N N . THR C 1 116 ? -46.062 16.848 9.586 1.00 66.19 96 THR C N 1
ATOM 5252 C CA . THR C 1 116 ? -45.565 18.186 9.287 1.00 64.15 96 THR C CA 1
ATOM 5253 C C . THR C 1 116 ? -44.867 18.226 7.934 1.00 62.04 96 THR C C 1
ATOM 5254 O O . THR C 1 116 ? -45.047 19.180 7.165 1.00 61.81 96 THR C O 1
ATOM 5258 N N . LEU C 1 117 ? -44.071 17.200 7.623 1.00 59.93 97 LEU C N 1
ATOM 5259 C CA . LEU C 1 117 ? -43.449 17.114 6.304 1.00 58.60 97 LEU C CA 1
ATOM 5260 C C . LEU C 1 117 ? -44.500 17.040 5.209 1.00 59.71 97 LEU C C 1
ATOM 5261 O O . LEU C 1 117 ? -44.386 17.715 4.179 1.00 60.13 97 LEU C O 1
ATOM 5266 N N . LEU C 1 118 ? -45.538 16.226 5.413 1.00 63.46 98 LEU C N 1
ATOM 5267 C CA . LEU C 1 118 ? -46.600 16.134 4.421 1.00 63.74 98 LEU C CA 1
ATOM 5268 C C . LEU C 1 118 ? -47.332 17.465 4.259 1.00 60.50 98 LEU C C 1
ATOM 5269 O O . LEU C 1 118 ? -47.715 17.830 3.142 1.00 58.10 98 LEU C O 1
ATOM 5274 N N . ALA C 1 119 ? -47.507 18.211 5.352 1.00 58.50 99 ALA C N 1
ATOM 5275 C CA . ALA C 1 119 ? -48.160 19.514 5.271 1.00 58.99 99 ALA C CA 1
ATOM 5276 C C . ALA C 1 119 ? -47.319 20.496 4.465 1.00 59.66 99 ALA C C 1
ATOM 5277 O O . ALA C 1 119 ? -47.833 21.180 3.567 1.00 59.85 99 ALA C O 1
ATOM 5279 N N . PHE C 1 120 ? -46.022 20.581 4.775 1.00 58.08 100 PHE C N 1
ATOM 5280 C CA . PHE C 1 120 ? -45.131 21.445 4.005 1.00 59.88 100 PHE C CA 1
ATOM 5281 C C . PHE C 1 120 ? -45.114 21.054 2.533 1.00 61.92 100 PHE C C 1
ATOM 5282 O O . PHE C 1 120 ? -45.061 21.919 1.652 1.00 61.84 100 PHE C O 1
ATOM 5290 N N . ARG C 1 121 ? -45.171 19.782 2.220 1.00 63.31 101 ARG C N 1
ATOM 5291 C CA . ARG C 1 121 ? -45.187 19.376 0.835 1.00 63.25 101 ARG C CA 1
ATOM 5292 C C . ARG C 1 121 ? -46.477 19.749 0.138 1.00 62.13 101 ARG C C 1
ATOM 5293 O O . ARG C 1 121 ? -46.442 20.251 -0.970 1.00 62.68 101 ARG C O 1
ATOM 5301 N N . GLU C 1 122 ? -47.612 19.501 0.766 1.00 62.44 102 GLU C N 1
ATOM 5302 C CA . GLU C 1 122 ? -48.879 19.914 0.169 1.00 66.82 102 GLU C CA 1
ATOM 5303 C C . GLU C 1 122 ? -48.912 21.417 -0.069 1.00 67.31 102 GLU C C 1
ATOM 5304 O O . GLU C 1 122 ? -49.444 21.875 -1.086 1.00 69.62 102 GLU C O 1
ATOM 5310 N N . ARG C 1 123 ? -48.353 22.200 0.859 1.00 63.23 103 ARG C N 1
ATOM 5311 C CA . ARG C 1 123 ? -48.332 23.652 0.686 1.00 62.70 103 ARG C CA 1
ATOM 5312 C C . ARG C 1 123 ? -47.393 24.065 -0.446 1.00 61.62 103 ARG C C 1
ATOM 5313 O O . ARG C 1 123 ? -47.742 24.918 -1.276 1.00 62.97 103 ARG C O 1
ATOM 5321 N N . SER C 1 124 ? -46.199 23.469 -0.485 1.00 63.15 104 SER C N 1
ATOM 5322 C CA . SER C 1 124 ? -45.223 23.805 -1.513 1.00 62.63 104 SER C CA 1
ATOM 5323 C C . SER C 1 124 ? -45.762 23.501 -2.896 1.00 64.44 104 SER C C 1
ATOM 5324 O O . SER C 1 124 ? -45.493 24.245 -3.841 1.00 66.12 104 SER C O 1
ATOM 5327 N N . THR C 1 125 ? -46.509 22.407 -3.040 1.00 66.36 105 THR C N 1
ATOM 5328 C CA . THR C 1 125 ? -47.120 22.099 -4.332 1.00 65.93 105 THR C CA 1
ATOM 5329 C C . THR C 1 125 ? -47.955 23.274 -4.849 1.00 66.50 105 THR C C 1
ATOM 5330 O O . THR C 1 125 ? -47.740 23.761 -5.967 1.00 67.81 105 THR C O 1
ATOM 5334 N N . LEU C 1 126 ? -48.895 23.759 -4.030 1.00 65.06 106 LEU C N 1
ATOM 5335 C CA . LEU C 1 126 ? -49.762 24.865 -4.437 1.00 66.66 106 LEU C CA 1
ATOM 5336 C C . LEU C 1 126 ? -48.974 26.141 -4.713 1.00 65.37 106 LEU C C 1
ATOM 5337 O O . LEU C 1 126 ? -49.173 26.806 -5.740 1.00 64.68 106 LEU C O 1
ATOM 5342 N N . MET C 1 127 ? -48.101 26.526 -3.788 1.00 63.96 107 MET C N 1
ATOM 5343 C CA . MET C 1 127 ? -47.352 27.784 -3.934 1.00 62.80 107 MET C CA 1
ATOM 5344 C C . MET C 1 127 ? -46.455 27.761 -5.150 1.00 61.58 107 MET C C 1
ATOM 5345 O O . MET C 1 127 ? -46.403 28.731 -5.900 1.00 62.06 107 MET C O 1
ATOM 5350 N N . SER C 1 128 ? -45.720 26.677 -5.330 1.00 61.10 108 SER C N 1
ATOM 5351 C CA . SER C 1 128 ? -44.904 26.511 -6.521 1.00 58.92 108 SER C CA 1
ATOM 5352 C C . SER C 1 128 ? -45.748 26.576 -7.781 1.00 58.77 108 SER C C 1
ATOM 5353 O O . SER C 1 128 ? -45.326 27.174 -8.775 1.00 58.34 108 SER C O 1
ATOM 5356 N N . ALA C 1 129 ? -46.935 25.952 -7.769 1.00 56.42 109 ALA C N 1
ATOM 5357 C CA . ALA C 1 129 ? -47.808 26.038 -8.936 1.00 57.12 109 ALA C CA 1
ATOM 5358 C C . ALA C 1 129 ? -48.174 27.484 -9.245 1.00 58.51 109 ALA C C 1
ATOM 5359 O O . ALA C 1 129 ? -48.207 27.884 -10.411 1.00 58.65 109 ALA C O 1
ATOM 5361 N N . VAL C 1 130 ? -48.464 28.280 -8.210 1.00 55.73 110 VAL C N 1
ATOM 5362 C CA . VAL C 1 130 ? -48.761 29.697 -8.423 1.00 56.24 110 VAL C CA 1
ATOM 5363 C C . VAL C 1 130 ? -47.590 30.391 -9.116 1.00 56.05 110 VAL C C 1
ATOM 5364 O O . VAL C 1 130 ? -47.761 31.100 -10.120 1.00 57.13 110 VAL C O 1
ATOM 5368 N N . LEU C 1 131 ? -46.382 30.200 -8.581 1.00 54.49 111 LEU C N 1
ATOM 5369 C CA . LEU C 1 131 ? -45.203 30.836 -9.171 1.00 55.82 111 LEU C CA 1
ATOM 5370 C C . LEU C 1 131 ? -44.995 30.400 -10.624 1.00 56.25 111 LEU C C 1
ATOM 5371 O O . LEU C 1 131 ? -44.724 31.227 -11.507 1.00 56.12 111 LEU C O 1
ATOM 5376 N N . LEU C 1 132 ? -45.117 29.095 -10.885 1.00 57.92 112 LEU C N 1
ATOM 5377 C CA . LEU C 1 132 ? -44.892 28.573 -12.230 1.00 57.49 112 LEU C CA 1
ATOM 5378 C C . LEU C 1 132 ? -45.956 29.061 -13.205 1.00 57.24 112 LEU C C 1
ATOM 5379 O O . LEU C 1 132 ? -45.653 29.291 -14.383 1.00 56.67 112 LEU C O 1
ATOM 5384 N N . ARG C 1 133 ? -47.196 29.231 -12.738 1.00 56.62 113 ARG C N 1
ATOM 5385 C CA . ARG C 1 133 ? -48.221 29.846 -13.571 1.00 58.58 113 ARG C CA 1
ATOM 5386 C C . ARG C 1 133 ? -47.824 31.258 -13.953 1.00 58.57 113 ARG C C 1
ATOM 5387 O O . ARG C 1 133 ? -47.858 31.628 -15.133 1.00 59.18 113 ARG C O 1
ATOM 5395 N N . TRP C 1 134 ? -47.439 32.067 -12.963 1.00 56.28 114 TRP C N 1
ATOM 5396 C CA . TRP C 1 134 ? -47.032 33.442 -13.247 1.00 58.05 114 TRP C CA 1
ATOM 5397 C C . TRP C 1 134 ? -45.914 33.481 -14.281 1.00 59.18 114 TRP C C 1
ATOM 5398 O O . TRP C 1 134 ? -45.969 34.249 -15.249 1.00 59.06 114 TRP C O 1
ATOM 5409 N N . GLU C 1 135 ? -44.892 32.644 -14.096 1.00 56.94 115 GLU C N 1
ATOM 5410 C CA . GLU C 1 135 ? -43.784 32.623 -15.047 1.00 57.51 115 GLU C CA 1
ATOM 5411 C C . GLU C 1 135 ? -44.261 32.199 -16.431 1.00 58.39 115 GLU C C 1
ATOM 5412 O O . GLU C 1 135 ? -43.788 32.727 -17.448 1.00 59.72 115 GLU C O 1
ATOM 5418 N N . GLU C 1 136 ? -45.242 31.318 -16.511 1.00 59.68 116 GLU C N 1
ATOM 5419 C CA . GLU C 1 136 ? -45.756 30.896 -17.810 1.00 60.27 116 GLU C CA 1
ATOM 5420 C C . GLU C 1 136 ? -46.477 32.019 -18.465 1.00 60.95 116 GLU C C 1
ATOM 5421 O O . GLU C 1 136 ? -46.389 32.166 -19.672 1.00 62.47 116 GLU C O 1
ATOM 5427 N N . ALA C 1 137 ? -47.204 32.801 -17.676 1.00 57.89 117 ALA C N 1
ATOM 5428 C CA . ALA C 1 137 ? -47.907 33.956 -18.217 1.00 58.23 117 ALA C CA 1
ATOM 5429 C C . ALA C 1 137 ? -46.967 35.069 -18.658 1.00 61.49 117 ALA C C 1
ATOM 5430 O O . ALA C 1 137 ? -47.445 36.081 -19.185 1.00 63.31 117 ALA C O 1
ATOM 5432 N N . GLY C 1 138 ? -45.659 34.921 -18.453 1.00 61.41 118 GLY C N 1
ATOM 5433 C CA . GLY C 1 138 ? -44.696 35.926 -18.857 1.00 60.27 118 GLY C CA 1
ATOM 5434 C C . GLY C 1 138 ? -44.148 36.788 -17.738 1.00 59.37 118 GLY C C 1
ATOM 5435 O O . GLY C 1 138 ? -43.343 37.682 -18.016 1.00 60.85 118 GLY C O 1
ATOM 5436 N N . THR C 1 139 ? -44.562 36.553 -16.495 1.00 60.61 119 THR C N 1
ATOM 5437 C CA . THR C 1 139 ? -44.019 37.298 -15.367 1.00 58.37 119 THR C CA 1
ATOM 5438 C C . THR C 1 139 ? -42.508 37.144 -15.300 1.00 55.49 119 THR C C 1
ATOM 5439 O O . THR C 1 139 ? -41.972 36.043 -15.458 1.00 53.92 119 THR C O 1
ATOM 5443 N N . ALA C 1 140 ? -41.816 38.255 -15.064 1.00 53.69 120 ALA C N 1
ATOM 5444 C CA . ALA C 1 140 ? -40.384 38.220 -14.784 1.00 53.07 120 ALA C CA 1
ATOM 5445 C C . ALA C 1 140 ? -40.201 37.885 -13.309 1.00 53.67 120 ALA C C 1
ATOM 5446 O O . ALA C 1 140 ? -40.226 38.757 -12.437 1.00 55.48 120 ALA C O 1
ATOM 5448 N N . VAL C 1 141 ? -40.034 36.597 -13.021 1.00 53.77 121 VAL C N 1
ATOM 5449 C CA . VAL C 1 141 ? -39.739 36.130 -11.671 1.00 53.00 121 VAL C CA 1
ATOM 5450 C C . VAL C 1 141 ? -38.251 36.319 -11.439 1.00 53.03 121 VAL C C 1
ATOM 5451 O O . VAL C 1 141 ? -37.427 35.753 -12.172 1.00 52.05 121 VAL C O 1
ATOM 5455 N N . TYR C 1 142 ? -37.898 37.117 -10.439 1.00 54.89 122 TYR C N 1
ATOM 5456 C CA . TYR C 1 142 ? -36.484 37.343 -10.175 1.00 54.48 122 TYR C CA 1
ATOM 5457 C C . TYR C 1 142 ? -35.913 36.179 -9.391 1.00 56.18 122 TYR C C 1
ATOM 5458 O O . TYR C 1 142 ? -36.073 36.075 -8.170 1.00 53.91 122 TYR C O 1
ATOM 5467 N N . ASN C 1 143 ? -35.267 35.292 -10.147 1.00 56.68 123 ASN C N 1
ATOM 5468 C CA . ASN C 1 143 ? -34.899 33.938 -9.757 1.00 54.08 123 ASN C CA 1
ATOM 5469 C C . ASN C 1 143 ? -36.139 33.057 -9.645 1.00 54.42 123 ASN C C 1
ATOM 5470 O O . ASN C 1 143 ? -36.810 33.010 -8.607 1.00 55.41 123 ASN C O 1
ATOM 5475 N N . SER C 1 144 ? -36.314 32.306 -10.718 1.00 51.90 124 SER C N 1
ATOM 5476 C CA . SER C 1 144 ? -37.390 31.379 -10.799 1.00 52.38 124 SER C CA 1
ATOM 5477 C C . SER C 1 144 ? -37.082 30.130 -9.990 1.00 51.86 124 SER C C 1
ATOM 5478 O O . SER C 1 144 ? -35.930 29.753 -9.896 1.00 51.81 124 SER C O 1
ATOM 5481 N N . PRO C 1 145 ? -38.093 29.472 -9.387 1.00 51.89 125 PRO C N 1
ATOM 5482 C CA . PRO C 1 145 ? -37.759 28.213 -8.694 1.00 51.86 125 PRO C CA 1
ATOM 5483 C C . PRO C 1 145 ? -37.260 27.124 -9.624 1.00 51.03 125 PRO C C 1
ATOM 5484 O O . PRO C 1 145 ? -36.593 26.196 -9.152 1.00 51.32 125 PRO C O 1
ATOM 5488 N N . ARG C 1 146 ? -37.549 27.207 -10.926 1.00 51.21 126 ARG C N 1
ATOM 5489 C CA . ARG C 1 146 ? -36.987 26.251 -11.877 1.00 49.96 126 ARG C CA 1
ATOM 5490 C C . ARG C 1 146 ? -35.469 26.221 -11.795 1.00 50.53 126 ARG C C 1
ATOM 5491 O O . ARG C 1 146 ? -34.858 25.147 -11.892 1.00 53.65 126 ARG C O 1
ATOM 5499 N N . ALA C 1 147 ? -34.843 27.383 -11.594 1.00 48.82 127 ALA C N 1
ATOM 5500 C CA . ALA C 1 147 ? -33.392 27.464 -11.466 1.00 48.28 127 ALA C CA 1
ATOM 5501 C C . ALA C 1 147 ? -32.838 26.539 -10.388 1.00 48.49 127 ALA C C 1
ATOM 5502 O O . ALA C 1 147 ? -31.641 26.239 -10.409 1.00 48.98 127 ALA C O 1
ATOM 5504 N N . SER C 1 148 ? -33.682 26.081 -9.454 1.00 48.88 128 SER C N 1
ATOM 5505 C CA . SER C 1 148 ? -33.228 25.124 -8.448 1.00 48.23 128 SER C CA 1
ATOM 5506 C C . SER C 1 148 ? -32.533 23.925 -9.087 1.00 47.15 128 SER C C 1
ATOM 5507 O O . SER C 1 148 ? -31.497 23.461 -8.592 1.00 47.98 128 SER C O 1
ATOM 5510 N N . ALA C 1 149 ? -33.077 23.426 -10.202 1.00 48.52 129 ALA C N 1
ATOM 5511 C CA . ALA C 1 149 ? -32.451 22.301 -10.894 1.00 48.48 129 ALA C CA 1
ATOM 5512 C C . ALA C 1 149 ? -30.995 22.606 -11.232 1.00 48.61 129 ALA C C 1
ATOM 5513 O O . ALA C 1 149 ? -30.097 21.796 -10.966 1.00 48.68 129 ALA C O 1
ATOM 5515 N N . ASN C 1 150 ? -30.733 23.790 -11.795 1.00 46.44 130 ASN C N 1
ATOM 5516 C CA . ASN C 1 150 ? -29.369 24.165 -12.146 1.00 46.22 130 ASN C CA 1
ATOM 5517 C C . ASN C 1 150 ? -28.535 24.574 -10.942 1.00 47.01 130 ASN C C 1
ATOM 5518 O O . ASN C 1 150 ? -27.306 24.669 -11.061 1.00 46.25 130 ASN C O 1
ATOM 5523 N N . ILE C 1 151 ? -29.168 24.821 -9.793 1.00 46.16 131 ILE C N 1
ATOM 5524 C CA . ILE C 1 151 ? -28.424 25.285 -8.625 1.00 46.58 131 ILE C CA 1
ATOM 5525 C C . ILE C 1 151 ? -27.746 24.131 -7.890 1.00 45.58 131 ILE C C 1
ATOM 5526 O O . ILE C 1 151 ? -26.786 24.360 -7.138 1.00 47.23 131 ILE C O 1
ATOM 5531 N N . THR C 1 152 ? -28.206 22.896 -8.120 1.00 47.05 132 THR C N 1
ATOM 5532 C CA . THR C 1 152 ? -27.593 21.671 -7.609 1.00 44.70 132 THR C CA 1
ATOM 5533 C C . THR C 1 152 ? -26.083 21.835 -7.731 1.00 44.57 132 THR C C 1
ATOM 5534 O O . THR C 1 152 ? -25.554 21.932 -8.839 1.00 47.23 132 THR C O 1
ATOM 5538 N N . LYS C 1 153 ? -25.391 21.861 -6.588 1.00 45.58 133 LYS C N 1
ATOM 5539 C CA . LYS C 1 153 ? -24.017 22.362 -6.546 1.00 46.19 133 LYS C CA 1
ATOM 5540 C C . LYS C 1 153 ? -23.081 21.452 -7.334 1.00 47.13 133 LYS C C 1
ATOM 5541 O O . LYS C 1 153 ? -22.332 21.974 -8.183 1.00 47.83 133 LYS C O 1
ATOM 5547 N N . PRO C 1 154 ? -23.055 20.127 -7.130 1.00 45.56 134 PRO C N 1
ATOM 5548 C CA . PRO C 1 154 ? -22.162 19.290 -7.947 1.00 44.98 134 PRO C CA 1
ATOM 5549 C C . PRO C 1 154 ? -22.535 19.265 -9.418 1.00 45.55 134 PRO C C 1
ATOM 5550 O O . PRO C 1 154 ? -21.715 18.828 -10.234 1.00 48.10 134 PRO C O 1
ATOM 5554 N N . PHE C 1 155 ? -23.736 19.707 -9.789 1.00 46.01 135 PHE C N 1
ATOM 5555 C CA . PHE C 1 155 ? -24.043 19.929 -11.196 1.00 45.68 135 PHE C CA 1
ATOM 5556 C C . PHE C 1 155 ? -23.747 21.358 -11.615 1.00 46.51 135 PHE C C 1
ATOM 5557 O O . PHE C 1 155 ? -23.329 21.595 -12.754 1.00 49.89 135 PHE C O 1
ATOM 5565 N N . GLN C 1 156 ? -23.976 22.320 -10.719 1.00 47.90 136 GLN C N 1
ATOM 5566 C CA . GLN C 1 156 ? -23.742 23.720 -11.047 1.00 47.22 136 GLN C CA 1
ATOM 5567 C C . GLN C 1 156 ? -22.277 23.967 -11.374 1.00 44.94 136 GLN C C 1
ATOM 5568 O O . GLN C 1 156 ? -21.949 24.611 -12.381 1.00 43.49 136 GLN C O 1
ATOM 5574 N N . LEU C 1 157 ? -21.376 23.462 -10.533 1.00 45.72 137 LEU C N 1
ATOM 5575 C CA . LEU C 1 157 ? -19.958 23.679 -10.794 1.00 48.77 137 LEU C CA 1
ATOM 5576 C C . LEU C 1 157 ? -19.509 22.988 -12.076 1.00 50.36 137 LEU C C 1
ATOM 5577 O O . LEU C 1 157 ? -18.615 23.491 -12.764 1.00 52.43 137 LEU C O 1
ATOM 5582 N N . ALA C 1 158 ? -20.121 21.856 -12.432 1.00 48.05 138 ALA C N 1
ATOM 5583 C CA . ALA C 1 158 ? -19.785 21.214 -13.702 1.00 48.40 138 ALA C CA 1
ATOM 5584 C C . ALA C 1 158 ? -20.308 22.014 -14.887 1.00 47.88 138 ALA C C 1
ATOM 5585 O O . ALA C 1 158 ? -19.633 22.122 -15.920 1.00 48.43 138 ALA C O 1
ATOM 5587 N N . LEU C 1 159 ? -21.511 22.584 -14.760 1.00 47.29 139 LEU C N 1
ATOM 5588 C CA . LEU C 1 159 ? -22.042 23.445 -15.810 1.00 47.81 139 LEU C CA 1
ATOM 5589 C C . LEU C 1 159 ? -21.149 24.660 -16.028 1.00 48.51 139 LEU C C 1
ATOM 5590 O O . LEU C 1 159 ? -20.986 25.126 -17.161 1.00 50.04 139 LEU C O 1
ATOM 5595 N N . LEU C 1 160 ? -20.556 25.183 -14.955 1.00 47.75 140 LEU C N 1
ATOM 5596 C CA . LEU C 1 160 ? -19.639 26.316 -15.106 1.00 50.21 140 LEU C CA 1
ATOM 5597 C C . LEU C 1 160 ? -18.292 25.879 -15.673 1.00 51.49 140 LEU C C 1
ATOM 5598 O O . LEU C 1 160 ? -17.727 26.556 -16.537 1.00 52.56 140 LEU C O 1
ATOM 5603 N N . ARG C 1 161 ? -17.760 24.745 -15.198 1.00 53.55 141 ARG C N 1
ATOM 5604 C CA . ARG C 1 161 ? -16.439 24.294 -15.633 1.00 53.97 141 ARG C CA 1
ATOM 5605 C C . ARG C 1 161 ? -16.446 23.876 -17.098 1.00 54.25 141 ARG C C 1
ATOM 5606 O O . ARG C 1 161 ? -15.465 24.100 -17.817 1.00 54.42 141 ARG C O 1
ATOM 5614 N N . ASP C 1 162 ? -17.535 23.262 -17.560 1.00 55.25 142 ASP C N 1
ATOM 5615 C CA . ASP C 1 162 ? -17.619 22.841 -18.951 1.00 56.06 142 ASP C CA 1
ATOM 5616 C C . ASP C 1 162 ? -17.960 23.989 -19.889 1.00 56.86 142 ASP C C 1
ATOM 5617 O O . ASP C 1 162 ? -18.031 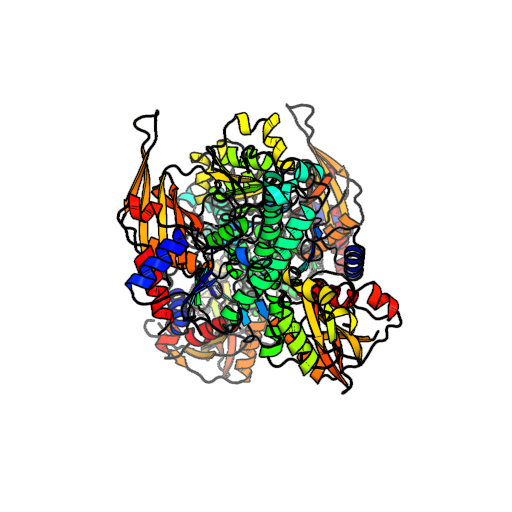23.780 -21.106 1.00 57.94 142 ASP C O 1
ATOM 5622 N N . ALA C 1 163 ? -18.166 25.192 -19.357 1.00 56.20 143 ALA C N 1
ATOM 5623 C CA . ALA C 1 163 ? -18.360 26.383 -20.171 1.00 55.89 143 ALA C CA 1
ATOM 5624 C C . ALA C 1 163 ? -17.176 27.339 -20.092 1.00 55.76 143 ALA C C 1
ATOM 5625 O O . ALA C 1 163 ? -17.296 28.497 -20.507 1.00 56.53 143 ALA C O 1
ATOM 5627 N N . GLY C 1 164 ? -16.043 26.886 -19.564 1.00 55.15 144 GLY C N 1
ATOM 5628 C CA . GLY C 1 164 ? -14.829 27.673 -19.576 1.00 55.90 144 GLY C CA 1
ATOM 5629 C C . GLY C 1 164 ? -14.597 28.550 -18.367 1.00 56.15 144 GLY C C 1
ATOM 5630 O O . GLY C 1 164 ? -13.651 29.347 -18.381 1.00 57.54 144 GLY C O 1
ATOM 5631 N N . LEU C 1 165 ? -15.424 28.434 -17.322 1.00 54.16 145 LEU C N 1
ATOM 5632 C CA . LEU C 1 165 ? -15.244 29.253 -16.125 1.00 54.01 145 LEU C CA 1
ATOM 5633 C C . LEU C 1 165 ? -14.365 28.524 -15.110 1.00 54.10 145 LEU C C 1
ATOM 5634 O O . LEU C 1 165 ? -14.478 27.306 -14.951 1.00 55.72 145 LEU C O 1
ATOM 5639 N N . PRO C 1 166 ? -13.479 29.235 -14.414 1.00 53.14 146 PRO C N 1
ATOM 5640 C CA . PRO C 1 166 ? -12.602 28.575 -13.440 1.00 52.01 146 PRO C CA 1
ATOM 5641 C C . PRO C 1 166 ? -13.342 28.266 -12.141 1.00 51.11 146 PRO C C 1
ATOM 5642 O O . PRO C 1 166 ? -13.994 29.134 -11.555 1.00 50.83 146 PRO C O 1
ATOM 5646 N N . VAL C 1 167 ? -13.222 27.018 -11.693 1.00 49.45 147 VAL C N 1
ATOM 5647 C CA . VAL C 1 167 ? -13.826 26.556 -10.443 1.00 47.59 147 VAL C CA 1
ATOM 5648 C C . VAL C 1 167 ? -12.733 25.879 -9.631 1.00 48.49 147 VAL C C 1
ATOM 5649 O O . VAL C 1 167 ? -11.672 25.564 -10.192 1.00 51.10 147 VAL C O 1
ATOM 5653 N N . PRO C 1 168 ? -12.911 25.645 -8.328 1.00 45.90 148 PRO C N 1
ATOM 5654 C CA . PRO C 1 168 ? -11.855 24.957 -7.576 1.00 45.97 148 PRO C CA 1
ATOM 5655 C C . PRO C 1 168 ? -11.753 23.501 -7.990 1.00 44.38 148 PRO C C 1
ATOM 5656 O O . PRO C 1 168 ? -12.720 22.902 -8.468 1.00 43.08 148 PRO C O 1
ATOM 5660 N N . ARG C 1 169 ? -10.564 22.933 -7.813 1.00 45.88 149 ARG C N 1
ATOM 5661 C CA . ARG C 1 169 ? -10.384 21.496 -7.980 1.00 47.92 149 ARG C CA 1
ATOM 5662 C C . ARG C 1 169 ? -11.192 20.767 -6.912 1.00 48.83 149 ARG C C 1
ATOM 5663 O O . ARG C 1 169 ? -10.908 20.902 -5.720 1.00 51.07 149 ARG C O 1
ATOM 5671 N N . SER C 1 170 ? -12.198 20.001 -7.333 1.00 46.42 150 SER C N 1
ATOM 5672 C CA . SER C 1 170 ? -13.251 19.541 -6.443 1.00 47.17 150 SER C CA 1
ATOM 5673 C C . SER C 1 170 ? -13.377 18.024 -6.453 1.00 47.63 150 SER C C 1
ATOM 5674 O O . SER C 1 170 ? -12.928 17.344 -7.382 1.00 50.51 150 SER C O 1
ATOM 5677 N N . LEU C 1 171 ? -14.016 17.514 -5.396 1.00 48.00 151 LEU C N 1
ATOM 5678 C CA . LEU C 1 171 ? -14.337 16.095 -5.258 1.00 44.84 151 LEU C CA 1
ATOM 5679 C C . LEU C 1 171 ? -15.545 15.984 -4.335 1.00 45.18 151 LEU C C 1
ATOM 5680 O O . LEU C 1 171 ? -15.431 16.236 -3.134 1.00 46.11 151 LEU C O 1
ATOM 5685 N N . TRP C 1 172 ? -16.706 15.650 -4.891 1.00 41.99 152 TRP C N 1
ATOM 5686 C CA . TRP C 1 172 ? -17.889 15.333 -4.100 1.00 42.98 152 TRP C CA 1
ATOM 5687 C C . TRP C 1 172 ? -17.942 13.822 -3.949 1.00 42.87 152 TRP C C 1
ATOM 5688 O O . TRP C 1 172 ? -18.080 13.106 -4.950 1.00 44.15 152 TRP C O 1
ATOM 5699 N N . THR C 1 173 ? -17.833 13.329 -2.717 1.00 43.83 153 THR C N 1
ATOM 5700 C CA . THR C 1 173 ? -17.698 11.883 -2.595 1.00 46.44 153 THR C CA 1
ATOM 5701 C C . THR C 1 173 ? -18.141 11.387 -1.227 1.00 47.70 153 THR C C 1
ATOM 5702 O O . THR C 1 173 ? -18.324 12.156 -0.277 1.00 45.94 153 THR C O 1
ATOM 5706 N N . ASN C 1 174 ? -18.336 10.066 -1.159 1.00 47.98 154 ASN C N 1
ATOM 5707 C CA . ASN C 1 174 ? -18.438 9.319 0.090 1.00 49.56 154 ASN C CA 1
ATOM 5708 C C . ASN C 1 174 ? -17.385 8.217 0.144 1.00 51.83 154 ASN C C 1
ATOM 5709 O O . ASN C 1 174 ? -17.531 7.255 0.902 1.00 53.99 154 ASN C O 1
ATOM 5714 N N . ASP C 1 175 ? -16.332 8.336 -0.667 1.00 50.71 155 ASP C N 1
ATOM 5715 C CA . ASP C 1 175 ? -15.273 7.339 -0.724 1.00 52.58 155 ASP C CA 1
ATOM 5716 C C . ASP C 1 175 ? -14.077 7.835 0.068 1.00 50.65 155 ASP C C 1
ATOM 5717 O O . ASP C 1 175 ? -13.440 8.821 -0.340 1.00 51.80 155 ASP C O 1
ATOM 5722 N N . PRO C 1 176 ? -13.734 7.205 1.197 1.00 52.49 156 PRO C N 1
ATOM 5723 C CA . PRO C 1 176 ? -12.561 7.661 1.960 1.00 52.12 156 PRO C CA 1
ATOM 5724 C C . PRO C 1 176 ? -11.253 7.601 1.188 1.00 54.76 156 PRO C C 1
ATOM 5725 O O . PRO C 1 176 ? -10.417 8.505 1.320 1.00 55.62 156 PRO C O 1
ATOM 5729 N N . GLU C 1 177 ? -11.044 6.556 0.384 1.00 56.62 157 GLU C N 1
ATOM 5730 C CA . GLU C 1 177 ? -9.790 6.445 -0.353 1.00 59.35 157 GLU C CA 1
ATOM 5731 C C . GLU C 1 177 ? -9.689 7.499 -1.450 1.00 54.51 157 GLU C C 1
ATOM 5732 O O . GLU C 1 177 ? -8.594 8.007 -1.730 1.00 53.54 157 GLU C O 1
ATOM 5738 N N . ALA C 1 178 ? -10.820 7.837 -2.078 1.00 51.85 158 ALA C N 1
ATOM 5739 C CA . ALA C 1 178 ? -10.844 8.968 -2.998 1.00 51.38 158 ALA C CA 1
ATOM 5740 C C . ALA C 1 178 ? -10.391 10.244 -2.304 1.00 52.50 158 ALA C C 1
ATOM 5741 O O . ALA C 1 178 ? -9.618 11.024 -2.871 1.00 54.45 158 ALA C O 1
ATOM 5743 N N . VAL C 1 179 ? -10.848 10.463 -1.067 1.00 50.90 159 VAL C N 1
ATOM 5744 C CA . VAL C 1 179 ? -10.469 11.661 -0.328 1.00 50.36 159 VAL C CA 1
ATOM 5745 C C . VAL C 1 179 ? -8.979 11.655 -0.033 1.00 52.39 159 VAL C C 1
ATOM 5746 O O . VAL C 1 179 ? -8.296 12.677 -0.179 1.00 52.73 159 VAL C O 1
ATOM 5750 N N . ARG C 1 180 ? -8.442 10.517 0.328 1.00 52.88 160 ARG C N 1
ATOM 5751 C CA . ARG C 1 180 ? -7.044 10.456 0.661 1.00 55.22 160 ARG C CA 1
ATOM 5752 C C . ARG C 1 180 ? -6.195 10.745 -0.551 1.00 54.87 160 ARG C C 1
ATOM 5753 O O . ARG C 1 180 ? -5.218 11.488 -0.461 1.00 55.75 160 ARG C O 1
ATOM 5761 N N . ARG C 1 181 ? -6.565 10.164 -1.687 1.00 52.99 161 ARG C N 1
ATOM 5762 C CA . ARG C 1 181 ? -5.792 10.410 -2.905 1.00 53.62 161 ARG C CA 1
ATOM 5763 C C . ARG C 1 181 ? -5.894 11.861 -3.351 1.00 54.09 161 ARG C C 1
ATOM 5764 O O . ARG C 1 181 ? -4.889 12.472 -3.744 1.00 55.54 161 ARG C O 1
ATOM 5772 N N . PHE C 1 182 ? -7.103 12.424 -3.306 1.00 53.58 162 PHE C N 1
ATOM 5773 C CA . PHE C 1 182 ? -7.293 13.810 -3.714 1.00 52.49 162 PHE C CA 1
ATOM 5774 C C . PHE C 1 182 ? -6.459 14.749 -2.854 1.00 53.30 162 PHE C C 1
ATOM 5775 O O . PHE C 1 182 ? -5.753 15.628 -3.370 1.00 52.69 162 PHE C O 1
ATOM 5783 N N . HIS C 1 183 ? -6.533 14.576 -1.532 1.00 52.28 163 HIS C N 1
ATOM 5784 C CA . HIS C 1 183 ? -5.716 15.375 -0.625 1.00 53.44 163 HIS C CA 1
ATOM 5785 C C . HIS C 1 183 ? -4.231 15.185 -0.914 1.00 53.88 163 HIS C C 1
ATOM 5786 O O . HIS C 1 183 ? -3.466 16.155 -0.939 1.00 52.87 163 HIS C O 1
ATOM 5793 N N . ALA C 1 184 ? -3.808 13.940 -1.158 1.00 53.75 164 ALA C N 1
ATOM 5794 C CA . ALA C 1 184 ? -2.391 13.683 -1.397 1.00 53.99 164 ALA C CA 1
ATOM 5795 C C . ALA C 1 184 ? -1.901 14.358 -2.671 1.00 55.01 164 ALA C C 1
ATOM 5796 O O . ALA C 1 184 ? -0.719 14.705 -2.771 1.00 55.27 164 ALA C O 1
ATOM 5798 N N . GLU C 1 185 ? -2.787 14.670 -3.596 1.00 54.67 165 GLU C N 1
ATOM 5799 C CA . GLU C 1 185 ? -2.373 15.264 -4.856 1.00 57.58 165 GLU C CA 1
ATOM 5800 C C . GLU C 1 185 ? -2.550 16.751 -4.895 1.00 56.62 165 GLU C C 1
ATOM 5801 O O . GLU C 1 185 ? -1.911 17.439 -5.676 1.00 59.16 165 GLU C O 1
ATOM 5807 N N . VAL C 1 186 ? -3.430 17.258 -4.058 1.00 57.12 166 VAL C N 1
ATOM 5808 C CA . VAL C 1 186 ? -3.682 18.694 -4.032 1.00 57.31 166 VAL C CA 1
ATOM 5809 C C . VAL C 1 186 ? -2.848 19.398 -2.965 1.00 57.78 166 VAL C C 1
ATOM 5810 O O . VAL C 1 186 ? -2.325 20.492 -3.194 1.00 58.72 166 VAL C O 1
ATOM 5814 N N . GLY C 1 187 ? -2.706 18.787 -1.799 1.00 55.97 167 GLY C N 1
ATOM 5815 C CA . GLY C 1 187 ? -2.138 19.463 -0.645 1.00 57.22 167 GLY C CA 1
ATOM 5816 C C . GLY C 1 187 ? -3.236 19.910 0.293 1.00 57.99 167 GLY C C 1
ATOM 5817 O O . GLY C 1 187 ? -4.164 19.153 0.583 1.00 58.35 167 GLY C O 1
ATOM 5818 N N . ASP C 1 188 ? -3.157 21.153 0.766 1.00 60.03 168 ASP C N 1
ATOM 5819 C CA . ASP C 1 188 ? -4.157 21.665 1.684 1.00 59.18 168 ASP C CA 1
ATOM 5820 C C . ASP C 1 188 ? -5.534 21.678 1.028 1.00 56.82 168 ASP C C 1
ATOM 5821 O O . ASP C 1 188 ? -5.687 22.108 -0.118 1.00 57.48 168 ASP C O 1
ATOM 5826 N N . CYS C 1 189 ? -6.529 21.177 1.754 1.00 55.89 169 CYS C N 1
ATOM 5827 C CA . CYS C 1 189 ? -7.889 21.040 1.257 1.00 54.44 169 CYS C CA 1
ATOM 5828 C C . CYS C 1 189 ? -8.864 21.588 2.291 1.00 51.92 169 CYS C C 1
ATOM 5829 O O . CYS C 1 189 ? -8.518 21.824 3.451 1.00 50.23 169 CYS C O 1
ATOM 5832 N N . ILE C 1 190 ? -10.106 21.782 1.843 1.00 50.32 170 ILE C N 1
ATOM 5833 C CA . ILE C 1 190 ? -11.228 22.147 2.692 1.00 51.09 170 ILE C CA 1
ATOM 5834 C C . ILE C 1 190 ? -12.354 21.167 2.404 1.00 51.22 170 ILE C C 1
ATOM 5835 O O . ILE C 1 190 ? -12.410 20.550 1.339 1.00 51.13 170 ILE C O 1
ATOM 5840 N N . TYR C 1 191 ? -13.267 21.039 3.359 1.00 52.81 171 TYR C N 1
ATOM 5841 C CA . TYR C 1 191 ? -14.504 20.315 3.128 1.00 52.30 171 TYR C CA 1
ATOM 5842 C C . TYR C 1 191 ? -15.679 21.188 3.541 1.00 52.02 171 TYR C C 1
ATOM 5843 O O . TYR C 1 191 ? -15.537 22.126 4.332 1.00 52.63 171 TYR C O 1
ATOM 5852 N N . LYS C 1 192 ? -16.835 20.879 2.966 1.00 50.01 172 LYS C N 1
ATOM 5853 C CA . LYS C 1 192 ? -18.046 21.654 3.177 1.00 49.19 172 LYS C CA 1
ATOM 5854 C C . LYS C 1 192 ? -19.238 20.809 2.743 1.00 48.35 172 LYS C C 1
ATOM 5855 O O . LYS C 1 192 ? -19.063 19.728 2.149 1.00 47.71 172 LYS C O 1
ATOM 5861 N N . PRO C 1 193 ? -20.461 21.239 3.072 1.00 46.84 173 PRO C N 1
ATOM 5862 C CA . PRO C 1 193 ? -21.640 20.470 2.665 1.00 47.62 173 PRO C CA 1
ATOM 5863 C C . PRO C 1 193 ? -21.776 20.381 1.154 1.00 48.66 173 PRO C C 1
ATOM 5864 O O . PRO C 1 193 ? -21.348 21.269 0.411 1.00 50.76 173 PRO C O 1
ATOM 5868 N N . VAL C 1 194 ? -22.385 19.286 0.706 1.00 50.07 174 VAL C N 1
ATOM 5869 C CA . VAL C 1 194 ? -22.725 19.146 -0.705 1.00 48.29 174 VAL C CA 1
ATOM 5870 C C . VAL C 1 194 ? -23.764 20.186 -1.100 1.00 46.91 174 VAL C C 1
ATOM 5871 O O . VAL C 1 194 ? -23.624 20.870 -2.118 1.00 45.56 174 VAL C O 1
ATOM 5875 N N . ALA C 1 195 ? -24.822 20.316 -0.303 1.00 48.00 175 ALA C N 1
ATOM 5876 C CA . ALA C 1 195 ? -25.881 21.279 -0.579 1.00 51.27 175 ALA C CA 1
ATOM 5877 C C . ALA C 1 195 ? -25.764 22.546 0.258 1.00 54.11 175 ALA C C 1
ATOM 5878 O O . ALA C 1 195 ? -25.932 23.648 -0.274 1.00 55.72 175 ALA C O 1
ATOM 5880 N N . GLY C 1 196 ? -25.468 22.419 1.537 1.00 53.81 176 GLY C N 1
ATOM 5881 C CA . GLY C 1 196 ? -25.332 23.574 2.402 1.00 53.53 176 GLY C CA 1
ATOM 5882 C C . GLY C 1 196 ? -25.652 23.189 3.829 1.00 54.08 176 GLY C C 1
ATOM 5883 O O . GLY C 1 196 ? -25.934 22.036 4.136 1.00 54.47 176 GLY C O 1
ATOM 5884 N N . GLY C 1 197 ? -25.586 24.186 4.702 1.00 58.60 177 GLY C N 1
ATOM 5885 C CA . GLY C 1 197 ? -25.973 24.016 6.086 1.00 59.33 177 GLY C CA 1
ATOM 5886 C C . GLY C 1 197 ? -24.845 23.865 7.086 1.00 60.59 177 GLY C C 1
ATOM 5887 O O . GLY C 1 197 ? -25.099 23.408 8.207 1.00 61.92 177 GLY C O 1
ATOM 5888 N N . ALA C 1 198 ? -23.615 24.221 6.721 1.00 61.42 178 ALA C N 1
ATOM 5889 C CA . ALA C 1 198 ? -22.489 24.173 7.647 1.00 61.25 178 ALA C CA 1
ATOM 5890 C C . ALA C 1 198 ? -21.357 25.023 7.087 1.00 60.79 178 ALA C C 1
ATOM 5891 O O . ALA C 1 198 ? -21.309 25.317 5.889 1.00 59.01 178 ALA C O 1
ATOM 5893 N N . ARG C 1 199 ? -20.440 25.406 7.966 1.00 62.12 179 ARG C N 1
ATOM 5894 C CA . ARG C 1 199 ? -19.322 26.250 7.569 1.00 61.50 179 ARG C CA 1
ATOM 5895 C C . ARG C 1 199 ? -18.228 25.420 6.913 1.00 61.67 179 ARG C C 1
ATOM 5896 O O . ARG C 1 199 ? -18.094 24.218 7.164 1.00 63.33 179 ARG C O 1
ATOM 5904 N N . THR C 1 200 ? -17.439 26.078 6.068 1.00 60.95 180 THR C N 1
ATOM 5905 C CA . THR C 1 200 ? -16.290 25.436 5.451 1.00 58.82 180 THR C CA 1
ATOM 5906 C C . THR C 1 200 ? -15.165 25.289 6.467 1.00 60.96 180 THR C C 1
ATOM 5907 O O . THR C 1 200 ? -14.831 26.238 7.178 1.00 64.52 180 THR C O 1
ATOM 5911 N N . ARG C 1 201 ? -14.588 24.093 6.541 1.00 56.37 181 ARG C N 1
ATOM 5912 C CA . ARG C 1 201 ? -13.496 23.806 7.458 1.00 58.78 181 ARG C CA 1
ATOM 5913 C C . ARG C 1 201 ? -12.294 23.288 6.681 1.00 57.78 181 ARG C C 1
ATOM 5914 O O . ARG C 1 201 ? -12.436 22.674 5.619 1.00 57.30 181 ARG C O 1
ATOM 5922 N N . LYS C 1 202 ? -11.104 23.535 7.219 1.00 56.28 182 LYS C N 1
ATOM 5923 C CA . LYS C 1 202 ? -9.896 22.984 6.624 1.00 54.77 182 LYS C CA 1
ATOM 5924 C C . LYS C 1 202 ? -9.798 21.494 6.923 1.00 54.69 182 LYS C C 1
ATOM 5925 O O . LYS C 1 202 ? -10.066 21.050 8.044 1.00 55.94 182 LYS C O 1
ATOM 5931 N N . LEU C 1 203 ? -9.423 20.720 5.908 1.00 55.54 183 LEU C N 1
ATOM 5932 C CA . LEU C 1 203 ? -9.222 19.284 6.080 1.00 56.26 183 LEU C CA 1
ATOM 5933 C C . LEU C 1 203 ? -7.931 19.052 6.853 1.00 59.22 183 LEU C C 1
ATOM 5934 O O . LEU C 1 203 ? -6.834 19.215 6.307 1.00 60.21 183 LEU C O 1
ATOM 5939 N N . GLU C 1 204 ? -8.054 18.682 8.122 1.00 62.29 184 GLU C N 1
ATOM 5940 C CA . GLU C 1 204 ? -6.905 18.420 8.974 1.00 64.06 184 GLU C CA 1
ATOM 5941 C C . GLU C 1 204 ? -6.549 16.938 8.950 1.00 61.74 184 GLU C C 1
ATOM 5942 O O . GLU C 1 204 ? -7.305 16.092 8.465 1.00 60.45 184 GLU C O 1
ATOM 5948 N N . ALA C 1 205 ? -5.364 16.627 9.488 1.00 61.93 185 ALA C N 1
ATOM 5949 C CA . ALA C 1 205 ? -4.886 15.246 9.497 1.00 62.57 185 ALA C CA 1
ATOM 5950 C C . ALA C 1 205 ? -5.792 14.348 10.330 1.00 64.30 185 ALA C C 1
ATOM 5951 O O . ALA C 1 205 ? -6.041 13.194 9.958 1.00 64.40 185 ALA C O 1
ATOM 5953 N N . LYS C 1 206 ? -6.291 14.860 11.457 1.00 63.69 186 LYS C N 1
ATOM 5954 C CA . LYS C 1 206 ? -7.256 14.102 12.238 1.00 65.24 186 LYS C CA 1
ATOM 5955 C C . LYS C 1 206 ? -8.466 13.710 11.402 1.00 65.30 186 LYS C C 1
ATOM 5956 O O . LYS C 1 206 ? -9.089 12.677 11.665 1.00 68.83 186 LYS C O 1
ATOM 5962 N N . ASP C 1 207 ? -8.814 14.513 10.393 1.00 65.34 187 ASP C N 1
ATOM 5963 C CA . ASP C 1 207 ? -9.996 14.228 9.587 1.00 63.98 187 ASP C CA 1
ATOM 5964 C C . ASP C 1 207 ? -9.765 13.103 8.592 1.00 61.70 187 ASP C C 1
ATOM 5965 O O . ASP C 1 207 ? -10.736 12.568 8.041 1.00 59.88 187 ASP C O 1
ATOM 5970 N N . LEU C 1 208 ? -8.512 12.734 8.348 1.00 59.83 188 LEU C N 1
ATOM 5971 C CA . LEU C 1 208 ? -8.188 11.641 7.444 1.00 59.93 188 LEU C CA 1
ATOM 5972 C C . LEU C 1 208 ? -7.948 10.333 8.178 1.00 63.83 188 LEU C C 1
ATOM 5973 O O . LEU C 1 208 ? -7.768 9.293 7.535 1.00 64.44 188 LEU C O 1
ATOM 5978 N N . GLU C 1 209 ? -8.112 10.345 9.488 1.00 64.22 189 GLU C N 1
ATOM 5979 C CA . GLU C 1 209 ? -7.942 9.135 10.256 1.00 66.67 189 GLU C CA 1
ATOM 5980 C C . GLU C 1 209 ? -9.155 8.291 10.145 1.00 63.14 189 GLU C C 1
ATOM 5981 O O . GLU C 1 209 ? -10.234 8.809 9.983 1.00 59.03 189 GLU C O 1
ATOM 5987 N N . ALA C 1 210 ? -8.988 6.987 10.253 1.00 65.24 190 ALA C N 1
ATOM 5988 C CA . ALA C 1 210 ? -10.114 6.091 10.005 1.00 64.37 190 ALA C CA 1
ATOM 5989 C C . ALA C 1 210 ? -11.288 6.384 10.928 1.00 64.78 190 ALA C C 1
ATOM 5990 O O . ALA C 1 210 ? -12.450 6.258 10.520 1.00 62.02 190 ALA C O 1
ATOM 5992 N N . ASP C 1 211 ? -11.001 6.775 12.178 1.00 69.53 191 ASP C N 1
ATOM 5993 C CA . ASP C 1 211 ? -12.057 7.112 13.126 1.00 73.92 191 ASP C CA 1
ATOM 5994 C C . ASP C 1 211 ? -13.014 8.146 12.554 1.00 71.02 191 ASP C C 1
ATOM 5995 O O . ASP C 1 211 ? -14.211 8.124 12.861 1.00 69.15 191 ASP C O 1
ATOM 5997 N N . ARG C 1 212 ? -12.513 9.051 11.713 1.00 67.01 192 ARG C N 1
ATOM 5998 C CA . ARG C 1 212 ? -13.340 10.092 11.120 1.00 63.90 192 ARG C CA 1
ATOM 5999 C C . ARG C 1 212 ? -13.699 9.805 9.666 1.00 60.48 192 ARG C C 1
ATOM 6000 O O . ARG C 1 212 ? -14.880 9.791 9.312 1.00 58.56 192 ARG C O 1
ATOM 6008 N N . ILE C 1 213 ? -12.704 9.562 8.815 1.00 60.07 193 ILE C N 1
ATOM 6009 C CA . ILE C 1 213 ? -12.928 9.549 7.372 1.00 59.69 193 ILE C CA 1
ATOM 6010 C C . ILE C 1 213 ? -13.943 8.481 6.973 1.00 61.30 193 ILE C C 1
ATOM 6011 O O . ILE C 1 213 ? -14.619 8.612 5.949 1.00 61.66 193 ILE C O 1
ATOM 6016 N N . GLU C 1 214 ? -14.083 7.429 7.787 1.00 59.27 194 GLU C N 1
ATOM 6017 C CA . GLU C 1 214 ? -15.081 6.406 7.493 1.00 60.78 194 GLU C CA 1
ATOM 6018 C C . GLU C 1 214 ? -16.511 6.906 7.658 1.00 57.95 194 GLU C C 1
ATOM 6019 O O . GLU C 1 214 ? -17.442 6.203 7.245 1.00 58.10 194 GLU C O 1
ATOM 6025 N N . ARG C 1 215 ? -16.722 8.090 8.235 1.00 59.47 195 ARG C N 1
ATOM 6026 C CA . ARG C 1 215 ? -18.082 8.582 8.427 1.00 57.80 195 ARG C CA 1
ATOM 6027 C C . ARG C 1 215 ? -18.718 9.085 7.141 1.00 55.48 195 ARG C C 1
ATOM 6028 O O . ARG C 1 215 ? -19.884 9.493 7.168 1.00 54.46 195 ARG C O 1
ATOM 6036 N N . LEU C 1 216 ? -17.993 9.053 6.021 1.00 56.38 196 LEU C N 1
ATOM 6037 C CA . LEU C 1 216 ? -18.582 9.424 4.742 1.00 54.18 196 LEU C CA 1
ATOM 6038 C C . LEU C 1 216 ? -19.675 8.456 4.316 1.00 54.15 196 LEU C C 1
ATOM 6039 O O . LEU C 1 216 ? -20.504 8.807 3.470 1.00 53.85 196 LEU C O 1
ATOM 6044 N N . SER C 1 217 ? -19.700 7.256 4.895 1.00 53.71 197 SER C N 1
ATOM 6045 C CA . SER C 1 217 ? -20.733 6.275 4.587 1.00 54.99 197 SER C CA 1
ATOM 6046 C C . SER C 1 217 ? -22.130 6.751 4.963 1.00 55.42 197 SER C C 1
ATOM 6047 O O . SER C 1 217 ? -23.111 6.153 4.503 1.00 56.88 197 SER C O 1
ATOM 6050 N N . ALA C 1 218 ? -22.251 7.794 5.781 1.00 53.65 198 ALA C N 1
ATOM 6051 C CA . ALA C 1 218 ? -23.560 8.310 6.160 1.00 52.58 198 ALA C CA 1
ATOM 6052 C C . ALA C 1 218 ? -24.051 9.410 5.227 1.00 52.23 198 ALA C C 1
ATOM 6053 O O . ALA C 1 218 ? -25.268 9.591 5.081 1.00 53.61 198 ALA C O 1
ATOM 6055 N N . ALA C 1 219 ? -23.130 10.147 4.594 1.00 52.08 199 ALA C N 1
ATOM 6056 C CA . ALA C 1 219 ? -23.473 11.232 3.676 1.00 50.17 199 ALA C CA 1
ATOM 6057 C C . ALA C 1 219 ? -22.237 11.673 2.898 1.00 50.80 199 ALA C C 1
ATOM 6058 O O . ALA C 1 219 ? -21.130 11.676 3.450 1.00 51.44 199 ALA C O 1
ATOM 6060 N N . PRO C 1 220 ? -22.367 12.051 1.626 1.00 51.46 200 PRO C N 1
ATOM 6061 C CA . PRO C 1 220 ? -21.208 12.591 0.905 1.00 49.65 200 PRO C CA 1
ATOM 6062 C C . PRO C 1 220 ? -20.829 13.961 1.435 1.00 51.58 200 PRO C C 1
ATOM 6063 O O . PRO C 1 220 ? -21.592 14.626 2.136 1.00 52.75 200 PRO C O 1
ATOM 6067 N N . VAL C 1 221 ? -19.612 14.369 1.094 1.00 47.90 201 VAL C N 1
ATOM 6068 C CA . VAL C 1 221 ? -19.061 15.657 1.491 1.00 48.40 201 VAL C CA 1
ATOM 6069 C C . VAL C 1 221 ? -18.342 16.237 0.284 1.00 49.80 201 VAL C C 1
ATOM 6070 O O . VAL C 1 221 ? -17.881 15.500 -0.597 1.00 49.73 201 VAL C O 1
ATOM 6074 N N . CYS C 1 222 ? -18.290 17.574 0.209 1.00 51.34 202 CYS C N 1
ATOM 6075 C CA . CYS C 1 222 ? -17.547 18.258 -0.844 1.00 49.49 202 CYS C CA 1
ATOM 6076 C C . CYS C 1 222 ? -16.164 18.621 -0.325 1.00 49.92 202 CYS C C 1
ATOM 6077 O O . CYS C 1 222 ? -16.035 19.231 0.740 1.00 51.13 202 CYS C O 1
ATOM 6080 N N . PHE C 1 223 ? -15.132 18.225 -1.064 1.00 50.25 203 PHE C N 1
ATOM 6081 C CA . PHE C 1 223 ? -13.756 18.581 -0.756 1.00 49.24 203 PHE C CA 1
ATOM 6082 C C . PHE C 1 223 ? -13.206 19.404 -1.910 1.00 48.84 203 PHE C C 1
ATOM 6083 O O . PHE C 1 223 ? -13.458 19.096 -3.081 1.00 48.65 203 PHE C O 1
ATOM 6091 N N . GLN C 1 224 ? -12.468 20.453 -1.587 1.00 49.31 204 GLN C N 1
ATOM 6092 C CA . GLN C 1 224 ? -11.862 21.290 -2.612 1.00 47.91 204 GLN C CA 1
ATOM 6093 C C . GLN C 1 224 ? -10.457 21.669 -2.182 1.00 49.10 204 GLN C C 1
ATOM 6094 O O . GLN C 1 224 ? -10.099 21.579 -1.008 1.00 50.39 204 GLN C O 1
ATOM 6100 N N . GLU C 1 225 ? -9.652 22.071 -3.161 1.00 48.95 205 GLU C N 1
ATOM 6101 C CA . GLU C 1 225 ? -8.382 22.702 -2.846 1.00 50.60 205 GLU C CA 1
ATOM 6102 C C . GLU C 1 225 ? -8.624 23.946 -1.999 1.00 49.96 205 GLU C C 1
ATOM 6103 O O . GLU C 1 225 ? -9.638 24.638 -2.144 1.00 49.06 205 GLU C O 1
ATOM 6109 N N . LEU C 1 226 ? -7.699 24.215 -1.085 1.00 49.11 206 LEU C N 1
ATOM 6110 C CA . LEU C 1 226 ? -7.805 25.397 -0.241 1.00 51.11 206 LEU C CA 1
ATOM 6111 C C . LEU C 1 226 ? -7.274 26.593 -1.023 1.00 51.80 206 LEU C C 1
ATOM 6112 O O . LEU C 1 226 ? -6.062 26.725 -1.224 1.00 54.55 206 LEU C O 1
ATOM 6117 N N . LEU C 1 227 ? -8.176 27.462 -1.470 1.00 52.10 207 LEU C N 1
ATOM 6118 C CA . LEU C 1 227 ? -7.780 28.710 -2.107 1.00 53.21 207 LEU C CA 1
ATOM 6119 C C . LEU C 1 227 ? -7.416 29.738 -1.038 1.00 54.45 207 LEU C C 1
ATOM 6120 O O . LEU C 1 227 ? -8.194 29.981 -0.112 1.00 55.87 207 LEU C O 1
ATOM 6125 N N . THR C 1 228 ? -6.236 30.348 -1.170 1.00 51.72 208 THR C N 1
ATOM 6126 C CA . THR C 1 228 ? -5.669 31.193 -0.128 1.00 53.04 208 THR C CA 1
ATOM 6127 C C . THR C 1 228 ? -5.862 32.686 -0.382 1.00 55.06 208 THR C C 1
ATOM 6128 O O . THR C 1 228 ? -5.317 33.503 0.367 1.00 57.24 208 THR C O 1
ATOM 6132 N N . GLY C 1 229 ? -6.621 33.067 -1.403 1.00 53.83 209 GLY C N 1
ATOM 6133 C CA . GLY C 1 229 ? -6.785 34.455 -1.768 1.00 55.81 209 GLY C CA 1
ATOM 6134 C C . GLY C 1 229 ? -8.011 35.083 -1.143 1.00 58.33 209 GLY C C 1
ATOM 6135 O O . GLY C 1 229 ? -8.574 34.582 -0.163 1.00 59.53 209 GLY C O 1
ATOM 6136 N N . ASP C 1 230 ? -8.444 36.157 -1.758 1.00 60.31 210 ASP C N 1
ATOM 6137 C CA . ASP C 1 230 ? -9.547 36.882 -1.203 1.00 62.11 210 ASP C CA 1
ATOM 6138 C C . ASP C 1 230 ? -10.897 36.547 -1.726 1.00 57.97 210 ASP C C 1
ATOM 6139 O O . ASP C 1 230 ? -11.049 36.304 -2.920 1.00 58.11 210 ASP C O 1
ATOM 6141 N N . ASP C 1 231 ? -11.865 36.490 -0.824 1.00 59.17 211 ASP C N 1
ATOM 6142 C CA . ASP C 1 231 ? -13.252 36.324 -1.229 1.00 58.82 211 ASP C CA 1
ATOM 6143 C C . ASP C 1 231 ? -13.745 37.577 -1.942 1.00 59.82 211 ASP C C 1
ATOM 6144 O O . ASP C 1 231 ? -13.360 38.695 -1.589 1.00 62.78 211 ASP C O 1
ATOM 6149 N N . VAL C 1 232 ? -14.589 37.391 -2.957 1.00 55.41 212 VAL C N 1
ATOM 6150 C CA . VAL C 1 232 ? -15.287 38.495 -3.611 1.00 54.08 212 VAL C CA 1
ATOM 6151 C C . VAL C 1 232 ? -16.726 38.066 -3.857 1.00 53.04 212 VAL C C 1
ATOM 6152 O O . VAL C 1 232 ? -16.989 36.925 -4.260 1.00 54.75 212 VAL C O 1
ATOM 6156 N N . ARG C 1 233 ? -17.657 38.973 -3.596 1.00 50.00 213 ARG C N 1
ATOM 6157 C CA . ARG C 1 233 ? -19.065 38.796 -3.924 1.00 50.31 213 ARG C CA 1
ATOM 6158 C C . ARG C 1 233 ? -19.405 39.747 -5.064 1.00 51.51 213 ARG C C 1
ATOM 6159 O O . ARG C 1 233 ? -19.222 40.962 -4.936 1.00 54.49 213 ARG C O 1
ATOM 6167 N N . VAL C 1 234 ? -19.866 39.197 -6.180 1.00 49.83 214 VAL C N 1
ATOM 6168 C CA . VAL C 1 234 ? -20.215 39.981 -7.362 1.00 49.37 214 VAL C CA 1
ATOM 6169 C C . VAL C 1 234 ? -21.723 39.917 -7.540 1.00 49.64 214 VAL C C 1
ATOM 6170 O O . VAL C 1 234 ? -22.294 38.827 -7.648 1.00 48.59 214 VAL C O 1
ATOM 6174 N N . TYR C 1 235 ? -22.371 41.077 -7.562 1.00 53.17 215 TYR C N 1
ATOM 6175 C CA . TYR C 1 235 ? -23.812 41.129 -7.756 1.00 53.65 215 TYR C CA 1
ATOM 6176 C C . TYR C 1 235 ? -24.123 41.368 -9.225 1.00 54.06 215 TYR C C 1
ATOM 6177 O O . TYR C 1 235 ? -23.503 42.219 -9.870 1.00 54.06 215 TYR C O 1
ATOM 6186 N N . VAL C 1 236 ? -25.071 40.602 -9.751 1.00 52.14 216 VAL C N 1
ATOM 6187 C CA . VAL C 1 236 ? -25.520 40.706 -11.130 1.00 54.57 216 VAL C CA 1
ATOM 6188 C C . VAL C 1 236 ? -27.033 40.851 -11.121 1.00 56.64 216 VAL C C 1
ATOM 6189 O O . VAL C 1 236 ? -27.730 40.110 -10.418 1.00 56.46 216 VAL C O 1
ATOM 6193 N N . ILE C 1 237 ? -27.538 41.827 -11.875 1.00 56.18 217 ILE C N 1
ATOM 6194 C CA . ILE C 1 237 ? -28.971 42.040 -12.043 1.00 58.09 217 ILE C CA 1
ATOM 6195 C C . ILE C 1 237 ? -29.203 42.361 -13.513 1.00 60.26 217 ILE C C 1
ATOM 6196 O O . ILE C 1 237 ? -28.753 43.401 -14.001 1.00 62.77 217 ILE C O 1
ATOM 6201 N N . ASP C 1 238 ? -29.893 41.464 -14.220 1.00 58.17 218 ASP C N 1
ATOM 6202 C CA . ASP C 1 238 ? -30.235 41.642 -15.632 1.00 58.33 218 ASP C CA 1
ATOM 6203 C C . ASP C 1 238 ? -28.987 41.889 -16.488 1.00 62.02 218 ASP C C 1
ATOM 6204 O O . ASP C 1 238 ? -28.827 42.934 -17.125 1.00 63.55 218 ASP C O 1
ATOM 6209 N N . ASP C 1 239 ? -28.093 40.904 -16.470 1.00 62.43 219 ASP C N 1
ATOM 6210 C CA . ASP C 1 239 ? -26.929 40.840 -17.356 1.00 64.99 219 ASP C CA 1
ATOM 6211 C C . ASP C 1 239 ? -25.961 42.004 -17.173 1.00 60.05 219 ASP C C 1
ATOM 6212 O O . ASP C 1 239 ? -25.138 42.272 -18.054 1.00 60.09 219 ASP C O 1
ATOM 6217 N N . GLN C 1 240 ? -26.030 42.712 -16.052 1.00 60.23 220 GLN C N 1
ATOM 6218 C CA . GLN C 1 240 ? -25.079 43.770 -15.759 1.00 61.01 220 GLN C CA 1
ATOM 6219 C C . GLN C 1 240 ? -24.569 43.610 -14.338 1.00 57.66 220 GLN C C 1
ATOM 6220 O O . GLN C 1 240 ? -25.329 43.269 -13.431 1.00 59.53 220 GLN C O 1
ATOM 6222 N N . VAL C 1 241 ? -23.275 43.845 -14.157 1.00 57.52 221 VAL C N 1
ATOM 6223 C CA . VAL C 1 241 ? -22.660 43.799 -12.836 1.00 54.94 221 VAL C CA 1
ATOM 6224 C C . VAL C 1 241 ? -23.022 45.069 -12.078 1.00 56.86 221 VAL C C 1
ATOM 6225 O O . VAL C 1 241 ? -22.876 46.183 -12.597 1.00 57.04 221 VAL C O 1
ATOM 6229 N N . ILE C 1 242 ? -23.497 44.908 -10.849 1.00 55.15 222 ILE C N 1
ATOM 6230 C CA . ILE C 1 242 ? -23.821 46.029 -9.981 1.00 56.96 222 ILE C CA 1
ATOM 6231 C C . ILE C 1 242 ? -22.594 46.504 -9.218 1.00 58.25 222 ILE C C 1
ATOM 6232 O O . ILE C 1 242 ? -22.305 47.702 -9.171 1.00 62.40 222 ILE C O 1
ATOM 6237 N N . CYS C 1 243 ? -21.862 45.566 -8.622 1.00 60.52 223 CYS C N 1
ATOM 6238 C CA . CYS C 1 243 ? -20.646 45.872 -7.880 1.00 60.47 223 CYS C CA 1
ATOM 6239 C C . CYS C 1 243 ? -19.937 44.565 -7.566 1.00 57.55 223 CYS C C 1
ATOM 6240 O O . CYS C 1 243 ? -20.498 43.478 -7.712 1.00 55.87 223 CYS C O 1
ATOM 6243 N N . ALA C 1 244 ? -18.688 44.690 -7.125 1.00 59.66 224 ALA C N 1
ATOM 6244 C CA . ALA C 1 244 ? -17.896 43.557 -6.657 1.00 57.12 224 ALA C CA 1
ATOM 6245 C C . ALA C 1 244 ? -17.240 43.971 -5.351 1.00 56.99 224 ALA C C 1
ATOM 6246 O O . ALA C 1 244 ? -16.538 44.983 -5.313 1.00 58.83 224 ALA C O 1
ATOM 6248 N N . LEU C 1 245 ? -17.463 43.199 -4.292 1.00 57.42 225 LEU C N 1
ATOM 6249 C CA . LEU C 1 245 ? -17.008 43.558 -2.958 1.00 58.12 225 LEU C CA 1
ATOM 6250 C C . LEU C 1 245 ? -16.015 42.519 -2.455 1.00 59.47 225 LEU C C 1
ATOM 6251 O O . LEU C 1 245 ? -16.319 41.322 -2.443 1.00 60.75 225 LEU C O 1
ATOM 6256 N N . ARG C 1 246 ? -14.884 42.999 -1.971 1.00 60.24 226 ARG C N 1
ATOM 6257 C CA . ARG C 1 246 ? -13.893 42.120 -1.419 1.00 62.01 226 ARG C CA 1
ATOM 6258 C C . ARG C 1 246 ? -14.168 41.961 0.028 1.00 65.94 226 ARG C C 1
ATOM 6259 O O . ARG C 1 246 ? -14.620 42.884 0.660 1.00 67.06 226 ARG C O 1
ATOM 6267 N N . ILE C 1 247 ? -13.861 40.803 0.572 1.00 67.98 227 ILE C N 1
ATOM 6268 C CA . ILE C 1 247 ? -14.127 40.461 1.963 1.00 70.72 227 ILE C CA 1
ATOM 6269 C C . ILE C 1 247 ? -12.808 40.008 2.571 1.00 77.02 227 ILE C C 1
ATOM 6270 O O . ILE C 1 247 ? -12.326 38.913 2.264 1.00 76.57 227 ILE C O 1
ATOM 6275 N N . VAL C 1 248 ? -12.218 40.836 3.432 1.00 77.80 228 VAL C N 1
ATOM 6276 C CA . VAL C 1 248 ? -10.938 40.518 4.051 1.00 80.74 228 VAL C CA 1
ATOM 6277 C C . VAL C 1 248 ? -11.140 40.260 5.539 1.00 83.39 228 VAL C C 1
ATOM 6278 O O . VAL C 1 248 ? -11.931 40.941 6.209 1.00 87.23 228 VAL C O 1
ATOM 6282 N N . THR C 1 249 ? -10.416 39.265 6.048 1.00 85.65 229 THR C N 1
ATOM 6283 C CA . THR C 1 249 ? -10.547 38.804 7.424 1.00 86.30 229 THR C CA 1
ATOM 6284 C C . THR C 1 249 ? -9.546 39.543 8.302 1.00 86.58 229 THR C C 1
ATOM 6285 O O . THR C 1 249 ? -8.340 39.551 8.017 1.00 85.83 229 THR C O 1
ATOM 6287 N N . ASP C 1 250 ? -10.048 40.152 9.376 1.00 82.81 230 ASP C N 1
ATOM 6288 C CA . ASP C 1 250 ? -9.242 40.921 10.315 1.00 86.63 230 ASP C CA 1
ATOM 6289 C C . ASP C 1 250 ? -8.686 39.956 11.353 1.00 85.49 230 ASP C C 1
ATOM 6290 O O . ASP C 1 250 ? -9.255 39.744 12.426 1.00 87.22 230 ASP C O 1
ATOM 6295 N N . GLU C 1 251 ? -7.550 39.342 11.009 1.00 84.37 231 GLU C N 1
ATOM 6296 C CA . GLU C 1 251 ? -6.870 38.408 11.899 1.00 80.98 231 GLU C CA 1
ATOM 6297 C C . GLU C 1 251 ? -6.013 39.103 12.951 1.00 77.55 231 GLU C C 1
ATOM 6298 O O . GLU C 1 251 ? -5.143 38.457 13.552 1.00 78.87 231 GLU C O 1
ATOM 6300 N N . ILE C 1 252 ? -6.261 40.386 13.208 1.00 75.13 232 ILE C N 1
ATOM 6301 C CA . ILE C 1 252 ? -5.285 41.212 13.911 1.00 71.66 232 ILE C CA 1
ATOM 6302 C C . ILE C 1 252 ? -5.338 40.980 15.414 1.00 71.69 232 ILE C C 1
ATOM 6303 O O . ILE C 1 252 ? -4.312 40.716 16.053 1.00 75.53 232 ILE C O 1
ATOM 6308 N N . ASP C 1 253 ? -6.519 41.088 16.010 1.00 68.67 233 ASP C N 1
ATOM 6309 C CA . ASP C 1 253 ? -6.728 40.679 17.392 1.00 68.88 233 ASP C CA 1
ATOM 6310 C C . ASP C 1 253 ? -7.486 39.359 17.374 1.00 67.77 233 ASP C C 1
ATOM 6311 O O . ASP C 1 253 ? -8.652 39.317 16.963 1.00 67.26 233 ASP C O 1
ATOM 6316 N N . PHE C 1 254 ? -6.826 38.286 17.809 1.00 68.07 234 PHE C N 1
ATOM 6317 C CA . PHE C 1 254 ? -7.460 36.975 17.764 1.00 67.24 234 PHE C CA 1
ATOM 6318 C C . PHE C 1 254 ? -8.629 36.850 18.734 1.00 68.18 234 PHE C C 1
ATOM 6319 O O . PHE C 1 254 ? -9.362 35.858 18.659 1.00 66.93 234 PHE C O 1
ATOM 6327 N N . ARG C 1 255 ? -8.832 37.823 19.627 1.00 66.56 235 ARG C N 1
ATOM 6328 C CA . ARG C 1 255 ? -9.914 37.744 20.599 1.00 66.62 235 ARG C CA 1
ATOM 6329 C C . ARG C 1 255 ? -11.258 38.198 20.044 1.00 68.55 235 ARG C C 1
ATOM 6330 O O . ARG C 1 255 ? -12.284 37.956 20.683 1.00 69.64 235 ARG C O 1
ATOM 6338 N N . GLN C 1 256 ? -11.276 38.864 18.890 1.00 74.34 236 GLN C N 1
ATOM 6339 C CA . GLN C 1 256 ? -12.516 39.038 18.134 1.00 77.76 236 GLN C CA 1
ATOM 6340 C C . GLN C 1 256 ? -12.161 39.405 16.702 1.00 79.14 236 GLN C C 1
ATOM 6341 O O . GLN C 1 256 ? -11.528 40.438 16.459 1.00 79.55 236 GLN C O 1
ATOM 6347 N N . ALA C 1 257 ? -12.539 38.548 15.759 1.00 83.58 237 ALA C N 1
ATOM 6348 C CA . ALA C 1 257 ? -12.293 38.810 14.354 1.00 83.96 237 ALA C CA 1
ATOM 6349 C C . ALA C 1 257 ? -13.350 39.759 13.801 1.00 85.90 237 ALA C C 1
ATOM 6350 O O . ALA C 1 257 ? -14.488 39.804 14.273 1.00 85.68 237 ALA C O 1
ATOM 6352 N N . GLU C 1 258 ? -12.951 40.532 12.794 1.00 87.63 238 GLU C N 1
ATOM 6353 C CA . GLU C 1 258 ? -13.856 41.425 12.086 1.00 88.17 238 GLU C CA 1
ATOM 6354 C C . GLU C 1 258 ? -13.769 41.155 10.589 1.00 87.67 238 GLU C C 1
ATOM 6355 O O . GLU C 1 258 ? -12.784 40.607 10.088 1.00 87.77 238 GLU C O 1
ATOM 6357 N N . GLU C 1 259 ? -14.825 41.522 9.878 1.00 88.17 239 GLU C N 1
ATOM 6358 C CA . GLU C 1 259 ? -14.883 41.386 8.431 1.00 85.20 239 GLU C CA 1
ATOM 6359 C C . GLU C 1 259 ? -14.869 42.780 7.832 1.00 84.78 239 GLU C C 1
ATOM 6360 O O . GLU C 1 259 ? -15.756 43.595 8.116 1.00 84.77 239 GLU C O 1
ATOM 6362 N N . ARG C 1 260 ? -13.855 43.068 7.018 1.00 84.04 240 ARG C N 1
ATOM 6363 C CA . ARG C 1 260 ? -13.777 44.342 6.313 1.00 83.75 240 ARG C CA 1
ATOM 6364 C C . ARG C 1 260 ? -14.197 44.100 4.868 1.00 81.76 240 ARG C C 1
ATOM 6365 O O . ARG C 1 260 ? -13.531 43.365 4.131 1.00 81.44 240 ARG C O 1
ATOM 6373 N N . ILE C 1 261 ? -15.326 44.684 4.479 1.00 77.87 241 ILE C N 1
ATOM 6374 C CA . ILE C 1 261 ? -15.869 44.532 3.137 1.00 72.02 241 ILE C CA 1
ATOM 6375 C C . ILE C 1 261 ? -15.690 45.857 2.412 1.00 71.50 241 ILE C C 1
ATOM 6376 O O . ILE C 1 261 ? -16.135 46.905 2.897 1.00 73.26 241 ILE C O 1
ATOM 6381 N N . GLU C 1 262 ? -15.048 45.813 1.252 1.00 68.65 242 GLU C N 1
ATOM 6382 C CA . GLU C 1 262 ? -14.789 47.011 0.483 1.00 69.57 242 GLU C CA 1
ATOM 6383 C C . GLU C 1 262 ? -15.046 46.796 -0.974 1.00 66.57 242 GLU C C 1
ATOM 6384 O O . GLU C 1 262 ? -14.566 45.831 -1.536 1.00 66.68 242 GLU C O 1
ATOM 6390 N N . ALA C 1 263 ? -15.799 47.687 -1.599 1.00 64.61 243 ALA C N 1
ATOM 6391 C CA . ALA C 1 263 ? -15.993 47.619 -3.039 1.00 63.32 243 ALA C CA 1
ATOM 6392 C C . ALA C 1 263 ? -14.650 47.701 -3.755 1.00 64.68 243 ALA C C 1
ATOM 6393 O O . ALA C 1 263 ? -13.726 48.390 -3.314 1.00 66.83 243 ALA C O 1
ATOM 6395 N N . ILE C 1 264 ? -14.532 46.964 -4.858 1.00 62.68 244 ILE C N 1
ATOM 6396 C CA . ILE C 1 264 ? -13.330 46.948 -5.681 1.00 63.17 244 ILE C CA 1
ATOM 6397 C C . ILE C 1 264 ? -13.745 47.013 -7.144 1.00 63.84 244 ILE C C 1
ATOM 6398 O O . ILE C 1 264 ? -14.904 46.788 -7.501 1.00 61.00 244 ILE C O 1
ATOM 6403 N N . GLU C 1 265 ? -12.747 47.232 -7.989 1.00 64.13 245 GLU C N 1
ATOM 6404 C CA . GLU C 1 265 ? -12.974 47.254 -9.418 1.00 69.08 245 GLU C CA 1
ATOM 6405 C C . GLU C 1 265 ? -12.453 45.967 -9.990 1.00 66.27 245 GLU C C 1
ATOM 6406 O O . GLU C 1 265 ? -11.356 45.525 -9.631 1.00 66.84 245 GLU C O 1
ATOM 6408 N N . ILE C 1 266 ? -13.225 45.369 -10.886 1.00 68.14 246 ILE C N 1
ATOM 6409 C CA . ILE C 1 266 ? -12.855 44.102 -11.501 1.00 65.37 246 ILE C CA 1
ATOM 6410 C C . ILE C 1 266 ? -12.795 44.295 -13.009 1.00 67.11 246 ILE C C 1
ATOM 6411 O O . ILE C 1 266 ? -13.447 45.182 -13.569 1.00 67.72 246 ILE C O 1
ATOM 6416 N N . SER C 1 267 ? -11.999 43.452 -13.666 1.00 67.17 247 SER C N 1
ATOM 6417 C CA . SER C 1 267 ? -11.788 43.577 -15.100 1.00 68.37 247 SER C CA 1
ATOM 6418 C C . SER C 1 267 ? -13.060 43.238 -15.876 1.00 70.23 247 SER C C 1
ATOM 6419 O O . SER C 1 267 ? -13.958 42.548 -15.386 1.00 70.97 247 SER C O 1
ATOM 6422 N N . ASP C 1 268 ? -13.119 43.740 -17.114 1.00 69.82 248 ASP C N 1
ATOM 6423 C CA . ASP C 1 268 ? -14.257 43.457 -17.981 1.00 71.99 248 ASP C CA 1
ATOM 6424 C C . ASP C 1 268 ? -14.354 41.979 -18.319 1.00 69.93 248 ASP C C 1
ATOM 6425 O O . ASP C 1 268 ? -15.458 41.466 -18.545 1.00 70.39 248 ASP C O 1
ATOM 6430 N N . GLU C 1 269 ? -13.221 41.277 -18.363 1.00 69.97 249 GLU C N 1
ATOM 6431 C CA . GLU C 1 269 ? -13.251 39.837 -18.583 1.00 67.42 249 GLU C CA 1
ATOM 6432 C C . GLU C 1 269 ? -13.959 39.130 -17.433 1.00 66.65 249 GLU C C 1
ATOM 6433 O O . GLU C 1 269 ? -14.784 38.232 -17.649 1.00 66.25 249 GLU C O 1
ATOM 6435 N N . VAL C 1 270 ? -13.661 39.538 -16.196 1.00 68.72 250 VAL C N 1
ATOM 6436 C CA . VAL C 1 270 ? -14.313 38.949 -15.029 1.00 66.30 250 VAL C CA 1
ATOM 6437 C C . VAL C 1 270 ? -15.802 39.280 -15.024 1.00 65.43 250 VAL C C 1
ATOM 6438 O O . VAL C 1 270 ? -16.644 38.427 -14.706 1.00 63.89 250 VAL C O 1
ATOM 6442 N N . LYS C 1 271 ? -16.151 40.522 -15.370 1.00 61.59 251 LYS C N 1
ATOM 6443 C CA . LYS C 1 271 ? -17.560 40.902 -15.438 1.00 62.20 251 LYS C CA 1
ATOM 6444 C C . LYS C 1 271 ? -18.305 40.077 -16.478 1.00 63.36 251 LYS C C 1
ATOM 6445 O O . LYS C 1 271 ? -19.449 39.661 -16.251 1.00 63.65 251 LYS C O 1
ATOM 6451 N N . ASP C 1 272 ? -17.664 39.769 -17.579 1.00 61.87 252 ASP C N 1
ATOM 6452 C CA . ASP C 1 272 ? -18.336 39.016 -18.611 1.00 65.76 252 ASP C CA 1
ATOM 6453 C C . ASP C 1 272 ? -18.474 37.585 -18.178 1.00 62.71 252 ASP C C 1
ATOM 6454 O O . ASP C 1 272 ? -19.500 36.968 -18.444 1.00 62.00 252 ASP C O 1
ATOM 6456 N N . GLN C 1 273 ? -17.438 37.047 -17.544 1.00 64.03 253 GLN C N 1
ATOM 6457 C CA . GLN C 1 273 ? -17.542 35.699 -17.000 1.00 62.87 253 GLN C CA 1
ATOM 6458 C C . GLN C 1 273 ? -18.693 35.602 -16.003 1.00 60.35 253 GLN C C 1
ATOM 6459 O O . GLN C 1 273 ? -19.411 34.594 -15.967 1.00 62.07 253 GLN C O 1
ATOM 6465 N N . CYS C 1 274 ? -18.898 36.646 -15.196 1.00 63.01 254 CYS C N 1
ATOM 6466 C CA . CYS C 1 274 ? -19.942 36.607 -14.179 1.00 60.32 254 CYS C CA 1
ATOM 6467 C C . CYS C 1 274 ? -21.331 36.703 -14.802 1.00 59.84 254 CYS C C 1
ATOM 6468 O O . CYS C 1 274 ? -22.249 35.969 -14.413 1.00 59.02 254 CYS C O 1
ATOM 6471 N N . VAL C 1 275 ? -21.512 37.613 -15.764 1.00 57.86 255 VAL C N 1
ATOM 6472 C CA . VAL C 1 275 ? -22.780 37.669 -16.487 1.00 57.39 255 VAL C CA 1
ATOM 6473 C C . VAL C 1 275 ? -23.037 36.345 -17.197 1.00 56.88 255 VAL C C 1
ATOM 6474 O O . VAL C 1 275 ? -24.170 35.848 -17.233 1.00 56.34 255 VAL C O 1
ATOM 6478 N N . ARG C 1 276 ? -21.975 35.739 -17.736 1.00 56.61 256 ARG C N 1
ATOM 6479 C CA . ARG C 1 276 ? -22.093 34.450 -18.408 1.00 56.96 256 ARG C CA 1
ATOM 6480 C C . ARG C 1 276 ? -22.562 33.369 -17.443 1.00 54.83 256 ARG C C 1
ATOM 6481 O O . ARG C 1 276 ? -23.432 32.563 -17.778 1.00 54.96 256 ARG C O 1
ATOM 6489 N N . ALA C 1 277 ? -21.997 33.347 -16.236 1.00 55.27 257 ALA C N 1
ATOM 6490 C CA . ALA C 1 277 ? -22.404 32.361 -15.244 1.00 53.89 257 ALA C CA 1
ATOM 6491 C C . ALA C 1 277 ? -23.857 32.564 -14.831 1.00 54.90 257 ALA C C 1
ATOM 6492 O O . ALA C 1 277 ? -24.624 31.596 -14.726 1.00 54.73 257 ALA C O 1
ATOM 6494 N N . ALA C 1 278 ? -24.254 33.819 -14.589 1.00 52.31 258 ALA C N 1
ATOM 6495 C CA . ALA C 1 278 ? -25.636 34.100 -14.206 1.00 52.56 258 ALA C CA 1
ATOM 6496 C C . ALA C 1 278 ? -26.611 33.650 -15.286 1.00 53.05 258 ALA C C 1
ATOM 6497 O O . ALA C 1 278 ? -27.684 33.118 -14.986 1.00 51.57 258 ALA C O 1
ATOM 6499 N N . LYS C 1 279 ? -26.247 33.848 -16.555 1.00 54.21 259 LYS C N 1
ATOM 6500 C CA . LYS C 1 279 ? -27.118 33.416 -17.642 1.00 55.03 259 LYS C CA 1
ATOM 6501 C C . LYS C 1 279 ? -27.131 31.896 -17.764 1.00 50.85 259 LYS C C 1
ATOM 6502 O O . LYS C 1 279 ? -28.177 31.304 -18.052 1.00 50.18 259 LYS C O 1
ATOM 6508 N N . LEU C 1 280 ? -25.983 31.251 -17.556 1.00 50.49 260 LEU C N 1
ATOM 6509 C CA . LEU C 1 280 ? -25.916 29.791 -17.583 1.00 51.25 260 LEU C CA 1
ATOM 6510 C C . LEU C 1 280 ? -26.841 29.175 -16.543 1.00 50.51 260 LEU C C 1
ATOM 6511 O O . LEU C 1 280 ? -27.684 28.327 -16.859 1.00 49.78 260 LEU C O 1
ATOM 6516 N N . VAL C 1 281 ? -26.674 29.575 -15.281 1.00 50.37 261 VAL C N 1
ATOM 6517 C CA . VAL C 1 281 ? -27.485 29.000 -14.217 1.00 48.07 261 VAL C CA 1
ATOM 6518 C C . VAL C 1 281 ? -28.945 29.396 -14.379 1.00 48.68 261 VAL C C 1
ATOM 6519 O O . VAL C 1 281 ? -29.850 28.641 -14.001 1.00 49.25 261 VAL C O 1
ATOM 6523 N N . GLY C 1 282 ? -29.206 30.570 -14.949 1.00 50.02 262 GLY C N 1
ATOM 6524 C CA . GLY C 1 282 ? -30.567 31.013 -15.197 1.00 52.52 262 GLY C CA 1
ATOM 6525 C C . GLY C 1 282 ? -31.108 31.962 -14.144 1.00 53.37 262 GLY C C 1
ATOM 6526 O O . GLY C 1 282 ? -32.278 31.876 -13.764 1.00 54.59 262 GLY C O 1
ATOM 6527 N N . LEU C 1 283 ? -30.269 32.886 -13.682 1.00 52.93 263 LEU C N 1
ATOM 6528 C CA . LEU C 1 283 ? -30.622 33.797 -12.601 1.00 51.64 263 LEU C CA 1
ATOM 6529 C C . LEU C 1 283 ? -30.647 35.224 -13.128 1.00 53.03 263 LEU C C 1
ATOM 6530 O O . LEU C 1 283 ? -29.668 35.693 -13.719 1.00 53.13 263 LEU C O 1
ATOM 6535 N N . ARG C 1 284 ? -31.768 35.911 -12.902 1.00 48.55 264 ARG C N 1
ATOM 6536 C CA . ARG C 1 284 ? -31.858 37.332 -13.213 1.00 49.07 264 ARG C CA 1
ATOM 6537 C C . ARG C 1 284 ? -31.108 38.169 -12.188 1.00 51.57 264 ARG C C 1
ATOM 6538 O O . ARG C 1 284 ? -30.504 39.191 -12.535 1.00 55.80 264 ARG C O 1
ATOM 6546 N N . TYR C 1 285 ? -31.164 37.765 -10.921 1.00 52.32 265 TYR C N 1
ATOM 6547 C CA . TYR C 1 285 ? -30.473 38.443 -9.830 1.00 50.87 265 TYR C CA 1
ATOM 6548 C C . TYR C 1 285 ? -29.644 37.417 -9.071 1.00 50.75 265 TYR C C 1
ATOM 6549 O O . TYR C 1 285 ? -30.171 36.384 -8.648 1.00 51.87 265 TYR C O 1
ATOM 6558 N N . THR C 1 286 ? -28.355 37.693 -8.903 1.00 49.84 266 THR C N 1
ATOM 6559 C CA . THR C 1 286 ? -27.491 36.755 -8.204 1.00 50.26 266 THR C CA 1
ATOM 6560 C C . THR C 1 286 ? -26.362 37.496 -7.511 1.00 50.69 266 THR C C 1
ATOM 6561 O O . THR C 1 286 ? -25.756 38.399 -8.084 1.00 52.05 266 THR C O 1
ATOM 6565 N N . GLY C 1 287 ? -26.097 37.109 -6.270 1.00 51.64 267 GLY C N 1
ATOM 6566 C CA . GLY C 1 287 ? -24.814 37.403 -5.673 1.00 52.15 267 GLY C CA 1
ATOM 6567 C C . GLY C 1 287 ? -23.958 36.162 -5.801 1.00 52.93 267 GLY C C 1
ATOM 6568 O O . GLY C 1 287 ? -24.214 35.165 -5.123 1.00 52.84 267 GLY C O 1
ATOM 6569 N N . MET C 1 288 ? -22.978 36.171 -6.695 1.00 52.62 268 MET C N 1
ATOM 6570 C CA . MET C 1 288 ? -22.121 35.012 -6.874 1.00 53.02 268 MET C CA 1
ATOM 6571 C C . MET C 1 288 ? -20.827 35.201 -6.101 1.00 52.50 268 MET C C 1
ATOM 6572 O O . MET C 1 288 ? -20.223 36.279 -6.135 1.00 53.77 268 MET C O 1
ATOM 6577 N N . ASP C 1 289 ? -20.435 34.160 -5.381 1.00 54.14 269 ASP C N 1
ATOM 6578 C CA . ASP C 1 289 ? -19.219 34.147 -4.587 1.00 53.43 269 ASP C CA 1
ATOM 6579 C C . ASP C 1 289 ? -18.100 33.550 -5.422 1.00 51.73 269 ASP C C 1
ATOM 6580 O O . ASP C 1 289 ? -18.206 32.397 -5.872 1.00 50.33 269 ASP C O 1
ATOM 6585 N N . ILE C 1 290 ? -17.055 34.350 -5.653 1.00 52.89 270 ILE C N 1
ATOM 6586 C CA . ILE C 1 290 ? -15.821 33.889 -6.268 1.00 52.34 270 ILE C CA 1
ATOM 6587 C C . ILE C 1 290 ? -14.699 34.063 -5.254 1.00 53.57 270 ILE C C 1
ATOM 6588 O O . ILE C 1 290 ? -14.816 34.809 -4.279 1.00 55.40 270 ILE C O 1
ATOM 6593 N N . LYS C 1 291 ? -13.595 33.362 -5.493 1.00 53.80 271 LYS C N 1
ATOM 6594 C CA . LYS C 1 291 ? -12.499 33.349 -4.536 1.00 54.10 271 LYS C CA 1
ATOM 6595 C C . LYS C 1 291 ? -11.190 33.154 -5.284 1.00 54.93 271 LYS C C 1
ATOM 6596 O O . LYS C 1 291 ? -11.097 32.302 -6.172 1.00 56.12 271 LYS C O 1
ATOM 6602 N N . ALA C 1 292 ? -10.188 33.947 -4.920 1.00 55.21 272 ALA C N 1
ATOM 6603 C CA . ALA C 1 292 ? -8.904 33.933 -5.605 1.00 56.73 272 ALA C CA 1
ATOM 6604 C C . ALA C 1 292 ? -7.990 32.865 -5.022 1.00 58.03 272 ALA C C 1
ATOM 6605 O O . ALA C 1 292 ? -8.026 32.586 -3.823 1.00 57.76 272 ALA C O 1
ATOM 6607 N N . GLY C 1 293 ? -7.179 32.259 -5.882 1.00 56.77 273 GLY C N 1
ATOM 6608 C CA . GLY C 1 293 ? -6.146 31.354 -5.432 1.00 57.85 273 GLY C CA 1
ATOM 6609 C C . GLY C 1 293 ? -4.884 32.109 -5.066 1.00 58.46 273 GLY C C 1
ATOM 6610 O O . GLY C 1 293 ? -4.831 33.339 -5.051 1.00 57.26 273 GLY C O 1
ATOM 6611 N N . ALA C 1 294 ? -3.839 31.337 -4.761 1.00 56.81 274 ALA C N 1
ATOM 6612 C CA . ALA C 1 294 ? -2.542 31.940 -4.482 1.00 58.50 274 ALA C CA 1
ATOM 6613 C C . ALA C 1 294 ? -1.984 32.649 -5.709 1.00 60.58 274 ALA C C 1
ATOM 6614 O O . ALA C 1 294 ? -1.307 33.678 -5.578 1.00 60.98 274 ALA C O 1
ATOM 6616 N N . ASP C 1 295 ? -2.260 32.121 -6.901 1.00 61.35 275 ASP C N 1
ATOM 6617 C CA . ASP C 1 295 ? -1.856 32.739 -8.158 1.00 64.41 275 ASP C CA 1
ATOM 6618 C C . ASP C 1 295 ? -2.665 33.986 -8.494 1.00 63.11 275 ASP C C 1
ATOM 6619 O O . ASP C 1 295 ? -2.429 34.587 -9.543 1.00 63.99 275 ASP C O 1
ATOM 6624 N N . GLY C 1 296 ? -3.608 34.385 -7.650 1.00 63.12 276 GLY C N 1
ATOM 6625 C CA . GLY C 1 296 ? -4.338 35.618 -7.845 1.00 61.82 276 GLY C CA 1
ATOM 6626 C C . GLY C 1 296 ? -5.492 35.550 -8.818 1.00 60.29 276 GLY C C 1
ATOM 6627 O O . GLY C 1 296 ? -6.165 36.569 -9.019 1.00 62.92 276 GLY C O 1
ATOM 6628 N N . ASN C 1 297 ? -5.743 34.397 -9.429 1.00 61.04 277 ASN C N 1
ATOM 6629 C CA . ASN C 1 297 ? -6.883 34.230 -10.319 1.00 61.95 277 ASN C CA 1
ATOM 6630 C C . ASN C 1 297 ? -8.100 33.757 -9.529 1.00 60.88 277 ASN C C 1
ATOM 6631 O O . ASN C 1 297 ? -7.987 32.911 -8.636 1.00 60.64 277 ASN C O 1
ATOM 6636 N N . TYR C 1 298 ? -9.263 34.307 -9.866 1.00 58.47 278 TYR C N 1
ATOM 6637 C CA . TYR C 1 298 ? -10.501 33.932 -9.195 1.00 55.86 278 TYR C CA 1
ATOM 6638 C C . TYR C 1 298 ? -11.005 32.590 -9.702 1.00 52.46 278 TYR C C 1
ATOM 6639 O O . TYR C 1 298 ? -10.896 32.274 -10.890 1.00 52.21 278 TYR C O 1
ATOM 6648 N N . ARG C 1 299 ? -11.553 31.799 -8.789 1.00 52.80 279 ARG C N 1
ATOM 6649 C CA . ARG C 1 299 ? -12.378 30.651 -9.120 1.00 51.87 279 ARG C CA 1
ATOM 6650 C C . ARG C 1 299 ? -13.795 30.943 -8.652 1.00 52.72 279 ARG C C 1
ATOM 6651 O O . ARG C 1 299 ? -14.004 31.662 -7.671 1.00 54.35 279 ARG C O 1
ATOM 6659 N N . VAL C 1 300 ? -14.773 30.398 -9.367 1.00 50.79 280 VAL C N 1
ATOM 6660 C CA . VAL C 1 300 ? -16.161 30.560 -8.959 1.00 49.89 280 VAL C CA 1
ATOM 6661 C C . VAL C 1 300 ? -16.461 29.549 -7.864 1.00 48.84 280 VAL C C 1
ATOM 6662 O O . VAL C 1 300 ? -16.199 28.350 -8.021 1.00 48.96 280 VAL C O 1
ATOM 6666 N N . LEU C 1 301 ? -16.990 30.027 -6.740 1.00 49.59 281 LEU C N 1
ATOM 6667 C CA . LEU C 1 301 ? -17.457 29.137 -5.688 1.00 48.11 281 LEU C CA 1
ATOM 6668 C C . LEU C 1 301 ? -18.924 28.788 -5.854 1.00 49.93 281 LEU C C 1
ATOM 6669 O O . LEU C 1 301 ? -19.290 27.610 -5.782 1.00 49.59 281 LEU C O 1
ATOM 6674 N N . GLU C 1 302 ? -19.764 29.789 -6.103 1.00 47.75 282 GLU C N 1
ATOM 6675 C CA . GLU C 1 302 ? -21.193 29.510 -6.015 1.00 49.77 282 GLU C CA 1
ATOM 6676 C C . GLU C 1 302 ? -21.983 30.672 -6.593 1.00 48.73 282 GLU C C 1
ATOM 6677 O O . GLU C 1 302 ? -21.547 31.819 -6.529 1.00 50.00 282 GLU C O 1
ATOM 6683 N N . LEU C 1 303 ? -23.143 30.354 -7.169 1.00 47.99 283 LEU C N 1
ATOM 6684 C CA . LEU C 1 303 ? -24.131 31.352 -7.568 1.00 49.35 283 LEU C CA 1
ATOM 6685 C C . LEU C 1 303 ? -25.370 31.146 -6.709 1.00 51.26 283 LEU C C 1
ATOM 6686 O O . LEU C 1 303 ? -26.051 30.123 -6.836 1.00 52.59 283 LEU C O 1
ATOM 6691 N N . ASN C 1 304 ? -25.655 32.107 -5.832 1.00 53.37 284 ASN C N 1
ATOM 6692 C CA . ASN C 1 304 ? -26.799 32.020 -4.936 1.00 52.22 284 ASN C CA 1
ATOM 6693 C C . ASN C 1 304 ? -28.065 32.479 -5.657 1.00 52.31 284 ASN C C 1
ATOM 6694 O O . ASN C 1 304 ? -28.038 33.437 -6.434 1.00 55.40 284 ASN C O 1
ATOM 6699 N N . ALA C 1 305 ? -29.171 31.779 -5.400 1.00 50.22 285 ALA C N 1
ATOM 6700 C CA . ALA C 1 305 ? -30.433 32.049 -6.082 1.00 51.12 285 ALA C CA 1
ATOM 6701 C C . ALA C 1 305 ? -31.341 33.003 -5.321 1.00 52.37 285 ALA C C 1
ATOM 6702 O O . ALA C 1 305 ? -32.348 33.445 -5.879 1.00 53.47 285 ALA C O 1
ATOM 6704 N N . SER C 1 306 ? -31.032 33.319 -4.066 1.00 53.98 286 SER C N 1
ATOM 6705 C CA . SER C 1 306 ? -31.733 34.359 -3.316 1.00 55.10 286 SER C CA 1
ATOM 6706 C C . SER C 1 306 ? -30.701 35.019 -2.398 1.00 54.64 286 SER C C 1
ATOM 6707 O O . SER C 1 306 ? -30.799 34.980 -1.174 1.00 53.76 286 SER C O 1
ATOM 6710 N N . ALA C 1 307 ? -29.694 35.632 -3.012 1.00 56.05 287 ALA C N 1
ATOM 6711 C CA . ALA C 1 307 ? -28.620 36.267 -2.266 1.00 55.20 287 ALA C CA 1
ATOM 6712 C C . ALA C 1 307 ? -29.163 37.344 -1.341 1.00 56.63 287 ALA C C 1
ATOM 6713 O O . ALA C 1 307 ? -30.142 38.034 -1.648 1.00 55.70 287 ALA C O 1
ATOM 6715 N N . MET C 1 308 ? -28.522 37.468 -0.182 1.00 53.84 288 MET C N 1
ATOM 6716 C CA . MET C 1 308 ? -28.759 38.586 0.718 1.00 55.84 288 MET C CA 1
ATOM 6717 C C . MET C 1 308 ? -27.824 39.740 0.362 1.00 56.72 288 MET C C 1
ATOM 6718 O O . MET C 1 308 ? -26.799 39.558 -0.297 1.00 59.29 288 MET C O 1
ATOM 6723 N N . PHE C 1 309 ? -28.194 40.948 0.798 1.00 56.25 289 PHE C N 1
ATOM 6724 C CA . PHE C 1 309 ? -27.375 42.115 0.491 1.00 54.82 289 PHE C CA 1
ATOM 6725 C C . PHE C 1 309 ? -27.265 43.132 1.619 1.00 56.40 289 PHE C C 1
ATOM 6726 O O . PHE C 1 309 ? -26.395 44.002 1.535 1.00 56.45 289 PHE C O 1
ATOM 6734 N N . ARG C 1 310 ? -28.099 43.066 2.665 1.00 55.85 290 ARG C N 1
ATOM 6735 C CA . ARG C 1 310 ? -28.092 44.100 3.700 1.00 56.67 290 ARG C CA 1
ATOM 6736 C C . ARG C 1 310 ? -26.723 44.240 4.357 1.00 56.89 290 ARG C C 1
ATOM 6737 O O . ARG C 1 310 ? -26.215 45.354 4.524 1.00 58.13 290 ARG C O 1
ATOM 6745 N N . GLY C 1 311 ? -26.114 43.114 4.740 1.00 57.36 291 GLY C N 1
ATOM 6746 C CA . GLY C 1 311 ? -24.811 43.177 5.388 1.00 57.29 291 GLY C CA 1
ATOM 6747 C C . GLY C 1 311 ? -23.745 43.781 4.495 1.00 59.99 291 GLY C C 1
ATOM 6748 O O . GLY C 1 311 ? -22.956 44.625 4.932 1.00 64.67 291 GLY C O 1
ATOM 6749 N N . PHE C 1 312 ? -23.706 43.357 3.232 1.00 58.27 292 PHE C N 1
ATOM 6750 C CA . PHE C 1 312 ? -22.724 43.899 2.298 1.00 61.24 292 PHE C CA 1
ATOM 6751 C C . PHE C 1 312 ? -22.959 45.386 2.045 1.00 64.53 292 PHE C C 1
ATOM 6752 O O . PHE C 1 312 ? -22.006 46.174 2.027 1.00 66.55 292 PHE C O 1
ATOM 6760 N N . GLU C 1 313 ? -24.220 45.784 1.827 1.00 63.50 293 GLU C N 1
ATOM 6761 C CA . GLU C 1 313 ? -24.554 47.200 1.687 1.00 62.78 293 GLU C CA 1
ATOM 6762 C C . GLU C 1 313 ? -24.022 48.008 2.862 1.00 64.21 293 GLU C C 1
ATOM 6763 O O . GLU C 1 313 ? -23.337 49.022 2.682 1.00 64.65 293 GLU C O 1
ATOM 6769 N N . GLY C 1 314 ? -24.344 47.570 4.082 1.00 64.78 294 GLY C N 1
ATOM 6770 C CA . GLY C 1 314 ? -23.946 48.327 5.258 1.00 66.35 294 GLY C CA 1
ATOM 6771 C C . GLY C 1 314 ? -22.441 48.413 5.418 1.00 67.11 294 GLY C C 1
ATOM 6772 O O . GLY C 1 314 ? -21.882 49.498 5.608 1.00 68.65 294 GLY C O 1
ATOM 6773 N N . ARG C 1 315 ? -21.758 47.272 5.340 1.00 67.74 295 ARG C N 1
ATOM 6774 C CA . ARG C 1 315 ? -20.327 47.236 5.608 1.00 67.98 295 ARG C CA 1
ATOM 6775 C C . ARG C 1 315 ? -19.485 47.823 4.480 1.00 66.02 295 ARG C C 1
ATOM 6776 O O . ARG C 1 315 ? -18.357 48.257 4.736 1.00 65.02 295 ARG C O 1
ATOM 6784 N N . ALA C 1 316 ? -19.993 47.860 3.249 1.00 67.18 296 ALA C N 1
ATOM 6785 C CA . ALA C 1 316 ? -19.225 48.366 2.122 1.00 65.97 296 ALA C CA 1
ATOM 6786 C C . ALA C 1 316 ? -19.771 49.662 1.541 1.00 66.32 296 ALA C C 1
ATOM 6787 O O . ALA C 1 316 ? -19.206 50.165 0.562 1.00 65.43 296 ALA C O 1
ATOM 6789 N N . ASN C 1 317 ? -20.854 50.202 2.103 1.00 69.18 297 ASN C N 1
ATOM 6790 C CA . ASN C 1 317 ? -21.483 51.444 1.636 1.00 71.63 297 ASN C CA 1
ATOM 6791 C C . ASN C 1 317 ? -21.772 51.402 0.136 1.00 70.85 297 ASN C C 1
ATOM 6792 O O . ASN C 1 317 ? -21.410 52.302 -0.624 1.00 72.32 297 ASN C O 1
ATOM 6797 N N . VAL C 1 318 ? -22.433 50.330 -0.289 1.00 67.98 298 VAL C N 1
ATOM 6798 C CA . VAL C 1 318 ? -22.892 50.181 -1.661 1.00 67.11 298 VAL C CA 1
ATOM 6799 C C . VAL C 1 318 ? -24.410 50.078 -1.642 1.00 66.92 298 VAL C C 1
ATOM 6800 O O . VAL C 1 318 ? -25.031 49.965 -0.586 1.00 67.14 298 VAL C O 1
ATOM 6804 N N . ASP C 1 319 ? -25.002 50.118 -2.830 1.00 63.59 299 ASP C N 1
ATOM 6805 C CA . ASP C 1 319 ? -26.453 50.061 -2.987 1.00 64.54 299 ASP C CA 1
ATOM 6806 C C . ASP C 1 319 ? -26.800 48.857 -3.859 1.00 62.64 299 ASP C C 1
ATOM 6807 O O . ASP C 1 319 ? -26.577 48.878 -5.073 1.00 62.16 299 ASP C O 1
ATOM 6812 N N . ILE C 1 320 ? -27.327 47.804 -3.236 1.00 60.32 300 ILE C N 1
ATOM 6813 C CA . ILE C 1 320 ? -27.800 46.636 -3.967 1.00 56.84 300 ILE C CA 1
ATOM 6814 C C . ILE C 1 320 ? -29.312 46.713 -4.083 1.00 55.38 300 ILE C C 1
ATOM 6815 O O . ILE C 1 320 ? -29.878 46.353 -5.120 1.00 54.52 300 ILE C O 1
ATOM 6820 N N . CYS C 1 321 ? -29.969 47.183 -3.020 1.00 56.31 301 CYS C N 1
ATOM 6821 C CA . CYS C 1 321 ? -31.426 47.210 -2.984 1.00 57.08 301 CYS C CA 1
ATOM 6822 C C . CYS C 1 321 ? -31.988 48.151 -4.040 1.00 58.57 301 CYS C C 1
ATOM 6823 O O . CYS C 1 321 ? -33.020 47.853 -4.659 1.00 57.72 301 CYS C O 1
ATOM 6826 N N . GLY C 1 322 ? -31.328 49.288 -4.255 1.00 58.26 302 GLY C N 1
ATOM 6827 C CA . GLY C 1 322 ? -31.706 50.227 -5.280 1.00 57.85 302 GLY C CA 1
ATOM 6828 C C . GLY C 1 322 ? -31.823 49.610 -6.660 1.00 57.54 302 GLY C C 1
ATOM 6829 O O . GLY C 1 322 ? -32.892 49.625 -7.273 1.00 57.31 302 GLY C O 1
ATOM 6830 N N . PRO C 1 323 ? -30.713 49.081 -7.182 1.00 56.95 303 PRO C N 1
ATOM 6831 C CA . PRO C 1 323 ? -30.754 48.429 -8.504 1.00 56.60 303 PRO C CA 1
ATOM 6832 C C . PRO C 1 323 ? -31.790 47.324 -8.616 1.00 57.40 303 PRO C C 1
ATOM 6833 O O . PRO C 1 323 ? -32.438 47.185 -9.664 1.00 60.23 303 PRO C O 1
ATOM 6837 N N . LEU C 1 324 ? -31.947 46.517 -7.566 1.00 57.31 304 LEU C N 1
ATOM 6838 C CA . LEU C 1 324 ? -32.948 45.455 -7.573 1.00 56.33 304 LEU C CA 1
ATOM 6839 C C . LEU C 1 324 ? -34.352 46.024 -7.743 1.00 58.91 304 LEU C C 1
ATOM 6840 O O . LEU C 1 324 ? -35.123 45.572 -8.605 1.00 59.33 304 LEU C O 1
ATOM 6845 N N . CYS C 1 325 ? -34.697 47.028 -6.930 1.00 59.41 305 CYS C N 1
ATOM 6846 C CA . CYS C 1 325 ? -36.002 47.667 -7.063 1.00 58.84 305 CYS C CA 1
ATOM 6847 C C . CYS C 1 325 ? -36.158 48.319 -8.427 1.00 59.47 305 CYS C C 1
ATOM 6848 O O . CYS C 1 325 ? -37.251 48.307 -9.003 1.00 59.07 305 CYS C O 1
ATOM 6851 N N . ASP C 1 326 ? -35.073 48.885 -8.964 1.00 55.81 306 ASP C N 1
ATOM 6852 C CA . ASP C 1 326 ? -35.136 49.533 -10.273 1.00 57.07 306 ASP C CA 1
ATOM 6853 C C . ASP C 1 326 ? -35.486 48.526 -11.356 1.00 57.59 306 ASP C C 1
ATOM 6854 O O . ASP C 1 326 ? -36.323 48.797 -12.222 1.00 60.03 306 ASP C O 1
ATOM 6859 N N . ALA C 1 327 ? -34.842 47.355 -11.332 1.00 59.17 307 ALA C N 1
ATOM 6860 C CA . ALA C 1 327 ? -35.154 46.322 -12.318 1.00 55.90 307 ALA C CA 1
ATOM 6861 C C . ALA C 1 327 ? -36.595 45.837 -12.177 1.00 54.78 307 ALA C C 1
ATOM 6862 O O . ALA C 1 327 ? -37.317 45.684 -13.178 1.00 55.28 307 ALA C O 1
ATOM 6864 N N . LEU C 1 328 ? -37.032 45.597 -10.933 1.00 56.54 308 LEU C N 1
ATOM 6865 C CA . LEU C 1 328 ? -38.419 45.197 -10.704 1.00 56.36 308 LEU C CA 1
ATOM 6866 C C . LEU C 1 328 ? -39.390 46.216 -11.293 1.00 59.83 308 LEU C C 1
ATOM 6867 O O . LEU C 1 328 ? -40.354 45.854 -11.984 1.00 60.69 308 LEU C O 1
ATOM 6872 N N . ILE C 1 329 ? -39.134 47.505 -11.046 1.00 58.93 309 ILE C N 1
ATOM 6873 C CA . ILE C 1 329 ? -40.019 48.555 -11.531 1.00 60.16 309 ILE C CA 1
ATOM 6874 C C . ILE C 1 329 ? -39.976 48.640 -13.050 1.00 60.23 309 ILE C C 1
ATOM 6875 O O . ILE C 1 329 ? -41.004 48.843 -13.706 1.00 60.53 309 ILE C O 1
ATOM 6880 N N . ALA C 1 330 ? -38.784 48.500 -13.634 1.00 55.46 310 ALA C N 1
ATOM 6881 C CA . ALA C 1 330 ? -38.657 48.543 -15.084 1.00 56.87 310 ALA C CA 1
ATOM 6882 C C . ALA C 1 330 ? -39.513 47.472 -15.740 1.00 60.41 310 ALA C C 1
ATOM 6883 O O . ALA C 1 330 ? -40.088 47.700 -16.809 1.00 64.15 310 ALA C O 1
ATOM 6885 N N . GLN C 1 331 ? -39.615 46.299 -15.105 1.00 60.32 311 GLN C N 1
ATOM 6886 C CA . GLN C 1 331 ? -40.442 45.235 -15.678 1.00 60.32 311 GLN C CA 1
ATOM 6887 C C . GLN C 1 331 ? -41.899 45.661 -15.842 1.00 61.81 311 GLN C C 1
ATOM 6888 O O . GLN C 1 331 ? -42.593 45.155 -16.730 1.00 60.56 311 GLN C O 1
ATOM 6894 N N . THR C 1 332 ? -42.379 46.591 -15.014 1.00 60.54 312 THR C N 1
ATOM 6895 C CA . THR C 1 332 ? -43.767 47.032 -15.099 1.00 62.17 312 THR C CA 1
ATOM 6896 C C . THR C 1 332 ? -44.033 47.933 -16.296 1.00 65.58 312 THR C C 1
ATOM 6897 O O . THR C 1 332 ? -45.201 48.203 -16.594 1.00 66.05 312 THR C O 1
ATOM 6901 N N . LYS C 1 333 ? -42.997 48.412 -16.976 1.00 61.39 313 LYS C N 1
ATOM 6902 C CA . LYS C 1 333 ? -43.174 49.233 -18.167 1.00 66.94 313 LYS C CA 1
ATOM 6903 C C . LYS C 1 333 ? -42.999 48.415 -19.438 1.00 70.07 313 LYS C C 1
ATOM 6904 O O . LYS C 1 333 ? -43.683 48.664 -20.426 1.00 72.02 313 LYS C O 1
ATOM 6910 N N . SER D 1 19 ? -10.749 -14.893 -15.521 1.00 72.39 -1 SER D N 1
ATOM 6911 C CA . SER D 1 19 ? -12.104 -15.430 -15.533 1.00 72.75 -1 SER D CA 1
ATOM 6912 C C . SER D 1 19 ? -12.937 -14.837 -16.667 1.00 71.19 -1 SER D C 1
ATOM 6913 O O . SER D 1 19 ? -13.264 -15.525 -17.629 1.00 76.79 -1 SER D O 1
ATOM 6915 N N . HIS D 1 20 ? -13.276 -13.560 -16.547 1.00 74.34 0 HIS D N 1
ATOM 6916 C CA . HIS D 1 20 ? -14.167 -12.910 -17.489 1.00 68.73 0 HIS D CA 1
ATOM 6917 C C . HIS D 1 20 ? -13.426 -11.856 -18.297 1.00 64.96 0 HIS D C 1
ATOM 6918 O O . HIS D 1 20 ? -12.362 -11.365 -17.906 1.00 62.59 0 HIS D O 1
ATOM 6925 N N . MET D 1 21 ? -14.023 -11.495 -19.433 1.00 66.47 1 MET D N 1
ATOM 6926 C CA . MET D 1 21 ? -13.506 -10.402 -20.249 1.00 64.06 1 MET D CA 1
ATOM 6927 C C . MET D 1 21 ? -14.640 -9.713 -21.008 1.00 63.77 1 MET D C 1
ATOM 6928 O O . MET D 1 21 ? -14.648 -9.661 -22.243 1.00 62.75 1 MET D O 1
ATOM 6933 N N . THR D 1 22 ? -15.605 -9.169 -20.271 1.00 63.94 2 THR D N 1
ATOM 6934 C CA . THR D 1 22 ? -16.705 -8.417 -20.858 1.00 64.40 2 THR D CA 1
ATOM 6935 C C . THR D 1 22 ? -16.766 -7.032 -20.228 1.00 64.93 2 THR D C 1
ATOM 6936 O O . THR D 1 22 ? -16.790 -6.907 -19.000 1.00 65.14 2 THR D O 1
ATOM 6938 N N . ASN D 1 23 ? -16.797 -6.006 -21.072 1.00 65.92 3 ASN D N 1
ATOM 6939 C CA . ASN D 1 23 ? -16.861 -4.637 -20.585 1.00 65.21 3 ASN D CA 1
ATOM 6940 C C . ASN D 1 23 ? -18.236 -4.343 -19.992 1.00 66.38 3 ASN D C 1
ATOM 6941 O O . ASN D 1 23 ? -19.266 -4.742 -20.542 1.00 67.19 3 ASN D O 1
ATOM 6946 N N . LEU D 1 24 ? -18.243 -3.644 -18.856 1.00 68.38 4 LEU D N 1
ATOM 6947 C CA . LEU D 1 24 ? -19.486 -3.269 -18.189 1.00 66.81 4 LEU D CA 1
ATOM 6948 C C . LEU D 1 24 ? -20.212 -2.234 -19.038 1.00 64.03 4 LEU D C 1
ATOM 6949 O O . LEU D 1 24 ? -19.796 -1.075 -19.113 1.00 65.39 4 LEU D O 1
ATOM 6954 N N . ASP D 1 25 ? -21.297 -2.656 -19.683 1.00 64.57 5 ASP D N 1
ATOM 6955 C CA . ASP D 1 25 ? -22.025 -1.790 -20.600 1.00 63.04 5 ASP D CA 1
ATOM 6956 C C . ASP D 1 25 ? -22.794 -0.729 -19.816 1.00 61.17 5 ASP D C 1
ATOM 6957 O O . ASP D 1 25 ? -23.668 -1.061 -19.012 1.00 63.04 5 ASP D O 1
ATOM 6962 N N . THR D 1 26 ? -22.471 0.544 -20.053 1.00 61.80 6 THR D N 1
ATOM 6963 C CA . THR D 1 26 ? -23.200 1.656 -19.449 1.00 59.56 6 THR D CA 1
ATOM 6964 C C . THR D 1 26 ? -23.995 2.454 -20.477 1.00 59.85 6 THR D C 1
ATOM 6965 O O . THR D 1 26 ? -24.481 3.539 -20.149 1.00 62.12 6 THR D O 1
ATOM 6969 N N . SER D 1 27 ? -24.133 1.951 -21.706 1.00 61.04 7 SER D N 1
ATOM 6970 C CA . SER D 1 27 ? -24.915 2.660 -22.712 1.00 62.97 7 SER D CA 1
ATOM 6971 C C . SER D 1 27 ? -26.339 2.902 -22.239 1.00 62.67 7 SER D C 1
ATOM 6972 O O . SER D 1 27 ? -26.931 3.939 -22.558 1.00 64.24 7 SER D O 1
ATOM 6975 N N . ILE D 1 28 ? -26.894 1.971 -21.468 1.00 58.09 8 ILE D N 1
ATOM 6976 C CA . ILE D 1 28 ? -28.260 2.053 -20.973 1.00 60.13 8 ILE D CA 1
ATOM 6977 C C . ILE D 1 28 ? -28.218 1.817 -19.470 1.00 61.55 8 ILE D C 1
ATOM 6978 O O . ILE D 1 28 ? -27.862 0.717 -19.018 1.00 62.48 8 ILE D O 1
ATOM 6983 N N . VAL D 1 29 ? -28.574 2.841 -18.702 1.00 62.10 9 VAL D N 1
ATOM 6984 C CA . VAL D 1 29 ? -28.607 2.777 -17.246 1.00 59.03 9 VAL D CA 1
ATOM 6985 C C . VAL D 1 29 ? -30.061 2.787 -16.800 1.00 58.90 9 VAL D C 1
ATOM 6986 O O . VAL D 1 29 ? -30.842 3.645 -17.219 1.00 59.92 9 VAL D O 1
ATOM 6990 N N . VAL D 1 30 ? -30.418 1.830 -15.951 1.00 59.61 10 VAL D N 1
ATOM 6991 C CA . VAL D 1 30 ? -31.712 1.796 -15.275 1.00 59.53 10 VAL D CA 1
ATOM 6992 C C . VAL D 1 30 ? -31.496 2.237 -13.838 1.00 58.99 10 VAL D C 1
ATOM 6993 O O . VAL D 1 30 ? -30.782 1.575 -13.085 1.00 58.38 10 VAL D O 1
ATOM 6997 N N . VAL D 1 31 ? -32.109 3.347 -13.447 1.00 60.03 11 VAL D N 1
ATOM 6998 C CA . VAL D 1 31 ? -31.952 3.867 -12.093 1.00 60.10 11 VAL D CA 1
ATOM 6999 C C . VAL D 1 31 ? -33.098 3.335 -11.248 1.00 62.01 11 VAL D C 1
ATOM 7000 O O . VAL D 1 31 ? -34.260 3.690 -11.470 1.00 64.37 11 VAL D O 1
ATOM 7004 N N . GLY D 1 32 ? -32.773 2.489 -10.286 1.00 60.72 12 GLY D N 1
ATOM 7005 C CA . GLY D 1 32 ? -33.781 1.879 -9.449 1.00 64.24 12 GLY D CA 1
ATOM 7006 C C . GLY D 1 32 ? -33.210 0.645 -8.776 1.00 66.79 12 GLY D C 1
ATOM 7007 O O . GLY D 1 32 ? -32.017 0.356 -8.869 1.00 67.05 12 GLY D O 1
ATOM 7008 N N . SER D 1 33 ? -34.098 -0.071 -8.102 1.00 67.73 13 SER D N 1
ATOM 7009 C CA . SER D 1 33 ? -33.666 -1.270 -7.403 1.00 67.14 13 SER D CA 1
ATOM 7010 C C . SER D 1 33 ? -33.969 -2.516 -8.224 1.00 68.02 13 SER D C 1
ATOM 7011 O O . SER D 1 33 ? -35.026 -2.597 -8.860 1.00 68.34 13 SER D O 1
ATOM 7014 N N . PRO D 1 34 ? -33.054 -3.490 -8.235 1.00 64.76 14 PRO D N 1
ATOM 7015 C CA . PRO D 1 34 ? -33.331 -4.733 -8.969 1.00 65.65 14 PRO D CA 1
ATOM 7016 C C . PRO D 1 34 ? -34.555 -5.461 -8.449 1.00 67.87 14 PRO D C 1
ATOM 7017 O O . PRO D 1 34 ? -35.253 -6.129 -9.224 1.00 69.11 14 PRO D O 1
ATOM 7021 N N . ASP D 1 35 ? -34.876 -5.270 -7.178 1.00 66.40 15 ASP D N 1
ATOM 7022 C CA . ASP D 1 35 ? -36.025 -5.918 -6.559 1.00 71.20 15 ASP D CA 1
ATOM 7023 C C . ASP D 1 35 ? -37.318 -5.335 -7.054 1.00 70.27 15 ASP D C 1
ATOM 7024 O O . ASP D 1 35 ? -38.387 -5.921 -6.834 1.00 71.88 15 ASP D O 1
ATOM 7026 N N . ASP D 1 36 ? -37.263 -4.142 -7.629 1.00 71.37 16 ASP D N 1
ATOM 7027 C CA . ASP D 1 36 ? -38.434 -3.596 -8.296 1.00 69.34 16 ASP D CA 1
ATOM 7028 C C . ASP D 1 36 ? -38.785 -4.487 -9.479 1.00 67.57 16 ASP D C 1
ATOM 7029 O O . ASP D 1 36 ? -37.915 -4.868 -10.265 1.00 67.25 16 ASP D O 1
ATOM 7034 N N . LEU D 1 37 ? -40.066 -4.833 -9.601 1.00 67.52 17 LEU D N 1
ATOM 7035 C CA . LEU D 1 37 ? -40.476 -5.721 -10.676 1.00 67.77 17 LEU D CA 1
ATOM 7036 C C . LEU D 1 37 ? -40.446 -5.026 -12.031 1.00 67.23 17 LEU D C 1
ATOM 7037 O O . LEU D 1 37 ? -40.334 -5.701 -13.058 1.00 67.94 17 LEU D O 1
ATOM 7042 N N . HIS D 1 38 ? -40.511 -3.692 -12.050 1.00 71.15 18 HIS D N 1
ATOM 7043 C CA . HIS D 1 38 ? -40.415 -2.957 -13.309 1.00 70.30 18 HIS D CA 1
ATOM 7044 C C . HIS D 1 38 ? -38.971 -2.859 -13.793 1.00 68.93 18 HIS D C 1
ATOM 7045 O O . HIS D 1 38 ? -38.700 -2.995 -14.994 1.00 67.98 18 HIS D O 1
ATOM 7052 N N . VAL D 1 39 ? -38.030 -2.608 -12.876 1.00 67.25 19 VAL D N 1
ATOM 7053 C CA . VAL D 1 39 ? -36.617 -2.729 -13.225 1.00 67.46 19 VAL D CA 1
ATOM 7054 C C . VAL D 1 39 ? -36.329 -4.121 -13.767 1.00 69.60 19 VAL D C 1
ATOM 7055 O O . VAL D 1 39 ? -35.594 -4.282 -14.748 1.00 69.59 19 VAL D O 1
ATOM 7059 N N . GLN D 1 40 ? -36.927 -5.147 -13.158 1.00 71.76 20 GLN D N 1
ATOM 7060 C CA . GLN D 1 40 ? -36.714 -6.520 -13.611 1.00 72.65 20 GLN D CA 1
ATOM 7061 C C . GLN D 1 40 ? -37.276 -6.735 -15.013 1.00 71.16 20 GLN D C 1
ATOM 7062 O O . GLN D 1 40 ? -36.637 -7.367 -15.867 1.00 72.52 20 GLN D O 1
ATOM 7068 N N . SER D 1 41 ? -38.483 -6.222 -15.261 1.00 69.14 21 SER D N 1
ATOM 7069 C CA . SER D 1 41 ? -39.083 -6.347 -16.586 1.00 70.32 21 SER D CA 1
ATOM 7070 C C . SER D 1 41 ? -38.208 -5.691 -17.648 1.00 69.35 21 SER D C 1
ATOM 7071 O O . SER D 1 41 ? -37.885 -6.308 -18.669 1.00 70.56 21 SER D O 1
ATOM 7074 N N . VAL D 1 42 ? -37.803 -4.437 -17.415 1.00 73.78 22 VAL D N 1
ATOM 7075 C CA . VAL D 1 42 ? -36.995 -3.729 -18.408 1.00 72.98 22 VAL D CA 1
ATOM 7076 C C . VAL D 1 42 ? -35.634 -4.394 -18.572 1.00 73.42 22 VAL D C 1
ATOM 7077 O O . VAL D 1 42 ? -35.086 -4.459 -19.682 1.00 73.31 22 VAL D O 1
ATOM 7081 N N . THR D 1 43 ? -35.075 -4.921 -17.475 1.00 69.76 23 THR D N 1
ATOM 7082 C CA . THR D 1 43 ? -33.797 -5.621 -17.531 1.00 71.90 23 THR D CA 1
ATOM 7083 C C . THR D 1 43 ? -33.879 -6.816 -18.469 1.00 73.10 23 THR D C 1
ATOM 7084 O O . THR D 1 43 ? -33.062 -6.965 -19.385 1.00 73.25 23 THR D O 1
ATOM 7088 N N . GLU D 1 44 ? -34.866 -7.687 -18.246 1.00 71.05 24 GLU D N 1
ATOM 7089 C CA . GLU D 1 44 ? -35.024 -8.844 -19.118 1.00 73.02 24 GLU D CA 1
ATOM 7090 C C . GLU D 1 44 ? -35.368 -8.432 -20.546 1.00 73.39 24 GLU D C 1
ATOM 7091 O O . GLU D 1 44 ? -34.924 -9.080 -21.503 1.00 73.37 24 GLU D O 1
ATOM 7097 N N . GLY D 1 45 ? -36.145 -7.355 -20.712 1.00 72.58 25 GLY D N 1
ATOM 7098 C CA . GLY D 1 45 ? -36.498 -6.911 -22.049 1.00 72.39 25 GLY D CA 1
ATOM 7099 C C . GLY D 1 45 ? -35.307 -6.411 -22.837 1.00 69.56 25 GLY D C 1
ATOM 7100 O O . GLY D 1 45 ? -35.277 -6.525 -24.068 1.00 70.06 25 GLY D O 1
ATOM 7101 N N . LEU D 1 46 ? -34.318 -5.846 -22.150 1.00 70.58 26 LEU D N 1
ATOM 7102 C CA . LEU D 1 46 ? -33.086 -5.467 -22.833 1.00 69.53 26 LEU D CA 1
ATOM 7103 C C . LEU D 1 46 ? -32.179 -6.673 -23.048 1.00 70.48 26 LEU D C 1
ATOM 7104 O O . LEU D 1 46 ? -31.508 -6.770 -24.084 1.00 70.52 26 LEU D O 1
ATOM 7109 N N . ARG D 1 47 ? -32.149 -7.601 -22.083 1.00 68.33 27 ARG D N 1
ATOM 7110 C CA . ARG D 1 47 ? -31.400 -8.842 -22.254 1.00 68.08 27 ARG D CA 1
ATOM 7111 C C . ARG D 1 47 ? -31.837 -9.581 -23.510 1.00 68.25 27 ARG D C 1
ATOM 7112 O O . ARG D 1 47 ? -31.004 -10.073 -24.279 1.00 68.40 27 ARG D O 1
ATOM 7120 N N . ALA D 1 48 ? -33.155 -9.678 -23.728 1.00 68.21 28 ALA D N 1
ATOM 7121 C CA . ALA D 1 48 ? -33.667 -10.424 -24.873 1.00 68.25 28 ALA D CA 1
ATOM 7122 C C . ALA D 1 48 ? -33.236 -9.802 -26.193 1.00 67.99 28 ALA D C 1
ATOM 7123 O O . ALA D 1 48 ? -33.086 -10.514 -27.193 1.00 70.12 28 ALA D O 1
ATOM 7125 N N . ARG D 1 49 ? -33.024 -8.488 -26.220 1.00 68.45 29 ARG D N 1
ATOM 7126 C CA . ARG D 1 49 ? -32.563 -7.802 -27.415 1.00 67.47 29 ARG D CA 1
ATOM 7127 C C . ARG D 1 49 ? -31.053 -7.582 -27.410 1.00 66.27 29 ARG D C 1
ATOM 7128 O O . ARG D 1 49 ? -30.548 -6.752 -28.176 1.00 65.50 29 ARG D O 1
ATOM 7136 N N . GLY D 1 50 ? -30.327 -8.300 -26.556 1.00 66.77 30 GLY D N 1
ATOM 7137 C CA . GLY D 1 50 ? -28.883 -8.332 -26.598 1.00 68.62 30 GLY D CA 1
ATOM 7138 C C . GLY D 1 50 ? -28.170 -7.359 -25.684 1.00 69.53 30 GLY D C 1
ATOM 7139 O O . GLY D 1 50 ? -26.948 -7.474 -25.521 1.00 71.37 30 GLY D O 1
ATOM 7140 N N . HIS D 1 51 ? -28.875 -6.409 -25.079 1.00 70.47 31 HIS D N 1
ATOM 7141 C CA . HIS D 1 51 ? -28.246 -5.392 -24.247 1.00 70.21 31 HIS D CA 1
ATOM 7142 C C . HIS D 1 51 ? -28.356 -5.758 -22.770 1.00 69.42 31 HIS D C 1
ATOM 7143 O O . HIS D 1 51 ? -29.361 -6.315 -22.326 1.00 70.06 31 HIS D O 1
ATOM 7150 N N . GLU D 1 52 ? -27.305 -5.444 -22.017 1.00 70.40 32 GLU D N 1
ATOM 7151 C CA . GLU D 1 52 ? -27.237 -5.715 -20.580 1.00 70.07 32 GLU D CA 1
ATOM 7152 C C . GLU D 1 52 ? -27.128 -4.390 -19.838 1.00 68.26 32 GLU D C 1
ATOM 7153 O O . GLU D 1 52 ? -26.029 -3.815 -19.742 1.00 66.92 32 GLU D O 1
ATOM 7159 N N . PRO D 1 53 ? -28.227 -3.865 -19.304 1.00 66.41 33 PRO D N 1
ATOM 7160 C CA . PRO D 1 53 ? -28.202 -2.515 -18.739 1.00 64.57 33 PRO D CA 1
ATOM 7161 C C . PRO D 1 53 ? -27.430 -2.453 -17.432 1.00 63.35 33 PRO D C 1
ATOM 7162 O O . PRO D 1 53 ? -27.405 -3.407 -16.652 1.00 62.77 33 PRO D O 1
ATOM 7166 N N . TYR D 1 54 ? -26.787 -1.312 -17.199 1.00 60.77 34 TYR D N 1
ATOM 7167 C CA . TYR D 1 54 ? -26.232 -1.044 -15.882 1.00 59.36 34 TYR D CA 1
ATOM 7168 C C . TYR D 1 54 ? -27.365 -0.622 -14.956 1.00 57.76 34 TYR D C 1
ATOM 7169 O O . TYR D 1 54 ? -28.073 0.347 -15.243 1.00 58.38 34 TYR D O 1
ATOM 7178 N N . VAL D 1 55 ? -27.549 -1.348 -13.860 1.00 58.04 35 VAL D N 1
ATOM 7179 C CA . VAL D 1 55 ? -28.579 -1.022 -12.884 1.00 58.79 35 VAL D CA 1
ATOM 7180 C C . VAL D 1 55 ? -27.953 -0.154 -11.795 1.00 59.31 35 VAL D C 1
ATOM 7181 O O . VAL D 1 55 ? -27.102 -0.610 -11.023 1.00 58.81 35 VAL D O 1
ATOM 7185 N N . PHE D 1 56 ? -28.380 1.103 -11.747 1.00 61.00 36 PHE D N 1
ATOM 7186 C CA . PHE D 1 56 ? -27.952 2.095 -10.767 1.00 61.74 36 PHE D CA 1
ATOM 7187 C C . PHE D 1 56 ? -28.884 1.982 -9.567 1.00 64.47 36 PHE D C 1
ATOM 7188 O O . PHE D 1 56 ? -29.988 2.533 -9.570 1.00 64.46 36 PHE D O 1
ATOM 7196 N N . ASP D 1 57 ? -28.450 1.248 -8.541 1.00 64.40 37 ASP D N 1
ATOM 7197 C CA . ASP D 1 57 ? -29.303 0.969 -7.386 1.00 67.01 37 ASP D CA 1
ATOM 7198 C C . ASP D 1 57 ? -29.021 2.010 -6.308 1.00 66.04 37 ASP D C 1
ATOM 7199 O O . ASP D 1 57 ? -28.325 1.762 -5.324 1.00 65.85 37 ASP D O 1
ATOM 7204 N N . THR D 1 58 ? -29.598 3.201 -6.495 1.00 64.53 38 THR D N 1
ATOM 7205 C CA . THR D 1 58 ? -29.301 4.326 -5.614 1.00 64.46 38 THR D CA 1
ATOM 7206 C C . THR D 1 58 ? -29.663 4.061 -4.161 1.00 66.38 38 THR D C 1
ATOM 7207 O O . THR D 1 58 ? -29.122 4.733 -3.276 1.00 65.87 38 THR D O 1
ATOM 7211 N N . GLN D 1 59 ? -30.559 3.104 -3.892 1.00 65.68 39 GLN D N 1
ATOM 7212 C CA . GLN D 1 59 ? -30.983 2.840 -2.522 1.00 65.84 39 GLN D CA 1
ATOM 7213 C C . GLN D 1 59 ? -29.801 2.504 -1.625 1.00 66.31 39 GLN D C 1
ATOM 7214 O O . GLN D 1 59 ? -29.811 2.838 -0.434 1.00 70.64 39 GLN D O 1
ATOM 7216 N N . ARG D 1 60 ? -28.757 1.935 -2.196 1.00 64.23 40 ARG D N 1
ATOM 7217 C CA . ARG D 1 60 ? -27.589 1.560 -1.412 1.00 63.32 40 ARG D CA 1
ATOM 7218 C C . ARG D 1 60 ? -26.480 2.554 -1.548 1.00 62.53 40 ARG D C 1
ATOM 7219 O O . ARG D 1 60 ? -25.336 2.214 -1.331 1.00 64.62 40 ARG D O 1
ATOM 7221 N N . PHE D 1 61 ? -26.812 3.797 -1.846 1.00 61.58 41 PHE D N 1
ATOM 7222 C CA . PHE D 1 61 ? -25.754 4.764 -2.135 1.00 62.13 41 PHE D CA 1
ATOM 7223 C C . PHE D 1 61 ? -24.848 5.016 -0.931 1.00 69.47 41 PHE D C 1
ATOM 7224 O O . PHE D 1 61 ? -23.697 4.574 -0.963 1.00 86.17 41 PHE D O 1
ATOM 7232 N N . PRO D 1 62 ? -25.283 5.699 0.136 1.00 64.45 42 PRO D N 1
ATOM 7233 C CA . PRO D 1 62 ? -24.281 6.139 1.126 1.00 60.83 42 PRO D CA 1
ATOM 7234 C C . PRO D 1 62 ? -23.567 4.968 1.782 1.00 60.93 42 PRO D C 1
ATOM 7235 O O . PRO D 1 62 ? -22.329 4.946 1.844 1.00 61.41 42 PRO D O 1
ATOM 7239 N N . GLU D 1 63 ? -24.322 3.979 2.260 1.00 61.89 43 GLU D N 1
ATOM 7240 C CA . GLU D 1 63 ? -23.749 2.969 3.144 1.00 63.57 43 GLU D CA 1
ATOM 7241 C C . GLU D 1 63 ? -22.936 1.923 2.391 1.00 66.63 43 GLU D C 1
ATOM 7242 O O . GLU D 1 63 ? -21.984 1.368 2.949 1.00 68.14 43 GLU D O 1
ATOM 7244 N N . GLU D 1 64 ? -23.275 1.649 1.130 1.00 65.18 44 GLU D N 1
ATOM 7245 C CA . GLU D 1 64 ? -22.661 0.545 0.398 1.00 67.22 44 GLU D CA 1
ATOM 7246 C C . GLU D 1 64 ? -21.918 1.004 -0.851 1.00 63.00 44 GLU D C 1
ATOM 7247 O O . GLU D 1 64 ? -20.717 0.746 -0.977 1.00 63.48 44 GLU D O 1
ATOM 7253 N N . MET D 1 65 ? -22.586 1.677 -1.779 1.00 61.58 45 MET D N 1
ATOM 7254 C CA . MET D 1 65 ? -21.959 2.052 -3.041 1.00 58.96 45 MET D CA 1
ATOM 7255 C C . MET D 1 65 ? -21.208 3.374 -2.913 1.00 56.22 45 MET D C 1
ATOM 7256 O O . MET D 1 65 ? -21.625 4.278 -2.191 1.00 55.45 45 MET D O 1
ATOM 7261 N N . THR D 1 66 ? -20.076 3.482 -3.598 1.00 55.25 46 THR D N 1
ATOM 7262 C CA . THR D 1 66 ? -19.328 4.731 -3.624 1.00 53.75 46 THR D CA 1
ATOM 7263 C C . THR D 1 66 ? -19.665 5.508 -4.885 1.00 54.07 46 THR D C 1
ATOM 7264 O O . THR D 1 66 ? -19.769 4.934 -5.972 1.00 54.87 46 THR D O 1
ATOM 7268 N N . VAL D 1 67 ? -19.815 6.823 -4.746 1.00 50.85 47 VAL D N 1
ATOM 7269 C CA . VAL D 1 67 ? -20.028 7.702 -5.891 1.00 49.53 47 VAL D CA 1
ATOM 7270 C C . VAL D 1 67 ? -19.108 8.903 -5.701 1.00 49.46 47 VAL D C 1
ATOM 7271 O O . VAL D 1 67 ? -19.145 9.518 -4.655 1.00 51.33 47 VAL D O 1
ATOM 7275 N N . SER D 1 68 ? -18.254 9.210 -6.674 1.00 48.85 48 SER D N 1
ATOM 7276 C CA . SER D 1 68 ? -17.307 10.317 -6.625 1.00 47.98 48 SER D CA 1
ATOM 7277 C C . SER D 1 68 ? -17.508 11.199 -7.844 1.00 49.09 48 SER D C 1
ATOM 7278 O O . SER D 1 68 ? -17.612 10.694 -8.966 1.00 51.43 48 SER D O 1
ATOM 7281 N N . LEU D 1 69 ? -17.576 12.507 -7.624 1.00 45.65 49 LEU D N 1
ATOM 7282 C CA . LEU D 1 69 ? -17.724 13.475 -8.699 1.00 44.54 49 LEU D CA 1
ATOM 7283 C C . LEU D 1 69 ? -16.610 14.503 -8.601 1.00 45.72 49 LEU D C 1
ATOM 7284 O O . LEU D 1 69 ? -16.309 15.002 -7.510 1.00 46.70 49 LEU D O 1
ATOM 7289 N N . GLY D 1 70 ? -15.996 14.813 -9.743 1.00 50.32 50 GLY D N 1
ATOM 7290 C CA . GLY D 1 70 ? -15.098 15.940 -9.853 1.00 47.55 50 GLY D CA 1
ATOM 7291 C C . GLY D 1 70 ? -15.799 17.128 -10.501 1.00 47.54 50 GLY D C 1
ATOM 7292 O O . GLY D 1 70 ? -16.974 17.067 -10.861 1.00 47.29 50 GLY D O 1
ATOM 7293 N N . GLU D 1 71 ? -15.045 18.225 -10.666 1.00 47.17 51 GLU D N 1
ATOM 7294 C CA . GLU D 1 71 ? -15.642 19.439 -11.213 1.00 47.87 51 GLU D CA 1
ATOM 7295 C C . GLU D 1 71 ? -15.981 19.297 -12.693 1.00 50.92 51 GLU D C 1
ATOM 7296 O O . GLU D 1 71 ? -16.902 19.961 -13.179 1.00 51.24 51 GLU D O 1
ATOM 7302 N N . GLN D 1 72 ? -15.252 18.454 -13.425 1.00 50.95 52 GLN D N 1
ATOM 7303 C CA . GLN D 1 72 ? -15.551 18.208 -14.831 1.00 53.29 52 GLN D CA 1
ATOM 7304 C C . GLN D 1 72 ? -16.770 17.303 -14.950 1.00 51.47 52 GLN D C 1
ATOM 7305 O O . GLN D 1 72 ? -16.871 16.297 -14.242 1.00 50.75 52 GLN D O 1
ATOM 7311 N N . GLY D 1 73 ? -17.687 17.660 -15.853 1.00 50.99 53 GLY D N 1
ATOM 7312 C CA . GLY D 1 73 ? -18.938 16.928 -15.955 1.00 51.24 53 GLY D CA 1
ATOM 7313 C C . GLY D 1 73 ? -18.750 15.433 -16.137 1.00 53.25 53 GLY D C 1
ATOM 7314 O O . GLY D 1 73 ? -19.517 14.636 -15.594 1.00 55.11 53 GLY D O 1
ATOM 7315 N N . ALA D 1 74 ? -17.721 15.030 -16.883 1.00 52.65 54 ALA D N 1
ATOM 7316 C CA . ALA D 1 74 ? -17.524 13.621 -17.202 1.00 52.19 54 ALA D CA 1
ATOM 7317 C C . ALA D 1 74 ? -16.825 12.841 -16.098 1.00 53.10 54 ALA D C 1
ATOM 7318 O O . ALA D 1 74 ? -16.645 11.627 -16.246 1.00 56.62 54 ALA D O 1
ATOM 7320 N N . SER D 1 75 ? -16.433 13.494 -15.004 1.00 52.12 55 SER D N 1
ATOM 7321 C CA . SER D 1 75 ? -15.721 12.816 -13.922 1.00 50.79 55 SER D CA 1
ATOM 7322 C C . SER D 1 75 ? -16.746 12.283 -12.926 1.00 50.44 55 SER D C 1
ATOM 7323 O O . SER D 1 75 ? -16.941 12.811 -11.833 1.00 51.51 55 SER D O 1
ATOM 7326 N N . ILE D 1 76 ? -17.416 11.206 -13.327 1.00 50.03 56 ILE D N 1
ATOM 7327 C CA . ILE D 1 76 ? -18.432 10.543 -12.519 1.00 49.30 56 ILE D CA 1
ATOM 7328 C C . ILE D 1 76 ? -17.983 9.107 -12.313 1.00 52.19 56 ILE D C 1
ATOM 7329 O O . ILE D 1 76 ? -17.772 8.375 -13.287 1.00 53.55 56 ILE D O 1
ATOM 7334 N N . PHE D 1 77 ? -17.850 8.692 -11.055 1.00 49.14 57 PHE D N 1
ATOM 7335 C CA . PHE D 1 77 ? -17.255 7.398 -10.727 1.00 50.16 57 PHE D CA 1
ATOM 7336 C C . PHE D 1 77 ? -18.164 6.675 -9.742 1.00 51.05 57 PHE D C 1
ATOM 7337 O O . PHE D 1 77 ? -18.222 7.028 -8.562 1.00 52.28 57 PHE D O 1
ATOM 7345 N N . VAL D 1 78 ? -18.874 5.669 -10.242 1.00 54.33 58 VAL D N 1
ATOM 7346 C CA . VAL D 1 78 ? -19.804 4.862 -9.462 1.00 54.58 58 VAL D CA 1
ATOM 7347 C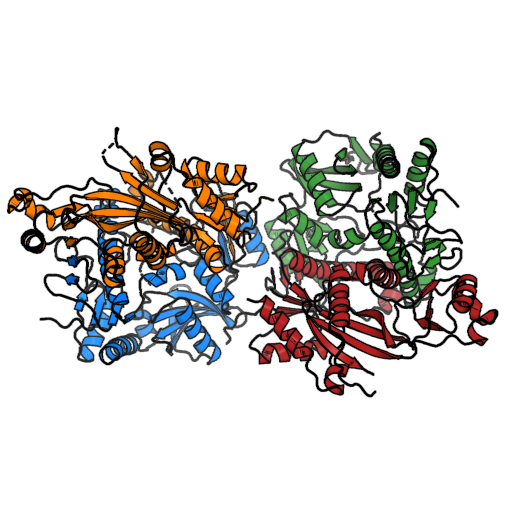 C . VAL D 1 78 ? -19.142 3.515 -9.208 1.00 57.38 58 VAL D C 1
ATOM 7348 O O . VAL D 1 78 ? -18.910 2.746 -10.146 1.00 58.46 58 VAL D O 1
ATOM 7352 N N . ASP D 1 79 ? -18.838 3.230 -7.940 1.00 55.67 59 ASP D N 1
ATOM 7353 C CA . ASP D 1 79 ? -18.162 1.987 -7.547 1.00 58.32 59 ASP D CA 1
ATOM 7354 C C . ASP D 1 79 ? -16.887 1.765 -8.356 1.00 57.65 59 ASP D C 1
ATOM 7355 O O . ASP D 1 79 ? -16.558 0.644 -8.751 1.00 58.58 59 ASP D O 1
ATOM 7360 N N . GLY D 1 80 ? -16.166 2.853 -8.609 1.00 54.37 60 GLY D N 1
ATOM 7361 C CA . GLY D 1 80 ? -14.926 2.815 -9.343 1.00 55.06 60 GLY D CA 1
ATOM 7362 C C . GLY D 1 80 ? -15.065 3.011 -10.840 1.00 56.40 60 GLY D C 1
ATOM 7363 O O . GLY D 1 80 ? -14.105 3.436 -11.491 1.00 58.93 60 GLY D O 1
ATOM 7364 N N . GLN D 1 81 ? -16.235 2.762 -11.387 1.00 55.21 61 GLN D N 1
ATOM 7365 C CA . GLN D 1 81 ? -16.404 2.838 -12.818 1.00 57.28 61 GLN D CA 1
ATOM 7366 C C . GLN D 1 81 ? -16.809 4.201 -13.273 1.00 54.67 61 GLN D C 1
ATOM 7367 O O . GLN D 1 81 ? -17.730 4.798 -12.714 1.00 55.57 61 GLN D O 1
ATOM 7373 N N . GLN D 1 82 ? -16.106 4.707 -14.278 1.00 59.42 62 GLN D N 1
ATOM 7374 C CA . GLN D 1 82 ? -16.462 6.006 -14.842 1.00 55.57 62 GLN D CA 1
ATOM 7375 C C . GLN D 1 82 ? -17.699 5.861 -15.720 1.00 55.61 62 GLN D C 1
ATOM 7376 O O . GLN D 1 82 ? -17.676 5.148 -16.729 1.00 56.72 62 GLN D O 1
ATOM 7382 N N . ILE D 1 83 ? -18.781 6.528 -15.335 1.00 51.23 63 ILE D N 1
ATOM 7383 C CA . ILE D 1 83 ? -20.007 6.551 -16.124 1.00 51.65 63 ILE D CA 1
ATOM 7384 C C . ILE D 1 83 ? -20.290 7.995 -16.514 1.00 55.79 63 ILE D C 1
ATOM 7385 O O . ILE D 1 83 ? -21.057 8.697 -15.849 1.00 56.77 63 ILE D O 1
ATOM 7390 N N . ALA D 1 84 ? -19.670 8.440 -17.609 1.00 52.31 64 ALA D N 1
ATOM 7391 C CA . ALA D 1 84 ? -19.667 9.847 -17.996 1.00 53.63 64 ALA D CA 1
ATOM 7392 C C . ALA D 1 84 ? -20.883 10.242 -18.828 1.00 57.54 64 ALA D C 1
ATOM 7393 O O . ALA D 1 84 ? -21.468 11.308 -18.606 1.00 61.96 64 ALA D O 1
ATOM 7395 N N . ARG D 1 85 ? -21.227 9.400 -19.807 1.00 59.72 65 ARG D N 1
ATOM 7396 C CA . ARG D 1 85 ? -22.374 9.723 -20.693 1.00 60.29 65 ARG D CA 1
ATOM 7397 C C . ARG D 1 85 ? -23.084 8.451 -21.133 1.00 57.13 65 ARG D C 1
ATOM 7398 O O . ARG D 1 85 ? -22.643 7.781 -22.080 1.00 56.59 65 ARG D O 1
ATOM 7406 N N . PRO D 1 86 ? -24.092 7.985 -20.395 1.00 58.76 66 PRO D N 1
ATOM 7407 C CA . PRO D 1 86 ? -24.942 6.916 -20.932 1.00 57.30 66 PRO D CA 1
ATOM 7408 C C . PRO D 1 86 ? -25.721 7.433 -22.126 1.00 57.36 66 PRO D C 1
ATOM 7409 O O . PRO D 1 86 ? -25.953 8.636 -22.266 1.00 56.69 66 PRO D O 1
ATOM 7413 N N . ALA D 1 87 ? -26.094 6.516 -23.014 1.00 57.44 67 ALA D N 1
ATOM 7414 C CA . ALA D 1 87 ? -26.920 6.921 -24.143 1.00 57.66 67 ALA D CA 1
ATOM 7415 C C . ALA D 1 87 ? -28.359 7.161 -23.708 1.00 58.37 67 ALA D C 1
ATOM 7416 O O . ALA D 1 87 ? -29.019 8.076 -24.218 1.00 58.45 67 ALA D O 1
ATOM 7418 N N . ALA D 1 88 ? -28.858 6.359 -22.770 1.00 59.02 68 ALA D N 1
ATOM 7419 C CA . ALA D 1 88 ? -30.241 6.467 -22.331 1.00 58.63 68 ALA D CA 1
ATOM 7420 C C . ALA D 1 88 ? -30.362 5.986 -20.890 1.00 58.15 68 ALA D C 1
ATOM 7421 O O . ALA D 1 88 ? -29.607 5.123 -20.438 1.00 57.04 68 ALA D O 1
ATOM 7423 N N . VAL D 1 89 ? -31.336 6.552 -20.178 1.00 57.87 69 VAL D N 1
ATOM 7424 C CA . VAL D 1 89 ? -31.600 6.229 -18.780 1.00 58.94 69 VAL D CA 1
ATOM 7425 C C . VAL D 1 89 ? -33.096 6.000 -18.612 1.00 60.02 69 VAL D C 1
ATOM 7426 O O . VAL D 1 89 ? -33.899 6.884 -18.929 1.00 59.73 69 VAL D O 1
ATOM 7430 N N . TYR D 1 90 ? -33.470 4.826 -18.102 1.00 60.18 70 TYR D N 1
ATOM 7431 C CA . TYR D 1 90 ? -34.829 4.604 -17.611 1.00 60.70 70 TYR D CA 1
ATOM 7432 C C . TYR D 1 90 ? -34.849 5.009 -16.142 1.00 61.16 70 TYR D C 1
ATOM 7433 O O . TYR D 1 90 ? -34.426 4.251 -15.267 1.00 61.77 70 TYR D O 1
ATOM 7442 N N . LEU D 1 91 ? -35.326 6.221 -15.865 1.00 63.57 71 LEU D N 1
ATOM 7443 C CA . LEU D 1 91 ? -35.402 6.699 -14.492 1.00 64.48 71 LEU D CA 1
ATOM 7444 C C . LEU D 1 91 ? -36.640 6.099 -13.845 1.00 67.58 71 LEU D C 1
ATOM 7445 O O . LEU D 1 91 ? -37.773 6.428 -14.216 1.00 71.56 71 LEU D O 1
ATOM 7450 N N . ARG D 1 92 ? -36.426 5.206 -12.878 1.00 67.11 72 ARG D N 1
ATOM 7451 C CA . ARG D 1 92 ? -37.518 4.506 -12.209 1.00 68.20 72 ARG D CA 1
ATOM 7452 C C . ARG D 1 92 ? -37.765 5.040 -10.803 1.00 70.15 72 ARG D C 1
ATOM 7453 O O . ARG D 1 92 ? -38.880 5.464 -10.485 1.00 69.98 72 ARG D O 1
ATOM 7461 N N . SER D 1 93 ? -36.735 5.043 -9.960 1.00 69.50 73 SER D N 1
ATOM 7462 C CA . SER D 1 93 ? -36.893 5.457 -8.577 1.00 72.37 73 SER D CA 1
ATOM 7463 C C . SER D 1 93 ? -35.604 6.090 -8.080 1.00 73.97 73 SER D C 1
ATOM 7464 O O . SER D 1 93 ? -34.512 5.789 -8.570 1.00 72.56 73 SER D O 1
ATOM 7467 N N . LEU D 1 94 ? -35.750 6.963 -7.091 1.00 75.87 74 LEU D N 1
ATOM 7468 C CA . LEU D 1 94 ? -34.613 7.670 -6.524 1.00 76.54 74 LEU D CA 1
ATOM 7469 C C . LEU D 1 94 ? -34.821 7.912 -5.028 1.00 78.04 74 LEU D C 1
ATOM 7470 O O . LEU D 1 94 ? -33.902 7.741 -4.217 1.00 78.17 74 LEU D O 1
ATOM 7475 N N . VAL D 1 103 ? -36.934 5.518 4.028 1.00 83.77 83 VAL D N 1
ATOM 7476 C CA . VAL D 1 103 ? -35.988 4.690 4.750 1.00 84.00 83 VAL D CA 1
ATOM 7477 C C . VAL D 1 103 ? -36.175 4.862 6.243 1.00 84.64 83 VAL D C 1
ATOM 7478 O O . VAL D 1 103 ? -36.838 5.798 6.680 1.00 84.18 83 VAL D O 1
ATOM 7480 N N . ASP D 1 104 ? -35.607 3.955 7.029 1.00 87.00 84 ASP D N 1
ATOM 7481 C CA . ASP D 1 104 ? -35.803 4.015 8.470 1.00 86.83 84 ASP D CA 1
ATOM 7482 C C . ASP D 1 104 ? -34.959 5.062 9.091 1.00 84.49 84 ASP D C 1
ATOM 7483 O O . ASP D 1 104 ? -33.748 4.916 9.220 1.00 85.55 84 ASP D O 1
ATOM 7488 N N . ALA D 1 105 ? -35.599 6.158 9.453 1.00 82.64 85 ALA D N 1
ATOM 7489 C CA . ALA D 1 105 ? -34.894 7.223 10.114 1.00 79.38 85 ALA D CA 1
ATOM 7490 C C . ALA D 1 105 ? -35.873 7.719 11.137 1.00 76.93 85 ALA D C 1
ATOM 7491 O O . ALA D 1 105 ? -35.793 8.851 11.526 1.00 76.68 85 ALA D O 1
ATOM 7493 N N . ASP D 1 106 ? -36.822 6.879 11.545 1.00 76.90 86 ASP D N 1
ATOM 7494 C CA . ASP D 1 106 ? -37.828 7.327 12.475 1.00 75.50 86 ASP D CA 1
ATOM 7495 C C . ASP D 1 106 ? -37.135 7.754 13.731 1.00 73.19 86 ASP D C 1
ATOM 7496 O O . ASP D 1 106 ? -37.493 8.749 14.329 1.00 70.76 86 ASP D O 1
ATOM 7501 N N . LYS D 1 107 ? -36.130 7.001 14.134 1.00 73.56 87 LYS D N 1
ATOM 7502 C CA . LYS D 1 107 ? -35.386 7.343 15.313 1.00 72.00 87 LYS D CA 1
ATOM 7503 C C . LYS D 1 107 ? -34.695 8.624 15.070 1.00 71.99 87 LYS D C 1
ATOM 7504 O O . LYS D 1 107 ? -34.853 9.557 15.827 1.00 73.87 87 LYS D O 1
ATOM 7506 N N . ALA D 1 108 ? -33.909 8.679 14.010 1.00 73.24 88 ALA D N 1
ATOM 7507 C CA . ALA D 1 108 ? -33.131 9.866 13.735 1.00 69.10 88 ALA D CA 1
ATOM 7508 C C . ALA D 1 108 ? -34.000 11.070 13.581 1.00 68.22 88 ALA D C 1
ATOM 7509 O O . ALA D 1 108 ? -33.640 12.134 14.052 1.00 68.42 88 ALA D O 1
ATOM 7511 N N . MET D 1 109 ? -35.131 10.933 12.903 1.00 66.23 89 MET D N 1
ATOM 7512 C CA . MET D 1 109 ? -36.058 12.058 12.849 1.00 66.66 89 MET D CA 1
ATOM 7513 C C . MET D 1 109 ? -36.466 12.488 14.250 1.00 68.50 89 MET D C 1
ATOM 7514 O O . MET D 1 109 ? -36.255 13.647 14.633 1.00 68.41 89 MET D O 1
ATOM 7519 N N . GLN D 1 110 ? -36.996 11.543 15.044 1.00 69.91 90 GLN D N 1
ATOM 7520 C CA . GLN D 1 110 ? -37.456 11.858 16.396 1.00 74.09 90 GLN D CA 1
ATOM 7521 C C . GLN D 1 110 ? -36.347 12.458 17.256 1.00 76.07 90 GLN D C 1
ATOM 7522 O O . GLN D 1 110 ? -36.629 13.247 18.166 1.00 78.58 90 GLN D O 1
ATOM 7524 N N . ASP D 1 111 ? -35.089 12.112 16.982 1.00 72.72 91 ASP D N 1
ATOM 7525 C CA . ASP D 1 111 ? -33.975 12.588 17.796 1.00 73.65 91 ASP D CA 1
ATOM 7526 C C . ASP D 1 111 ? -33.430 13.934 17.333 1.00 70.56 91 ASP D C 1
ATOM 7527 O O . ASP D 1 111 ? -33.069 14.775 18.167 1.00 72.59 91 ASP D O 1
ATOM 7532 N N . ASN D 1 112 ? -33.360 14.161 16.020 1.00 70.06 92 ASN D N 1
ATOM 7533 C CA . ASN D 1 112 ? -32.785 15.382 15.463 1.00 65.90 92 ASN D CA 1
ATOM 7534 C C . ASN D 1 112 ? -33.219 15.557 14.006 1.00 63.70 92 ASN D C 1
ATOM 7535 O O . ASN D 1 112 ? -32.420 15.350 13.079 1.00 63.20 92 ASN D O 1
ATOM 7540 N N . TRP D 1 113 ? -34.496 15.905 13.811 1.00 61.59 93 TRP D N 1
ATOM 7541 C CA . TRP D 1 113 ? -35.043 16.053 12.464 1.00 60.19 93 TRP D CA 1
ATOM 7542 C C . TRP D 1 113 ? -34.238 17.011 11.597 1.00 61.89 93 TRP D C 1
ATOM 7543 O O . TRP D 1 113 ? -34.100 16.791 10.391 1.00 64.00 93 TRP D O 1
ATOM 7554 N N . ARG D 1 114 ? -33.708 18.088 12.176 1.00 59.79 94 ARG D N 1
ATOM 7555 C CA . ARG D 1 114 ? -32.965 19.063 11.377 1.00 60.14 94 ARG D CA 1
ATOM 7556 C C . ARG D 1 114 ? -31.731 18.418 10.746 1.00 58.27 94 ARG D C 1
ATOM 7557 O O . ARG D 1 114 ? -31.531 18.467 9.519 1.00 56.57 94 ARG D O 1
ATOM 7565 N N . ARG D 1 115 ? -30.906 17.784 11.581 1.00 59.18 95 ARG D N 1
ATOM 7566 C CA . ARG D 1 115 ? -29.727 17.067 11.108 1.00 59.75 95 ARG D CA 1
ATOM 7567 C C . ARG D 1 115 ? -30.100 15.994 10.094 1.00 59.60 95 ARG D C 1
ATOM 7568 O O . ARG D 1 115 ? -29.436 15.838 9.058 1.00 59.30 95 ARG D O 1
ATOM 7576 N N . THR D 1 116 ? -31.173 15.247 10.365 1.00 59.42 96 THR D N 1
ATOM 7577 C CA . THR D 1 116 ? -31.525 14.130 9.488 1.00 58.06 96 THR D CA 1
ATOM 7578 C C . THR D 1 116 ? -31.973 14.621 8.114 1.00 57.23 96 THR D C 1
ATOM 7579 O O . THR D 1 116 ? -31.595 14.044 7.084 1.00 57.03 96 THR D O 1
ATOM 7583 N N . LEU D 1 117 ? -32.777 15.686 8.081 1.00 54.70 97 LEU D N 1
ATOM 7584 C CA . LEU D 1 117 ? -33.214 16.237 6.804 1.00 54.28 97 LEU D CA 1
ATOM 7585 C C . LEU D 1 117 ? -32.033 16.783 6.010 1.00 54.23 97 LEU D C 1
ATOM 7586 O O . LEU D 1 117 ? -31.955 16.579 4.790 1.00 54.33 97 LEU D O 1
ATOM 7591 N N . LEU D 1 118 ? -31.090 17.449 6.683 1.00 53.43 98 LEU D N 1
ATOM 7592 C CA . LEU D 1 118 ? -29.912 17.930 5.962 1.00 51.78 98 LEU D CA 1
ATOM 7593 C C . LEU D 1 118 ? -29.081 16.775 5.405 1.00 52.22 98 LEU D C 1
ATOM 7594 O O . LEU D 1 118 ? -28.562 16.872 4.284 1.00 52.19 98 LEU D O 1
ATOM 7599 N N . ALA D 1 119 ? -28.965 15.671 6.150 1.00 51.75 99 ALA D N 1
ATOM 7600 C CA . ALA D 1 119 ? -28.208 14.517 5.654 1.00 52.18 99 ALA D CA 1
ATOM 7601 C C . ALA D 1 119 ? -28.867 13.905 4.419 1.00 52.94 99 ALA D C 1
ATOM 7602 O O . ALA D 1 119 ? -28.194 13.610 3.411 1.00 50.23 99 ALA D O 1
ATOM 7604 N N . PHE D 1 120 ? -30.186 13.692 4.485 1.00 50.34 100 PHE D N 1
ATOM 7605 C CA . PHE D 1 120 ? -30.892 13.167 3.323 1.00 52.94 100 PHE D CA 1
ATOM 7606 C C . PHE D 1 120 ? -30.749 14.094 2.127 1.00 52.22 100 PHE D C 1
ATOM 7607 O O . PHE D 1 120 ? -30.644 13.631 0.985 1.00 53.63 100 PHE D O 1
ATOM 7615 N N . ARG D 1 121 ? -30.711 15.407 2.369 1.00 54.41 101 ARG D N 1
ATOM 7616 C CA . ARG D 1 121 ? -30.561 16.328 1.253 1.00 52.99 101 ARG D CA 1
ATOM 7617 C C . ARG D 1 121 ? -29.166 16.238 0.645 1.00 50.39 101 ARG D C 1
ATOM 7618 O O . ARG D 1 121 ? -29.009 16.367 -0.573 1.00 50.48 101 ARG D O 1
ATOM 7626 N N . GLU D 1 122 ? -28.140 16.022 1.473 1.00 49.61 102 GLU D N 1
ATOM 7627 C CA . GLU D 1 122 ? -26.791 15.816 0.936 1.00 50.82 102 GLU D CA 1
ATOM 7628 C C . GLU D 1 122 ? -26.770 14.642 -0.043 1.00 52.80 102 GLU D C 1
ATOM 7629 O O . GLU D 1 122 ? -26.330 14.764 -1.207 1.00 52.40 102 GLU D O 1
ATOM 7635 N N . ARG D 1 123 ? -27.266 13.488 0.416 1.00 52.27 103 ARG D N 1
ATOM 7636 C CA . ARG D 1 123 ? -27.260 12.294 -0.430 1.00 51.88 103 ARG D CA 1
ATOM 7637 C C . ARG D 1 123 ? -28.097 12.500 -1.698 1.00 51.14 103 ARG D C 1
ATOM 7638 O O . ARG D 1 123 ? -27.669 12.166 -2.824 1.00 51.83 103 ARG D O 1
ATOM 7646 N N . SER D 1 124 ? -29.292 13.069 -1.530 1.00 50.89 104 SER D N 1
ATOM 7647 C CA . SER D 1 124 ? -30.175 13.314 -2.662 1.00 51.75 104 SER D CA 1
ATOM 7648 C C . SER D 1 124 ? -29.541 14.261 -3.673 1.00 50.51 104 SER D C 1
ATOM 7649 O O . SER D 1 124 ? -29.696 14.076 -4.887 1.00 50.30 104 SER D O 1
ATOM 7652 N N . THR D 1 125 ? -28.831 15.284 -3.191 1.00 50.44 105 THR D N 1
ATOM 7653 C CA . THR D 1 125 ? -28.188 16.232 -4.093 1.00 50.56 105 THR D CA 1
ATOM 7654 C C . THR D 1 125 ? -27.121 15.545 -4.930 1.00 50.55 105 THR D C 1
ATOM 7655 O O . THR D 1 125 ? -27.003 15.811 -6.130 1.00 50.52 105 THR D O 1
ATOM 7659 N N . LEU D 1 126 ? -26.344 14.644 -4.323 1.00 50.71 106 LEU D N 1
ATOM 7660 C CA . LEU D 1 126 ? -25.328 13.947 -5.112 1.00 51.98 106 LEU D CA 1
ATOM 7661 C C . LEU D 1 126 ? -25.962 13.132 -6.238 1.00 51.90 106 LEU D C 1
ATOM 7662 O O . LEU D 1 126 ? -25.537 13.209 -7.405 1.00 52.03 106 LEU D O 1
ATOM 7667 N N . MET D 1 127 ? -27.003 12.382 -5.951 1.00 53.60 107 MET D N 1
ATOM 7668 C CA . MET D 1 127 ? -27.614 11.547 -6.968 1.00 53.46 107 MET D CA 1
ATOM 7669 C C . MET D 1 127 ? -28.285 12.369 -8.041 1.00 53.73 107 MET D C 1
ATOM 7670 O O . MET D 1 127 ? -28.196 12.042 -9.208 1.00 53.64 107 MET D O 1
ATOM 7675 N N . SER D 1 128 ? -28.975 13.425 -7.659 1.00 53.96 108 SER D N 1
ATOM 7676 C CA . SER D 1 128 ? -29.560 14.342 -8.632 1.00 53.58 108 SER D CA 1
ATOM 7677 C C . SER D 1 128 ? -28.496 14.959 -9.527 1.00 50.56 108 SER D C 1
ATOM 7678 O O . SER D 1 128 ? -28.706 15.130 -10.733 1.00 49.06 108 SER D O 1
ATOM 7681 N N . ALA D 1 129 ? -27.350 15.322 -8.942 1.00 46.67 109 ALA D N 1
ATOM 7682 C CA . ALA D 1 129 ? -26.260 15.890 -9.722 1.00 47.47 109 ALA D CA 1
ATOM 7683 C C . ALA D 1 129 ? -25.795 14.916 -10.793 1.00 50.67 109 ALA D C 1
ATOM 7684 O O . ALA D 1 129 ? -25.513 15.315 -11.925 1.00 52.65 109 ALA D O 1
ATOM 7686 N N . VAL D 1 130 ? -25.694 13.632 -10.438 1.00 50.68 110 VAL D N 1
ATOM 7687 C CA . VAL D 1 130 ? -25.327 12.619 -11.431 1.00 49.75 110 VAL D CA 1
ATOM 7688 C C . VAL D 1 130 ? -26.295 12.657 -12.616 1.00 50.55 110 VAL D C 1
ATOM 7689 O O . VAL D 1 130 ? -25.886 12.754 -13.785 1.00 48.81 110 VAL D O 1
ATOM 7693 N N . LEU D 1 131 ? -27.601 12.569 -12.323 1.00 50.58 111 LEU D N 1
ATOM 7694 C CA . LEU D 1 131 ? -28.584 12.525 -13.416 1.00 50.05 111 LEU D CA 1
ATOM 7695 C C . LEU D 1 131 ? -28.544 13.800 -14.259 1.00 50.66 111 LEU D C 1
ATOM 7696 O O . LEU D 1 131 ? -28.635 13.747 -15.497 1.00 52.85 111 LEU D O 1
ATOM 7701 N N . LEU D 1 132 ? -28.412 14.957 -13.605 1.00 51.05 112 LEU D N 1
ATOM 7702 C CA . LEU D 1 132 ? -28.394 16.228 -14.325 1.00 48.69 112 LEU D CA 1
ATOM 7703 C C . LEU D 1 132 ? -27.157 16.345 -15.211 1.00 48.21 112 LEU D C 1
ATOM 7704 O O . LEU D 1 132 ? -27.234 16.867 -16.333 1.00 49.07 112 LEU D O 1
ATOM 7709 N N . ARG D 1 133 ? -26.006 15.868 -14.725 1.00 46.84 113 ARG D N 1
ATOM 7710 C CA . ARG D 1 133 ? -24.801 15.852 -15.545 1.00 47.02 113 ARG D CA 1
ATOM 7711 C C . ARG D 1 133 ? -25.002 14.991 -16.781 1.00 48.53 113 ARG D C 1
ATOM 7712 O O . ARG D 1 133 ? -24.657 15.392 -17.899 1.00 48.92 113 ARG D O 1
ATOM 7720 N N . TRP D 1 134 ? -25.562 13.794 -16.591 1.00 51.02 114 TRP D N 1
ATOM 7721 C CA . TRP D 1 134 ? -25.839 12.924 -17.731 1.00 52.29 114 TRP D CA 1
ATOM 7722 C C . TRP D 1 134 ? -26.707 13.631 -18.764 1.00 56.34 114 TRP D C 1
ATOM 7723 O O . TRP D 1 134 ? -26.413 13.607 -19.966 1.00 57.77 114 TRP D O 1
ATOM 7734 N N . GLU D 1 135 ? -27.782 14.275 -18.303 1.00 51.15 115 GLU D N 1
ATOM 7735 C CA . GLU D 1 135 ? -28.678 14.930 -19.251 1.00 53.39 115 GLU D CA 1
ATOM 7736 C C . GLU D 1 135 ? -27.987 16.089 -19.960 1.00 55.06 115 GLU D C 1
ATOM 7737 O O . GLU D 1 135 ? -28.236 16.337 -21.146 1.00 59.43 115 GLU D O 1
ATOM 7743 N N . GLU D 1 136 ? -27.112 16.809 -19.255 1.00 54.81 116 GLU D N 1
ATOM 7744 C CA . GLU D 1 136 ? -26.395 17.908 -19.893 1.00 55.81 116 GLU D CA 1
ATOM 7745 C C . GLU D 1 136 ? -25.412 17.395 -20.936 1.00 56.36 116 GLU D C 1
ATOM 7746 O O . GLU D 1 136 ? -25.202 18.049 -21.964 1.00 57.03 116 GLU D O 1
ATOM 7752 N N . ALA D 1 137 ? -24.812 16.228 -20.698 1.00 60.20 117 ALA D N 1
ATOM 7753 C CA . ALA D 1 137 ? -23.884 15.640 -21.655 1.00 59.34 117 ALA D CA 1
ATOM 7754 C C . ALA D 1 137 ? -24.578 15.090 -22.898 1.00 60.14 117 ALA D C 1
ATOM 7755 O O . ALA D 1 137 ? -23.897 14.795 -23.884 1.00 59.93 117 ALA D O 1
ATOM 7757 N N . GLY D 1 138 ? -25.900 14.948 -22.877 1.00 59.91 118 GLY D N 1
ATOM 7758 C CA . GLY D 1 138 ? -26.642 14.469 -24.030 1.00 58.13 118 GLY D CA 1
ATOM 7759 C C . GLY D 1 138 ? -27.410 13.184 -23.802 1.00 58.97 118 GLY D C 1
ATOM 7760 O O . GLY D 1 138 ? -28.094 12.725 -24.728 1.00 61.06 118 GLY D O 1
ATOM 7761 N N . THR D 1 139 ? -27.341 12.584 -22.613 1.00 59.75 119 THR D N 1
ATOM 7762 C CA . THR D 1 139 ? -28.066 11.351 -22.339 1.00 58.60 119 THR D CA 1
ATOM 7763 C C . THR D 1 139 ? -29.570 11.559 -22.493 1.00 59.24 119 THR D C 1
ATOM 7764 O O . THR D 1 139 ? -30.122 12.583 -22.080 1.00 59.11 119 THR D O 1
ATOM 7768 N N . ALA D 1 140 ? -30.234 10.578 -23.108 1.00 59.28 120 ALA D N 1
ATOM 7769 C CA . ALA D 1 140 ? -31.693 10.564 -23.192 1.00 59.78 120 ALA D CA 1
ATOM 7770 C C . ALA D 1 140 ? -32.220 9.953 -21.896 1.00 60.90 120 ALA D C 1
ATOM 7771 O O . ALA D 1 140 ? -32.402 8.739 -21.777 1.00 61.93 120 ALA D O 1
ATOM 7773 N N . VAL D 1 141 ? -32.438 10.805 -20.897 1.00 60.76 121 VAL D N 1
ATOM 7774 C CA . VAL D 1 141 ? -33.003 10.365 -19.626 1.00 60.82 121 VAL D CA 1
ATOM 7775 C C . VAL D 1 141 ? -34.498 10.188 -19.834 1.00 62.40 121 VAL D C 1
ATOM 7776 O O . VAL D 1 141 ? -35.232 11.166 -19.991 1.00 61.64 121 VAL D O 1
ATOM 7780 N N . TYR D 1 142 ? -34.956 8.944 -19.842 1.00 62.37 122 TYR D N 1
ATOM 7781 C CA . TYR D 1 142 ? -36.372 8.709 -20.086 1.00 64.79 122 TYR D CA 1
ATOM 7782 C C . TYR D 1 142 ? -37.139 9.134 -18.846 1.00 67.35 122 TYR D C 1
ATOM 7783 O O . TYR D 1 142 ? -37.166 8.431 -17.830 1.00 67.15 122 TYR D O 1
ATOM 7792 N N . ASN D 1 143 ? -37.763 10.310 -18.967 1.00 63.66 123 ASN D N 1
ATOM 7793 C CA . ASN D 1 143 ? -38.280 11.118 -17.869 1.00 64.57 123 ASN D CA 1
ATOM 7794 C C . ASN D 1 143 ? -37.124 11.729 -17.086 1.00 59.49 123 ASN D C 1
ATOM 7795 O O . ASN D 1 143 ? -36.586 11.122 -16.153 1.00 58.06 123 ASN D O 1
ATOM 7800 N N . SER D 1 144 ? -36.728 12.926 -17.497 1.00 59.54 124 SER D N 1
ATOM 7801 C CA . SER D 1 144 ? -35.747 13.702 -16.756 1.00 55.46 124 SER D CA 1
ATOM 7802 C C . SER D 1 144 ? -36.362 14.201 -15.451 1.00 52.31 124 SER D C 1
ATOM 7803 O O . SER D 1 144 ? -37.550 14.533 -15.411 1.00 52.79 124 SER D O 1
ATOM 7806 N N . PRO D 1 145 ? -35.583 14.271 -14.367 1.00 52.95 125 PRO D N 1
ATOM 7807 C CA . PRO D 1 145 ? -36.121 14.869 -13.134 1.00 52.26 125 PRO D CA 1
ATOM 7808 C C . PRO D 1 145 ? -36.522 16.325 -13.305 1.00 53.98 125 PRO D C 1
ATOM 7809 O O . PRO D 1 145 ? -37.411 16.807 -12.588 1.00 56.25 125 PRO D O 1
ATOM 7813 N N . ARG D 1 146 ? -35.907 17.033 -14.257 1.00 51.61 126 ARG D N 1
ATOM 7814 C CA . ARG D 1 146 ? -36.288 18.411 -14.547 1.00 52.04 126 ARG D CA 1
ATOM 7815 C C . ARG D 1 146 ? -37.776 18.556 -14.839 1.00 55.07 126 ARG D C 1
ATOM 7816 O O . ARG D 1 146 ? -38.326 19.652 -14.688 1.00 57.87 126 ARG D O 1
ATOM 7824 N N . ALA D 1 147 ? -38.437 17.473 -15.255 1.00 53.87 127 ALA D N 1
ATOM 7825 C CA . ALA D 1 147 ? -39.851 17.543 -15.596 1.00 53.73 127 ALA D CA 1
ATOM 7826 C C . ALA D 1 147 ? -40.737 17.718 -14.375 1.00 54.55 127 ALA D C 1
ATOM 7827 O O . ALA D 1 147 ? -41.908 18.087 -14.531 1.00 56.47 127 ALA D O 1
ATOM 7829 N N . SER D 1 148 ? -40.220 17.459 -13.168 1.00 56.33 128 SER D N 1
ATOM 7830 C CA . SER D 1 148 ? -41.054 17.547 -11.972 1.00 57.76 128 SER D CA 1
ATOM 7831 C C . SER D 1 148 ? -41.709 18.918 -11.848 1.00 59.17 128 SER D C 1
ATOM 7832 O O . SER D 1 148 ? -42.863 19.023 -11.415 1.00 59.12 128 SER D O 1
ATOM 7835 N N . ALA D 1 149 ? -40.989 19.975 -12.239 1.00 57.19 129 ALA D N 1
ATOM 7836 C CA . ALA D 1 149 ? -41.545 21.325 -12.210 1.00 56.84 129 ALA D CA 1
ATOM 7837 C C . ALA D 1 149 ? -42.840 21.407 -13.008 1.00 57.87 129 ALA D C 1
ATOM 7838 O O . ALA D 1 149 ? -43.839 21.968 -12.544 1.00 58.96 129 ALA D O 1
ATOM 7840 N N . ASN D 1 150 ? -42.846 20.835 -14.213 1.00 57.67 130 ASN D N 1
ATOM 7841 C CA . ASN D 1 150 ? -44.065 20.824 -15.012 1.00 58.06 130 ASN D CA 1
ATOM 7842 C C . ASN D 1 150 ? -45.054 19.765 -14.553 1.00 59.69 130 ASN D C 1
ATOM 7843 O O . ASN D 1 150 ? -46.235 19.854 -14.899 1.00 62.44 130 ASN D O 1
ATOM 7848 N N . ILE D 1 151 ? -44.632 18.769 -13.804 1.00 57.81 131 ILE D N 1
ATOM 7849 C CA . ILE D 1 151 ? -45.532 17.733 -13.321 1.00 58.96 131 ILE D CA 1
ATOM 7850 C C . ILE D 1 151 ? -46.427 18.273 -12.206 1.00 58.64 131 ILE D C 1
ATOM 7851 O O . ILE D 1 151 ? -47.524 17.775 -12.033 1.00 59.00 131 ILE D O 1
ATOM 7856 N N . THR D 1 152 ? -45.995 19.306 -11.490 1.00 58.84 132 THR D N 1
ATOM 7857 C CA . THR D 1 152 ? -46.760 19.938 -10.418 1.00 58.99 132 THR D CA 1
ATOM 7858 C C . THR D 1 152 ? -48.201 20.019 -10.900 1.00 61.34 132 THR D C 1
ATOM 7859 O O . THR D 1 152 ? -48.496 20.741 -11.858 1.00 62.34 132 THR D O 1
ATOM 7863 N N . LYS D 1 153 ? -49.094 19.263 -10.248 1.00 62.86 133 LYS D N 1
ATOM 7864 C CA . LYS D 1 153 ? -50.447 19.001 -10.737 1.00 65.34 133 LYS D CA 1
ATOM 7865 C C . LYS D 1 153 ? -51.229 20.306 -10.877 1.00 66.39 133 LYS D C 1
ATOM 7866 O O . LYS D 1 153 ? -51.759 20.576 -11.970 1.00 67.09 133 LYS D O 1
ATOM 7872 N N . PRO D 1 154 ? -51.313 21.152 -9.835 1.00 64.74 134 PRO D N 1
ATOM 7873 C CA . PRO D 1 154 ? -52.041 22.423 -9.986 1.00 64.54 134 PRO D CA 1
ATOM 7874 C C . PRO D 1 154 ? -51.452 23.322 -11.055 1.00 64.50 134 PRO D C 1
ATOM 7875 O O . PRO D 1 154 ? -52.099 24.301 -11.438 1.00 66.48 134 PRO D O 1
ATOM 7879 N N . PHE D 1 155 ? -50.249 23.026 -11.541 1.00 63.68 135 PHE D N 1
ATOM 7880 C CA . PHE D 1 155 ? -49.661 23.710 -12.684 1.00 63.46 135 PHE D CA 1
ATOM 7881 C C . PHE D 1 155 ? -49.711 22.885 -13.960 1.00 64.08 135 PHE D C 1
ATOM 7882 O O . PHE D 1 155 ? -49.875 23.450 -15.045 1.00 65.29 135 PHE D O 1
ATOM 7890 N N . GLN D 1 156 ? -49.521 21.568 -13.858 1.00 64.55 136 GLN D N 1
ATOM 7891 C CA . GLN D 1 156 ? -49.559 20.706 -15.037 1.00 63.51 136 GLN D CA 1
ATOM 7892 C C . GLN D 1 156 ? -50.892 20.831 -15.759 1.00 65.74 136 GLN D C 1
ATOM 7893 O O . GLN D 1 156 ? -50.937 20.980 -16.991 1.00 68.04 136 GLN D O 1
ATOM 7899 N N . LEU D 1 157 ? -51.992 20.774 -15.000 1.00 64.99 137 LEU D N 1
ATOM 7900 C CA . LEU D 1 157 ? -53.304 20.854 -15.629 1.00 67.21 137 LEU D CA 1
ATOM 7901 C C . LEU D 1 157 ? -53.492 22.191 -16.338 1.00 67.40 137 LEU D C 1
ATOM 7902 O O . LEU D 1 157 ? -54.055 22.250 -17.436 1.00 69.20 137 LEU D O 1
ATOM 7907 N N . ALA D 1 158 ? -52.980 23.275 -15.745 1.00 65.78 138 ALA D N 1
ATOM 7908 C CA . ALA D 1 158 ? -53.142 24.599 -16.344 1.00 66.28 138 ALA D CA 1
ATOM 7909 C C . ALA D 1 158 ? -52.291 24.756 -17.597 1.00 65.71 138 ALA D C 1
ATOM 7910 O O . ALA D 1 158 ? -52.714 25.401 -18.564 1.00 66.24 138 ALA D O 1
ATOM 7912 N N . LEU D 1 159 ? -51.080 24.192 -17.594 1.00 64.57 139 LEU D N 1
ATOM 7913 C CA . LEU D 1 159 ? -50.258 24.195 -18.801 1.00 64.99 139 LEU D CA 1
ATOM 7914 C C . LEU D 1 159 ? -50.991 23.506 -19.948 1.00 67.96 139 LEU D C 1
ATOM 7915 O O . LEU D 1 159 ? -51.172 24.083 -21.036 1.00 70.32 139 LEU D O 1
ATOM 7920 N N . LEU D 1 160 ? -51.480 22.314 -19.711 1.00 66.26 140 LEU D N 1
ATOM 7921 C CA . LEU D 1 160 ? -52.183 21.601 -20.749 1.00 67.77 140 LEU D CA 1
ATOM 7922 C C . LEU D 1 160 ? -53.401 22.380 -21.193 1.00 69.83 140 LEU D C 1
ATOM 7923 O O . LEU D 1 160 ? -53.687 22.461 -22.369 1.00 70.50 140 LEU D O 1
ATOM 7928 N N . ARG D 1 161 ? -54.101 22.988 -20.248 1.00 66.58 141 ARG D N 1
ATOM 7929 C CA . ARG D 1 161 ? -55.292 23.749 -20.599 1.00 69.26 141 ARG D CA 1
ATOM 7930 C C . ARG D 1 161 ? -54.956 24.917 -21.515 1.00 69.93 141 ARG D C 1
ATOM 7931 O O . ARG D 1 161 ? -55.577 25.089 -22.570 1.00 69.53 141 ARG D O 1
ATOM 7939 N N . ASP D 1 162 ? -53.984 25.738 -21.125 1.00 70.06 142 ASP D N 1
ATOM 7940 C CA . ASP D 1 162 ? -53.639 26.928 -21.887 1.00 70.74 142 ASP D CA 1
ATOM 7941 C C . ASP D 1 162 ? -52.979 26.606 -23.218 1.00 70.33 142 ASP D C 1
ATOM 7942 O O . ASP D 1 162 ? -52.811 27.515 -24.038 1.00 70.93 142 ASP D O 1
ATOM 7947 N N . ALA D 1 163 ? -52.589 25.351 -23.455 1.00 70.82 143 ALA D N 1
ATOM 7948 C CA . ALA D 1 163 ? -52.058 24.970 -24.760 1.00 70.01 143 ALA D CA 1
ATOM 7949 C C . ALA D 1 163 ? -53.099 24.342 -25.682 1.00 71.26 143 ALA D C 1
ATOM 7950 O O . ALA D 1 163 ? -52.731 23.790 -26.723 1.00 72.67 143 ALA D O 1
ATOM 7952 N N . GLY D 1 164 ? -54.380 24.406 -25.333 1.00 71.14 144 GLY D N 1
ATOM 7953 C CA . GLY D 1 164 ? -55.415 23.858 -26.189 1.00 73.90 144 GLY D CA 1
ATOM 7954 C C . GLY D 1 164 ? -55.746 22.397 -25.976 1.00 75.34 144 GLY D C 1
ATOM 7955 O O . GLY D 1 164 ? -56.189 21.726 -26.919 1.00 77.41 144 GLY D O 1
ATOM 7956 N N . LEU D 1 165 ? -55.549 21.874 -24.762 1.00 76.54 145 LEU D N 1
ATOM 7957 C CA . LEU D 1 165 ? -55.870 20.494 -24.439 1.00 74.57 145 LEU D CA 1
ATOM 7958 C C . LEU D 1 165 ? -57.019 20.437 -23.439 1.00 76.14 145 LEU D C 1
ATOM 7959 O O . LEU D 1 165 ? -57.071 21.247 -22.509 1.00 77.28 145 LEU D O 1
ATOM 7964 N N . PRO D 1 166 ? -57.954 19.501 -23.607 1.00 76.58 146 PRO D N 1
ATOM 7965 C CA . PRO D 1 166 ? -59.153 19.488 -22.759 1.00 75.81 146 PRO D CA 1
ATOM 7966 C C . PRO D 1 166 ? -58.839 18.922 -21.380 1.00 73.80 146 PRO D C 1
ATOM 7967 O O . PRO D 1 166 ? -58.253 17.845 -21.259 1.00 72.98 146 PRO D O 1
ATOM 7971 N N . VAL D 1 167 ? -59.227 19.666 -20.347 1.00 74.06 147 VAL D N 1
ATOM 7972 C CA . VAL D 1 167 ? -59.046 19.223 -18.966 1.00 72.37 147 VAL D CA 1
ATOM 7973 C C . VAL D 1 167 ? -60.324 19.466 -18.197 1.00 74.76 147 VAL D C 1
ATOM 7974 O O . VAL D 1 167 ? -61.113 20.367 -18.522 1.00 77.61 147 VAL D O 1
ATOM 7978 N N . PRO D 1 168 ? -60.572 18.665 -17.166 1.00 75.02 148 PRO D N 1
ATOM 7979 C CA . PRO D 1 168 ? -61.794 18.847 -16.377 1.00 76.80 148 PRO D CA 1
ATOM 7980 C C . PRO D 1 168 ? -61.809 20.194 -15.673 1.00 75.89 148 PRO D C 1
ATOM 7981 O O . PRO D 1 168 ? -60.774 20.691 -15.228 1.00 73.28 148 PRO D O 1
ATOM 7985 N N . ARG D 1 169 ? -62.998 20.784 -15.600 1.00 74.73 149 ARG D N 1
ATOM 7986 C CA . ARG D 1 169 ? -63.225 21.903 -14.700 1.00 77.30 149 ARG D CA 1
ATOM 7987 C C . ARG D 1 169 ? -62.726 21.542 -13.309 1.00 76.11 149 ARG D C 1
ATOM 7988 O O . ARG D 1 169 ? -63.119 20.516 -12.749 1.00 77.69 149 ARG D O 1
ATOM 7996 N N . SER D 1 170 ? -61.840 22.367 -12.758 1.00 74.89 150 SER D N 1
ATOM 7997 C CA . SER D 1 170 ? -61.133 22.011 -11.539 1.00 74.39 150 SER D CA 1
ATOM 7998 C C . SER D 1 170 ? -61.065 23.204 -10.598 1.00 76.33 150 SER D C 1
ATOM 7999 O O . SER D 1 170 ? -61.268 24.358 -10.992 1.00 77.95 150 SER D O 1
ATOM 8002 N N . LEU D 1 171 ? -60.766 22.894 -9.333 1.00 76.50 151 LEU D N 1
ATOM 8003 C CA . LEU D 1 171 ? -60.635 23.914 -8.294 1.00 74.64 151 LEU D CA 1
ATOM 8004 C C . LEU D 1 171 ? -59.756 23.335 -7.183 1.00 72.60 151 LEU D C 1
ATOM 8005 O O . LEU D 1 171 ? -60.209 22.475 -6.426 1.00 72.66 151 LEU D O 1
ATOM 8010 N N . TRP D 1 172 ? -58.510 23.794 -7.108 1.00 70.25 152 TRP D N 1
ATOM 8011 C CA . TRP D 1 172 ? -57.671 23.544 -5.942 1.00 70.03 152 TRP D CA 1
ATOM 8012 C C . TRP D 1 172 ? -57.936 24.640 -4.924 1.00 72.41 152 TRP D C 1
ATOM 8013 O O . TRP D 1 172 ? -57.788 25.826 -5.241 1.00 74.51 152 TRP D O 1
ATOM 8024 N N . THR D 1 173 ? -58.314 24.258 -3.705 1.00 75.30 153 THR D N 1
ATOM 8025 C CA . THR D 1 173 ? -58.643 25.316 -2.756 1.00 77.13 153 THR D CA 1
ATOM 8026 C C . THR D 1 173 ? -58.539 24.836 -1.317 1.00 78.39 153 THR D C 1
ATOM 8027 O O . THR D 1 173 ? -58.557 23.632 -1.029 1.00 79.41 153 THR D O 1
ATOM 8031 N N . ASN D 1 174 ? -58.398 25.817 -0.421 1.00 77.88 154 ASN D N 1
ATOM 8032 C CA . ASN D 1 174 ? -58.607 25.666 1.015 1.00 78.87 154 ASN D CA 1
ATOM 8033 C C . ASN D 1 174 ? -59.728 26.581 1.503 1.00 81.49 154 ASN D C 1
ATOM 8034 O O . ASN D 1 174 ? -59.815 26.878 2.701 1.00 82.59 154 ASN D O 1
ATOM 8039 N N . ASP D 1 175 ? -60.579 27.042 0.587 1.00 82.47 155 ASP D N 1
ATOM 8040 C CA . ASP D 1 175 ? -61.660 27.974 0.878 1.00 84.26 155 ASP D CA 1
ATOM 8041 C C . ASP D 1 175 ? -62.998 27.278 0.686 1.00 85.96 155 ASP D C 1
ATOM 8042 O O . ASP D 1 175 ? -63.305 26.854 -0.438 1.00 85.80 155 ASP D O 1
ATOM 8047 N N . PRO D 1 176 ? -63.811 27.133 1.738 1.00 86.18 156 PRO D N 1
ATOM 8048 C CA . PRO D 1 176 ? -65.107 26.450 1.569 1.00 87.83 156 PRO D CA 1
ATOM 8049 C C . PRO D 1 176 ? -66.056 27.155 0.614 1.00 89.37 156 PRO D C 1
ATOM 8050 O O . PRO D 1 176 ? -66.795 26.488 -0.125 1.00 91.62 156 PRO D O 1
ATOM 8054 N N . GLU D 1 177 ? -66.061 28.491 0.603 1.00 88.60 157 GLU D N 1
ATOM 8055 C CA . GLU D 1 177 ? -66.979 29.220 -0.267 1.00 89.42 157 GLU D CA 1
ATOM 8056 C C . GLU D 1 177 ? -66.661 28.985 -1.737 1.00 89.06 157 GLU D C 1
ATOM 8057 O O . GLU D 1 177 ? -67.569 28.922 -2.576 1.00 89.57 157 GLU D O 1
ATOM 8063 N N . ALA D 1 178 ? -65.374 28.856 -2.070 1.00 89.11 158 ALA D N 1
ATOM 8064 C CA . ALA D 1 178 ? -65.000 28.498 -3.431 1.00 85.88 158 ALA D CA 1
ATOM 8065 C C . ALA D 1 178 ? -65.583 27.144 -3.816 1.00 85.25 158 ALA D C 1
ATOM 8066 O O . ALA D 1 178 ? -66.044 26.955 -4.948 1.00 84.64 158 ALA D O 1
ATOM 8068 N N . VAL D 1 179 ? -65.584 26.190 -2.879 1.00 85.19 159 VAL D N 1
ATOM 8069 C CA . VAL D 1 179 ? -66.184 24.884 -3.137 1.00 85.67 159 VAL D CA 1
ATOM 8070 C C . VAL D 1 179 ? -67.678 25.022 -3.392 1.00 87.45 159 VAL D C 1
ATOM 8071 O O . VAL D 1 179 ? -68.238 24.370 -4.285 1.00 85.90 159 VAL D O 1
ATOM 8075 N N . ARG D 1 180 ? -68.350 25.857 -2.596 1.00 86.59 160 ARG D N 1
ATOM 8076 C CA . ARG D 1 180 ? -69.777 26.077 -2.818 1.00 90.35 160 ARG D CA 1
ATOM 8077 C C . ARG D 1 180 ? -70.035 26.605 -4.223 1.00 89.06 160 ARG D C 1
ATOM 8078 O O . ARG D 1 180 ? -70.889 26.079 -4.951 1.00 90.96 160 ARG D O 1
ATOM 8086 N N . ARG D 1 181 ? -69.283 27.628 -4.633 1.00 87.54 161 ARG D N 1
ATOM 8087 C CA . ARG D 1 181 ? -69.488 28.202 -5.965 1.00 87.01 161 ARG D CA 1
ATOM 8088 C C . ARG D 1 181 ? -69.163 27.199 -7.074 1.00 86.12 161 ARG D C 1
ATOM 8089 O O . ARG D 1 181 ? -69.871 27.125 -8.092 1.00 86.76 161 ARG D O 1
ATOM 8097 N N . PHE D 1 182 ? -68.105 26.408 -6.895 1.00 86.56 162 PHE D N 1
ATOM 8098 C CA . PHE D 1 182 ? -67.698 25.452 -7.922 1.00 85.31 162 PHE D CA 1
ATOM 8099 C C . PHE D 1 182 ? -68.739 24.348 -8.093 1.00 88.88 162 PHE D C 1
ATOM 8100 O O . PHE D 1 182 ? -69.125 24.006 -9.226 1.00 89.73 162 PHE D O 1
ATOM 8108 N N . HIS D 1 183 ? -69.183 23.766 -6.979 1.00 89.63 163 HIS D N 1
ATOM 8109 C CA . HIS D 1 183 ? -70.260 22.783 -7.022 1.00 92.33 163 HIS D CA 1
ATOM 8110 C C . HIS D 1 183 ? -71.525 23.385 -7.619 1.00 93.25 163 HIS D C 1
ATOM 8111 O O . HIS D 1 183 ? -72.257 22.706 -8.349 1.00 95.30 163 HIS D O 1
ATOM 8118 N N . ALA D 1 184 ? -71.796 24.663 -7.332 1.00 92.90 164 ALA D N 1
ATOM 8119 C CA . ALA D 1 184 ? -72.962 25.336 -7.890 1.00 92.99 164 ALA D CA 1
ATOM 8120 C C . ALA D 1 184 ? -72.842 25.558 -9.388 1.00 91.67 164 ALA D C 1
ATOM 8121 O O . ALA D 1 184 ? -73.867 25.706 -10.063 1.00 94.81 164 ALA D O 1
ATOM 8123 N N . GLU D 1 185 ? -71.623 25.607 -9.924 1.00 100.97 165 GLU D N 1
ATOM 8124 C CA . GLU D 1 185 ? -71.462 25.785 -11.365 1.00 102.56 165 GLU D CA 1
ATOM 8125 C C . GLU D 1 185 ? -71.490 24.459 -12.132 1.00 104.34 165 GLU D C 1
ATOM 8126 O O . GLU D 1 185 ? -72.353 24.249 -12.990 1.00 106.42 165 GLU D O 1
ATOM 8128 N N . VAL D 1 186 ? -70.539 23.560 -11.854 1.00 92.94 166 VAL D N 1
ATOM 8129 C CA . VAL D 1 186 ? -70.345 22.436 -12.776 1.00 93.96 166 VAL D CA 1
ATOM 8130 C C . VAL D 1 186 ? -71.316 21.282 -12.544 1.00 96.48 166 VAL D C 1
ATOM 8131 O O . VAL D 1 186 ? -71.445 20.413 -13.415 1.00 96.63 166 VAL D O 1
ATOM 8135 N N . GLY D 1 187 ? -72.005 21.251 -11.408 1.00 93.21 167 GLY D N 1
ATOM 8136 C CA . GLY D 1 187 ? -72.848 20.115 -11.093 1.00 96.17 167 GLY D CA 1
ATOM 8137 C C . GLY D 1 187 ? -72.218 19.251 -10.020 1.00 95.47 167 GLY D C 1
ATOM 8138 O O . GLY D 1 187 ? -71.579 19.776 -9.104 1.00 95.50 167 GLY D O 1
ATOM 8139 N N . ASP D 1 188 ? -72.381 17.934 -10.108 1.00 96.43 168 ASP D N 1
ATOM 8140 C CA . ASP D 1 188 ? -71.738 17.068 -9.135 1.00 95.10 168 ASP D CA 1
ATOM 8141 C C . ASP D 1 188 ? -70.265 16.877 -9.493 1.00 91.33 168 ASP D C 1
ATOM 8142 O O . ASP D 1 188 ? -69.856 17.014 -10.649 1.00 91.30 168 ASP D O 1
ATOM 8147 N N . CYS D 1 189 ? -69.464 16.579 -8.473 1.00 94.19 169 CYS D N 1
ATOM 8148 C CA . CYS D 1 189 ? -68.019 16.619 -8.636 1.00 91.41 169 CYS D CA 1
ATOM 8149 C C . CYS D 1 189 ? -67.346 15.684 -7.642 1.00 87.44 169 CYS D C 1
ATOM 8150 O O . CYS D 1 189 ? -67.916 15.325 -6.610 1.00 87.99 169 CYS D O 1
ATOM 8153 N N . ILE D 1 190 ? -66.116 15.294 -7.976 1.00 87.78 170 ILE D N 1
ATOM 8154 C CA . ILE D 1 190 ? -65.278 14.446 -7.138 1.00 83.68 170 ILE D CA 1
ATOM 8155 C C . ILE D 1 190 ? -64.275 15.331 -6.409 1.00 81.83 170 ILE D C 1
ATOM 8156 O O . ILE D 1 190 ? -64.291 16.557 -6.566 1.00 84.15 170 ILE D O 1
ATOM 8161 N N . TYR D 1 191 ? -63.400 14.719 -5.614 1.00 81.81 171 TYR D N 1
ATOM 8162 C CA . TYR D 1 191 ? -62.250 15.423 -5.065 1.00 81.14 171 TYR D CA 1
ATOM 8163 C C . TYR D 1 191 ? -61.089 14.470 -4.825 1.00 82.08 171 TYR D C 1
ATOM 8164 O O . TYR D 1 191 ? -61.292 13.323 -4.416 1.00 84.99 171 TYR D O 1
ATOM 8173 N N . LYS D 1 192 ? -59.884 14.959 -5.092 1.00 80.46 172 LYS D N 1
ATOM 8174 C CA . LYS D 1 192 ? -58.622 14.256 -4.969 1.00 79.89 172 LYS D CA 1
ATOM 8175 C C . LYS D 1 192 ? -57.712 14.962 -3.973 1.00 80.68 172 LYS D C 1
ATOM 8176 O O . LYS D 1 192 ? -57.887 16.158 -3.685 1.00 81.40 172 LYS D O 1
ATOM 8182 N N . PRO D 1 193 ? -56.713 14.257 -3.443 1.00 79.40 173 PRO D N 1
ATOM 8183 C CA . PRO D 1 193 ? -55.639 14.941 -2.722 1.00 80.27 173 PRO D CA 1
ATOM 8184 C C . PRO D 1 193 ? -54.875 15.852 -3.668 1.00 80.96 173 PRO D C 1
ATOM 8185 O O . PRO D 1 193 ? -54.792 15.599 -4.872 1.00 81.01 173 PRO D O 1
ATOM 8189 N N . VAL D 1 194 ? -54.322 16.927 -3.101 1.00 79.00 174 VAL D N 1
ATOM 8190 C CA . VAL D 1 194 ? -53.572 17.945 -3.844 1.00 80.92 174 VAL D CA 1
ATOM 8191 C C . VAL D 1 194 ? -52.611 17.274 -4.822 1.00 82.20 174 VAL D C 1
ATOM 8192 O O . VAL D 1 194 ? -52.608 17.572 -6.023 1.00 82.56 174 VAL D O 1
ATOM 8196 N N . ALA D 1 195 ? -51.793 16.365 -4.302 1.00 83.12 175 ALA D N 1
ATOM 8197 C CA . ALA D 1 195 ? -50.972 15.508 -5.144 1.00 83.98 175 ALA D CA 1
ATOM 8198 C C . ALA D 1 195 ? -50.857 14.092 -4.602 1.00 85.60 175 ALA D C 1
ATOM 8199 O O . ALA D 1 195 ? -50.188 13.266 -5.230 1.00 86.10 175 ALA D O 1
ATOM 8201 N N . GLY D 1 196 ? -51.496 13.782 -3.477 1.00 84.07 176 GLY D N 1
ATOM 8202 C CA . GLY D 1 196 ? -51.319 12.510 -2.814 1.00 84.93 176 GLY D CA 1
ATOM 8203 C C . GLY D 1 196 ? -51.902 11.342 -3.589 1.00 85.76 176 GLY D C 1
ATOM 8204 O O . GLY D 1 196 ? -52.286 11.442 -4.756 1.00 87.33 176 GLY D O 1
ATOM 8205 N N . GLY D 1 197 ? -51.959 10.202 -2.906 1.00 83.36 177 GLY D N 1
ATOM 8206 C CA . GLY D 1 197 ? -52.379 8.967 -3.536 1.00 83.26 177 GLY D CA 1
ATOM 8207 C C . GLY D 1 197 ? -53.520 8.247 -2.851 1.00 84.25 177 GLY D C 1
ATOM 8208 O O . GLY D 1 197 ? -53.534 7.012 -2.796 1.00 85.67 177 GLY D O 1
ATOM 8209 N N . ALA D 1 198 ? -54.482 8.997 -2.324 1.00 85.73 178 ALA D N 1
ATOM 8210 C CA . ALA D 1 198 ? -55.705 8.382 -1.833 1.00 84.13 178 ALA D CA 1
ATOM 8211 C C . ALA D 1 198 ? -56.648 8.104 -3.003 1.00 83.23 178 ALA D C 1
ATOM 8212 O O . ALA D 1 198 ? -56.346 8.383 -4.167 1.00 83.75 178 ALA D O 1
ATOM 8214 N N . ARG D 1 199 ? -57.827 7.599 -2.687 1.00 77.89 179 ARG D N 1
ATOM 8215 C CA . ARG D 1 199 ? -58.794 7.293 -3.728 1.00 78.43 179 ARG D CA 1
ATOM 8216 C C . ARG D 1 199 ? -59.604 8.510 -4.077 1.00 78.86 179 ARG D C 1
ATOM 8217 O O . ARG D 1 199 ? -59.780 9.399 -3.252 1.00 80.13 179 ARG D O 1
ATOM 8225 N N . THR D 1 200 ? -60.069 8.571 -5.308 1.00 84.36 180 THR D N 1
ATOM 8226 C CA . THR D 1 200 ? -60.935 9.661 -5.736 1.00 83.74 180 THR D CA 1
ATOM 8227 C C . THR D 1 200 ? -62.356 9.396 -5.259 1.00 84.55 180 THR D C 1
ATOM 8228 O O . THR D 1 200 ? -62.920 8.329 -5.523 1.00 86.37 180 THR D O 1
ATOM 8232 N N . ARG D 1 201 ? -62.934 10.368 -4.562 1.00 85.52 181 ARG D N 1
ATOM 8233 C CA . ARG D 1 201 ? -64.227 10.216 -3.91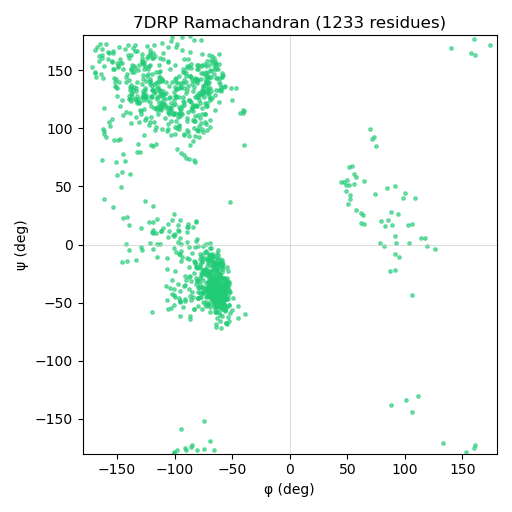3 1.00 86.42 181 ARG D CA 1
ATOM 8234 C C . ARG D 1 201 ? -65.201 11.261 -4.440 1.00 86.73 181 ARG D C 1
ATOM 8235 O O . ARG D 1 201 ? -64.829 12.417 -4.653 1.00 84.97 181 ARG D O 1
ATOM 8243 N N . LYS D 1 202 ? -66.451 10.850 -4.649 1.00 89.31 182 LYS D N 1
ATOM 8244 C CA . LYS D 1 202 ? -67.482 11.791 -5.062 1.00 88.54 182 LYS D CA 1
ATOM 8245 C C . LYS D 1 202 ? -67.855 12.716 -3.908 1.00 88.07 182 LYS D C 1
ATOM 8246 O O . LYS D 1 202 ? -67.856 12.321 -2.737 1.00 86.92 182 LYS D O 1
ATOM 8252 N N . LEU D 1 203 ? -68.161 13.966 -4.250 1.00 93.52 183 LEU D N 1
ATOM 8253 C CA . LEU D 1 203 ? -68.649 14.948 -3.289 1.00 93.65 183 LEU D CA 1
ATOM 8254 C C . LEU D 1 203 ? -70.157 14.781 -3.135 1.00 97.55 183 LEU D C 1
ATOM 8255 O O . LEU D 1 203 ? -70.912 15.030 -4.084 1.00 97.24 183 LEU D O 1
ATOM 8260 N N . GLU D 1 204 ? -70.572 14.451 -1.923 1.00 98.75 184 GLU D N 1
ATOM 8261 C CA . GLU D 1 204 ? -71.976 14.253 -1.656 1.00 103.18 184 GLU D CA 1
ATOM 8262 C C . GLU D 1 204 ? -72.549 15.471 -0.954 1.00 103.39 184 GLU D C 1
ATOM 8263 O O . GLU D 1 204 ? -71.837 16.438 -0.703 1.00 102.89 184 GLU D O 1
ATOM 8269 N N . ALA D 1 205 ? -73.844 15.441 -0.664 1.00 102.53 185 ALA D N 1
ATOM 8270 C CA . ALA D 1 205 ? -74.473 16.600 -0.034 1.00 104.18 185 ALA D CA 1
ATOM 8271 C C . ALA D 1 205 ? -73.969 16.796 1.389 1.00 105.24 185 ALA D C 1
ATOM 8272 O O . ALA D 1 205 ? -73.731 17.931 1.818 1.00 105.39 185 ALA D O 1
ATOM 8274 N N . LYS D 1 206 ? -73.803 15.705 2.136 1.00 108.97 186 LYS D N 1
ATOM 8275 C CA . LYS D 1 206 ? -73.295 15.794 3.499 1.00 105.78 186 LYS D CA 1
ATOM 8276 C C . LYS D 1 206 ? -71.841 16.241 3.562 1.00 102.42 186 LYS D C 1
ATOM 8277 O O . LYS D 1 206 ? -71.364 16.578 4.650 1.00 100.98 186 LYS D O 1
ATOM 8279 N N . ASP D 1 207 ? -71.127 16.253 2.434 1.00 102.36 187 ASP D N 1
ATOM 8280 C CA . ASP D 1 207 ? -69.765 16.776 2.429 1.00 103.14 187 ASP D CA 1
ATOM 8281 C C . ASP D 1 207 ? -69.768 18.291 2.561 1.00 104.61 187 ASP D C 1
ATOM 8282 O O . ASP D 1 207 ? -69.044 18.852 3.393 1.00 105.82 187 ASP D O 1
ATOM 8287 N N . LEU D 1 208 ? -70.570 18.976 1.745 1.00 104.10 188 LEU D N 1
ATOM 8288 C CA . LEU D 1 208 ? -70.643 20.431 1.803 1.00 103.95 188 LEU D CA 1
ATOM 8289 C C . LEU D 1 208 ? -71.531 20.940 2.931 1.00 107.07 188 LEU D C 1
ATOM 8290 O O . LEU D 1 208 ? -71.755 22.153 3.019 1.00 107.53 188 LEU D O 1
ATOM 8295 N N . GLU D 1 209 ? -72.050 20.058 3.782 1.00 107.50 189 GLU D N 1
ATOM 8296 C CA . GLU D 1 209 ? -72.698 20.510 5.005 1.00 108.64 189 GLU D CA 1
ATOM 8297 C C . GLU D 1 209 ? -71.673 21.297 5.808 1.00 109.28 189 GLU D C 1
ATOM 8298 O O . GLU D 1 209 ? -70.472 21.019 5.749 1.00 106.74 189 GLU D O 1
ATOM 8300 N N . ALA D 1 210 ? -72.162 22.295 6.544 1.00 111.15 190 ALA D N 1
ATOM 8301 C CA . ALA D 1 210 ? -71.349 23.271 7.268 1.00 110.31 190 ALA D CA 1
ATOM 8302 C C . ALA D 1 210 ? -70.111 22.656 7.909 1.00 110.15 190 ALA D C 1
ATOM 8303 O O . ALA D 1 210 ? -68.974 23.037 7.593 1.00 108.63 190 ALA D O 1
ATOM 8305 N N . ASP D 1 211 ? -70.330 21.688 8.796 1.00 111.14 191 ASP D N 1
ATOM 8306 C CA . ASP D 1 211 ? -69.231 21.061 9.527 1.00 112.32 191 ASP D CA 1
ATOM 8307 C C . ASP D 1 211 ? -68.230 20.425 8.571 1.00 111.25 191 ASP D C 1
ATOM 8308 O O . ASP D 1 211 ? -67.057 20.816 8.530 1.00 109.71 191 ASP D O 1
ATOM 8313 N N . ARG D 1 212 ? -68.682 19.447 7.778 1.00 112.97 192 ARG D N 1
ATOM 8314 C CA . ARG D 1 212 ? -67.774 18.729 6.886 1.00 109.75 192 ARG D CA 1
ATOM 8315 C C . ARG D 1 212 ? -67.181 19.642 5.821 1.00 108.03 192 ARG D C 1
ATOM 8316 O O . ARG D 1 212 ? -66.071 19.389 5.334 1.00 105.29 192 ARG D O 1
ATOM 8318 N N . ILE D 1 213 ? -67.898 20.706 5.441 1.00 110.88 193 ILE D N 1
ATOM 8319 C CA . ILE D 1 213 ? -67.362 21.629 4.446 1.00 106.60 193 ILE D CA 1
ATOM 8320 C C . ILE D 1 213 ? -66.250 22.476 5.046 1.00 103.80 193 ILE D C 1
ATOM 8321 O O . ILE D 1 213 ? -65.361 22.942 4.327 1.00 102.60 193 ILE D O 1
ATOM 8323 N N . GLU D 1 214 ? -66.271 22.688 6.363 1.00 105.19 194 GLU D N 1
ATOM 8324 C CA . GLU D 1 214 ? -65.204 23.448 7.006 1.00 105.03 194 GLU D CA 1
ATOM 8325 C C . GLU D 1 214 ? -63.855 22.728 6.981 1.00 103.00 194 GLU D C 1
ATOM 8326 O O . GLU D 1 214 ? -62.843 23.337 7.344 1.00 100.75 194 GLU D O 1
ATOM 8332 N N . ARG D 1 215 ? -63.809 21.464 6.549 1.00 102.21 195 ARG D N 1
ATOM 8333 C CA . ARG D 1 215 ? -62.538 20.746 6.482 1.00 100.62 195 ARG D CA 1
ATOM 8334 C C . ARG D 1 215 ? -61.560 21.387 5.502 1.00 98.65 195 ARG D C 1
ATOM 8335 O O . ARG D 1 215 ? -60.346 21.184 5.632 1.00 98.54 195 ARG D O 1
ATOM 8343 N N . LEU D 1 216 ? -62.061 22.147 4.525 1.00 96.04 196 LEU D N 1
ATOM 8344 C CA . LEU D 1 216 ? -61.183 22.721 3.513 1.00 93.43 196 LEU D CA 1
ATOM 8345 C C . LEU D 1 216 ? -60.307 23.821 4.092 1.00 94.39 196 LEU D C 1
ATOM 8346 O O . LEU D 1 216 ? -59.209 24.062 3.576 1.00 95.64 196 LEU D O 1
ATOM 8348 N N . SER D 1 217 ? -60.757 24.472 5.171 1.00 93.38 197 SER D N 1
ATOM 8349 C CA . SER D 1 217 ? -60.054 25.632 5.715 1.00 92.61 197 SER D CA 1
ATOM 8350 C C . SER D 1 217 ? -58.588 25.339 6.004 1.00 90.84 197 SER D C 1
ATOM 8351 O O . SER D 1 217 ? -57.741 26.231 5.894 1.00 89.84 197 SER D O 1
ATOM 8353 N N . ALA D 1 218 ? -58.268 24.100 6.373 1.00 95.39 198 ALA D N 1
ATOM 8354 C CA . ALA D 1 218 ? -56.891 23.685 6.595 1.00 93.45 198 ALA D CA 1
ATOM 8355 C C . ALA D 1 218 ? -56.477 22.518 5.708 1.00 91.19 198 ALA D C 1
ATOM 8356 O O . ALA D 1 218 ? -55.336 22.049 5.810 1.00 89.05 198 ALA D O 1
ATOM 8358 N N . ALA D 1 219 ? -57.366 22.036 4.848 1.00 90.45 199 ALA D N 1
ATOM 8359 C CA . ALA D 1 219 ? -57.018 20.989 3.896 1.00 90.42 199 ALA D CA 1
ATOM 8360 C C . ALA D 1 219 ? -57.144 21.548 2.486 1.00 90.67 199 ALA D C 1
ATOM 8361 O O . ALA D 1 219 ? -58.270 21.714 1.983 1.00 94.04 199 ALA D O 1
ATOM 8363 N N . PRO D 1 220 ? -56.042 21.912 1.833 1.00 87.59 200 PRO D N 1
ATOM 8364 C CA . PRO D 1 220 ? -56.095 22.120 0.383 1.00 85.21 200 PRO D CA 1
ATOM 8365 C C . PRO D 1 220 ? -56.482 20.816 -0.294 1.00 85.39 200 PRO D C 1
ATOM 8366 O O . PRO D 1 220 ? -55.845 19.780 -0.097 1.00 86.31 200 PRO D O 1
ATOM 8370 N N . VAL D 1 221 ? -57.575 20.858 -1.050 1.00 82.79 201 VAL D N 1
ATOM 8371 C CA . VAL D 1 221 ? -58.077 19.690 -1.754 1.00 81.79 201 VAL D CA 1
ATOM 8372 C C . VAL D 1 221 ? -58.349 20.095 -3.195 1.00 79.03 201 VAL D C 1
ATOM 8373 O O . VAL D 1 221 ? -58.580 21.271 -3.497 1.00 81.62 201 VAL D O 1
ATOM 8377 N N . CYS D 1 222 ? -58.292 19.116 -4.097 1.00 76.83 202 CYS D N 1
ATOM 8378 C CA . CYS D 1 222 ? -58.634 19.343 -5.493 1.00 74.52 202 CYS D CA 1
ATOM 8379 C C . CYS D 1 222 ? -60.051 18.848 -5.739 1.00 74.55 202 CYS D C 1
ATOM 8380 O O . CYS D 1 222 ? -60.374 17.710 -5.402 1.00 77.33 202 CYS D O 1
ATOM 8383 N N . PHE D 1 223 ? -60.890 19.699 -6.314 1.00 74.15 203 PHE D N 1
ATOM 8384 C CA . PHE D 1 223 ? -62.230 19.326 -6.739 1.00 74.39 203 PHE D CA 1
ATOM 8385 C C . PHE D 1 223 ? -62.293 19.378 -8.260 1.00 76.10 203 PHE D C 1
ATOM 8386 O O . PHE D 1 223 ? -61.646 20.225 -8.883 1.00 77.30 203 PHE D O 1
ATOM 8394 N N . GLN D 1 224 ? -63.043 18.477 -8.867 1.00 76.31 204 GLN D N 1
ATOM 8395 C CA . GLN D 1 224 ? -63.153 18.441 -10.315 1.00 77.78 204 GLN D CA 1
ATOM 8396 C C . GLN D 1 224 ? -64.520 17.937 -10.718 1.00 82.72 204 GLN D C 1
ATOM 8397 O O . GLN D 1 224 ? -65.007 17.018 -10.104 1.00 85.69 204 GLN D O 1
ATOM 8403 N N . GLU D 1 225 ? -65.133 18.508 -11.747 1.00 78.79 205 GLU D N 1
ATOM 8404 C CA . GLU D 1 225 ? -66.400 18.014 -12.270 1.00 83.11 205 GLU D CA 1
ATOM 8405 C C . GLU D 1 225 ? -66.330 16.502 -12.440 1.00 83.67 205 GLU D C 1
ATOM 8406 O O . GLU D 1 225 ? -65.332 15.963 -12.927 1.00 82.80 205 GLU D O 1
ATOM 8412 N N . LEU D 1 226 ? -67.373 15.808 -11.995 1.00 84.26 206 LEU D N 1
ATOM 8413 C CA . LEU D 1 226 ? -67.387 14.353 -12.097 1.00 83.69 206 LEU D CA 1
ATOM 8414 C C . LEU D 1 226 ? -67.612 13.963 -13.552 1.00 84.75 206 LEU D C 1
ATOM 8415 O O . LEU D 1 226 ? -68.685 14.207 -14.113 1.00 88.49 206 LEU D O 1
ATOM 8420 N N . LEU D 1 227 ? -66.590 13.378 -14.165 1.00 84.96 207 LEU D N 1
ATOM 8421 C CA . LEU D 1 227 ? -66.744 12.777 -15.476 1.00 86.58 207 LEU D CA 1
ATOM 8422 C C . LEU D 1 227 ? -67.257 11.354 -15.311 1.00 88.41 207 LEU D C 1
ATOM 8423 O O . LEU D 1 227 ? -66.863 10.648 -14.383 1.00 88.34 207 LEU D O 1
ATOM 8428 N N . THR D 1 228 ? -68.150 10.938 -16.209 1.00 86.64 208 THR D N 1
ATOM 8429 C CA . THR D 1 228 ? -68.832 9.660 -16.071 1.00 87.64 208 THR D CA 1
ATOM 8430 C C . THR D 1 228 ? -68.354 8.595 -17.039 1.00 88.80 208 THR D C 1
ATOM 8431 O O . THR D 1 228 ? -68.550 7.408 -16.766 1.00 90.16 208 THR D O 1
ATOM 8435 N N . GLY D 1 229 ? -67.730 8.981 -18.152 1.00 87.39 209 GLY D N 1
ATOM 8436 C CA . GLY D 1 229 ? -67.219 8.010 -19.101 1.00 88.14 209 GLY D CA 1
ATOM 8437 C C . GLY D 1 229 ? -66.093 7.167 -18.538 1.00 86.26 209 GLY D C 1
ATOM 8438 O O . GLY D 1 229 ? -65.726 7.299 -17.367 1.00 85.52 209 GLY D O 1
ATOM 8439 N N . ASP D 1 230 ? -65.527 6.304 -19.373 1.00 86.10 210 ASP D N 1
ATOM 8440 C CA . ASP D 1 230 ? -64.534 5.339 -18.925 1.00 88.72 210 ASP D CA 1
ATOM 8441 C C . ASP D 1 230 ? -63.129 5.925 -18.968 1.00 85.79 210 ASP D C 1
ATOM 8442 O O . ASP D 1 230 ? -62.835 6.830 -19.751 1.00 87.28 210 ASP D O 1
ATOM 8447 N N . ASP D 1 231 ? -62.265 5.382 -18.118 1.00 88.55 211 ASP D N 1
ATOM 8448 C CA . ASP D 1 231 ? -60.875 5.809 -18.053 1.00 84.88 211 ASP D CA 1
ATOM 8449 C C . ASP D 1 231 ? -60.049 5.132 -19.135 1.00 81.55 211 ASP D C 1
ATOM 8450 O O . ASP D 1 231 ? -60.267 3.961 -19.458 1.00 82.05 211 ASP D O 1
ATOM 8455 N N . VAL D 1 232 ? -59.100 5.872 -19.693 1.00 81.15 212 VAL D N 1
ATOM 8456 C CA . VAL D 1 232 ? -58.179 5.357 -20.689 1.00 78.10 212 VAL D CA 1
ATOM 8457 C C . VAL D 1 232 ? -56.773 5.785 -20.293 1.00 76.01 212 VAL D C 1
ATOM 8458 O O . VAL D 1 232 ? -56.531 6.972 -20.028 1.00 77.42 212 VAL D O 1
ATOM 8462 N N . ARG D 1 233 ? -55.862 4.825 -20.233 1.00 74.23 213 ARG D N 1
ATOM 8463 C CA . ARG D 1 233 ? -54.446 5.107 -20.035 1.00 73.62 213 ARG D CA 1
ATOM 8464 C C . ARG D 1 233 ? -53.773 5.026 -21.396 1.00 75.05 213 ARG D C 1
ATOM 8465 O O . ARG D 1 233 ? -53.705 3.952 -22.001 1.00 76.78 213 ARG D O 1
ATOM 8473 N N . VAL D 1 234 ? -53.305 6.170 -21.885 1.00 75.41 214 VAL D N 1
ATOM 8474 C CA . VAL D 1 234 ? -52.575 6.245 -23.146 1.00 73.80 214 VAL D CA 1
ATOM 8475 C C . VAL D 1 234 ? -51.088 6.297 -22.834 1.00 71.69 214 VAL D C 1
ATOM 8476 O O . VAL D 1 234 ? -50.627 7.197 -22.124 1.00 70.04 214 VAL D O 1
ATOM 8480 N N . TYR D 1 235 ? -50.336 5.326 -23.345 1.00 72.05 215 TYR D N 1
ATOM 8481 C CA . TYR D 1 235 ? -48.888 5.309 -23.193 1.00 71.51 215 TYR D CA 1
ATOM 8482 C C . TYR D 1 235 ? -48.260 6.004 -24.390 1.00 70.98 215 TYR D C 1
ATOM 8483 O O . TYR D 1 235 ? -48.654 5.761 -25.534 1.00 71.25 215 TYR D O 1
ATOM 8492 N N . VAL D 1 236 ? -47.292 6.876 -24.124 1.00 71.70 216 VAL D N 1
ATOM 8493 C CA . VAL D 1 236 ? -46.592 7.607 -25.174 1.00 71.10 216 VAL D CA 1
ATOM 8494 C C . VAL D 1 236 ? -45.096 7.428 -24.979 1.00 71.94 216 VAL D C 1
ATOM 8495 O O . VAL D 1 236 ? -44.570 7.694 -23.892 1.00 71.74 216 VAL D O 1
ATOM 8499 N N . ILE D 1 237 ? -44.414 6.988 -26.031 1.00 70.49 217 ILE D N 1
ATOM 8500 C CA . ILE D 1 237 ? -42.965 6.824 -26.036 1.00 71.59 217 ILE D CA 1
ATOM 8501 C C . ILE D 1 237 ? -42.420 7.489 -27.290 1.00 74.34 217 ILE D C 1
ATOM 8502 O O . ILE D 1 237 ? -42.814 7.128 -28.408 1.00 76.06 217 ILE D O 1
ATOM 8507 N N . ASP D 1 238 ? -41.525 8.462 -27.105 1.00 73.49 218 ASP D N 1
ATOM 8508 C CA . ASP D 1 238 ? -40.905 9.208 -28.198 1.00 74.59 218 ASP D CA 1
ATOM 8509 C C . ASP D 1 238 ? -41.951 9.717 -29.186 1.00 77.16 218 ASP D C 1
ATOM 8510 O O . ASP D 1 238 ? -41.854 9.499 -30.394 1.00 79.09 218 ASP D O 1
ATOM 8515 N N . ASP D 1 239 ? -42.961 10.384 -28.670 1.00 78.84 219 ASP D N 1
ATOM 8516 C CA . ASP D 1 239 ? -43.990 10.972 -29.523 1.00 78.67 219 ASP D CA 1
ATOM 8517 C C . ASP D 1 239 ? -44.813 9.971 -30.299 1.00 78.08 219 ASP D C 1
ATOM 8518 O O . ASP D 1 239 ? -45.485 10.355 -31.241 1.00 76.44 219 ASP D O 1
ATOM 8523 N N . GLN D 1 240 ? -44.790 8.707 -29.882 1.00 78.06 220 GLN D N 1
ATOM 8524 C CA . GLN D 1 240 ? -45.601 7.672 -30.507 1.00 78.21 220 GLN D CA 1
ATOM 8525 C C . GLN D 1 240 ? -46.528 7.077 -29.456 1.00 75.04 220 GLN D C 1
ATOM 8526 O O . GLN D 1 240 ? -46.068 6.664 -28.387 1.00 75.57 220 GLN D O 1
ATOM 8532 N N . VAL D 1 241 ? -47.824 7.041 -29.753 1.00 75.83 221 VAL D N 1
ATOM 8533 C CA . VAL D 1 241 ? -48.763 6.360 -28.874 1.00 73.25 221 VAL D CA 1
ATOM 8534 C C . VAL D 1 241 ? -48.550 4.858 -29.008 1.00 73.36 221 VAL D C 1
ATOM 8535 O O . VAL D 1 241 ? -48.659 4.297 -30.105 1.00 75.54 221 VAL D O 1
ATOM 8539 N N . ILE D 1 242 ? -48.242 4.204 -27.890 1.00 74.37 222 ILE D N 1
ATOM 8540 C CA . ILE D 1 242 ? -47.978 2.771 -27.885 1.00 75.43 222 ILE D CA 1
ATOM 8541 C C . ILE D 1 242 ? -49.279 1.985 -27.914 1.00 79.63 222 ILE D C 1
ATOM 8542 O O . ILE D 1 242 ? -49.423 1.028 -28.686 1.00 81.01 222 ILE D O 1
ATOM 8547 N N . CYS D 1 243 ? -50.207 2.418 -27.053 1.00 76.23 223 CYS D N 1
ATOM 8548 C CA . CYS D 1 243 ? -51.493 1.754 -26.923 1.00 80.20 223 CYS D CA 1
ATOM 8549 C C . CYS D 1 243 ? -52.456 2.609 -26.127 1.00 78.46 223 CYS D C 1
ATOM 8550 O O . CYS D 1 243 ? -52.049 3.610 -25.558 1.00 77.21 223 CYS D O 1
ATOM 8553 N N . ALA D 1 244 ? -53.733 2.245 -26.096 1.00 79.63 224 ALA D N 1
ATOM 8554 C CA . ALA D 1 244 ? -54.712 2.933 -25.266 1.00 78.56 224 ALA D CA 1
ATOM 8555 C C . ALA D 1 244 ? -55.640 1.894 -24.655 1.00 78.13 224 ALA D C 1
ATOM 8556 O O . ALA D 1 244 ? -56.246 1.104 -25.380 1.00 80.82 224 ALA D O 1
ATOM 8558 N N . LEU D 1 245 ? -55.759 1.909 -23.328 1.00 78.45 225 LEU D N 1
ATOM 8559 C CA . LEU D 1 245 ? -56.394 0.827 -22.589 1.00 80.83 225 LEU D CA 1
ATOM 8560 C C . LEU D 1 245 ? -57.496 1.372 -21.692 1.00 81.08 225 LEU D C 1
ATOM 8561 O O . LEU D 1 245 ? -57.273 2.318 -20.933 1.00 79.49 225 LEU D O 1
ATOM 8566 N N . ARG D 1 246 ? -58.677 0.759 -21.770 1.00 80.08 226 ARG D N 1
ATOM 8567 C CA . ARG D 1 246 ? -59.852 1.129 -20.995 1.00 80.72 226 ARG D CA 1
ATOM 8568 C C . ARG D 1 246 ? -59.903 0.332 -19.693 1.00 80.89 226 ARG D C 1
ATOM 8569 O O . ARG D 1 246 ? -59.273 -0.716 -19.560 1.00 81.69 226 ARG D O 1
ATOM 8577 N N . ILE D 1 247 ? -60.652 0.848 -18.716 1.00 81.34 227 ILE D N 1
ATOM 8578 C CA . ILE D 1 247 ? -60.859 0.126 -17.457 1.00 81.99 227 ILE D CA 1
ATOM 8579 C C . ILE D 1 247 ? -62.270 -0.459 -17.405 1.00 85.59 227 ILE D C 1
ATOM 8580 O O . ILE D 1 247 ? -63.263 0.251 -17.584 1.00 87.50 227 ILE D O 1
ATOM 8585 N N . GLU D 1 259 ? -60.718 -5.899 -12.240 1.00 89.43 239 GLU D N 1
ATOM 8586 C CA . GLU D 1 259 ? -60.449 -4.832 -13.193 1.00 89.43 239 GLU D CA 1
ATOM 8587 C C . GLU D 1 259 ? -60.387 -5.320 -14.627 1.00 89.43 239 GLU D C 1
ATOM 8588 O O . GLU D 1 259 ? -59.411 -5.952 -15.024 1.00 89.43 239 GLU D O 1
ATOM 8590 N N . ARG D 1 260 ? -61.416 -5.028 -15.411 1.00 84.98 240 ARG D N 1
ATOM 8591 C CA . ARG D 1 260 ? -61.386 -5.388 -16.812 1.00 85.72 240 ARG D CA 1
ATOM 8592 C C . ARG D 1 260 ? -60.617 -4.298 -17.488 1.00 85.87 240 ARG D C 1
ATOM 8593 O O . ARG D 1 260 ? -60.849 -3.145 -17.205 1.00 86.20 240 ARG D O 1
ATOM 8595 N N . ILE D 1 261 ? -59.707 -4.646 -18.377 1.00 84.21 241 ILE D N 1
ATOM 8596 C CA . ILE D 1 261 ? -58.838 -3.685 -19.046 1.00 83.94 241 ILE D CA 1
ATOM 8597 C C . ILE D 1 261 ? -58.659 -4.146 -20.488 1.00 85.61 241 ILE D C 1
ATOM 8598 O O . ILE D 1 261 ? -58.062 -5.200 -20.734 1.00 86.03 241 ILE D O 1
ATOM 8603 N N . GLU D 1 262 ? -59.175 -3.369 -21.442 1.00 80.58 242 GLU D N 1
ATOM 8604 C CA . GLU D 1 262 ? -59.143 -3.729 -22.850 1.00 81.95 242 GLU D CA 1
ATOM 8605 C C . GLU D 1 262 ? -58.450 -2.647 -23.666 1.00 80.97 242 GLU D C 1
ATOM 8606 O O . GLU D 1 262 ? -58.540 -1.455 -23.356 1.00 82.28 242 GLU D O 1
ATOM 8608 N N . ALA D 1 263 ? -57.758 -3.080 -24.718 1.00 81.74 243 ALA D N 1
ATOM 8609 C CA . ALA D 1 263 ? -57.102 -2.156 -25.628 1.00 77.00 243 ALA D CA 1
ATOM 8610 C C . ALA D 1 263 ? -58.130 -1.443 -26.498 1.00 78.20 243 ALA D C 1
ATOM 8611 O O . ALA D 1 263 ? -59.218 -1.961 -26.767 1.00 81.45 243 ALA D O 1
ATOM 8613 N N . ILE D 1 264 ? -57.771 -0.243 -26.951 1.00 78.86 244 ILE D N 1
ATOM 8614 C CA . ILE D 1 264 ? -58.698 0.636 -27.653 1.00 81.20 244 ILE D CA 1
ATOM 8615 C C . ILE D 1 264 ? -57.954 1.353 -28.775 1.00 82.24 244 ILE D C 1
ATOM 8616 O O . ILE D 1 264 ? -56.802 1.764 -28.606 1.00 81.14 244 ILE D O 1
ATOM 8621 N N . GLU D 1 265 ? -58.614 1.484 -29.926 1.00 83.04 245 GLU D N 1
ATOM 8622 C CA . GLU D 1 265 ? -58.136 2.321 -31.019 1.00 82.96 245 GLU D CA 1
ATOM 8623 C C . GLU D 1 265 ? -58.693 3.723 -30.813 1.00 83.51 245 GLU D C 1
ATOM 8624 O O . GLU D 1 265 ? -59.888 3.958 -31.018 1.00 85.80 245 GLU D O 1
ATOM 8626 N N . ILE D 1 266 ? -57.838 4.644 -30.397 1.00 86.44 246 ILE D N 1
ATOM 8627 C CA . ILE D 1 266 ? -58.223 6.034 -30.178 1.00 86.34 246 ILE D CA 1
ATOM 8628 C C . ILE D 1 266 ? -58.038 6.816 -31.469 1.00 87.28 246 ILE D C 1
ATOM 8629 O O . ILE D 1 266 ? -57.226 6.459 -32.327 1.00 88.63 246 ILE D O 1
ATOM 8634 N N . SER D 1 267 ? -58.812 7.890 -31.615 1.00 87.49 247 SER D N 1
ATOM 8635 C CA . SER D 1 267 ? -58.686 8.756 -32.779 1.00 88.09 247 SER D CA 1
ATOM 8636 C C . SER D 1 267 ? -57.254 9.256 -32.900 1.00 87.89 247 SER D C 1
ATOM 8637 O O . SER D 1 267 ? -56.633 9.636 -31.902 1.00 88.31 247 SER D O 1
ATOM 8640 N N . ASP D 1 268 ? -56.719 9.248 -34.128 1.00 87.98 248 ASP D N 1
ATOM 8641 C CA . ASP D 1 268 ? -55.375 9.780 -34.340 1.00 87.68 248 ASP D CA 1
ATOM 8642 C C . ASP D 1 268 ? -55.306 11.262 -33.986 1.00 87.94 248 ASP D C 1
ATOM 8643 O O . ASP D 1 268 ? -54.232 11.773 -33.651 1.00 88.28 248 ASP D O 1
ATOM 8648 N N . GLU D 1 269 ? -56.445 11.959 -34.037 1.00 88.68 249 GLU D N 1
ATOM 8649 C CA . GLU D 1 269 ? -56.543 13.292 -33.463 1.00 87.09 249 GLU D CA 1
ATOM 8650 C C . GLU D 1 269 ? -56.191 13.276 -31.974 1.00 85.18 249 GLU D C 1
ATOM 8651 O O . GLU D 1 269 ? -55.370 14.074 -31.502 1.00 84.41 249 GLU D O 1
ATOM 8653 N N . VAL D 1 270 ? -56.807 12.358 -31.220 1.00 88.75 250 VAL D N 1
ATOM 8654 C CA . VAL D 1 270 ? -56.526 12.246 -29.791 1.00 85.25 250 VAL D CA 1
ATOM 8655 C C . VAL D 1 270 ? -55.079 11.825 -29.564 1.00 82.28 250 VAL D C 1
ATOM 8656 O O . VAL D 1 270 ? -54.447 12.232 -28.580 1.00 81.02 250 VAL D O 1
ATOM 8660 N N . LYS D 1 271 ? -54.534 11.000 -30.464 1.00 82.87 251 LYS D N 1
ATOM 8661 C CA . LYS D 1 271 ? -53.123 10.637 -30.381 1.00 81.57 251 LYS D CA 1
ATOM 8662 C C . LYS D 1 271 ? -52.233 11.864 -30.497 1.00 83.00 251 LYS D C 1
ATOM 8663 O O . LYS D 1 271 ? -51.255 12.006 -29.756 1.00 81.45 251 LYS D O 1
ATOM 8669 N N . ASP D 1 272 ? -52.584 12.778 -31.387 1.00 81.65 252 ASP D N 1
ATOM 8670 C CA . ASP D 1 272 ? -51.802 13.993 -31.560 1.00 83.81 252 ASP D CA 1
ATOM 8671 C C . ASP D 1 272 ? -51.880 14.811 -30.302 1.00 81.18 252 ASP D C 1
ATOM 8672 O O . ASP D 1 272 ? -50.873 15.374 -29.854 1.00 80.31 252 ASP D O 1
ATOM 8674 N N . GLN D 1 273 ? -53.078 14.897 -29.742 1.00 85.04 253 GLN D N 1
ATOM 8675 C CA . GLN D 1 273 ? -53.247 15.613 -28.476 1.00 82.22 253 GLN D CA 1
ATOM 8676 C C . GLN D 1 273 ? -52.345 15.046 -27.378 1.00 77.97 253 GLN D C 1
ATOM 8677 O O . GLN D 1 273 ? -51.667 15.796 -26.663 1.00 77.55 253 GLN D O 1
ATOM 8683 N N . CYS D 1 274 ? -52.334 13.720 -27.230 1.00 78.13 254 CYS D N 1
ATOM 8684 C CA . CYS D 1 274 ? -51.548 13.088 -26.173 1.00 75.80 254 CYS D CA 1
ATOM 8685 C C . CYS D 1 274 ? -50.051 13.291 -26.388 1.00 73.31 254 CYS D C 1
ATOM 8686 O O . CYS D 1 274 ? -49.301 13.572 -25.436 1.00 71.80 254 CYS D O 1
ATOM 8689 N N . VAL D 1 275 ? -49.593 13.127 -27.631 1.00 74.65 255 VAL D N 1
ATOM 8690 C CA . VAL D 1 275 ? -48.187 13.357 -27.958 1.00 72.85 255 VAL D CA 1
ATOM 8691 C C . VAL D 1 275 ? -47.792 14.789 -27.615 1.00 73.04 255 VAL D C 1
ATOM 8692 O O . VAL D 1 275 ? -46.703 15.045 -27.072 1.00 71.83 255 VAL D O 1
ATOM 8696 N N . ARG D 1 276 ? -48.679 15.742 -27.915 1.00 71.62 256 ARG D N 1
ATOM 8697 C CA . ARG D 1 276 ? -48.402 17.136 -27.595 1.00 72.09 256 ARG D CA 1
ATOM 8698 C C . ARG D 1 276 ? -48.321 17.351 -26.092 1.00 69.71 256 ARG D C 1
ATOM 8699 O O . ARG D 1 276 ? -47.472 18.110 -25.618 1.00 69.43 256 ARG D O 1
ATOM 8707 N N . ALA D 1 277 ? -49.210 16.708 -25.329 1.00 70.77 257 ALA D N 1
ATOM 8708 C CA . ALA D 1 277 ? -49.138 16.814 -23.873 1.00 68.30 257 ALA D CA 1
ATOM 8709 C C . ALA D 1 277 ? -47.798 16.310 -23.349 1.00 66.43 257 ALA D C 1
ATOM 8710 O O . ALA D 1 277 ? -47.188 16.932 -22.468 1.00 66.29 257 ALA D O 1
ATOM 8712 N N . ALA D 1 278 ? -47.333 15.176 -23.876 1.00 67.30 258 ALA D N 1
ATOM 8713 C CA . ALA D 1 278 ? -46.049 14.629 -23.444 1.00 65.23 258 ALA D CA 1
ATOM 8714 C C . ALA D 1 278 ? -44.902 15.582 -23.763 1.00 64.91 258 ALA D C 1
ATOM 8715 O O . ALA D 1 278 ? -44.028 15.822 -22.920 1.00 64.38 258 ALA D O 1
ATOM 8717 N N . LYS D 1 279 ? -44.883 16.128 -24.985 1.00 61.58 259 LYS D N 1
ATOM 8718 C CA . LYS D 1 279 ? -43.857 17.104 -25.350 1.00 63.39 259 LYS D CA 1
ATOM 8719 C C . LYS D 1 279 ? -43.950 18.350 -24.478 1.00 65.01 259 LYS D C 1
ATOM 8720 O O . LYS D 1 279 ? -42.928 18.944 -24.114 1.00 64.25 259 LYS D O 1
ATOM 8722 N N . LEU D 1 280 ? -45.171 18.745 -24.116 1.00 64.20 260 LEU D N 1
ATOM 8723 C CA . LEU D 1 280 ? -45.387 19.970 -23.356 1.00 63.56 260 LEU D CA 1
ATOM 8724 C C . LEU D 1 280 ? -44.864 19.833 -21.933 1.00 62.62 260 LEU D C 1
ATOM 8725 O O . LEU D 1 280 ? -44.117 20.690 -21.449 1.00 62.32 260 LEU D O 1
ATOM 8730 N N . VAL D 1 281 ? -45.242 18.750 -21.250 1.00 64.15 261 VAL D N 1
ATOM 8731 C CA . VAL D 1 281 ? -44.713 18.517 -19.911 1.00 61.98 261 VAL D CA 1
ATOM 8732 C C . VAL D 1 281 ? -43.221 18.200 -19.962 1.00 60.64 261 VAL D C 1
ATOM 8733 O O . VAL D 1 281 ? -42.471 18.544 -19.041 1.00 61.36 261 VAL D O 1
ATOM 8737 N N . GLY D 1 282 ? -42.763 17.565 -21.040 1.00 62.62 262 GLY D N 1
ATOM 8738 C CA . GLY D 1 282 ? -41.352 17.283 -21.211 1.00 59.77 262 GLY D CA 1
ATOM 8739 C C . GLY D 1 282 ? -40.984 15.860 -20.850 1.00 59.90 262 GLY D C 1
ATOM 8740 O O . GLY D 1 282 ? -39.976 15.630 -20.175 1.00 59.83 262 GLY D O 1
ATOM 8741 N N . LEU D 1 283 ? -41.785 14.900 -21.299 1.00 61.76 263 LEU D N 1
ATOM 8742 C CA . LEU D 1 283 ? -41.607 13.495 -20.955 1.00 62.42 263 LEU D CA 1
ATOM 8743 C C . LEU D 1 283 ? -41.342 12.683 -22.216 1.00 63.37 263 LEU D C 1
ATOM 8744 O O . LEU D 1 283 ? -42.043 12.831 -23.218 1.00 65.06 263 LEU D O 1
ATOM 8749 N N . ARG D 1 284 ? -40.327 11.827 -22.155 1.00 60.41 264 ARG D N 1
ATOM 8750 C CA . ARG D 1 284 ? -40.012 10.913 -23.246 1.00 62.79 264 ARG D CA 1
ATOM 8751 C C . ARG D 1 284 ? -40.788 9.605 -23.157 1.00 64.37 264 ARG D C 1
ATOM 8752 O O . ARG D 1 284 ? -40.903 8.903 -24.164 1.00 64.73 264 ARG D O 1
ATOM 8760 N N . TYR D 1 285 ? -41.316 9.268 -21.982 1.00 65.84 265 TYR D N 1
ATOM 8761 C CA . TYR D 1 285 ? -42.154 8.083 -21.810 1.00 65.69 265 TYR D CA 1
ATOM 8762 C C . TYR D 1 285 ? -43.179 8.405 -20.735 1.00 66.96 265 TYR D C 1
ATOM 8763 O O . TYR D 1 285 ? -42.804 8.682 -19.594 1.00 69.58 265 TYR D O 1
ATOM 8772 N N . THR D 1 286 ? -44.460 8.366 -21.089 1.00 63.31 266 THR D N 1
ATOM 8773 C CA . THR D 1 286 ? -45.513 8.741 -20.160 1.00 65.92 266 THR D CA 1
ATOM 8774 C C . THR D 1 286 ? -46.662 7.747 -20.203 1.00 68.91 266 THR D C 1
ATOM 8775 O O . THR D 1 286 ? -46.951 7.137 -21.236 1.00 70.83 266 THR D O 1
ATOM 8779 N N . GLY D 1 287 ? -47.300 7.584 -19.048 1.00 69.76 267 GLY D N 1
ATOM 8780 C CA . GLY D 1 287 ? -48.627 7.020 -18.965 1.00 70.13 267 GLY D CA 1
ATOM 8781 C C . GLY D 1 287 ? -49.598 8.130 -18.629 1.00 69.13 267 GLY D C 1
ATOM 8782 O O . GLY D 1 287 ? -49.476 8.768 -17.577 1.00 67.52 267 GLY D O 1
ATOM 8783 N N . MET D 1 288 ? -50.536 8.408 -19.526 1.00 68.43 268 MET D N 1
ATOM 8784 C CA . MET D 1 288 ? -51.511 9.474 -19.346 1.00 69.84 268 MET D CA 1
ATOM 8785 C C . MET D 1 288 ? -52.833 8.871 -18.899 1.00 72.03 268 MET D C 1
ATOM 8786 O O . MET D 1 288 ? -53.404 8.040 -19.615 1.00 73.00 268 MET D O 1
ATOM 8791 N N . ASP D 1 289 ? -53.307 9.283 -17.729 1.00 72.60 269 ASP D N 1
ATOM 8792 C CA . ASP D 1 289 ? -54.681 9.008 -17.327 1.00 75.11 269 ASP D CA 1
ATOM 8793 C C . ASP D 1 289 ? -55.567 10.078 -17.944 1.00 76.57 269 ASP D C 1
ATOM 8794 O O . ASP D 1 289 ? -55.437 11.266 -17.616 1.00 75.73 269 ASP D O 1
ATOM 8799 N N . ILE D 1 290 ? -56.446 9.664 -18.854 1.00 76.46 270 ILE D N 1
ATOM 8800 C CA . ILE D 1 290 ? -57.485 10.519 -19.404 1.00 77.80 270 ILE D CA 1
ATOM 8801 C C . ILE D 1 290 ? -58.823 9.856 -19.117 1.00 78.29 270 ILE D C 1
ATOM 8802 O O . ILE D 1 290 ? -58.913 8.634 -18.954 1.00 77.89 270 ILE D O 1
ATOM 8807 N N . LYS D 1 291 ? -59.865 10.673 -19.026 1.00 79.01 271 LYS D N 1
ATOM 8808 C CA . LYS D 1 291 ? -61.199 10.161 -18.768 1.00 80.73 271 LYS D CA 1
ATOM 8809 C C . LYS D 1 291 ? -62.188 10.934 -19.620 1.00 84.28 271 LYS D C 1
ATOM 8810 O O . LYS D 1 291 ? -62.040 12.141 -19.814 1.00 84.87 271 LYS D O 1
ATOM 8816 N N . ALA D 1 292 ? -63.188 10.229 -20.134 1.00 82.61 272 ALA D N 1
ATOM 8817 C CA . ALA D 1 292 ? -64.190 10.831 -20.994 1.00 84.87 272 ALA D CA 1
ATOM 8818 C C . ALA D 1 292 ? -65.392 11.293 -20.184 1.00 86.22 272 ALA D C 1
ATOM 8819 O O . ALA D 1 292 ? -65.696 10.748 -19.122 1.00 86.83 272 ALA D O 1
ATOM 8821 N N . GLY D 1 293 ? -66.064 12.328 -20.685 1.00 86.20 273 GLY D N 1
ATOM 8822 C CA . GLY D 1 293 ? -67.317 12.772 -20.118 1.00 87.68 273 GLY D CA 1
ATOM 8823 C C . GLY D 1 293 ? -68.501 12.091 -20.775 1.00 91.42 273 GLY D C 1
ATOM 8824 O O . GLY D 1 293 ? -68.366 11.208 -21.621 1.00 91.40 273 GLY D O 1
ATOM 8825 N N . ALA D 1 294 ? -69.694 12.525 -20.364 1.00 89.78 274 ALA D N 1
ATOM 8826 C CA . ALA D 1 294 ? -70.920 11.975 -20.931 1.00 90.19 274 ALA D CA 1
ATOM 8827 C C . ALA D 1 294 ? -70.992 12.199 -22.434 1.00 90.02 274 ALA D C 1
ATOM 8828 O O . ALA D 1 294 ? -71.587 11.395 -23.153 1.00 90.65 274 ALA D O 1
ATOM 8830 N N . ASP D 1 295 ? -70.374 13.276 -22.922 1.00 89.34 275 ASP D N 1
ATOM 8831 C CA . ASP D 1 295 ? -70.392 13.603 -24.339 1.00 90.79 275 ASP D CA 1
ATOM 8832 C C . ASP D 1 295 ? -69.436 12.750 -25.163 1.00 90.78 275 ASP D C 1
ATOM 8833 O O . ASP D 1 295 ? -69.500 12.797 -26.398 1.00 92.35 275 ASP D O 1
ATOM 8838 N N . GLY D 1 296 ? -68.564 11.978 -24.521 1.00 91.53 276 GLY D N 1
ATOM 8839 C CA . GLY D 1 296 ? -67.648 11.120 -25.243 1.00 90.15 276 GLY D CA 1
ATOM 8840 C C . GLY D 1 296 ? -66.368 11.774 -25.700 1.00 88.59 276 GLY D C 1
ATOM 8841 O O . GLY D 1 296 ? -65.737 11.274 -26.637 1.00 87.92 276 GLY D O 1
ATOM 8842 N N . ASN D 1 297 ? -65.966 12.881 -25.075 1.00 88.97 277 ASN D N 1
ATOM 8843 C CA . ASN D 1 297 ? -64.715 13.560 -25.388 1.00 86.73 277 ASN D CA 1
ATOM 8844 C C . ASN D 1 297 ? -63.812 13.478 -24.166 1.00 82.85 277 ASN D C 1
ATOM 8845 O O . ASN D 1 297 ? -64.165 13.987 -23.098 1.00 81.88 277 ASN D O 1
ATOM 8850 N N . TYR D 1 298 ? -62.658 12.828 -24.323 1.00 84.75 278 TYR D N 1
ATOM 8851 C CA . TYR D 1 298 ? -61.763 12.618 -23.192 1.00 82.07 278 TYR D CA 1
ATOM 8852 C C . TYR D 1 298 ? -61.209 13.943 -22.680 1.00 77.96 278 TYR D C 1
ATOM 8853 O O . TYR D 1 298 ? -60.976 14.884 -23.443 1.00 78.86 278 TYR D O 1
ATOM 8862 N N . ARG D 1 299 ? -60.988 13.996 -21.371 1.00 79.15 279 ARG D N 1
ATOM 8863 C CA . ARG D 1 299 ? -60.260 15.078 -20.721 1.00 75.85 279 ARG D CA 1
ATOM 8864 C C . ARG D 1 299 ? -58.980 14.511 -20.127 1.00 74.21 279 ARG D C 1
ATOM 8865 O O . ARG D 1 299 ? -59.009 13.456 -19.482 1.00 75.42 279 ARG D O 1
ATOM 8873 N N . VAL D 1 300 ? -57.861 15.203 -20.339 1.00 75.16 280 VAL D N 1
ATOM 8874 C CA . VAL D 1 300 ? -56.605 14.770 -19.740 1.00 72.43 280 VAL D CA 1
ATOM 8875 C C . VAL D 1 300 ? -56.682 14.990 -18.233 1.00 73.21 280 VAL D C 1
ATOM 8876 O O . VAL D 1 300 ? -56.957 16.101 -17.767 1.00 74.42 280 VAL D O 1
ATOM 8880 N N . LEU D 1 301 ? -56.458 13.921 -17.468 1.00 71.40 281 LEU D N 1
ATOM 8881 C CA . LEU D 1 301 ? -56.463 14.011 -16.013 1.00 71.94 281 LEU D CA 1
ATOM 8882 C C . LEU D 1 301 ? -55.067 14.188 -15.446 1.00 69.98 281 LEU D C 1
ATOM 8883 O O . LEU D 1 301 ? -54.846 15.064 -14.603 1.00 69.68 281 LEU D O 1
ATOM 8888 N N . GLU D 1 302 ? -54.115 13.369 -15.888 1.00 67.01 282 GLU D N 1
ATOM 8889 C CA . GLU D 1 302 ? -52.738 13.588 -15.470 1.00 67.78 282 GLU D CA 1
ATOM 8890 C C . GLU D 1 302 ? -51.799 12.835 -16.396 1.00 65.68 282 GLU D C 1
ATOM 8891 O O . GLU D 1 302 ? -52.190 11.851 -17.029 1.00 67.98 282 GLU D O 1
ATOM 8897 N N . LEU D 1 303 ? -50.532 13.233 -16.334 1.00 64.85 283 LEU D N 1
ATOM 8898 C CA . LEU D 1 303 ? -49.491 12.542 -17.053 1.00 64.82 283 LEU D CA 1
ATOM 8899 C C . LEU D 1 303 ? -48.616 12.097 -15.905 1.00 65.82 283 LEU D C 1
ATOM 8900 O O . LEU D 1 303 ? -48.350 12.883 -15.013 1.00 65.87 283 LEU D O 1
ATOM 8905 N N . ASN D 1 304 ? -48.199 10.844 -15.888 1.00 64.20 284 ASN D N 1
ATOM 8906 C CA . ASN D 1 304 ? -47.346 10.295 -14.848 1.00 65.21 284 ASN D CA 1
ATOM 8907 C C . ASN D 1 304 ? -45.906 10.273 -15.331 1.00 65.86 284 ASN D C 1
ATOM 8908 O O . ASN D 1 304 ? -45.629 9.851 -16.459 1.00 67.30 284 ASN D O 1
ATOM 8913 N N . ALA D 1 305 ? -44.994 10.728 -14.475 1.00 66.29 285 ALA D N 1
ATOM 8914 C CA . ALA D 1 305 ? -43.600 10.853 -14.861 1.00 66.41 285 ALA D CA 1
ATOM 8915 C C . ALA D 1 305 ? -42.834 9.541 -14.769 1.00 67.81 285 ALA D C 1
ATOM 8916 O O . ALA D 1 305 ? -41.760 9.434 -15.359 1.00 67.61 285 ALA D O 1
ATOM 8918 N N . SER D 1 306 ? -43.340 8.551 -14.025 1.00 70.04 286 SER D N 1
ATOM 8919 C CA . SER D 1 306 ? -42.772 7.203 -14.020 1.00 71.58 286 SER D CA 1
ATOM 8920 C C . SER D 1 306 ? -43.943 6.233 -13.870 1.00 71.61 286 SER D C 1
ATOM 8921 O O . SER D 1 306 ? -44.214 5.702 -12.792 1.00 71.22 286 SER D O 1
ATOM 8924 N N . ALA D 1 307 ? -44.649 6.015 -14.971 1.00 71.19 287 ALA D N 1
ATOM 8925 C CA . ALA D 1 307 ? -45.845 5.188 -14.956 1.00 72.14 287 ALA D CA 1
ATOM 8926 C C . ALA D 1 307 ? -45.495 3.712 -14.806 1.00 73.30 287 ALA D C 1
ATOM 8927 O O . ALA D 1 307 ? -44.511 3.229 -15.376 1.00 73.02 287 ALA D O 1
ATOM 8929 N N . MET D 1 308 ? -46.304 3.001 -14.025 1.00 74.14 288 MET D N 1
ATOM 8930 C CA . MET D 1 308 ? -46.247 1.547 -13.993 1.00 75.67 288 MET D CA 1
ATOM 8931 C C . MET D 1 308 ? -46.902 0.985 -15.247 1.00 76.83 288 MET D C 1
ATOM 8932 O O . MET D 1 308 ? -47.845 1.570 -15.788 1.00 81.12 288 MET D O 1
ATOM 8937 N N . PHE D 1 309 ? -46.403 -0.158 -15.714 1.00 80.39 289 PHE D N 1
ATOM 8938 C CA . PHE D 1 309 ? -46.977 -0.804 -16.885 1.00 77.79 289 PHE D CA 1
ATOM 8939 C C . PHE D 1 309 ? -47.210 -2.302 -16.735 1.00 77.26 289 PHE D C 1
ATOM 8940 O O . PHE D 1 309 ? -47.921 -2.870 -17.569 1.00 78.09 289 PHE D O 1
ATOM 8948 N N . ARG D 1 310 ? -46.649 -2.952 -15.713 1.00 74.10 290 ARG D N 1
ATOM 8949 C CA . ARG D 1 310 ? -46.782 -4.402 -15.585 1.00 73.65 290 ARG D CA 1
ATOM 8950 C C . ARG D 1 310 ? -48.240 -4.819 -15.431 1.00 74.94 290 ARG D C 1
ATOM 8951 O O . ARG D 1 310 ? -48.766 -5.607 -16.228 1.00 77.50 290 ARG D O 1
ATOM 8959 N N . GLY D 1 311 ? -48.908 -4.303 -14.399 1.00 74.68 291 GLY D N 1
ATOM 8960 C CA . GLY D 1 311 ? -50.305 -4.629 -14.155 1.00 76.48 291 GLY D CA 1
ATOM 8961 C C . GLY D 1 311 ? -51.240 -4.270 -15.292 1.00 77.37 291 GLY D C 1
ATOM 8962 O O . GLY D 1 311 ? -52.392 -4.721 -15.288 1.00 78.67 291 GLY D O 1
ATOM 8963 N N . PHE D 1 312 ? -50.781 -3.476 -16.260 1.00 77.23 292 PHE D N 1
ATOM 8964 C CA . PHE D 1 312 ? -51.598 -3.114 -17.415 1.00 79.94 292 PHE D CA 1
ATOM 8965 C C . PHE D 1 312 ? -51.378 -4.068 -18.584 1.00 81.29 292 PHE D C 1
ATOM 8966 O O . PHE D 1 312 ? -52.333 -4.644 -19.115 1.00 81.63 292 PHE D O 1
ATOM 8974 N N . GLU D 1 313 ? -50.135 -4.238 -18.977 1.00 79.31 293 GLU D N 1
ATOM 8975 C CA . GLU D 1 313 ? -49.823 -5.119 -20.075 1.00 81.67 293 GLU D CA 1
ATOM 8976 C C . GLU D 1 313 ? -50.195 -6.550 -19.733 1.00 83.62 293 GLU D C 1
ATOM 8977 O O . GLU D 1 313 ? -50.540 -7.315 -20.605 1.00 85.56 293 GLU D O 1
ATOM 8983 N N . GLY D 1 314 ? -50.127 -6.918 -18.465 1.00 81.70 294 GLY D N 1
ATOM 8984 C CA . GLY D 1 314 ? -50.529 -8.252 -18.056 1.00 83.88 294 GLY D CA 1
ATOM 8985 C C . GLY D 1 314 ? -52.027 -8.469 -18.119 1.00 86.99 294 GLY D C 1
ATOM 8986 O O . GLY D 1 314 ? -52.477 -9.583 -18.394 1.00 90.99 294 GLY D O 1
ATOM 8987 N N . ARG D 1 315 ? -52.817 -7.425 -17.870 1.00 85.60 295 ARG D N 1
ATOM 8988 C CA . ARG D 1 315 ? -54.269 -7.534 -17.901 1.00 85.21 295 ARG D CA 1
ATOM 8989 C C . ARG D 1 315 ? -54.864 -7.148 -19.249 1.00 85.42 295 ARG D C 1
ATOM 8990 O O . ARG D 1 315 ? -56.089 -7.191 -19.402 1.00 86.10 295 ARG D O 1
ATOM 8998 N N . ALA D 1 316 ? -54.030 -6.772 -20.224 1.00 86.25 296 ALA D N 1
ATOM 8999 C CA . ALA D 1 316 ? -54.498 -6.511 -21.577 1.00 86.07 296 ALA D CA 1
ATOM 9000 C C . ALA D 1 316 ? -53.705 -7.251 -22.647 1.00 86.50 296 ALA D C 1
ATOM 9001 O O . ALA D 1 316 ? -54.040 -7.137 -23.830 1.00 87.26 296 ALA D O 1
ATOM 9003 N N . ASN D 1 317 ? -52.670 -8.007 -22.263 1.00 85.11 297 ASN D N 1
ATOM 9004 C CA . ASN D 1 317 ? -51.855 -8.798 -23.187 1.00 87.10 297 ASN D CA 1
ATOM 9005 C C . ASN D 1 317 ? -51.226 -7.935 -24.278 1.00 85.57 297 ASN D C 1
ATOM 9006 O O . ASN D 1 317 ? -50.977 -8.399 -25.394 1.00 85.12 297 ASN D O 1
ATOM 9011 N N . VAL D 1 318 ? -50.959 -6.674 -23.959 1.00 88.83 298 VAL D N 1
ATOM 9012 C CA . VAL D 1 318 ? -50.239 -5.784 -24.845 1.00 85.96 298 VAL D CA 1
ATOM 9013 C C . VAL D 1 318 ? -48.781 -5.759 -24.400 1.00 82.46 298 VAL D C 1
ATOM 9014 O O . VAL D 1 318 ? -48.411 -6.338 -23.383 1.00 81.85 298 VAL D O 1
ATOM 9018 N N . ASP D 1 319 ? -47.927 -5.112 -25.188 1.00 82.16 299 ASP D N 1
ATOM 9019 C CA . ASP D 1 319 ? -46.503 -5.031 -24.887 1.00 80.58 299 ASP D CA 1
ATOM 9020 C C . ASP D 1 319 ? -46.160 -3.561 -24.680 1.00 78.60 299 ASP D C 1
ATOM 9021 O O . ASP D 1 319 ? -46.105 -2.787 -25.644 1.00 77.83 299 ASP D O 1
ATOM 9026 N N . ILE D 1 320 ? -45.961 -3.172 -23.426 1.00 82.14 300 ILE D N 1
ATOM 9027 C CA . ILE D 1 320 ? -45.443 -1.850 -23.086 1.00 77.57 300 ILE D CA 1
ATOM 9028 C C . ILE D 1 320 ? -43.939 -1.892 -22.868 1.00 75.52 300 ILE D C 1
ATOM 9029 O O . ILE D 1 320 ? -43.206 -1.038 -23.368 1.00 73.21 300 ILE D O 1
ATOM 9034 N N . CYS D 1 321 ? -43.467 -2.888 -22.115 1.00 77.04 301 CYS D N 1
ATOM 9035 C CA . CYS D 1 321 ? -42.040 -3.026 -21.839 1.00 77.52 301 CYS D CA 1
ATOM 9036 C C . CYS D 1 321 ? -41.227 -3.079 -23.125 1.00 77.30 301 CYS D C 1
ATOM 9037 O O . CYS D 1 321 ? -40.127 -2.514 -23.202 1.00 75.04 301 CYS D O 1
ATOM 9040 N N . GLY D 1 322 ? -41.761 -3.738 -24.154 1.00 76.45 302 GLY D N 1
ATOM 9041 C CA . GLY D 1 322 ? -41.057 -3.932 -25.400 1.00 75.97 302 GLY D CA 1
ATOM 9042 C C . GLY D 1 322 ? -40.685 -2.649 -26.119 1.00 73.08 302 GLY D C 1
ATOM 9043 O O . GLY D 1 322 ? -39.508 -2.390 -26.388 1.00 71.86 302 GLY D O 1
ATOM 9044 N N . PRO D 1 323 ? -41.686 -1.844 -26.492 1.00 73.91 303 PRO D N 1
ATOM 9045 C CA . PRO D 1 323 ? -41.386 -0.555 -27.133 1.00 73.83 303 PRO D CA 1
ATOM 9046 C C . PRO D 1 323 ? -40.495 0.357 -26.297 1.00 72.61 303 PRO D C 1
ATOM 9047 O O . PRO D 1 323 ? -39.694 1.112 -26.859 1.00 72.95 303 PRO D O 1
ATOM 9051 N N . LEU D 1 324 ? -40.595 0.297 -24.967 1.00 72.42 304 LEU D N 1
ATOM 9052 C CA . LEU D 1 324 ? -39.698 1.084 -24.125 1.00 69.62 304 LEU D CA 1
ATOM 9053 C C . LEU D 1 324 ? -38.259 0.604 -24.265 1.00 69.45 304 LEU D C 1
ATOM 9054 O O . LEU D 1 324 ? -37.335 1.413 -24.423 1.00 69.09 304 LEU D O 1
ATOM 9059 N N . CYS D 1 325 ? -38.050 -0.715 -24.194 1.00 69.77 305 CYS D N 1
ATOM 9060 C CA . CYS D 1 325 ? -36.718 -1.268 -24.424 1.00 69.98 305 CYS D CA 1
ATOM 9061 C C . CYS D 1 325 ? -36.194 -0.907 -25.807 1.00 70.12 305 CYS D C 1
ATOM 9062 O O . CYS D 1 325 ? -34.991 -0.679 -25.975 1.00 68.22 305 CYS D O 1
ATOM 9065 N N . ASP D 1 326 ? -37.085 -0.831 -26.798 1.00 69.34 306 ASP D N 1
ATOM 9066 C CA . ASP D 1 326 ? -36.641 -0.493 -28.144 1.00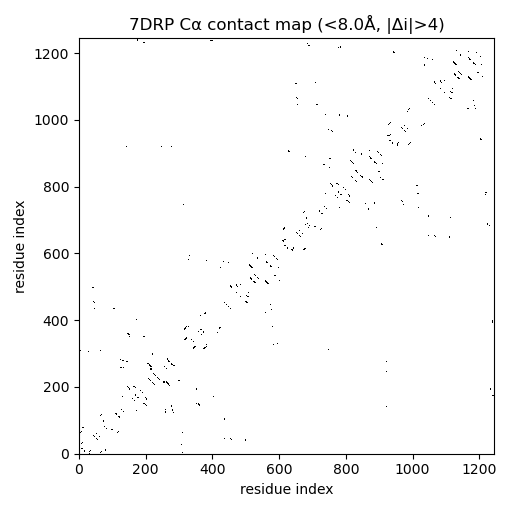 70.20 306 ASP D CA 1
ATOM 9067 C C . ASP D 1 326 ? -36.239 0.972 -28.246 1.00 66.23 306 ASP D C 1
ATOM 9068 O O . ASP D 1 326 ? -35.284 1.305 -28.948 1.00 65.20 306 ASP D O 1
ATOM 9073 N N . ALA D 1 327 ? -36.941 1.863 -27.544 1.00 67.13 307 ALA D N 1
ATOM 9074 C CA . ALA D 1 327 ? -36.498 3.255 -27.479 1.00 66.50 307 ALA D CA 1
ATOM 9075 C C . ALA D 1 327 ? -35.133 3.366 -26.801 1.00 66.26 307 ALA D C 1
ATOM 9076 O O . ALA D 1 327 ? -34.230 4.079 -27.277 1.00 65.77 307 ALA D O 1
ATOM 9078 N N . LEU D 1 328 ? -34.963 2.649 -25.686 1.00 65.46 308 LEU D N 1
ATOM 9079 C CA . LEU D 1 328 ? -33.687 2.667 -24.974 1.00 65.24 308 LEU D CA 1
ATOM 9080 C C . LEU D 1 328 ? -32.544 2.224 -25.882 1.00 67.34 308 LEU D C 1
ATOM 9081 O O . LEU D 1 328 ? -31.504 2.890 -25.959 1.00 68.59 308 LEU D O 1
ATOM 9086 N N . ILE D 1 329 ? -32.728 1.105 -26.588 1.00 69.38 309 ILE D N 1
ATOM 9087 C CA . ILE D 1 329 ? -31.694 0.624 -27.498 1.00 68.66 309 ILE D CA 1
ATOM 9088 C C . ILE D 1 329 ? -31.524 1.572 -28.682 1.00 68.23 309 ILE D C 1
ATOM 9089 O O . ILE D 1 329 ? -30.402 1.788 -29.159 1.00 66.57 309 ILE D O 1
ATOM 9094 N N . ALA D 1 330 ? -32.618 2.172 -29.158 1.00 66.86 310 ALA D N 1
ATOM 9095 C CA . ALA D 1 330 ? -32.532 3.087 -30.286 1.00 65.92 310 ALA D CA 1
ATOM 9096 C C . ALA D 1 330 ? -31.612 4.256 -29.978 1.00 66.22 310 ALA D C 1
ATOM 9097 O O . ALA D 1 330 ? -30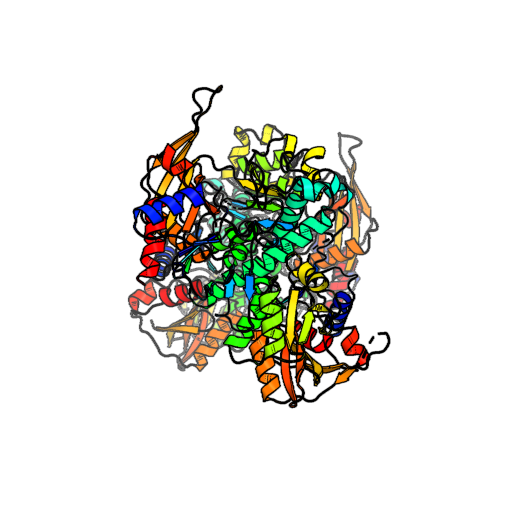.898 4.742 -30.862 1.00 67.84 310 ALA D O 1
ATOM 9099 N N . GLN D 1 331 ? -31.607 4.716 -28.726 1.00 69.40 311 GLN D N 1
ATOM 9100 C CA . GLN D 1 331 ? -30.712 5.818 -28.382 1.00 69.40 311 GLN D CA 1
ATOM 9101 C C . GLN D 1 331 ? -29.236 5.434 -28.472 1.00 69.60 311 GLN D C 1
ATOM 9102 O O . GLN D 1 331 ? -28.390 6.325 -28.602 1.00 69.42 311 GLN D O 1
ATOM 9108 N N . THR D 1 332 ? -28.907 4.141 -28.425 1.00 67.92 312 THR D N 1
ATOM 9109 C CA . THR D 1 332 ? -27.511 3.718 -28.439 1.00 67.79 312 THR D CA 1
ATOM 9110 C C . THR D 1 332 ? -26.876 3.757 -29.827 1.00 70.16 312 THR D C 1
ATOM 9111 O O . THR D 1 332 ? -25.661 3.558 -29.939 1.00 72.29 312 THR D O 1
ATOM 9115 N N . LYS D 1 333 ? -27.656 3.995 -30.875 1.00 74.10 313 LYS D N 1
ATOM 9116 C CA . LYS D 1 333 ? -27.118 4.022 -32.228 1.00 73.06 313 LYS D CA 1
ATOM 9117 C C . LYS D 1 333 ? -26.441 5.358 -32.534 1.00 72.21 313 LYS D C 1
ATOM 9118 O O . LYS D 1 333 ? -27.104 6.353 -32.844 1.00 71.18 313 LYS D O 1
ATOM 9120 N N . LEU E 2 1 ? -22.248 11.571 10.883 1.00 64.49 1 LEU F N 1
ATOM 9121 C CA . LEU E 2 1 ? -21.936 12.492 9.805 1.00 61.64 1 LEU F CA 1
ATOM 9122 C C . LEU E 2 1 ? -20.484 12.957 9.871 1.00 62.86 1 LEU F C 1
ATOM 9123 O O . LEU E 2 1 ? -19.983 13.307 10.940 1.00 64.32 1 LEU F O 1
ATOM 9128 N N . PHE E 2 2 ? -19.805 12.948 8.721 1.00 62.96 2 PHE F N 1
ATOM 9129 C CA . PHE E 2 2 ? -18.446 13.475 8.663 1.00 60.71 2 PHE F CA 1
ATOM 9130 C C . PHE E 2 2 ? -18.424 14.957 9.012 1.00 61.37 2 PHE F C 1
ATOM 9131 O O . PHE E 2 2 ? -17.511 15.425 9.708 1.00 61.72 2 PHE F O 1
ATOM 9139 N N . ILE E 2 3 ? -19.409 15.716 8.540 1.00 61.30 3 ILE F N 1
ATOM 9140 C CA . ILE E 2 3 ? -19.575 17.108 8.925 1.00 61.43 3 ILE F CA 1
ATOM 9141 C C . ILE E 2 3 ? -20.419 17.109 10.197 1.00 64.81 3 ILE F C 1
ATOM 9142 O O . ILE E 2 3 ? -21.650 17.102 10.143 1.00 64.66 3 ILE F O 1
ATOM 9147 N N . GLU E 2 4 ? -19.747 17.108 11.352 1.00 67.06 4 GLU F N 1
ATOM 9148 C CA . GLU E 2 4 ? -20.428 16.867 12.625 1.00 72.32 4 GLU F CA 1
ATOM 9149 C C . GLU E 2 4 ? -21.413 17.984 12.967 1.00 72.76 4 GLU F C 1
ATOM 9150 O O . GLU E 2 4 ? -22.475 17.722 13.544 1.00 72.69 4 GLU F O 1
ATOM 9156 N N . ASP E 2 5 ? -21.083 19.211 12.573 1.00 69.61 5 ASP F N 1
ATOM 9157 C CA . ASP E 2 5 ? -21.891 20.373 12.923 1.00 71.07 5 ASP F CA 1
ATOM 9158 C C . ASP E 2 5 ? -22.994 20.693 11.979 1.00 67.88 5 ASP F C 1
ATOM 9159 O O . ASP E 2 5 ? -23.520 21.793 11.999 1.00 68.28 5 ASP F O 1
ATOM 9164 N N . LEU E 2 6 ? -23.357 19.737 11.146 1.00 67.40 6 LEU F N 1
ATOM 9165 C CA . LEU E 2 6 ? -24.453 19.933 10.203 1.00 67.21 6 LEU F CA 1
ATOM 9166 C C . LEU E 2 6 ? -25.766 20.012 10.975 1.00 71.88 6 LEU F C 1
ATOM 9167 O O . LEU E 2 6 ? -26.313 18.990 11.397 1.00 71.63 6 LEU F O 1
ATOM 9172 N N . GLY E 2 7 ? -26.267 21.229 11.172 1.00 72.80 7 GLY F N 1
ATOM 9173 C CA . GLY E 2 7 ? -27.532 21.409 11.862 1.00 78.29 7 GLY F CA 1
ATOM 9174 C C . GLY E 2 7 ? -27.416 21.429 13.373 1.00 80.54 7 GLY F C 1
ATOM 9175 O O . GLY E 2 7 ? -28.171 20.742 14.070 1.00 81.95 7 GLY F O 1
ATOM 9176 N N . LYS E 2 8 ? -26.480 22.222 13.892 1.00 80.59 8 LYS F N 1
ATOM 9177 C CA . LYS E 2 8 ? -26.291 22.330 15.335 1.00 81.25 8 LYS F CA 1
ATOM 9178 C C . LYS E 2 8 ? -27.181 23.428 15.917 1.00 82.91 8 LYS F C 1
ATOM 9179 O O . LYS E 2 8 ? -27.946 24.067 15.193 1.00 82.66 8 LYS F O 1
ATOM 9181 N N . PRO E 2 16 ? -36.638 30.931 14.463 1.00 84.47 16 PRO F N 1
ATOM 9182 C CA . PRO E 2 16 ? -36.927 30.850 13.040 1.00 83.30 16 PRO F CA 1
ATOM 9183 C C . PRO E 2 16 ? -35.694 31.127 12.249 1.00 82.74 16 PRO F C 1
ATOM 9184 O O . PRO E 2 16 ? -35.308 30.350 11.387 1.00 82.50 16 PRO F O 1
ATOM 9188 N N . TYR E 2 17 ? -35.052 32.233 12.557 1.00 83.47 17 TYR F N 1
ATOM 9189 C CA . TYR E 2 17 ? -33.903 32.639 11.785 1.00 81.95 17 TYR F CA 1
ATOM 9190 C C . TYR E 2 17 ? -32.627 32.018 12.323 1.00 79.66 17 TYR F C 1
ATOM 9191 O O . TYR E 2 17 ? -31.800 32.695 12.928 1.00 77.62 17 TYR F O 1
ATOM 9200 N N . THR E 2 18 ? -32.462 30.721 12.077 1.00 90.40 18 THR F N 1
ATOM 9201 C CA . THR E 2 18 ? -31.273 30.003 12.525 1.00 90.15 18 THR F CA 1
ATOM 9202 C C . THR E 2 18 ? -30.162 30.117 11.534 1.00 90.30 18 THR F C 1
ATOM 9203 O O . THR E 2 18 ? -30.322 30.712 10.473 1.00 88.79 18 THR F O 1
ATOM 9205 N N . THR E 2 19 ? -29.034 29.511 11.846 1.00 93.62 19 THR F N 1
ATOM 9206 C CA . THR E 2 19 ? -27.885 29.703 10.983 1.00 94.69 19 THR F CA 1
ATOM 9207 C C . THR E 2 19 ? -27.762 28.745 9.832 1.00 95.83 19 THR F C 1
ATOM 9208 O O . THR E 2 19 ? -27.968 27.550 10.007 1.00 95.94 19 THR F O 1
ATOM 9210 N N . LEU E 2 20 ? -27.432 29.279 8.662 1.00 110.23 20 LEU F N 1
ATOM 9211 C CA . LEU E 2 20 ? -27.245 28.462 7.475 1.00 108.29 20 LEU F CA 1
ATOM 9212 C C . LEU E 2 20 ? -28.385 27.504 7.210 1.00 108.11 20 LEU F C 1
ATOM 9213 O O . LEU E 2 20 ? -28.181 26.305 7.075 1.00 113.91 20 LEU F O 1
ATOM 9215 N N . ALA E 2 21 ? -29.598 28.025 7.114 1.00 84.81 21 ALA F N 1
ATOM 9216 C CA . ALA E 2 21 ? -30.725 27.178 6.818 1.00 82.43 21 ALA F CA 1
ATOM 9217 C C . ALA E 2 21 ? -30.972 27.171 5.333 1.00 83.47 21 ALA F C 1
ATOM 9218 O O . ALA E 2 21 ? -30.288 27.871 4.604 1.00 82.46 21 ALA F O 1
ATOM 9220 N N . ILE E 2 22 ? -31.954 26.417 4.872 1.00 77.73 22 ILE F N 1
ATOM 9221 C CA . ILE E 2 22 ? -32.144 26.238 3.435 1.00 76.54 22 ILE F CA 1
ATOM 9222 C C . ILE E 2 22 ? -32.191 27.442 2.514 1.00 77.07 22 ILE F C 1
ATOM 9223 O O . ILE E 2 22 ? -31.385 27.539 1.591 1.00 80.57 22 ILE F O 1
ATOM 9228 N N . GLY E 2 23 ? -33.079 28.381 2.744 1.00 75.91 23 GLY F N 1
ATOM 9229 C CA . GLY E 2 23 ? -33.189 29.469 1.794 1.00 70.94 23 GLY F CA 1
ATOM 9230 C C . GLY E 2 23 ? -32.568 30.778 2.178 1.00 69.99 23 GLY F C 1
ATOM 9231 O O . GLY E 2 23 ? -33.035 31.812 1.730 1.00 69.48 23 GLY F O 1
ATOM 9237 N N . GLU E 2 25 ? -29.552 32.071 1.538 1.00 60.57 25 GLU F N 1
ATOM 9238 C CA . GLU E 2 25 ? -29.049 32.691 0.342 1.00 61.94 25 GLU F CA 1
ATOM 9239 C C . GLU E 2 25 ? -29.300 31.776 -0.845 1.00 66.91 25 GLU F C 1
ATOM 9240 O O . GLU E 2 25 ? -29.204 32.144 -1.997 1.00 70.63 25 GLU F O 1
ATOM 9247 N N . LEU F 2 1 ? 12.874 14.120 -22.570 1.00 60.14 1 LEU E N 1
ATOM 9248 C CA . LEU F 2 1 ? 11.751 13.205 -22.723 1.00 60.10 1 LEU E CA 1
ATOM 9249 C C . LEU F 2 1 ? 11.274 12.690 -21.375 1.00 59.42 1 LEU E C 1
ATOM 9250 O O . LEU F 2 1 ? 12.080 12.331 -20.508 1.00 60.50 1 LEU E O 1
ATOM 9255 N N . PHE F 2 2 ? 9.953 12.664 -21.197 1.00 54.67 2 PHE E N 1
ATOM 9256 C CA . PHE F 2 2 ? 9.390 12.094 -19.981 1.00 55.57 2 PHE E CA 1
ATOM 9257 C C . PHE F 2 2 ? 9.747 10.618 -19.848 1.00 56.64 2 PHE E C 1
ATOM 9258 O O . PHE F 2 2 ? 10.023 10.137 -18.747 1.00 57.58 2 PHE E O 1
ATOM 9266 N N . ILE F 2 3 ? 9.742 9.886 -20.958 1.00 57.89 3 ILE E N 1
ATOM 9267 C CA . ILE F 2 3 ? 10.168 8.486 -20.960 1.00 58.94 3 ILE E CA 1
ATOM 9268 C C . ILE F 2 3 ? 11.656 8.495 -21.296 1.00 63.11 3 ILE E C 1
ATOM 9269 O O . ILE F 2 3 ? 12.056 8.567 -22.458 1.00 62.95 3 ILE E O 1
ATOM 9274 N N . GLU F 2 4 ? 12.462 8.488 -20.255 1.00 61.94 4 GLU E N 1
ATOM 9275 C CA . GLU F 2 4 ? 13.919 8.646 -20.434 1.00 67.96 4 GLU E CA 1
ATOM 9276 C C . GLU F 2 4 ? 14.583 7.551 -21.281 1.00 69.74 4 GLU E C 1
ATOM 9277 O O . GLU F 2 4 ? 15.430 7.860 -22.130 1.00 69.82 4 GLU E O 1
ATOM 9279 N N . ASP F 2 5 ? 14.185 6.306 -21.091 1.00 69.03 5 ASP E N 1
ATOM 9280 C CA . ASP F 2 5 ? 14.853 5.189 -21.749 1.00 70.41 5 ASP E CA 1
ATOM 9281 C C . ASP F 2 5 ? 14.338 4.944 -23.163 1.00 67.09 5 ASP E C 1
ATOM 9282 O O . ASP F 2 5 ? 14.511 3.838 -23.685 1.00 66.24 5 ASP E O 1
ATOM 9287 N N . LEU F 2 6 ? 13.610 5.897 -23.737 1.00 68.79 6 LEU E N 1
ATOM 9288 C CA . LEU F 2 6 ? 12.968 5.690 -25.043 1.00 69.28 6 LEU E CA 1
ATOM 9289 C C . LEU F 2 6 ? 13.894 5.261 -26.135 1.00 75.04 6 LEU E C 1
ATOM 9290 O O . LEU F 2 6 ? 13.816 4.146 -26.632 1.00 75.47 6 LEU E O 1
ATOM 9295 N N . GLY F 2 7 ? 14.765 6.154 -26.539 1.00 74.13 7 GLY E N 1
ATOM 9296 C CA . GLY F 2 7 ? 15.706 5.823 -27.580 1.00 78.80 7 GLY E CA 1
ATOM 9297 C C . GLY F 2 7 ? 16.580 4.626 -27.306 1.00 79.07 7 GLY E C 1
ATOM 9298 O O . GLY F 2 7 ? 16.671 3.737 -28.150 1.00 79.12 7 GLY E O 1
ATOM 9299 N N . LYS F 2 8 ? 17.231 4.596 -26.150 1.00 79.61 8 LYS E N 1
ATOM 9300 C CA . LYS F 2 8 ? 18.129 3.505 -25.812 1.00 79.51 8 LYS E CA 1
ATOM 9301 C C . LYS F 2 8 ? 17.615 2.144 -26.245 1.00 79.84 8 LYS E C 1
ATOM 9302 O O . LYS F 2 8 ? 16.773 1.550 -25.581 1.00 79.06 8 LYS E O 1
ATOM 9304 N N . THR F 2 19 ? 16.103 -3.959 -30.425 1.00 112.63 19 THR E N 1
ATOM 9305 C CA . THR F 2 19 ? 16.099 -2.696 -29.715 1.00 113.28 19 THR E CA 1
ATOM 9306 C C . THR F 2 19 ? 14.710 -2.152 -29.531 1.00 112.13 19 THR E C 1
ATOM 9307 O O . THR F 2 19 ? 14.524 -0.946 -29.662 1.00 111.68 19 THR E O 1
ATOM 9309 N N . LEU F 2 20 ? 13.737 -3.018 -29.252 1.00 107.63 20 LEU E N 1
ATOM 9310 C CA . LEU F 2 20 ? 12.345 -2.599 -29.080 1.00 105.26 20 LEU E CA 1
ATOM 9311 C C . LEU F 2 20 ? 11.960 -1.677 -30.199 1.00 106.29 20 LEU E C 1
ATOM 9312 O O . LEU F 2 20 ? 11.439 -0.593 -29.965 1.00 110.97 20 LEU E O 1
ATOM 9314 N N . ALA F 2 21 ? 12.164 -2.117 -31.428 1.00 93.02 21 ALA E N 1
ATOM 9315 C CA . ALA F 2 21 ? 11.898 -1.251 -32.556 1.00 89.40 21 ALA E CA 1
ATOM 9316 C C . ALA F 2 21 ? 10.499 -1.322 -33.105 1.00 86.26 21 ALA E C 1
ATOM 9317 O O . ALA F 2 21 ? 9.661 -2.029 -32.572 1.00 87.18 21 ALA E O 1
ATOM 9319 N N . ILE F 2 22 ? 10.222 -0.607 -34.166 1.00 80.36 22 ILE E N 1
ATOM 9320 C CA . ILE F 2 22 ? 8.854 -0.504 -34.659 1.00 80.59 22 ILE E CA 1
ATOM 9321 C C . ILE F 2 22 ? 8.016 -1.738 -35.004 1.00 82.09 22 ILE E C 1
ATOM 9322 O O . ILE F 2 22 ? 7.029 -2.018 -34.325 1.00 80.58 22 ILE E O 1
ATOM 9327 N N . GLY F 2 23 ? 8.370 -2.477 -36.041 1.00 75.24 23 GLY E N 1
ATOM 9328 C CA . GLY F 2 23 ? 7.529 -3.591 -36.454 1.00 79.23 23 GLY E CA 1
ATOM 9329 C C . GLY F 2 23 ? 7.926 -4.889 -35.818 1.00 81.84 23 GLY E C 1
ATOM 9330 O O . GLY F 2 23 ? 7.720 -5.945 -36.401 1.00 84.09 23 GLY E O 1
ATOM 9346 N N . GLU F 2 25 ? 6.777 -6.354 -33.109 1.00 79.08 25 GLU E N 1
ATOM 9347 C CA . GLU F 2 25 ? 5.505 -6.987 -32.820 1.00 76.03 25 GLU E CA 1
ATOM 9348 C C . GLU F 2 25 ? 4.309 -6.183 -33.326 1.00 75.98 25 GLU E C 1
ATOM 9349 O O . GLU F 2 25 ? 3.193 -6.658 -33.385 1.00 75.91 25 GLU E O 1
#

Organism: NCBI:txid391625

InterPro domains:
  IPR011761 ATP-grasp fold [PS50975] (137-309)
  IPR013651 ATP-grasp fold, RimK-type [PF08443] (208-306)

Sequence (1245 aa):
NLDTSIVVVGSPDDLHVQSVTEGLRARGHEPYVFDTQRFPEEMTVSLGEQGASIFVDGQQIARPAAVYLRSLYQSPGAYGVDADKAMQDNWRRTLLAFRERSTLMSAVLLRWEEAGTAVYNSPRASANITKPFQLALLRDAGLPVPRSLWTNDPEAVRRFHAEVGDCIYKPVAGGARTRKLEAKDLEADRIERLSAAPVCFQELLTGDDVRVYVIDDQVICALRIVTDEIDFRQAEERIEAIEISDEVKDQCVRAAKLVGLRYTGMDIKAGADGNYRVLELNASAMFRGFEGRANVDICGPLCDALIAQTKRNLDTSIVVVGSPDDLHVQSVTEGLRARGHEPYVFDTQRFPEEMTVSLGEQGASIFVDGQQIARPAAVYLRSLVDADKAMQDNWRRTLLAFRERSTLMSAVLLRWEEAGTAVYNSPRASANITKPFQLALLRDAGLPVPRSLWTNDPEAVRRFHAEVGDCIYKPVAGGARTRKLEAKDLEADRIERLSAAPVCFQELLTGDDVRVYVIDDQVICALRIVAEERIEAIEISDEVKDQCVRAAKLVGLRYTGMDIKAGADGNYRVLELNASAMFRGFEGRANVDICGPLCDALIAQTKNLDTSIVVVGSPDDLHVQSVTEGLRARGHEPYVFDTQRFPEEMTVSLGEQGASIFVDGQQIARPAAVYLRSLYQSPGAYGVDADKAMQDNWRRTLLAFRERSTLMSAVLLRWEEAGTAVYNSPRASANITKPFQLALLRDAGLPVPRSLWTNDPEAVRRFHAEVGDCIYKPVAGGARTRKLEAKDLEADRIERLSAAPVCFQELLTGDDVRVYVIDDQVICALRIVTDEIDFRQAEERIEAIEISDEVKDQCVRAAKLVGLRYTGMDIKAGADGNYRVLELNASAMFRGFEGRANVDICGPLCDALIAQTKSHMTNLDTSIVVVGSPDDLHVQSVTEGLRARGHEPYVFDTQRFPEEMTVSLGEQGASIFVDGQQIARPAAVYLRSLVDADKAMQDNWRRTLLAFRERSTLMSAVLLRWEEAGTAVYNSPRASANITKPFQLALLRDAGLPVPRSLWTNDPEAVRRFHAEVGDCIYKPVAGGARTRKLEAKDLEADRIERLSAAPVCFQELLTGDDVRVYVIDDQVICALRIERIEAIEISDEVKDQCVRAAKLVGLRYTGMDIKAGADGNYRVLELNASAMFRGFEGRANVDICGPLCDALIAQTKLFIEDLGKPYTTLAIGELFIEDLGKTLAIGE

Radius of gyration: 36.75 Å; Cα contacts (8 Å, |Δi|>4): 2667; chains: 6; bounding box: 100×84×100 Å

Nearest PDB structures (foldseek):
  7drp-assembly1_B  TM=1.003E+00  e=7.771E-65  Plesiocystis pacifica SIR-1
  7drn-assembly1_B  TM=9.971E-01  e=2.576E-58  Plesiocystis pacifica SIR-1
  7drn-assembly2_D  TM=9.959E-01  e=4.398E-57  Plesiocystis pacifica SIR-1
  7drm-assembly1_B  TM=9.957E-01  e=7.057E-57  Plesiocystis pacifica SIR-1
  7dro-assembly1_B  TM=9.608E-01  e=1.067E-56  Plesiocystis pacifica SIR-1

Solvent-accessible surface area: 51388 Å² total

Foldseek 3Di:
DDDALEEEEADCVDVLSVLLQVLLVVVPHHYHYHYLVCPPPNKDWDADPDLQRIAIRRRGDREHLEYEDQDNQQACPDDVHDCVVVCVVPVVVRRVVSNVSVVVVLSNQVSNVVVPYHYQQRPVLVVCQQQVNVQVLLVVVPAFAFDKDWDLDLVVVVVVCVVAPKKWKAASNHDDDIGTCDPVCSDCVRSNCSVVDIIMMGHDADFWKWKWKAAQLFTQWIKTWDWQVPDVVDIDIAIATDDDDVVVSNSVSVSCVSSPGRIWIWIWGHHPVGHIGTDGIDSNDDPPVNCVRHVGDDSNVVSVSSVVSSVD/DADAQEEEEAACPPPLVVLLQVLLVVVPHRHHYRHQVCDPPRWDWDDDPDLQQTATRRRGRREHLEYEYQDRDDCPVVCVVPVVVVVVVVVVSVVRVLSNLVSRVVVPYHYQQRPVLVVCQQQVNVQVLLVVVPAFAFDKDWDLDLVVVVVVCVVQPKKWKAASVHDDDIGTDDVVCSDDVNVNVSNVGTIMMTRDAPFWKKKWKAAQLFTQWIWTWDVDIAIETDDDDPVVSNSVSVSCVRSPGNIWTWIWGHHPVGDIHTRHTDSNDDPPVRCVRHVGDDSNVNSVSSVVSSD/DFQALEEEEADPVDVLSVLLQVLLVVVPDHHHYHYLVCDPPNKDWDADPDLQRTAIRRRGDREHLEYEYQDNCQACPDDVHPCVVVCVVPVVVRNVVSNVSCVVVLSNQVSRVVVPYHYQQRCVLVVCQQQVNVLVLLVVVPAFAFAKDWDLDLVVVVVVCVVQPKKWKAASNHDDDIDTCDPVCSDCVHSNVSVVDIIMMGRDADFWKKWWKAAQLFTQWIKTWDWQPPDVVDIDIQIETDDDDPVVSNSVSVSCVSSPGNIWTWMWGHHPVGDIHTDHTDSNDDPPVNCVRHVGDPSNVVSVSSVVSSD/DDDDDDDALEEEEAACPPVLVVLLQVLLVVVPDHHHYRHLVCDPPHWDWDDDPDLQRIAINRDRNREHLEYAYADHDPCVVVCVVPVPVVVVVVVVSSVRVLSNQVSRVVVPHHYQQRPVLVVCQQQVNVQVLLVVVPAFAFDKDFALDLVVVVVSCVPQPWKWKDASPDDDDIGTDDPVCSPPVNSNVSNPGGIMITRDADAWKWKFKAAQLFTQWIWTPVQIETDDDPVVVSNSVSVSCVRSPGRIWTWIWGHHPVGDIHTNHIDSNDDPPVHCVNHVGDDSNVVSVSSVVSSD/DVPVCPPVVPDPPDDDD/DVPVCVPVPPDDDD

Secondary structure (DSSP, 8-state):
----SEEEES-TTSHHHHHHHHHHHHTT---EEE-GGGHHHH--EEEESSTT-EEETTEE-S--SEEEES----STTSTT---HHHHHHHHHHHHHHHHHHHHHHHHHHHHHHHHT-EEES-GGGHHHH-HHHHHHHHHHTT-----EEEES-HHHHHHHHHHHSSEEEE-SSSSS--EE--SGGGSHHHHGGGGTS-EEEEE---S-EEEEEEETTEEEEEEEEEE--S-TTS--EEEEEE---HHHHHHHHHHHHHHT-SEEEEEEEE-TTS-EEEEEEESS---HHHHHHHT--SHHHHHHHHHHHHH-/----SEEEES-TTSHHHHHHHHHHHTTT--PEEE-GGGHHHH--EEEESSTT-EEETTEE----SEEEE------HHHHHH-HHHHHHHHHHHHHHHHHHHHHHHHHT-EEES-GGGHHHH-HHHHHHHHHTTT-----EEEES-HHHHHHHHHHHSSEEEEESS--S--EE--TTTTSHHHHGGGTTS-EEEEEPP-S-EEEEEEESSSEEEEEEE-----EEE----HHHHHHHHHHHHHHT-SEEEEEEEE-TTS-EEEEEEETT---HHHHHHHT--SHHHHHHHHHHHT-/----SEEEES-TTSHHHHHHHHHHHTTT---EEE-GGGHHHH--EEEESSTT-EEETTEE-S--SEEEE-----STTSTT---HHHHHH-HHHHHHHHHHHHHHHHHHHHHHHHTT-EEES-GGGHHHH-HHHHHHHHHTTT-----EEEES-HHHHHHHHHHH-SEEEE-SSSSS--EE--GGGGSHHHHGGGGGS-EEEEE---S-EEEEEEESSSEEEEEEEEEE-SSTTS-EEEEEEE---HHHHHHHHHHHHHHT-SEEEEEEEE-TTS-EEEEEE-SS---HHHHHHHT--SHHHHHHHHHHHT-/--------SEEEES-TTSHHHHHHHHHHHHTT---EEE-GGGTTTT--EEEESSTT-EEETTEE----SEEEE------HHHHHHHHHHHHHHHHHHHHHHHHHHHHHHHHT-EEES-GGGHHHH-HHHHHHHHHHTT-----EEEES-HHHHHHHHHHH-SEEEEESS--S--EE--TTTSSHHHHGGGGT--EEEEE---S-EEEEEEETTEEEEEEE----EE----HHHHHHHHHHHHHHT-SEEEEEEEE-TTS-EEEEEEETT---HHHHHHHT--SHHHHHHHHHHHT-/--STTS--------/--STTTT----TT----

B-factor: mean 69.16, std 13.36, range [35.28, 122.23]